Protein AF-0000000071370705 (afdb_homodimer)

Foldseek 3Di:
DVPPPDDFAAPQWDADPNDTDGHADEDDFDDDQDQDPDDSVQKDKDFADWAWEQELLAIDTHGWIKIAGPPPRDIDTDDCVRQVVRQWQALDNVSSYIYRNVLLVVVLVVCLVQVQDALVNSQVVRQVSCVRNPHHDGDDSVSSLVSSLVVVLVVVVLCVLLVHQLQDDLLQPQPAAEKFKDKAQLLWAFPPFDADPDAASCACNAEDHQVVLVVQLCVLCVLQVDDQDQPLLFESPPLARNPQDQPPDRTQFRTKMFMAGLLLATHHMYTHRRGRHLSRVLVVLVVPLVGHYAAYEYQPLVVNVVVQVSSCVRVVVSVSSPNHAAEHFAVSLLLADPLSCCVHHLLQDALSFPRRSCSVLVVSVSVSSNSNHLNNHHPSSNVSSSVSSSSVVSVVSLLCVLVVLLVLLVVLVVVLVVLVVVLVVLCVVVVDDPVRLVVLLVVSNVLSVDDQAPPDPVLSVLVSLLSNLLSNLSNLQVCLVVRDVDPVSSVVSVVSSVVSLVVSQVSLVVSCVVCVPFPRDDSVQSNPSQDDDRSSWDPPDPDGNSSSVVSNSSVSNNSSSVSSSVSSLSSLLSSLVSLVVSLVVLVVVLVVLVPDPDCVVVPDDPVVSVVSSVVSVVSSVVSVVSSVVSVVSVCVSCVPPPNCNDDPPPPPPPPPPPPDD/DVPPPDAFAAPQWDADPNDTDGHADEDDFDDDQDQDPDDSVQKDKDFADWAWEQELLAIDTHGWIKIAGPPPRDIDTDDCVRCVVRQWQALDNVSSYIYRNVLLVVVLVVCLVQVQDALVNSQVVRQVSCVRNPHHDGDDSVSVLVSSLVVVLVVVVLCVLLVDQLQDDLLQPQPAAEKFKDKAQLLWAFPPFDADPDAASCAPNAEDHQVVLVVQLCVLCVLQVDDQDQPLPFESPQLARNPQDQPPDRTQFRTKMFMAGLLLATHHMYTHRRHRHLSRVLVVLVVPLVGHYAAYEYQPLVVNVVVQVSSCVRVVVSVSSPNHAAEHFAVSLLLADPLSCCVHHLLQDPLSFPRRSCSVLVVSVSVSSNSNHLNNHHPSSNVSSSVSSSSVVSVVSLLCVLVVLLVLLVVLVVVLVVLVVVLVVLCVVVVDDPVVLVVLLVVSNVLSVDDQAPPDPVLSVLVSLLSNLLSNLSNLQVCLVRNDVDPVSNVVSVVSSVVSLVVSQVSLVVSCVVCVPFPRDDSVQSNPSQDDDRSSWDPPDPDGNSSSVVSNSSVSNNSSSVSSSVSSLSSLLSSLVSLVVSLVVLVVVLVVLVPDPDCVVVPDDPVVSVVSSVVSVVSSVVSVVSSVVSVVSCCVRCVVPPDCPPDPPPPPDPDDPDDDD

Radius of gyration: 36.76 Å; Cα contacts (8 Å, |Δi|>4): 2016; chains: 2; bounding box: 110×101×74 Å

Organism: Carassius auratus (NCBI:txid7957)

InterPro domains:
  IPR040521 Kyakuja-Dileera-Zisupton transposase [PF18758] (177-394)
  IPR040564 CxC3 like cysteine cluster [PF18804] (27-127)

Solvent-accessible surface area (backbone atoms only — not comparable to full-atom values): 70020 Å² total; per-residue (Å²): 105,74,63,35,75,58,70,55,65,26,87,40,49,40,76,55,94,89,35,86,36,86,37,92,43,63,59,89,61,91,70,76,89,66,93,62,94,66,63,67,84,43,46,46,80,43,80,47,58,73,28,36,40,35,43,82,68,11,56,40,82,32,18,36,53,24,40,39,26,74,81,80,64,48,74,48,65,78,49,70,67,52,37,44,73,58,45,28,43,60,61,44,95,79,40,50,34,29,33,31,47,67,38,52,51,43,50,53,42,29,32,71,55,35,40,51,59,45,68,58,27,58,46,49,26,25,37,50,38,13,45,64,46,40,32,76,75,79,78,59,56,66,55,48,52,53,38,44,53,51,54,49,50,53,51,50,51,53,36,49,76,69,66,58,66,67,50,61,55,48,49,35,52,75,64,28,60,41,38,13,43,51,76,38,60,66,42,31,24,39,57,81,21,53,84,54,87,57,77,36,89,48,67,51,68,38,41,46,48,65,66,61,52,51,53,49,43,49,50,54,48,69,62,34,83,71,68,72,55,82,64,67,78,42,30,86,55,71,65,50,40,73,62,47,58,61,62,88,56,70,47,53,35,43,13,35,34,40,34,17,32,82,83,53,34,58,48,40,32,34,76,22,55,31,62,45,31,60,55,56,59,49,50,50,49,58,65,51,59,80,39,57,48,47,30,44,19,21,78,55,27,84,60,46,50,61,48,49,54,56,46,25,70,69,36,61,92,50,45,71,63,66,69,32,38,75,15,17,13,41,76,52,25,61,34,42,53,65,46,56,25,65,73,32,18,24,56,66,40,88,87,43,18,76,52,42,51,55,36,41,56,56,50,44,56,53,50,47,37,32,21,72,49,38,23,61,33,26,65,22,56,30,50,33,51,52,38,54,52,47,39,51,52,24,49,53,46,61,74,42,42,45,63,50,55,38,50,50,45,52,50,37,54,53,49,35,54,52,39,51,50,50,49,51,51,48,31,61,73,66,69,54,53,72,65,54,50,53,50,39,45,51,50,51,54,50,53,45,69,49,86,72,66,51,89,48,66,68,57,28,51,48,49,52,49,46,50,28,37,47,21,32,33,37,38,36,60,62,37,27,67,72,72,11,87,8,68,25,6,30,48,20,36,48,48,50,31,51,52,41,45,50,51,40,44,53,51,37,52,50,44,39,65,72,42,67,89,50,84,77,69,45,67,69,56,63,69,37,84,81,58,77,56,74,74,67,54,72,86,80,60,97,64,57,67,64,60,40,46,55,52,40,52,47,53,35,49,37,54,20,30,56,41,28,52,55,51,46,52,53,26,53,48,30,31,45,49,43,29,50,51,48,27,51,51,28,50,53,48,35,54,50,52,70,67,50,87,59,40,69,85,75,74,32,52,67,69,48,46,53,28,48,34,32,32,29,50,40,48,24,51,49,28,50,51,49,34,53,50,32,49,55,43,46,51,69,70,38,71,90,52,91,68,86,59,88,81,83,80,64,81,79,61,88,63,82,69,80,70,83,131,107,72,65,35,74,56,72,56,63,26,87,40,49,40,76,55,94,87,34,85,34,85,39,93,42,63,58,88,62,89,70,77,89,66,93,61,94,66,63,68,84,44,48,47,81,43,81,47,56,72,28,35,41,36,43,81,69,12,54,40,84,30,18,36,53,24,39,39,27,73,81,81,65,49,73,46,65,79,52,71,68,53,36,44,73,58,44,29,42,61,60,46,95,80,41,51,35,29,34,31,47,64,38,53,51,44,50,53,43,30,32,70,53,35,38,50,59,44,70,58,27,57,46,48,27,26,39,50,38,12,46,63,46,39,32,75,76,81,79,60,56,67,56,49,52,52,39,43,52,50,54,50,50,51,51,49,52,52,35,49,75,69,66,57,65,66,51,60,54,49,51,34,52,73,64,27,59,41,37,13,44,52,76,38,60,66,42,31,24,40,56,80,21,52,86,54,88,57,75,37,89,47,69,52,68,39,42,46,48,65,66,62,51,51,53,48,43,49,50,53,48,70,61,36,80,70,68,70,53,85,66,67,76,46,31,86,55,69,58,57,38,73,62,46,59,60,62,88,56,70,46,53,35,42,13,35,35,39,34,16,31,80,82,51,34,57,48,39,32,34,76,24,53,31,61,45,31,62,55,56,59,49,50,51,50,57,65,51,59,81,39,57,46,47,30,44,20,20,77,54,27,84,59,46,49,61,48,49,53,56,46,25,71,68,37,62,90,50,46,70,64,66,69,34,38,74,16,16,14,40,77,54,24,64,31,43,53,64,48,56,26,65,73,32,17,24,55,67,38,88,86,43,16,74,51,42,50,54,37,42,56,58,50,45,56,52,51,47,36,32,23,73,48,38,22,62,33,26,66,23,56,31,50,33,52,52,39,52,51,48,38,50,52,25,50,54,46,61,75,42,40,45,62,50,54,38,50,50,44,52,51,38,51,54,47,33,54,51,40,51,50,50,48,52,50,47,31,62,72,67,70,52,53,73,66,56,50,54,49,40,44,49,50,52,54,50,52,45,67,48,84,71,65,51,89,47,67,69,57,28,51,48,48,52,49,46,50,24,36,45,23,32,32,38,36,35,60,61,37,25,66,70,71,10,84,9,68,27,7,29,48,20,34,48,48,49,29,50,50,39,44,50,52,37,43,52,50,36,52,51,43,37,65,73,43,65,90,50,83,76,68,44,67,68,54,63,70,37,87,80,58,76,55,74,74,66,53,72,86,79,62,97,64,56,69,67,59,41,46,54,52,39,51,48,51,36,49,39,54,21,29,56,42,28,51,55,50,48,51,53,26,53,50,30,31,45,49,44,30,51,50,48,26,51,51,29,49,53,48,34,54,51,52,69,66,50,85,60,38,69,86,75,74,34,52,67,68,46,46,54,28,49,35,33,33,29,53,40,50,24,52,51,27,49,51,49,34,52,50,32,47,55,44,45,52,70,69,37,70,90,52,91,71,81,83,57,79,83,64,74,78,81,78,81,76,85,84,78,75,91,133

pLDDT: mean 83.86, std 17.31, range [18.73, 98.44]

Structure (mmCIF, N/CA/C/O backbone):
data_AF-0000000071370705-model_v1
#
loop_
_entity.id
_entity.type
_entity.pdbx_description
1 polymer 'Uncharacterized protein LOC113057430'
#
loop_
_atom_site.group_PDB
_atom_site.id
_atom_site.type_symbol
_atom_site.label_atom_id
_atom_site.label_alt_id
_atom_site.label_comp_id
_atom_site.label_asym_id
_atom_site.label_entity_id
_atom_site.label_seq_id
_atom_site.pdbx_PDB_ins_code
_atom_site.Cartn_x
_atom_site.Cartn_y
_atom_site.Cartn_z
_atom_site.occupancy
_atom_site.B_iso_or_equiv
_atom_site.auth_seq_id
_atom_site.auth_comp_id
_atom_site.auth_asym_id
_atom_site.auth_atom_id
_atom_site.pdbx_PDB_model_num
ATOM 1 N N . MET A 1 1 ? 23.703 14.445 17.625 1 33.88 1 MET A N 1
ATOM 2 C CA . MET A 1 1 ? 23.469 15.766 18.203 1 33.88 1 MET A CA 1
ATOM 3 C C . MET A 1 1 ? 24.094 16.859 17.359 1 33.88 1 MET A C 1
ATOM 5 O O . MET A 1 1 ? 23.938 18.047 17.656 1 33.88 1 MET A O 1
ATOM 9 N N . THR A 1 2 ? 25.219 16.359 16.672 1 40.03 2 THR A N 1
ATOM 10 C CA . THR A 1 2 ? 25.922 17.391 15.906 1 40.03 2 THR A CA 1
ATOM 11 C C . THR A 1 2 ? 25.078 17.875 14.734 1 40.03 2 THR A C 1
ATOM 13 O O . THR A 1 2 ? 25.578 18.531 13.828 1 40.03 2 THR A O 1
ATOM 16 N N . HIS A 1 3 ? 23.922 17.406 14.68 1 46.47 3 HIS A N 1
ATOM 17 C CA . HIS A 1 3 ? 23.172 17.672 13.461 1 46.47 3 HIS A CA 1
ATOM 18 C C . HIS A 1 3 ? 22.953 19.172 13.258 1 46.47 3 HIS A C 1
ATOM 20 O O . HIS A 1 3 ? 22.531 19.594 12.18 1 46.47 3 HIS A O 1
ATOM 26 N N . ALA A 1 4 ? 23.062 19.938 14.344 1 46.5 4 ALA A N 1
ATOM 27 C CA . ALA A 1 4 ? 22.375 21.219 14.312 1 46.5 4 ALA A CA 1
ATOM 28 C C . ALA A 1 4 ? 23.016 22.172 13.305 1 46.5 4 ALA A C 1
ATOM 30 O O . ALA A 1 4 ? 22.312 22.797 12.508 1 46.5 4 ALA A O 1
ATOM 31 N N . PHE A 1 5 ? 24.453 22.453 13.508 1 54 5 PHE A N 1
ATOM 32 C CA . PHE A 1 5 ? 24.891 23.609 12.742 1 54 5 PHE A CA 1
ATOM 33 C C . PHE A 1 5 ? 25.438 23.188 11.375 1 54 5 PHE A C 1
ATOM 35 O O . PHE A 1 5 ? 25.75 24.031 10.539 1 54 5 PHE A O 1
ATOM 42 N N . PHE A 1 6 ? 25.406 21.844 11.227 1 63.66 6 PHE A N 1
ATOM 43 C CA . PHE A 1 6 ? 26.078 21.406 10.008 1 63.66 6 PHE A CA 1
ATOM 44 C C . PHE A 1 6 ? 25.062 21.109 8.906 1 63.66 6 PHE A C 1
ATOM 46 O O . PHE A 1 6 ? 23.969 20.609 9.188 1 63.66 6 PHE A O 1
ATOM 53 N N . ASN A 1 7 ? 25.219 21.875 7.848 1 69.5 7 ASN A N 1
ATOM 54 C CA . ASN A 1 7 ? 24.453 21.578 6.645 1 69.5 7 ASN A CA 1
ATOM 55 C C . ASN A 1 7 ? 25.234 20.703 5.672 1 69.5 7 ASN A C 1
ATOM 57 O O . ASN A 1 7 ? 26.422 20.922 5.457 1 69.5 7 ASN A O 1
ATOM 61 N N . PRO A 1 8 ? 24.594 19.641 5.258 1 77.81 8 PRO A N 1
ATOM 62 C CA . PRO A 1 8 ? 25.297 18.844 4.246 1 77.81 8 PRO A CA 1
ATOM 63 C C . PRO A 1 8 ? 25.594 19.625 2.977 1 77.81 8 PRO A C 1
ATOM 65 O O . PRO A 1 8 ? 24.781 20.453 2.555 1 77.81 8 PRO A O 1
ATOM 68 N N . LEU A 1 9 ? 26.797 19.516 2.549 1 78.38 9 LEU A N 1
ATOM 69 C CA . LEU A 1 9 ? 27.203 20.156 1.297 1 78.38 9 LEU A CA 1
ATOM 70 C C . LEU A 1 9 ? 27.109 19.172 0.136 1 78.38 9 LEU A C 1
ATOM 72 O O . LEU A 1 9 ? 27.531 18.016 0.257 1 78.38 9 LEU A O 1
ATOM 76 N N . PRO A 1 10 ? 26.438 19.641 -0.891 1 81.25 10 PRO A N 1
ATOM 77 C CA . PRO A 1 10 ? 26.453 18.781 -2.07 1 81.25 10 PRO A CA 1
ATOM 78 C C . PRO A 1 10 ? 27.859 18.531 -2.607 1 81.25 10 PRO A C 1
ATOM 80 O O . PRO A 1 10 ? 28.766 19.344 -2.361 1 81.25 10 PRO A O 1
ATOM 83 N N . PRO A 1 11 ? 28.016 17.469 -3.277 1 80.88 11 PRO A N 1
ATOM 84 C CA . PRO A 1 11 ? 29.344 17.156 -3.795 1 80.88 11 PRO A CA 1
ATOM 85 C C . PRO A 1 11 ? 29.875 18.234 -4.738 1 80.88 11 PRO A C 1
ATOM 87 O O . PRO A 1 11 ? 31.078 18.328 -4.961 1 80.88 11 PRO A O 1
ATOM 90 N N . THR A 1 12 ? 29.016 19.109 -5.223 1 85.19 12 THR A N 1
ATOM 91 C CA . THR A 1 12 ? 29.406 20.125 -6.195 1 85.19 12 THR A CA 1
ATOM 92 C C . THR A 1 12 ? 29.781 21.422 -5.492 1 85.19 12 THR A C 1
ATOM 94 O O . THR A 1 12 ? 29.922 22.469 -6.141 1 85.19 12 THR A O 1
ATOM 97 N N . THR A 1 13 ? 29.828 21.375 -4.227 1 83.56 13 THR A N 1
ATOM 98 C CA . THR A 1 13 ? 30.25 22.547 -3.451 1 83.56 13 THR A CA 1
ATOM 99 C C . THR A 1 13 ? 31.531 22.25 -2.674 1 83.56 13 THR A C 1
ATOM 101 O O . THR A 1 13 ? 31.625 21.203 -2.008 1 83.56 13 THR A O 1
ATOM 104 N N . CYS A 1 14 ? 32.594 22.984 -2.867 1 83 14 CYS A N 1
ATOM 105 C CA . CYS A 1 14 ? 33.844 22.812 -2.15 1 83 14 CYS A CA 1
ATOM 106 C C . CYS A 1 14 ? 34.25 24.109 -1.457 1 83 14 CYS A C 1
ATOM 108 O O . CYS A 1 14 ? 33.688 25.172 -1.737 1 83 14 CYS A O 1
ATOM 110 N N . VAL A 1 15 ? 35.031 23.984 -0.442 1 82.69 15 VAL A N 1
ATOM 111 C CA . VAL A 1 15 ? 35.531 25.156 0.279 1 82.69 15 VAL A CA 1
ATOM 112 C C . VAL A 1 15 ? 36.906 25.547 -0.242 1 82.69 15 VAL A C 1
ATOM 114 O O . VAL A 1 15 ? 37.844 24.766 -0.161 1 82.69 15 VAL A O 1
ATOM 117 N N . VAL A 1 16 ? 36.938 26.656 -0.913 1 82.38 16 VAL A N 1
ATOM 118 C CA . VAL A 1 16 ? 38.188 27.234 -1.36 1 82.38 16 VAL A CA 1
ATOM 119 C C . VAL A 1 16 ? 38.438 28.547 -0.606 1 82.38 16 VAL A C 1
ATOM 121 O O . VAL A 1 16 ? 37.656 29.484 -0.707 1 82.38 16 VAL A O 1
ATOM 124 N N . GLU A 1 17 ? 39.469 28.672 0.092 1 82.44 17 GLU A N 1
ATOM 125 C CA . GLU A 1 17 ? 39.844 29.859 0.865 1 82.44 17 GLU A CA 1
ATOM 126 C C . GLU A 1 17 ? 38.688 30.312 1.758 1 82.44 17 GLU A C 1
ATOM 128 O O . GLU A 1 17 ? 38.281 31.469 1.729 1 82.44 17 GLU A O 1
ATOM 133 N N . ARG A 1 18 ? 37.906 29.375 2.344 1 83.25 18 ARG A N 1
ATOM 134 C CA . ARG A 1 18 ? 36.875 29.547 3.352 1 83.25 18 ARG A CA 1
ATOM 135 C C . ARG A 1 18 ? 35.594 30.078 2.727 1 83.25 18 ARG A C 1
ATOM 137 O O . ARG A 1 18 ? 34.719 30.609 3.426 1 83.25 18 ARG A O 1
ATOM 144 N N . VAL A 1 19 ? 35.594 29.984 1.434 1 84.75 19 VAL A N 1
ATOM 145 C CA . VAL A 1 19 ? 34.375 30.391 0.72 1 84.75 19 VAL A CA 1
ATOM 146 C C . VAL A 1 19 ? 33.781 29.172 -0.004 1 84.75 19 VAL A C 1
ATOM 148 O O . VAL A 1 19 ? 34.531 28.359 -0.56 1 84.75 19 VAL A O 1
ATOM 151 N N . LEU A 1 20 ? 32.562 29 0.15 1 86.38 20 LEU A N 1
ATOM 152 C CA . LEU A 1 20 ? 31.875 27.938 -0.589 1 86.38 20 LEU A CA 1
ATOM 153 C C . LEU A 1 20 ? 31.875 28.234 -2.084 1 86.38 20 LEU A C 1
ATOM 155 O O . LEU A 1 20 ? 31.438 29.312 -2.506 1 86.38 20 LEU A O 1
ATOM 159 N N . THR A 1 21 ? 32.531 27.391 -2.775 1 85.56 21 THR A N 1
ATOM 160 C CA . THR A 1 21 ? 32.656 27.562 -4.219 1 85.56 21 THR A CA 1
ATOM 161 C C . THR A 1 21 ? 32.125 26.344 -4.953 1 85.56 21 THR A C 1
ATOM 163 O O . THR A 1 21 ? 32.188 25.219 -4.445 1 85.56 21 THR A O 1
ATOM 166 N N . GLN A 1 22 ? 31.516 26.656 -6.121 1 85.69 22 GLN A N 1
ATOM 167 C CA . GLN A 1 22 ? 31.016 25.547 -6.945 1 85.69 22 GLN A CA 1
ATOM 168 C C . GLN A 1 22 ? 32.156 24.781 -7.582 1 85.69 22 GLN A C 1
ATOM 170 O O . GLN A 1 22 ? 33.125 25.375 -8.086 1 85.69 22 GLN A O 1
ATOM 175 N N . CYS A 1 23 ? 32.156 23.453 -7.32 1 86.75 23 CYS A N 1
ATOM 176 C CA . CYS A 1 23 ? 33.156 22.594 -7.918 1 86.75 23 CYS A CA 1
ATOM 177 C C . CYS A 1 23 ? 32.5 21.562 -8.836 1 86.75 23 CYS A C 1
ATOM 179 O O . CYS A 1 23 ? 31.422 21.078 -8.555 1 86.75 23 CYS A O 1
ATOM 181 N N . GLU A 1 24 ? 33.188 21.391 -9.961 1 86.75 24 GLU A N 1
ATOM 182 C CA . GLU A 1 24 ? 32.688 20.422 -10.914 1 86.75 24 GLU A CA 1
ATOM 183 C C . GLU A 1 24 ? 33.062 19 -10.508 1 86.75 24 GLU A C 1
ATOM 185 O O . GLU A 1 24 ? 34.156 18.766 -10.008 1 86.75 24 GLU A O 1
ATOM 190 N N . ARG A 1 25 ? 32.062 18.172 -10.578 1 92.75 25 ARG A N 1
ATOM 191 C CA . ARG A 1 25 ? 32.281 16.75 -10.312 1 92.75 25 ARG A CA 1
ATOM 192 C C . ARG A 1 25 ? 31.906 15.906 -11.523 1 92.75 25 ARG A C 1
ATOM 194 O O . ARG A 1 25 ? 30.922 16.188 -12.195 1 92.75 25 ARG A O 1
ATOM 201 N N . LEU A 1 26 ? 32.688 14.914 -11.766 1 95.06 26 LEU A N 1
ATOM 202 C CA . LEU A 1 26 ? 32.5 14.086 -12.953 1 95.06 26 LEU A CA 1
ATOM 203 C C . LEU A 1 26 ? 31.734 12.82 -12.609 1 95.06 26 LEU A C 1
ATOM 205 O O . LEU A 1 26 ? 31.844 12.305 -11.492 1 95.06 26 LEU A O 1
ATOM 209 N N . VAL A 1 27 ? 30.984 12.375 -13.586 1 95.25 27 VAL A N 1
ATOM 210 C CA . VAL A 1 27 ? 30.328 11.078 -13.438 1 95.25 27 VAL A CA 1
ATOM 211 C C . VAL A 1 27 ? 31.375 9.977 -13.344 1 95.25 27 VAL A C 1
ATOM 213 O O . VAL A 1 27 ? 32.312 9.914 -14.164 1 95.25 27 VAL A O 1
ATOM 216 N N . PRO A 1 28 ? 31.234 9.125 -12.281 1 93.38 28 PRO A N 1
ATOM 217 C CA . PRO A 1 28 ? 32.188 8 -12.203 1 93.38 28 PRO A CA 1
ATOM 218 C C . PRO A 1 28 ? 31.969 6.984 -13.328 1 93.38 28 PRO A C 1
ATOM 220 O O . PRO A 1 28 ? 30.906 6.375 -13.43 1 93.38 28 PRO A O 1
ATOM 223 N N . LEU A 1 29 ? 32.906 6.887 -14.156 1 93.38 29 LEU A N 1
ATOM 224 C CA . LEU A 1 29 ? 32.875 5.867 -15.195 1 93.38 29 LEU A CA 1
ATOM 225 C C . LEU A 1 29 ? 34.281 5.5 -15.641 1 93.38 29 LEU A C 1
ATOM 227 O O . LEU A 1 29 ? 35.25 6.227 -15.359 1 93.38 29 LEU A O 1
ATOM 231 N N . GLU A 1 30 ? 34.438 4.391 -16.188 1 91.12 30 GLU A N 1
ATOM 232 C CA . GLU A 1 30 ? 35.719 3.949 -16.719 1 91.12 30 GLU A CA 1
ATOM 233 C C . GLU A 1 30 ? 36.062 4.715 -17.984 1 91.12 30 GLU A C 1
ATOM 235 O O . GLU A 1 30 ? 35.281 4.766 -18.938 1 91.12 30 GLU A O 1
ATOM 240 N N . MET A 1 31 ? 37.25 5.309 -17.922 1 92 31 MET A N 1
ATOM 241 C CA . MET A 1 31 ? 37.719 6.07 -19.078 1 92 31 MET A CA 1
ATOM 242 C C . MET A 1 31 ? 38.812 5.309 -19.812 1 92 31 MET A C 1
ATOM 244 O O . MET A 1 31 ? 39.562 4.535 -19.219 1 92 31 MET A O 1
ATOM 248 N N . PRO A 1 32 ? 38.781 5.539 -21.078 1 90.5 32 PRO A N 1
ATOM 249 C CA . PRO A 1 32 ? 39.875 4.875 -21.828 1 90.5 32 PRO A CA 1
ATOM 250 C C . PRO A 1 32 ? 41.25 5.383 -21.438 1 90.5 32 PRO A C 1
ATOM 252 O O . PRO A 1 32 ? 41.438 6.57 -21.156 1 90.5 32 PRO A O 1
ATOM 255 N N . GLU A 1 33 ? 42.188 4.457 -21.516 1 86.75 33 GLU A N 1
ATOM 256 C CA . GLU A 1 33 ? 43.562 4.809 -21.156 1 86.75 33 GLU A CA 1
ATOM 257 C C . GLU A 1 33 ? 44.188 5.707 -22.203 1 86.75 33 GLU A C 1
ATOM 259 O O . GLU A 1 33 ? 44.938 6.617 -21.875 1 86.75 33 GLU A O 1
ATOM 264 N N . THR A 1 34 ? 43.844 5.359 -23.453 1 88.5 34 THR A N 1
ATOM 265 C CA . THR A 1 34 ? 44.375 6.125 -24.562 1 88.5 34 THR A CA 1
ATOM 266 C C . THR A 1 34 ? 43.281 6.477 -25.578 1 88.5 34 THR A C 1
ATOM 268 O O . THR A 1 34 ? 42.406 5.664 -25.844 1 88.5 34 THR A O 1
ATOM 271 N N . ILE A 1 35 ? 43.375 7.75 -26.031 1 91.88 35 ILE A N 1
ATOM 272 C CA . ILE A 1 35 ? 42.344 8.164 -27 1 91.88 35 ILE A CA 1
ATOM 273 C C . ILE A 1 35 ? 43.031 8.414 -28.359 1 91.88 35 ILE A C 1
ATOM 275 O O . ILE A 1 35 ? 42.344 8.523 -29.375 1 91.88 35 ILE A O 1
ATOM 279 N N . CYS A 1 36 ? 44.344 8.578 -28.297 1 91.38 36 CYS A N 1
ATOM 280 C CA . CYS A 1 36 ? 45.125 8.805 -29.516 1 91.38 36 CYS A CA 1
ATOM 281 C C . CYS A 1 36 ? 46.531 8.195 -29.375 1 91.38 36 CYS A C 1
ATOM 283 O O . CYS A 1 36 ? 46.812 7.535 -28.375 1 91.38 36 CYS A O 1
ATOM 285 N N . GLY A 1 37 ? 47.344 8.266 -30.391 1 90 37 GLY A N 1
ATOM 286 C CA . GLY A 1 37 ? 48.688 7.691 -30.406 1 90 37 GLY A CA 1
ATOM 287 C C . GLY A 1 37 ? 49.688 8.547 -29.672 1 90 37 GLY A C 1
ATOM 288 O O . GLY A 1 37 ? 50.875 8.164 -29.578 1 90 37 GLY A O 1
ATOM 289 N N . CYS A 1 38 ? 49.25 9.664 -29.094 1 92.56 38 CYS A N 1
ATOM 290 C CA . CYS A 1 38 ? 50.156 10.578 -28.406 1 92.56 38 CYS A CA 1
ATOM 291 C C . CYS A 1 38 ? 50.5 10.07 -27.016 1 92.56 38 CYS A C 1
ATOM 293 O O . CYS A 1 38 ? 49.906 9.102 -26.531 1 92.56 38 CYS A O 1
ATOM 295 N N . GLN A 1 39 ? 51.562 10.648 -26.281 1 89.81 39 GLN A N 1
ATOM 296 C CA . GLN A 1 39 ? 51.938 10.281 -24.906 1 89.81 39 GLN A CA 1
ATOM 297 C C . GLN A 1 39 ? 50.812 10.594 -23.938 1 89.81 39 GLN A C 1
ATOM 299 O O . GLN A 1 39 ? 50.125 11.594 -24.094 1 89.81 39 GLN A O 1
ATOM 304 N N . ARG A 1 40 ? 50.625 9.75 -23 1 86.62 40 ARG A N 1
ATOM 305 C CA . ARG A 1 40 ? 49.562 9.867 -22.016 1 86.62 40 ARG A CA 1
ATOM 306 C C . ARG A 1 40 ? 49.594 11.219 -21.328 1 86.62 40 ARG A C 1
ATOM 308 O O . ARG A 1 40 ? 48.531 11.758 -20.953 1 86.62 40 ARG A O 1
ATOM 315 N N . VAL A 1 41 ? 50.75 11.719 -21.188 1 86.94 41 VAL A N 1
ATOM 316 C CA . VAL A 1 41 ? 50.938 12.961 -20.438 1 86.94 41 VAL A CA 1
ATOM 317 C C . VAL A 1 41 ? 50.281 14.109 -21.188 1 86.94 41 VAL A C 1
ATOM 319 O O . VAL A 1 41 ? 49.906 15.117 -20.578 1 86.94 41 VAL A O 1
ATOM 322 N N . SER A 1 42 ? 50.031 13.883 -22.531 1 90.44 42 SER A N 1
ATOM 323 C CA . SER A 1 42 ? 49.438 14.945 -23.328 1 90.44 42 SER A CA 1
ATOM 324 C C . SER A 1 42 ? 47.906 14.984 -23.156 1 90.44 42 SER A C 1
ATOM 326 O O . SER A 1 42 ? 47.25 15.945 -23.578 1 90.44 42 SER A O 1
ATOM 328 N N . SER A 1 43 ? 47.406 14.008 -22.516 1 91 43 SER A N 1
ATOM 329 C CA . SER A 1 43 ? 45.938 13.938 -22.359 1 91 43 SER A CA 1
ATOM 330 C C . SER A 1 43 ? 45.5 14.469 -21 1 91 43 SER A C 1
ATOM 332 O O . SER A 1 43 ? 46.156 14.25 -20 1 91 43 SER A O 1
ATOM 334 N N . SER A 1 44 ? 44.469 15.281 -21.047 1 92.75 44 SER A N 1
ATOM 335 C CA . SER A 1 44 ? 43.906 15.797 -19.797 1 92.75 44 SER A CA 1
ATOM 336 C C . SER A 1 44 ? 42.375 15.562 -19.75 1 92.75 44 SER A C 1
ATOM 338 O O . SER A 1 44 ? 41.719 15.547 -20.797 1 92.75 44 SER A O 1
ATOM 340 N N . VAL A 1 45 ? 41.875 15.352 -18.562 1 93.69 45 VAL A N 1
ATOM 341 C CA . VAL A 1 45 ? 40.438 15.156 -18.359 1 93.69 45 VAL A CA 1
ATOM 342 C C . VAL A 1 45 ? 39.781 16.484 -17.984 1 93.69 45 VAL A C 1
ATOM 344 O O . VAL A 1 45 ? 40.25 17.172 -17.062 1 93.69 45 VAL A O 1
ATOM 347 N N . ILE A 1 46 ? 38.781 16.875 -18.75 1 92.75 46 ILE A N 1
ATOM 348 C CA . ILE A 1 46 ? 38.062 18.125 -18.484 1 92.75 46 ILE A CA 1
ATOM 349 C C . ILE A 1 46 ? 36.562 17.828 -18.312 1 92.75 46 ILE A C 1
ATOM 351 O O . ILE A 1 46 ? 36.094 16.734 -18.625 1 92.75 46 ILE A O 1
ATOM 355 N N . ALA A 1 47 ? 35.844 18.828 -17.781 1 93.75 47 ALA A N 1
ATOM 356 C CA . ALA A 1 47 ? 34.406 18.688 -17.594 1 93.75 47 ALA A CA 1
ATOM 357 C C . ALA A 1 47 ? 33.656 18.953 -18.906 1 93.75 47 ALA A C 1
ATOM 359 O O . ALA A 1 47 ? 33.844 19.984 -19.547 1 93.75 47 ALA A O 1
ATOM 360 N N . GLY A 1 48 ? 32.906 17.938 -19.281 1 93.31 48 GLY A N 1
ATOM 361 C CA . GLY A 1 48 ? 32.125 18.062 -20.5 1 93.31 48 GLY A CA 1
ATOM 362 C C . GLY A 1 48 ? 30.688 18.5 -20.234 1 93.31 48 GLY A C 1
ATOM 363 O O . GLY A 1 48 ? 30.453 19.453 -19.484 1 93.31 48 GLY A O 1
ATOM 364 N N . GLN A 1 49 ? 29.797 17.875 -20.875 1 92.19 49 GLN A N 1
ATOM 365 C CA . GLN A 1 49 ? 28.391 18.234 -20.828 1 92.19 49 GLN A CA 1
ATOM 366 C C . GLN A 1 49 ? 27.797 17.953 -19.453 1 92.19 49 GLN A C 1
ATOM 368 O O . GLN A 1 49 ? 28.219 17.016 -18.766 1 92.19 49 GLN A O 1
ATOM 373 N N . SER A 1 50 ? 26.75 18.812 -19.094 1 93.06 50 SER A N 1
ATOM 374 C CA . SER A 1 50 ? 26.016 18.609 -17.844 1 93.06 50 SER A CA 1
ATOM 375 C C . SER A 1 50 ? 25.109 17.391 -17.938 1 93.06 50 SER A C 1
ATOM 377 O O . SER A 1 50 ? 24.5 17.125 -18.984 1 93.06 50 SER A O 1
ATOM 379 N N . ILE A 1 51 ? 25.094 16.625 -16.812 1 94.56 51 ILE A N 1
ATOM 380 C CA . ILE A 1 51 ? 24.281 15.406 -16.812 1 94.56 51 ILE A CA 1
ATOM 381 C C . ILE A 1 51 ? 23.688 15.195 -15.422 1 94.56 51 ILE A C 1
ATOM 383 O O . ILE A 1 51 ? 24.344 15.461 -14.406 1 94.56 51 ILE A O 1
ATOM 387 N N . VAL A 1 52 ? 22.406 14.773 -15.375 1 95.31 52 VAL A N 1
ATOM 388 C CA . VAL A 1 52 ? 21.75 14.398 -14.125 1 95.31 52 VAL A CA 1
ATOM 389 C C . VAL A 1 52 ? 21.875 12.898 -13.906 1 95.31 52 VAL A C 1
ATOM 391 O O . VAL A 1 52 ? 21.516 12.102 -14.773 1 95.31 52 VAL A O 1
ATOM 394 N N . VAL A 1 53 ? 22.438 12.508 -12.797 1 96.44 53 VAL A N 1
ATOM 395 C CA . VAL A 1 53 ? 22.562 11.102 -12.438 1 96.44 53 VAL A CA 1
ATOM 396 C C . VAL A 1 53 ? 21.672 10.773 -11.25 1 96.44 53 VAL A C 1
ATOM 398 O O . VAL A 1 53 ? 21.781 11.414 -10.195 1 96.44 53 VAL A O 1
ATOM 401 N N . VAL A 1 54 ? 20.781 9.859 -11.438 1 97.25 54 VAL A N 1
ATOM 402 C CA . VAL A 1 54 ? 19.891 9.453 -10.344 1 97.25 54 VAL A CA 1
ATOM 403 C C . VAL A 1 54 ? 20.359 8.109 -9.781 1 97.25 54 VAL A C 1
ATOM 405 O O . VAL A 1 54 ? 20.453 7.125 -10.516 1 97.25 54 VAL A O 1
ATOM 408 N N . THR A 1 55 ? 20.719 8.07 -8.547 1 96.56 55 THR A N 1
ATOM 409 C CA . THR A 1 55 ? 21.125 6.867 -7.828 1 96.56 55 THR A CA 1
ATOM 410 C C . THR A 1 55 ? 20.188 6.605 -6.652 1 96.56 55 THR A C 1
ATOM 412 O O . THR A 1 55 ? 19.203 7.324 -6.465 1 96.56 55 THR A O 1
ATOM 415 N N . MET A 1 56 ? 20.516 5.59 -5.883 1 96.19 56 MET A N 1
ATOM 416 C CA . MET A 1 56 ? 19.719 5.297 -4.695 1 96.19 56 MET A CA 1
ATOM 417 C C . MET A 1 56 ? 19.875 6.398 -3.65 1 96.19 56 MET A C 1
ATOM 419 O O . MET A 1 56 ? 19.078 6.48 -2.709 1 96.19 56 MET A O 1
ATOM 423 N N . ASN A 1 57 ? 20.859 7.215 -3.822 1 94.5 57 ASN A N 1
ATOM 424 C CA . ASN A 1 57 ? 21.062 8.328 -2.904 1 94.5 57 ASN A CA 1
ATOM 425 C C . ASN A 1 57 ? 20.406 9.609 -3.426 1 94.5 57 ASN A C 1
ATOM 427 O O . ASN A 1 57 ? 20.625 10.688 -2.871 1 94.5 57 ASN A O 1
ATOM 431 N N . GLY A 1 58 ? 19.672 9.484 -4.5 1 95.62 58 GLY A N 1
ATOM 432 C CA . GLY A 1 58 ? 18.969 10.625 -5.035 1 95.62 58 GLY A CA 1
ATOM 433 C C . GLY A 1 58 ? 19.594 11.195 -6.289 1 95.62 58 GLY A C 1
ATOM 434 O O . GLY A 1 58 ? 20.281 10.477 -7.023 1 95.62 58 GLY A O 1
ATOM 435 N N . ARG A 1 59 ? 19.312 12.414 -6.559 1 96.06 59 ARG A N 1
ATOM 436 C CA . ARG A 1 59 ? 19.719 13.109 -7.777 1 96.06 59 ARG A CA 1
ATOM 437 C C . ARG A 1 59 ? 21.062 13.812 -7.594 1 96.06 59 ARG A C 1
ATOM 439 O O . ARG A 1 59 ? 21.312 14.414 -6.547 1 96.06 59 ARG A O 1
ATOM 446 N N . TYR A 1 60 ? 21.922 13.656 -8.562 1 95.5 60 TYR A N 1
ATOM 447 C CA . TYR A 1 60 ? 23.188 14.375 -8.656 1 95.5 60 TYR A CA 1
ATOM 448 C C . TYR A 1 60 ? 23.266 15.203 -9.93 1 95.5 60 TYR A C 1
ATOM 450 O O . TYR A 1 60 ? 22.844 14.742 -11 1 95.5 60 TYR A O 1
ATOM 458 N N . ASP A 1 61 ? 23.688 16.422 -9.797 1 93.56 61 ASP A N 1
ATOM 459 C CA . ASP A 1 61 ? 24.062 17.219 -10.961 1 93.56 61 ASP A CA 1
ATOM 460 C C . ASP A 1 61 ? 25.562 17.172 -11.211 1 93.56 61 ASP A C 1
ATOM 462 O O . ASP A 1 61 ? 26.344 17.781 -10.469 1 93.56 61 ASP A O 1
ATOM 466 N N . LEU A 1 62 ? 25.922 16.422 -12.289 1 95.25 62 LEU A N 1
ATOM 467 C CA . LEU A 1 62 ? 27.328 16.188 -12.555 1 95.25 62 LEU A CA 1
ATOM 468 C C . LEU A 1 62 ? 27.688 16.578 -13.984 1 95.25 62 LEU A C 1
ATOM 470 O O . LEU A 1 62 ? 26.891 17.203 -14.68 1 95.25 62 LEU A O 1
ATOM 474 N N . ARG A 1 63 ? 28.969 16.344 -14.336 1 95.25 63 ARG A N 1
ATOM 475 C CA . ARG A 1 63 ? 29.469 16.578 -15.688 1 95.25 63 ARG A CA 1
ATOM 476 C C . ARG A 1 63 ? 30.047 15.297 -16.281 1 95.25 63 ARG A C 1
ATOM 478 O O . ARG A 1 63 ? 30.641 14.492 -15.57 1 95.25 63 ARG A O 1
ATOM 485 N N . LEU A 1 64 ? 29.828 15.117 -17.547 1 95.5 64 LEU A N 1
ATOM 486 C CA . LEU A 1 64 ? 30.516 14.023 -18.234 1 95.5 64 LEU A CA 1
ATOM 487 C C . LEU A 1 64 ? 31.984 14.336 -18.438 1 95.5 64 LEU A C 1
ATOM 489 O O . LEU A 1 64 ? 32.344 15.477 -18.734 1 95.5 64 LEU A O 1
ATOM 493 N N . PRO A 1 65 ? 32.781 13.289 -18.203 1 95.5 65 PRO A N 1
ATOM 494 C CA . PRO A 1 65 ? 34.188 13.547 -18.469 1 95.5 65 PRO A CA 1
ATOM 495 C C . PRO A 1 65 ? 34.5 13.656 -19.953 1 95.5 65 PRO A C 1
ATOM 497 O O . PRO A 1 65 ? 33.906 12.969 -20.766 1 95.5 65 PRO A O 1
ATOM 500 N N . GLN A 1 66 ? 35.344 14.555 -20.281 1 95.12 66 GLN A N 1
ATOM 501 C CA . GLN A 1 66 ? 35.875 14.703 -21.625 1 95.12 66 GLN A CA 1
ATOM 502 C C . GLN A 1 66 ? 37.406 14.656 -21.625 1 95.12 66 GLN A C 1
ATOM 504 O O . GLN A 1 66 ? 38.031 15.297 -20.781 1 95.12 66 GLN A O 1
ATOM 509 N N . ILE A 1 67 ? 37.969 13.773 -22.422 1 95.31 67 ILE A N 1
ATOM 510 C CA . ILE A 1 67 ? 39.406 13.695 -22.547 1 95.31 67 ILE A CA 1
ATOM 511 C C . ILE A 1 67 ? 39.875 14.453 -23.781 1 95.31 67 ILE A C 1
ATOM 513 O O . ILE A 1 67 ? 39.312 14.258 -24.875 1 95.31 67 ILE A O 1
ATOM 517 N N . ARG A 1 68 ? 40.812 15.344 -23.594 1 94.44 68 ARG A N 1
ATOM 518 C CA . ARG A 1 68 ? 41.344 16.109 -24.703 1 94.44 68 ARG A CA 1
ATOM 519 C C . ARG A 1 68 ? 42.875 16 -24.75 1 94.44 68 ARG A C 1
ATOM 521 O O . ARG A 1 68 ? 43.531 16.109 -23.719 1 94.44 68 ARG A O 1
ATOM 528 N N . CYS A 1 69 ? 43.344 15.672 -25.938 1 94.38 69 CYS A N 1
ATOM 529 C CA . CYS A 1 69 ? 44.781 15.656 -26.141 1 94.38 69 CYS A CA 1
ATOM 530 C C . CYS A 1 69 ? 45.281 17.016 -26.609 1 94.38 69 CYS A C 1
ATOM 532 O O . CYS A 1 69 ? 44.812 17.547 -27.609 1 94.38 69 CYS A O 1
ATOM 534 N N . LYS A 1 70 ? 46.188 17.5 -25.969 1 91.94 70 LYS A N 1
ATOM 535 C CA . LYS A 1 70 ? 46.75 18.812 -26.312 1 91.94 70 LYS A CA 1
ATOM 536 C C . LYS A 1 70 ? 47.656 18.734 -27.547 1 91.94 70 LYS A C 1
ATOM 538 O O . LYS A 1 70 ? 47.812 19.719 -28.266 1 91.94 70 LYS A O 1
ATOM 543 N N . ALA A 1 71 ? 48.219 17.594 -27.719 1 93.69 71 ALA A N 1
ATOM 544 C CA . ALA A 1 71 ? 49.188 17.406 -28.812 1 93.69 71 ALA A CA 1
ATOM 545 C C . ALA A 1 71 ? 48.469 17.312 -30.156 1 93.69 71 ALA A C 1
ATOM 547 O O . ALA A 1 71 ? 48.844 17.969 -31.125 1 93.69 71 ALA A O 1
ATOM 548 N N . CYS A 1 72 ? 47.469 16.469 -30.328 1 94.31 72 CYS A N 1
ATOM 549 C CA . CYS A 1 72 ? 46.844 16.234 -31.609 1 94.31 72 CYS A CA 1
ATOM 550 C C . CYS A 1 72 ? 45.406 16.75 -31.609 1 94.31 72 CYS A C 1
ATOM 552 O O . CYS A 1 72 ? 44.688 16.609 -32.594 1 94.31 72 CYS A O 1
ATOM 554 N N . GLU A 1 73 ? 44.812 17.25 -30.609 1 91.62 73 GLU A N 1
ATOM 555 C CA . GLU A 1 73 ? 43.5 17.844 -30.438 1 91.62 73 GLU A CA 1
ATOM 556 C C . GLU A 1 73 ? 42.406 16.781 -30.5 1 91.62 73 GLU A C 1
ATOM 558 O O . GLU A 1 73 ? 41.219 17.109 -30.703 1 91.62 73 GLU A O 1
ATOM 563 N N . ALA A 1 74 ? 42.844 15.562 -30.359 1 94.31 74 ALA A N 1
ATOM 564 C CA . ALA A 1 74 ? 41.844 14.492 -30.297 1 94.31 74 ALA A CA 1
ATOM 565 C C . ALA A 1 74 ? 41 14.609 -29.031 1 94.31 74 ALA A C 1
ATOM 567 O O . ALA A 1 74 ? 41.5 15.008 -27.969 1 94.31 74 ALA A O 1
ATOM 568 N N . THR A 1 75 ? 39.625 14.328 -29.203 1 94.5 75 THR A N 1
ATOM 569 C CA . THR A 1 75 ? 38.75 14.398 -28.062 1 94.5 75 THR A CA 1
ATOM 570 C C . THR A 1 75 ? 37.938 13.102 -27.906 1 94.5 75 THR A C 1
ATOM 572 O O . THR A 1 75 ? 37.688 12.414 -28.891 1 94.5 75 THR A O 1
ATOM 575 N N . TRP A 1 76 ? 37.625 12.719 -26.641 1 94.88 76 TRP A N 1
ATOM 576 C CA . TRP A 1 76 ? 36.75 11.594 -26.328 1 94.88 76 TRP A CA 1
ATOM 577 C C . TRP A 1 76 ? 35.688 11.992 -25.297 1 94.88 76 TRP A C 1
ATOM 579 O O . TRP A 1 76 ? 36 12.695 -24.328 1 94.88 76 TRP A O 1
ATOM 589 N N . SER A 1 77 ? 34.469 11.672 -25.578 1 94.19 77 SER A N 1
ATOM 590 C CA . SER A 1 77 ? 33.375 11.766 -24.641 1 94.19 77 SER A CA 1
ATOM 591 C C . SER A 1 77 ? 32.562 10.477 -24.594 1 94.19 77 SER A C 1
ATOM 593 O O . SER A 1 77 ? 32.438 9.781 -25.594 1 94.19 77 SER A O 1
ATOM 595 N N . PRO A 1 78 ? 32.125 10.109 -23.391 1 94 78 PRO A N 1
ATOM 596 C CA . PRO A 1 78 ? 31.375 8.852 -23.297 1 94 78 PRO A CA 1
ATOM 597 C C . PRO A 1 78 ? 30.109 8.836 -24.156 1 94 78 PRO A C 1
ATOM 599 O O . PRO A 1 78 ? 29.391 9.828 -24.203 1 94 78 PRO A O 1
ATOM 602 N N . GLY A 1 79 ? 29.875 7.75 -24.844 1 90.88 79 GLY A N 1
ATOM 603 C CA . GLY A 1 79 ? 28.641 7.508 -25.562 1 90.88 79 GLY A CA 1
ATOM 604 C C . GLY A 1 79 ? 27.656 6.664 -24.766 1 90.88 79 GLY A C 1
ATOM 605 O O . GLY A 1 79 ? 27.891 6.375 -23.594 1 90.88 79 GLY A O 1
ATOM 606 N N . VAL A 1 80 ? 26.609 6.301 -25.391 1 90.44 80 VAL A N 1
ATOM 607 C CA . VAL A 1 80 ? 25.547 5.527 -24.75 1 90.44 80 VAL A CA 1
ATOM 608 C C . VAL A 1 80 ? 26.094 4.168 -24.312 1 90.44 80 VAL A C 1
ATOM 610 O O . VAL A 1 80 ? 25.781 3.689 -23.219 1 90.44 80 VAL A O 1
ATOM 613 N N . ASP A 1 81 ? 26.891 3.652 -25.094 1 88.25 81 ASP A N 1
ATOM 614 C CA . ASP A 1 81 ? 27.453 2.338 -24.781 1 88.25 81 ASP A CA 1
ATOM 615 C C . ASP A 1 81 ? 28.328 2.389 -23.531 1 88.25 81 ASP A C 1
ATOM 617 O O . ASP A 1 81 ? 28.344 1.455 -22.734 1 88.25 81 ASP A O 1
ATOM 621 N N . ASP A 1 82 ? 29.078 3.486 -23.422 1 91.12 82 ASP A N 1
ATOM 622 C CA . ASP A 1 82 ? 29.938 3.654 -22.266 1 91.12 82 ASP A CA 1
ATOM 623 C C . ASP A 1 82 ? 29.109 3.762 -20.984 1 91.12 82 ASP A C 1
ATOM 625 O O . ASP A 1 82 ? 29.469 3.193 -19.953 1 91.12 82 ASP A O 1
ATOM 629 N N . LEU A 1 83 ? 28.062 4.48 -21.156 1 93.12 83 LEU A N 1
ATOM 630 C CA . LEU A 1 83 ? 27.188 4.672 -20 1 93.12 83 LEU A CA 1
ATOM 631 C C . LEU A 1 83 ? 26.578 3.348 -19.562 1 93.12 83 LEU A C 1
ATOM 633 O O . LEU A 1 83 ? 26.594 3.004 -18.375 1 93.12 83 LEU A O 1
ATOM 637 N N . ILE A 1 84 ? 26.047 2.596 -20.484 1 91.06 84 ILE A N 1
ATOM 638 C CA . ILE A 1 84 ? 25.391 1.328 -20.203 1 91.06 84 ILE A CA 1
ATOM 639 C C . ILE A 1 84 ? 26.391 0.354 -19.578 1 91.06 84 ILE A C 1
ATOM 641 O O . ILE A 1 84 ? 26.078 -0.354 -18.625 1 91.06 84 ILE A O 1
ATOM 645 N N . ARG A 1 85 ? 27.625 0.39 -20.031 1 87.5 85 ARG A N 1
ATOM 646 C CA . ARG A 1 85 ? 28.672 -0.492 -19.516 1 87.5 85 ARG A CA 1
ATOM 647 C C . ARG A 1 85 ? 28.984 -0.175 -18.062 1 87.5 85 ARG A C 1
ATOM 649 O O . ARG A 1 85 ? 29.422 -1.053 -17.312 1 87.5 85 ARG A O 1
ATOM 656 N N . ASN A 1 86 ? 28.766 1.058 -17.812 1 92.12 86 ASN A N 1
ATOM 657 C CA . ASN A 1 86 ? 29.047 1.479 -16.438 1 92.12 86 ASN A CA 1
ATOM 658 C C . ASN A 1 86 ? 27.797 1.491 -15.586 1 92.12 86 ASN A C 1
ATOM 660 O O . ASN A 1 86 ? 27.734 2.188 -14.57 1 92.12 86 ASN A O 1
ATOM 664 N N . ASP A 1 87 ? 26.719 0.825 -16.016 1 92.19 87 ASP A N 1
ATOM 665 C CA . ASP A 1 87 ? 25.516 0.544 -15.266 1 92.19 87 ASP A CA 1
ATOM 666 C C . ASP A 1 87 ? 24.641 1.796 -15.125 1 92.19 87 ASP A C 1
ATOM 668 O O . ASP A 1 87 ? 24.016 2.014 -14.086 1 92.19 87 ASP A O 1
ATOM 672 N N . TYR A 1 88 ? 24.781 2.658 -16.172 1 95.5 88 TYR A N 1
ATOM 673 C CA . TYR A 1 88 ? 23.875 3.793 -16.281 1 95.5 88 TYR A CA 1
ATOM 674 C C . TYR A 1 88 ? 22.891 3.596 -17.422 1 95.5 88 TYR A C 1
ATOM 676 O O . TYR A 1 88 ? 23.281 3.188 -18.516 1 95.5 88 TYR A O 1
ATOM 684 N N . TRP A 1 89 ? 21.609 3.828 -17.141 1 96.25 89 TRP A N 1
ATOM 685 C CA . TRP A 1 89 ? 20.562 3.738 -18.172 1 96.25 89 TRP A CA 1
ATOM 686 C C . TRP A 1 89 ? 20.125 5.129 -18.609 1 96.25 89 TRP A C 1
ATOM 688 O O . TRP A 1 89 ? 19.578 5.898 -17.812 1 96.25 89 TRP A O 1
ATOM 698 N N . PRO A 1 90 ? 20.359 5.441 -19.859 1 94.75 90 PRO A N 1
ATOM 699 C CA . PRO A 1 90 ? 19.969 6.77 -20.328 1 94.75 90 PRO A CA 1
ATOM 700 C C . PRO A 1 90 ? 18.469 6.941 -20.469 1 94.75 90 PRO A C 1
ATOM 702 O O . PRO A 1 90 ? 17.781 6.07 -21.031 1 94.75 90 PRO A O 1
ATOM 705 N N . ALA A 1 91 ? 17.891 8.039 -19.984 1 92.06 91 ALA A N 1
ATOM 706 C CA . ALA A 1 91 ? 16.453 8.312 -20.047 1 92.06 91 ALA A CA 1
ATOM 707 C C . ALA A 1 91 ? 16.047 8.844 -21.422 1 92.06 91 ALA A C 1
ATOM 709 O O . ALA A 1 91 ? 14.898 8.719 -21.828 1 92.06 91 ALA A O 1
ATOM 710 N N . THR A 1 92 ? 16.984 9.594 -22 1 82.88 92 THR A N 1
ATOM 711 C CA . THR A 1 92 ? 16.719 10.203 -23.297 1 82.88 92 THR A CA 1
ATOM 712 C C . THR A 1 92 ? 17.828 9.898 -24.281 1 82.88 92 THR A C 1
ATOM 714 O O . THR A 1 92 ? 18.891 9.383 -23.891 1 82.88 92 THR A O 1
ATOM 717 N N . SER A 1 93 ? 17.547 10.281 -25.453 1 78.69 93 SER A N 1
ATOM 718 C CA . SER A 1 93 ? 18.516 10.039 -26.516 1 78.69 93 SER A CA 1
ATOM 719 C C . SER A 1 93 ? 19.766 10.898 -26.328 1 78.69 93 SER A C 1
ATOM 721 O O . SER A 1 93 ? 20.875 10.492 -26.688 1 78.69 93 SER A O 1
ATOM 723 N N . HIS A 1 94 ? 19.531 12 -25.719 1 81.44 94 HIS A N 1
ATOM 724 C CA . HIS A 1 94 ? 20.688 12.867 -25.484 1 81.44 94 HIS A CA 1
ATOM 725 C C . HIS A 1 94 ? 21.25 12.664 -24.078 1 81.44 94 HIS A C 1
ATOM 727 O O . HIS A 1 94 ? 22.172 13.367 -23.672 1 81.44 94 HIS A O 1
ATOM 733 N N . TYR A 1 95 ? 20.781 11.703 -23.422 1 81.25 95 TYR A N 1
ATOM 734 C CA . TYR A 1 95 ? 21.172 11.211 -22.109 1 81.25 95 TYR A CA 1
ATOM 735 C C . TYR A 1 95 ? 21.484 12.367 -21.156 1 81.25 95 TYR A C 1
ATOM 737 O O . TYR A 1 95 ? 22.516 12.359 -20.484 1 81.25 95 TYR A O 1
ATOM 745 N N . SER A 1 96 ? 20.641 13.414 -21.156 1 89.94 96 SER A N 1
ATOM 746 C CA . SER A 1 96 ? 20.75 14.492 -20.188 1 89.94 96 SER A CA 1
ATOM 747 C C . SER A 1 96 ? 20.453 13.992 -18.766 1 89.94 96 SER A C 1
ATOM 749 O O . SER A 1 96 ? 20.844 14.633 -17.797 1 89.94 96 SER A O 1
ATOM 751 N N . THR A 1 97 ? 19.797 12.914 -18.719 1 94.69 97 THR A N 1
ATOM 752 C CA . THR A 1 97 ? 19.516 12.227 -17.469 1 94.69 97 THR A CA 1
ATOM 753 C C . THR A 1 97 ? 19.812 10.734 -17.594 1 94.69 97 THR A C 1
ATOM 755 O O . THR A 1 97 ? 19.438 10.109 -18.578 1 94.69 97 THR A O 1
ATOM 758 N N . VAL A 1 98 ? 20.531 10.234 -16.609 1 96.44 98 VAL A N 1
ATOM 759 C CA . VAL A 1 98 ? 20.781 8.797 -16.594 1 96.44 98 VAL A CA 1
ATOM 760 C C . VAL A 1 98 ? 20.375 8.219 -15.227 1 96.44 98 VAL A C 1
ATOM 762 O O . VAL A 1 98 ? 20.453 8.906 -14.211 1 96.44 98 VAL A O 1
ATOM 765 N N . TYR A 1 99 ? 19.891 7.016 -15.242 1 97.31 99 TYR A N 1
ATOM 766 C CA . TYR A 1 99 ? 19.562 6.277 -14.031 1 97.31 99 TYR A CA 1
ATOM 767 C C . TYR A 1 99 ? 20.578 5.168 -13.781 1 97.31 99 TYR A C 1
ATOM 769 O O . TYR A 1 99 ? 20.891 4.391 -14.688 1 97.31 99 TYR A O 1
ATOM 777 N N . ALA A 1 100 ? 21.156 5.184 -12.57 1 96.69 100 ALA A N 1
ATOM 778 C CA . ALA A 1 100 ? 21.891 3.98 -12.211 1 96.69 100 ALA A CA 1
ATOM 779 C C . ALA A 1 100 ? 21 2.748 -12.242 1 96.69 100 ALA A C 1
ATOM 781 O O . ALA A 1 100 ? 19.859 2.787 -11.758 1 96.69 100 ALA A O 1
ATOM 782 N N . THR A 1 101 ? 21.422 1.649 -12.758 1 95.19 101 THR A N 1
ATOM 783 C CA . THR A 1 101 ? 20.578 0.478 -12.953 1 95.19 101 THR A CA 1
ATOM 784 C C . THR A 1 101 ? 20.125 -0.09 -11.609 1 95.19 101 THR A C 1
ATOM 786 O O . THR A 1 101 ? 19.062 -0.705 -11.523 1 95.19 101 THR A O 1
ATOM 789 N N . ASP A 1 102 ? 20.938 0.123 -10.609 1 94.56 102 ASP A N 1
ATOM 790 C CA . ASP A 1 102 ? 20.562 -0.406 -9.305 1 94.56 102 ASP A CA 1
ATOM 791 C C . ASP A 1 102 ? 19.312 0.283 -8.758 1 94.56 102 ASP A C 1
ATOM 793 O O . ASP A 1 102 ? 18.578 -0.295 -7.957 1 94.56 102 ASP A O 1
ATOM 797 N N . VAL A 1 103 ? 19.078 1.524 -9.156 1 97.12 103 VAL A N 1
ATOM 798 C CA . VAL A 1 103 ? 17.859 2.211 -8.734 1 97.12 103 VAL A CA 1
ATOM 799 C C . VAL A 1 103 ? 16.641 1.536 -9.367 1 97.12 103 VAL A C 1
ATOM 801 O O . VAL A 1 103 ? 15.625 1.339 -8.703 1 97.12 103 VAL A O 1
ATOM 804 N N . LEU A 1 104 ? 16.734 1.184 -10.625 1 97.31 104 LEU A N 1
ATOM 805 C CA . LEU A 1 104 ? 15.664 0.498 -11.328 1 97.31 104 LEU A CA 1
ATOM 806 C C . LEU A 1 104 ? 15.406 -0.876 -10.719 1 97.31 104 LEU A C 1
ATOM 808 O O . LEU A 1 104 ? 14.25 -1.253 -10.5 1 97.31 104 LEU A O 1
ATOM 812 N N . PHE A 1 105 ? 16.469 -1.503 -10.406 1 96.31 105 PHE A N 1
ATOM 813 C CA . PHE A 1 105 ? 16.391 -2.807 -9.758 1 96.31 105 PHE A CA 1
ATOM 814 C C . PHE A 1 105 ? 15.711 -2.691 -8.391 1 96.31 105 PHE A C 1
ATOM 816 O O . PHE A 1 105 ? 14.867 -3.516 -8.047 1 96.31 105 PHE A O 1
ATOM 823 N N . SER A 1 106 ? 16.094 -1.723 -7.656 1 97.12 106 SER A N 1
ATOM 824 C CA . SER A 1 106 ? 15.555 -1.529 -6.316 1 97.12 106 SER A CA 1
ATOM 825 C C . SER A 1 106 ? 14.062 -1.238 -6.363 1 97.12 106 SER A C 1
ATOM 827 O O . SER A 1 106 ? 13.305 -1.702 -5.508 1 97.12 106 SER A O 1
ATOM 829 N N . PHE A 1 107 ? 13.672 -0.484 -7.324 1 97.38 107 PHE A N 1
ATOM 830 C CA . PHE A 1 107 ? 12.25 -0.21 -7.488 1 97.38 107 PHE A CA 1
ATOM 831 C C . PHE A 1 107 ? 11.477 -1.494 -7.777 1 97.38 107 PHE A C 1
ATOM 833 O O . PHE A 1 107 ? 10.414 -1.727 -7.203 1 97.38 107 PHE A O 1
ATOM 840 N N . GLU A 1 108 ? 11.984 -2.256 -8.641 1 97 108 GLU A N 1
ATOM 841 C CA . GLU A 1 108 ? 11.352 -3.529 -8.969 1 97 108 GLU A CA 1
ATOM 842 C C . GLU A 1 108 ? 11.203 -4.41 -7.73 1 97 108 GLU A C 1
ATOM 844 O O . GLU A 1 108 ? 10.133 -4.984 -7.5 1 97 108 GLU A O 1
ATOM 849 N N . GLU A 1 109 ? 12.266 -4.492 -6.984 1 96.44 109 GLU A N 1
ATOM 850 C CA . GLU A 1 109 ? 12.242 -5.328 -5.789 1 96.44 109 GLU A CA 1
ATOM 851 C C . GLU A 1 109 ? 11.273 -4.785 -4.75 1 96.44 109 GLU A C 1
ATOM 853 O O . GLU A 1 109 ? 10.602 -5.555 -4.059 1 96.44 109 GLU A O 1
ATOM 858 N N . LEU A 1 110 ? 11.32 -3.518 -4.664 1 96.31 110 LEU A N 1
ATOM 859 C CA . LEU A 1 110 ? 10.375 -2.914 -3.73 1 96.31 110 LEU A CA 1
ATOM 860 C C . LEU A 1 110 ? 8.938 -3.166 -4.168 1 96.31 110 LEU A C 1
ATOM 862 O O . LEU A 1 110 ? 8.062 -3.428 -3.334 1 96.31 110 LEU A O 1
ATOM 866 N N . LYS A 1 111 ? 8.672 -3.053 -5.41 1 95.62 111 LYS A N 1
ATOM 867 C CA . LYS A 1 111 ? 7.336 -3.305 -5.938 1 95.62 111 LYS A CA 1
ATOM 868 C C . LYS A 1 111 ? 6.91 -4.75 -5.695 1 95.62 111 LYS A C 1
ATOM 870 O O . LYS A 1 111 ? 5.73 -5.027 -5.473 1 95.62 111 LYS A O 1
ATOM 875 N N . MET A 1 112 ? 7.797 -5.668 -5.723 1 95.44 112 MET A N 1
ATOM 876 C CA . MET A 1 112 ? 7.512 -7.07 -5.434 1 95.44 112 MET A CA 1
ATOM 877 C C . MET A 1 112 ? 7.164 -7.258 -3.961 1 95.44 112 MET A C 1
ATOM 879 O O . MET A 1 112 ? 6.27 -8.039 -3.625 1 95.44 112 MET A O 1
ATOM 883 N N . ALA A 1 113 ? 7.879 -6.543 -3.174 1 93.44 113 ALA A N 1
ATOM 884 C CA . ALA A 1 113 ? 7.668 -6.676 -1.735 1 93.44 113 ALA A CA 1
ATOM 885 C C . ALA A 1 113 ? 6.422 -5.914 -1.293 1 93.44 113 ALA A C 1
ATOM 887 O O . ALA A 1 113 ? 5.75 -6.309 -0.338 1 93.44 113 ALA A O 1
ATOM 888 N N . ALA A 1 114 ? 6.168 -4.801 -1.94 1 93.94 114 ALA A N 1
ATOM 889 C CA . ALA A 1 114 ? 4.992 -3.963 -1.721 1 93.94 114 ALA A CA 1
ATOM 890 C C . ALA A 1 114 ? 4.34 -3.574 -3.045 1 93.94 114 ALA A C 1
ATOM 892 O O . ALA A 1 114 ? 4.484 -2.438 -3.504 1 93.94 114 ALA A O 1
ATOM 893 N N . PRO A 1 115 ? 3.527 -4.422 -3.52 1 91.81 115 PRO A N 1
ATOM 894 C CA . PRO A 1 115 ? 3.006 -4.258 -4.879 1 91.81 115 PRO A CA 1
ATOM 895 C C . PRO A 1 115 ? 2.188 -2.98 -5.047 1 91.81 115 PRO A C 1
ATOM 897 O O . PRO A 1 115 ? 2.074 -2.457 -6.156 1 91.81 115 PRO A O 1
ATOM 900 N N . GLY A 1 116 ? 1.719 -2.416 -4.066 1 90.5 116 GLY A N 1
ATOM 901 C CA . GLY A 1 116 ? 0.886 -1.227 -4.145 1 90.5 116 GLY A CA 1
ATOM 902 C C . GLY A 1 116 ? 1.688 0.059 -4.219 1 90.5 116 GLY A C 1
ATOM 903 O O . GLY A 1 116 ? 1.122 1.141 -4.391 1 90.5 116 GLY A O 1
ATOM 904 N N . ILE A 1 117 ? 2.99 -0.034 -4.203 1 93.25 117 ILE A N 1
ATOM 905 C CA . ILE A 1 117 ? 3.809 1.175 -4.184 1 93.25 117 ILE A CA 1
ATOM 906 C C . ILE A 1 117 ? 3.879 1.771 -5.586 1 93.25 117 ILE A C 1
ATOM 908 O O . ILE A 1 117 ? 3.965 1.04 -6.574 1 93.25 117 ILE A O 1
ATOM 912 N N . SER A 1 118 ? 3.736 3.098 -5.66 1 91.94 118 SER A N 1
ATOM 913 C CA . SER A 1 118 ? 3.84 3.797 -6.938 1 91.94 118 SER A CA 1
ATOM 914 C C . SER A 1 118 ? 5.27 4.266 -7.195 1 91.94 118 SER A C 1
ATOM 916 O O . SER A 1 118 ? 6.078 4.348 -6.27 1 91.94 118 SER A O 1
ATOM 918 N N . SER A 1 119 ? 5.531 4.539 -8.477 1 93.62 119 SER A N 1
ATOM 919 C CA . SER A 1 119 ? 6.824 5.129 -8.828 1 93.62 119 SER A CA 1
ATOM 920 C C . SER A 1 119 ? 6.996 6.5 -8.18 1 93.62 119 SER A C 1
ATOM 922 O O . SER A 1 119 ? 8.102 6.863 -7.77 1 93.62 119 SER A O 1
ATOM 924 N N . GLN A 1 120 ? 5.949 7.184 -8.047 1 93.12 120 GLN A N 1
ATOM 925 C CA . GLN A 1 120 ? 5.996 8.516 -7.445 1 93.12 120 GLN A CA 1
ATOM 926 C C . GLN A 1 120 ? 6.43 8.438 -5.98 1 93.12 120 GLN A C 1
ATOM 928 O O . GLN A 1 120 ? 7.227 9.258 -5.523 1 93.12 120 GLN A O 1
ATOM 933 N N . ALA A 1 121 ? 5.867 7.484 -5.305 1 94.12 121 ALA A N 1
ATOM 934 C CA . ALA A 1 121 ? 6.227 7.32 -3.896 1 94.12 121 ALA A CA 1
ATOM 935 C C . ALA A 1 121 ? 7.707 6.98 -3.746 1 94.12 121 ALA A C 1
ATOM 937 O O . ALA A 1 121 ? 8.383 7.508 -2.863 1 94.12 121 ALA A O 1
ATOM 938 N N . PHE A 1 122 ? 8.148 6.086 -4.594 1 96.56 122 PHE A N 1
ATOM 939 C CA . PHE A 1 122 ? 9.562 5.707 -4.59 1 96.56 122 PHE A CA 1
ATOM 940 C C . PHE A 1 122 ? 10.445 6.914 -4.859 1 96.56 122 PHE A C 1
ATOM 942 O O . PHE A 1 122 ? 11.445 7.121 -4.168 1 96.56 122 PHE A O 1
ATOM 949 N N . LEU A 1 123 ? 10.062 7.762 -5.797 1 97.06 123 LEU A N 1
ATOM 950 C CA . LEU A 1 123 ? 10.859 8.922 -6.191 1 97.06 123 LEU A CA 1
ATOM 951 C C . LEU A 1 123 ? 10.812 10.008 -5.121 1 97.06 123 LEU A C 1
ATOM 953 O O . LEU A 1 123 ? 11.781 10.742 -4.934 1 97.06 123 LEU A O 1
ATOM 957 N N . ARG A 1 124 ? 9.734 10.07 -4.453 1 95.56 124 ARG A N 1
ATOM 958 C CA . ARG A 1 124 ? 9.664 11.031 -3.357 1 95.56 124 ARG A CA 1
ATOM 959 C C . ARG A 1 124 ? 10.703 10.719 -2.285 1 95.56 124 ARG A C 1
ATOM 961 O O . ARG A 1 124 ? 11.289 11.633 -1.697 1 95.56 124 ARG A O 1
ATOM 968 N N . MET A 1 125 ? 10.828 9.43 -2 1 96.25 125 MET A N 1
ATOM 969 C CA . MET A 1 125 ? 11.883 9.039 -1.072 1 96.25 125 MET A CA 1
ATOM 970 C C . MET A 1 125 ? 13.25 9.492 -1.578 1 96.25 125 MET A C 1
ATOM 972 O O . MET A 1 125 ? 14.047 10.047 -0.816 1 96.25 125 MET A O 1
ATOM 976 N N . LEU A 1 126 ? 13.445 9.367 -2.877 1 97.19 126 LEU A N 1
ATOM 977 C CA . LEU A 1 126 ? 14.727 9.766 -3.457 1 97.19 126 LEU A CA 1
ATOM 978 C C . LEU A 1 126 ? 14.891 11.281 -3.432 1 97.19 126 LEU A C 1
ATOM 980 O O . LEU A 1 126 ? 15.992 11.781 -3.217 1 97.19 126 LEU A O 1
ATOM 984 N N . ASP A 1 127 ? 13.797 11.984 -3.672 1 96.44 127 ASP A N 1
ATOM 985 C CA . ASP A 1 127 ? 13.828 13.445 -3.598 1 96.44 127 ASP A CA 1
ATOM 986 C C . ASP A 1 127 ? 14.211 13.914 -2.195 1 96.44 127 ASP A C 1
ATOM 988 O O . ASP A 1 127 ? 15 14.844 -2.043 1 96.44 127 ASP A O 1
ATOM 992 N N . GLN A 1 128 ? 13.695 13.227 -1.246 1 94.38 128 GLN A N 1
ATOM 993 C CA . GLN A 1 128 ? 14.008 13.602 0.13 1 94.38 128 GLN A CA 1
ATOM 994 C C . GLN A 1 128 ? 15.461 13.281 0.468 1 94.38 128 GLN A C 1
ATOM 996 O O . GLN A 1 128 ? 16.109 14.016 1.226 1 94.38 128 GLN A O 1
ATOM 1001 N N . ARG A 1 129 ? 15.953 12.219 -0.077 1 94.44 129 ARG A N 1
ATOM 1002 C CA . ARG A 1 129 ? 17.359 11.906 0.112 1 94.44 129 ARG A CA 1
ATOM 1003 C C . ARG A 1 129 ? 18.25 12.938 -0.578 1 94.44 129 ARG A C 1
ATOM 1005 O O . ARG A 1 129 ? 19.312 13.297 -0.065 1 94.44 129 ARG A O 1
ATOM 1012 N N . THR A 1 130 ? 17.766 13.398 -1.759 1 94.31 130 THR A N 1
ATOM 1013 C CA . THR A 1 130 ? 18.469 14.461 -2.465 1 94.31 130 THR A CA 1
ATOM 1014 C C . THR A 1 130 ? 18.625 15.695 -1.574 1 94.31 130 THR A C 1
ATOM 1016 O O . THR A 1 130 ? 19.734 16.219 -1.42 1 94.31 130 THR A O 1
ATOM 1019 N N . VAL A 1 131 ? 17.594 16.031 -0.893 1 90.38 131 VAL A N 1
ATOM 1020 C CA . VAL A 1 131 ? 17.578 17.219 -0.035 1 90.38 131 VAL A CA 1
ATOM 1021 C C . VAL A 1 131 ? 18.406 16.953 1.223 1 90.38 131 VAL A C 1
ATOM 1023 O O . VAL A 1 131 ? 19.156 17.812 1.68 1 90.38 131 VAL A O 1
ATOM 1026 N N . ARG A 1 132 ? 18.312 15.789 1.727 1 88.88 132 ARG A N 1
ATOM 1027 C CA . ARG A 1 132 ? 19.016 15.43 2.951 1 88.88 132 ARG A CA 1
ATOM 1028 C C . ARG A 1 132 ? 20.531 15.562 2.771 1 88.88 132 ARG A C 1
ATOM 1030 O O . ARG A 1 132 ? 21.234 15.945 3.705 1 88.88 132 ARG A O 1
ATOM 1037 N N . PHE A 1 133 ? 20.984 15.25 1.616 1 90.62 133 PHE A N 1
ATOM 1038 C CA . PHE A 1 133 ? 22.422 15.281 1.382 1 90.62 133 PHE A CA 1
ATOM 1039 C C . PHE A 1 133 ? 22.844 16.609 0.762 1 90.62 133 PHE A C 1
ATOM 1041 O O . PHE A 1 133 ? 23.922 16.703 0.169 1 90.62 133 PHE A O 1
ATOM 1048 N N . GLY A 1 134 ? 22 17.641 0.857 1 87.94 134 GLY A N 1
ATOM 1049 C CA . GLY A 1 134 ? 22.359 19.016 0.529 1 87.94 134 GLY A CA 1
ATOM 1050 C C . GLY A 1 134 ? 22.188 19.328 -0.944 1 87.94 134 GLY A C 1
ATOM 1051 O O . GLY A 1 134 ? 22.656 20.375 -1.411 1 87.94 134 GLY A O 1
ATOM 1052 N N . ARG A 1 135 ? 21.578 18.391 -1.641 1 91.75 135 ARG A N 1
ATOM 1053 C CA . ARG A 1 135 ? 21.375 18.609 -3.07 1 91.75 135 ARG A CA 1
ATOM 1054 C C . ARG A 1 135 ? 19.953 19.062 -3.367 1 91.75 135 ARG A C 1
ATOM 1056 O O . ARG A 1 135 ? 19.125 19.141 -2.463 1 91.75 135 ARG A O 1
ATOM 1063 N N . ASN A 1 136 ? 19.766 19.531 -4.609 1 88.62 136 ASN A N 1
ATOM 1064 C CA . ASN A 1 136 ? 18.453 20.031 -5 1 88.62 136 ASN A CA 1
ATOM 1065 C C . ASN A 1 136 ? 18.016 19.453 -6.344 1 88.62 136 ASN A C 1
ATOM 1067 O O . ASN A 1 136 ? 18.812 18.828 -7.047 1 88.62 136 ASN A O 1
ATOM 1071 N N . GLY A 1 137 ? 16.75 19.656 -6.605 1 89.44 137 GLY A N 1
ATOM 1072 C CA . GLY A 1 137 ? 16.188 19.203 -7.867 1 89.44 137 GLY A CA 1
ATOM 1073 C C . GLY A 1 137 ? 15.242 18.031 -7.711 1 89.44 137 GLY A C 1
ATOM 1074 O O . GLY A 1 137 ? 15.375 17.234 -6.777 1 89.44 137 GLY A O 1
ATOM 1075 N N . ASN A 1 138 ? 14.328 17.953 -8.625 1 89.94 138 ASN A N 1
ATOM 1076 C CA . ASN A 1 138 ? 13.336 16.875 -8.586 1 89.94 138 ASN A CA 1
ATOM 1077 C C . ASN A 1 138 ? 13.57 15.852 -9.688 1 89.94 138 ASN A C 1
ATOM 1079 O O . ASN A 1 138 ? 14.195 16.156 -10.711 1 89.94 138 ASN A O 1
ATOM 1083 N N . ILE A 1 139 ? 13.188 14.664 -9.422 1 93.06 139 ILE A N 1
ATOM 1084 C CA . ILE A 1 139 ? 13.227 13.594 -10.406 1 93.06 139 ILE A CA 1
ATOM 1085 C C . ILE A 1 139 ? 11.859 13.461 -11.078 1 93.06 139 ILE A C 1
ATOM 1087 O O . ILE A 1 139 ? 10.836 13.35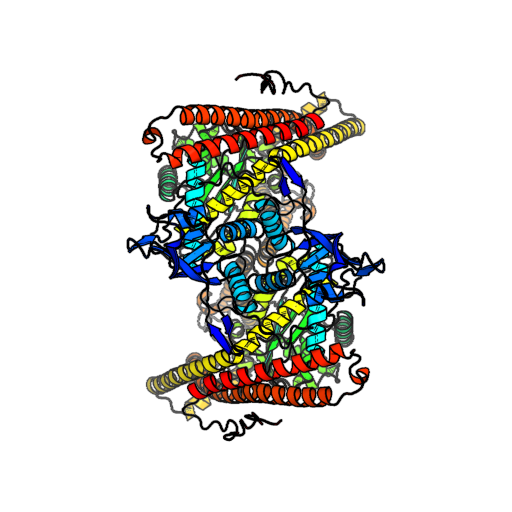9 -10.398 1 93.06 139 ILE A O 1
ATOM 1091 N N . THR A 1 140 ? 11.836 13.438 -12.328 1 89.81 140 THR A N 1
ATOM 1092 C CA . THR A 1 140 ? 10.57 13.352 -13.055 1 89.81 140 THR A CA 1
ATOM 1093 C C . THR A 1 140 ? 10.039 11.93 -13.047 1 89.81 140 THR A C 1
ATOM 1095 O O . THR A 1 140 ? 10.695 11.008 -13.539 1 89.81 140 THR A O 1
ATOM 1098 N N . ALA A 1 141 ? 8.844 11.828 -12.656 1 89.31 141 ALA A N 1
ATOM 1099 C CA . ALA A 1 141 ? 8.234 10.508 -12.508 1 89.31 141 ALA A CA 1
ATOM 1100 C C . ALA A 1 141 ? 7.984 9.859 -13.867 1 89.31 141 ALA A C 1
ATOM 1102 O O . ALA A 1 141 ? 8.164 8.648 -14.031 1 89.31 141 ALA A O 1
ATOM 1103 N N . ASP A 1 142 ? 7.602 10.586 -14.812 1 87.31 142 ASP A N 1
ATOM 1104 C CA . ASP A 1 142 ? 7.309 10.062 -16.141 1 87.31 142 ASP A CA 1
ATOM 1105 C C . ASP A 1 142 ? 8.57 9.508 -16.797 1 87.31 142 ASP A C 1
ATOM 1107 O O . ASP A 1 142 ? 8.547 8.422 -17.391 1 87.31 142 ASP A O 1
ATOM 1111 N N . SER A 1 143 ? 9.609 10.258 -16.688 1 91.44 143 SER A N 1
ATOM 1112 C CA . SER A 1 143 ? 10.875 9.812 -17.266 1 91.44 143 SER A CA 1
ATOM 1113 C C . SER A 1 143 ? 11.367 8.539 -16.594 1 91.44 143 SER A C 1
ATOM 1115 O O . SER A 1 143 ? 11.906 7.648 -17.25 1 91.44 143 SER A O 1
ATOM 1117 N N . PHE A 1 144 ? 11.172 8.492 -15.352 1 95.94 144 PHE A N 1
ATOM 1118 C CA . PHE A 1 144 ? 11.602 7.32 -14.602 1 95.94 144 PHE A CA 1
ATOM 1119 C C . PHE A 1 144 ? 10.805 6.09 -15.023 1 95.94 144 PHE A C 1
ATOM 1121 O O . PHE A 1 144 ? 11.383 5.031 -15.281 1 95.94 144 PHE A O 1
ATOM 1128 N N . ARG A 1 145 ? 9.562 6.203 -15.102 1 92.94 145 ARG A N 1
ATOM 1129 C CA . ARG A 1 145 ? 8.695 5.082 -15.453 1 92.94 145 ARG A CA 1
ATOM 1130 C C . ARG A 1 145 ? 9.016 4.555 -16.844 1 92.94 145 ARG A C 1
ATOM 1132 O O . ARG A 1 145 ? 9.109 3.344 -17.047 1 92.94 145 ARG A O 1
ATOM 1139 N N . LYS A 1 146 ? 9.141 5.441 -17.734 1 91.75 146 LYS A N 1
ATOM 1140 C CA . LYS A 1 146 ? 9.469 5.047 -19.109 1 91.75 146 LYS A CA 1
ATOM 1141 C C . LYS A 1 146 ? 10.812 4.324 -19.156 1 91.75 146 LYS A C 1
ATOM 1143 O O . LYS A 1 146 ? 10.945 3.299 -19.828 1 91.75 146 LYS A O 1
ATOM 1148 N N . SER A 1 147 ? 11.773 4.914 -18.453 1 95.5 147 SER A N 1
ATOM 1149 C CA . SER A 1 147 ? 13.094 4.301 -18.422 1 95.5 147 SER A CA 1
ATOM 1150 C C . SER A 1 147 ? 13.039 2.912 -17.797 1 95.5 147 SER A C 1
ATOM 1152 O O . SER A 1 147 ? 13.695 1.981 -18.266 1 95.5 147 SER A O 1
ATOM 1154 N N . PHE A 1 148 ? 12.25 2.793 -16.766 1 96.94 148 PHE A N 1
ATOM 1155 C CA . PHE A 1 148 ? 12.102 1.513 -16.078 1 96.94 148 PHE A CA 1
ATOM 1156 C C . PHE A 1 148 ? 11.523 0.463 -17.016 1 96.94 148 PHE A C 1
ATOM 1158 O O . PHE A 1 148 ? 12.031 -0.656 -17.094 1 96.94 148 PHE A O 1
ATOM 1165 N N . LEU A 1 149 ? 10.477 0.808 -17.734 1 96.12 149 LEU A N 1
ATOM 1166 C CA . LEU A 1 149 ? 9.812 -0.127 -18.641 1 96.12 149 LEU A CA 1
ATOM 1167 C C . LEU A 1 149 ? 10.734 -0.511 -19.797 1 96.12 149 LEU A C 1
ATOM 1169 O O . LEU A 1 149 ? 10.766 -1.673 -20.203 1 96.12 149 LEU A O 1
ATOM 1173 N N . GLU A 1 150 ? 11.461 0.442 -20.25 1 94.75 150 GLU A N 1
ATOM 1174 C CA . GLU A 1 150 ? 12.398 0.159 -21.328 1 94.75 150 GLU A CA 1
ATOM 1175 C C . GLU A 1 150 ? 13.531 -0.744 -20.844 1 94.75 150 GLU A C 1
ATOM 1177 O O . GLU A 1 150 ? 13.953 -1.652 -21.562 1 94.75 150 GLU A O 1
ATOM 1182 N N . TRP A 1 151 ? 13.992 -0.406 -19.703 1 96.25 151 TRP A N 1
ATOM 1183 C CA . TRP A 1 151 ? 15.039 -1.234 -19.109 1 96.25 151 TRP A CA 1
ATOM 1184 C C . TRP A 1 151 ? 14.562 -2.676 -18.953 1 96.25 151 TRP A C 1
ATOM 1186 O O . TRP A 1 151 ? 15.297 -3.615 -19.281 1 96.25 151 TRP A O 1
ATOM 1196 N N . GLU A 1 152 ? 13.359 -2.881 -18.562 1 97.06 152 GLU A N 1
ATOM 1197 C CA . GLU A 1 152 ? 12.773 -4.211 -18.422 1 97.06 152 GLU A CA 1
ATOM 1198 C C . GLU A 1 152 ? 12.555 -4.871 -19.781 1 97.06 152 GLU A C 1
ATOM 1200 O O . GLU A 1 152 ? 12.672 -6.09 -19.906 1 97.06 152 GLU A O 1
ATOM 1205 N N . ALA A 1 153 ? 12.18 -4.059 -20.75 1 96.12 153 ALA A N 1
ATOM 1206 C CA . ALA A 1 153 ? 11.992 -4.578 -22.094 1 96.12 153 ALA A CA 1
ATOM 1207 C C . ALA A 1 153 ? 13.281 -5.195 -22.625 1 96.12 153 ALA A C 1
ATOM 1209 O O . ALA A 1 153 ? 13.258 -6.262 -23.25 1 96.12 153 ALA A O 1
ATOM 1210 N N . VAL A 1 154 ? 14.344 -4.496 -22.391 1 94.12 154 VAL A N 1
ATOM 1211 C CA . VAL A 1 154 ? 15.633 -4.988 -22.859 1 94.12 154 VAL A CA 1
ATOM 1212 C C . VAL A 1 154 ? 16 -6.273 -22.125 1 94.12 154 VAL A C 1
ATOM 1214 O O . VAL A 1 154 ? 16.484 -7.23 -22.719 1 94.12 154 VAL A O 1
ATOM 1217 N N . ARG A 1 155 ? 15.75 -6.297 -20.891 1 93.5 155 ARG A N 1
ATOM 1218 C CA . ARG A 1 155 ? 16.016 -7.504 -20.109 1 93.5 155 ARG A CA 1
ATOM 1219 C C . ARG A 1 155 ? 15.172 -8.672 -20.625 1 93.5 155 ARG A C 1
ATOM 1221 O O . ARG A 1 155 ? 15.648 -9.805 -20.688 1 93.5 155 ARG A O 1
ATOM 1228 N N . PHE A 1 156 ? 13.953 -8.406 -20.969 1 96.19 156 PHE A N 1
ATOM 1229 C CA . PHE A 1 156 ? 13.062 -9.422 -21.531 1 96.19 156 PHE A CA 1
ATOM 1230 C C . PHE A 1 156 ? 13.609 -9.961 -22.844 1 96.19 156 PHE A C 1
ATOM 1232 O O . PHE A 1 156 ? 13.562 -11.164 -23.094 1 96.19 156 PHE A O 1
ATOM 1239 N N . GLU A 1 157 ? 14.125 -9.062 -23.641 1 93.56 157 GLU A N 1
ATOM 1240 C CA . GLU A 1 157 ? 14.695 -9.469 -24.906 1 93.56 157 GLU A CA 1
ATOM 1241 C C . GLU A 1 157 ? 15.938 -10.336 -24.703 1 93.56 157 GLU A C 1
ATOM 1243 O O . GLU A 1 157 ? 16.172 -11.289 -25.453 1 93.56 157 GLU A O 1
ATOM 1248 N N . VAL A 1 158 ? 16.688 -9.961 -23.75 1 91.56 158 VAL A N 1
ATOM 1249 C CA . VAL A 1 158 ? 17.859 -10.766 -23.422 1 91.56 158 VAL A CA 1
ATOM 1250 C C . VAL A 1 158 ? 17.422 -12.156 -22.969 1 91.56 158 VAL A C 1
ATOM 1252 O O . VAL A 1 158 ? 18.016 -13.156 -23.375 1 91.56 158 VAL A O 1
ATOM 1255 N N . ASP A 1 159 ? 16.422 -12.227 -22.141 1 93 159 ASP A N 1
ATOM 1256 C CA . ASP A 1 159 ? 15.883 -13.5 -21.688 1 93 159 ASP A CA 1
ATOM 1257 C C . ASP A 1 159 ? 15.383 -14.344 -22.859 1 93 159 ASP A C 1
ATOM 1259 O O . ASP A 1 159 ? 15.555 -15.562 -22.859 1 93 159 ASP A O 1
ATOM 1263 N N . LYS A 1 160 ? 14.781 -13.672 -23.75 1 91.81 160 LYS A N 1
ATOM 1264 C CA . LYS A 1 160 ? 14.281 -14.359 -24.938 1 91.81 160 LYS A CA 1
ATOM 1265 C C . LYS A 1 160 ? 15.422 -14.984 -25.734 1 91.81 160 LYS A C 1
ATOM 1267 O O . LYS A 1 160 ? 15.297 -16.109 -26.234 1 91.81 160 LYS A O 1
ATOM 1272 N N . LEU A 1 161 ? 16.484 -14.242 -25.812 1 90.31 161 LEU A N 1
ATOM 1273 C CA . LEU A 1 161 ? 17.656 -14.758 -26.516 1 90.31 161 LEU A CA 1
ATOM 1274 C C . LEU A 1 161 ? 18.219 -15.992 -25.812 1 90.31 161 LEU A C 1
ATOM 1276 O O . LEU A 1 161 ? 18.75 -16.891 -26.453 1 90.31 161 LEU A O 1
ATOM 1280 N N . CYS A 1 162 ? 18 -15.961 -24.547 1 90.69 162 CYS A N 1
ATOM 1281 C CA . CYS A 1 162 ? 18.469 -17.094 -23.75 1 90.69 162 CYS A CA 1
ATOM 1282 C C . CYS A 1 162 ? 17.391 -18.172 -23.672 1 90.69 162 CYS A C 1
ATOM 1284 O O . CYS A 1 162 ? 17.531 -19.125 -22.906 1 90.69 162 CYS A O 1
ATOM 1286 N N . GLN A 1 163 ? 16.297 -17.969 -24.312 1 91.12 163 GLN A N 1
ATOM 1287 C CA . GLN A 1 163 ? 15.195 -18.922 -24.406 1 91.12 163 GLN A CA 1
ATOM 1288 C C . GLN A 1 163 ? 14.539 -19.141 -23.047 1 91.12 163 GLN A C 1
ATOM 1290 O O . GLN A 1 163 ? 14.234 -20.281 -22.672 1 91.12 163 GLN A O 1
ATOM 1295 N N . GLU A 1 164 ? 14.484 -18.078 -22.328 1 92.31 164 GLU A N 1
ATOM 1296 C CA . GLU A 1 164 ? 13.766 -18.125 -21.062 1 92.31 164 GLU A CA 1
ATOM 1297 C C . GLU A 1 164 ? 12.25 -18.094 -21.281 1 92.31 164 GLU A C 1
ATOM 1299 O O . GLU A 1 164 ? 11.758 -17.297 -22.094 1 92.31 164 GLU A O 1
ATOM 1304 N N . ASP A 1 165 ? 11.531 -19 -20.625 1 91.94 165 ASP A N 1
ATOM 1305 C CA . ASP A 1 165 ? 10.07 -18.984 -20.656 1 91.94 165 ASP A CA 1
ATOM 1306 C C . ASP A 1 165 ? 9.5 -18.578 -19.297 1 91.94 165 ASP A C 1
ATOM 1308 O O . ASP A 1 165 ? 9.469 -19.375 -18.359 1 91.94 165 ASP A O 1
ATOM 1312 N N . HIS A 1 166 ? 8.945 -17.484 -19.297 1 96.5 166 HIS A N 1
ATOM 1313 C CA . HIS A 1 166 ? 8.516 -16.906 -18.031 1 96.5 166 HIS A CA 1
ATOM 1314 C C . HIS A 1 166 ? 7.16 -17.453 -17.609 1 96.5 166 HIS A C 1
ATOM 1316 O O . HIS A 1 166 ? 6.77 -17.312 -16.438 1 96.5 166 HIS A O 1
ATOM 1322 N N . PHE A 1 167 ? 6.395 -18.062 -18.453 1 97.19 167 PHE A N 1
ATOM 1323 C CA . PHE A 1 167 ? 5.012 -18.406 -18.141 1 97.19 167 PHE A CA 1
ATOM 1324 C C . PHE A 1 167 ? 4.75 -19.891 -18.375 1 97.19 167 PHE A C 1
ATOM 1326 O O . PHE A 1 167 ? 3.643 -20.266 -18.766 1 97.19 167 PHE A O 1
ATOM 1333 N N . ASN A 1 168 ? 5.773 -20.672 -18.203 1 94.75 168 ASN A N 1
ATOM 1334 C CA . ASN A 1 168 ? 5.699 -22.125 -18.266 1 94.75 168 ASN A CA 1
ATOM 1335 C C . ASN A 1 168 ? 6.203 -22.766 -16.969 1 94.75 168 ASN A C 1
ATOM 1337 O O . ASN A 1 168 ? 7.379 -22.625 -16.625 1 94.75 168 ASN A O 1
ATOM 1341 N N . CYS A 1 169 ? 5.383 -23.406 -16.297 1 96.56 169 CYS A N 1
ATOM 1342 C CA . CYS A 1 169 ? 5.738 -24 -15.016 1 96.56 169 CYS A CA 1
ATOM 1343 C C . CYS A 1 169 ? 6.57 -25.266 -15.211 1 96.56 169 CYS A C 1
ATOM 1345 O O . CYS A 1 169 ? 6.113 -26.234 -15.836 1 96.56 169 CYS A O 1
ATOM 1347 N N . PRO A 1 170 ? 7.723 -25.375 -14.648 1 95.81 170 PRO A N 1
ATOM 1348 C CA . PRO A 1 170 ? 8.609 -26.516 -14.828 1 95.81 170 PRO A CA 1
ATOM 1349 C C . PRO A 1 170 ? 8.047 -27.797 -14.211 1 95.81 170 PRO A C 1
ATOM 1351 O O . PRO A 1 170 ? 8.375 -28.906 -14.648 1 95.81 170 PRO A O 1
ATOM 1354 N N . ALA A 1 171 ? 7.215 -27.656 -13.258 1 96.81 171 ALA A N 1
ATOM 1355 C CA . ALA A 1 171 ? 6.656 -28.812 -12.578 1 96.81 171 ALA A CA 1
ATOM 1356 C C . ALA A 1 171 ? 5.402 -29.328 -13.289 1 96.81 171 ALA A C 1
ATOM 1358 O O . ALA A 1 171 ? 5 -30.469 -13.109 1 96.81 171 ALA A O 1
ATOM 1359 N N . CYS A 1 172 ? 4.785 -28.516 -14.055 1 95.56 172 CYS A N 1
ATOM 1360 C CA . CYS A 1 172 ? 3.543 -28.875 -14.727 1 95.56 172 CYS A CA 1
ATOM 1361 C C . CYS A 1 172 ? 3.814 -29.375 -16.141 1 95.56 172 CYS A C 1
ATOM 1363 O O . CYS A 1 172 ? 3.023 -30.125 -16.703 1 95.56 172 CYS A O 1
ATOM 1365 N N . SER A 1 173 ? 4.828 -28.906 -16.797 1 90.94 173 SER A N 1
ATOM 1366 C CA . SER A 1 173 ? 5.082 -29.203 -18.203 1 90.94 173 SER A CA 1
ATOM 1367 C C . SER A 1 173 ? 5.781 -30.547 -18.375 1 90.94 173 SER A C 1
ATOM 1369 O O . SER A 1 173 ? 6.688 -30.875 -17.609 1 90.94 173 SER A O 1
ATOM 1371 N N . PRO A 1 174 ? 5.367 -31.234 -19.281 1 89.69 174 PRO A N 1
ATOM 1372 C CA . PRO A 1 174 ? 4.461 -30.938 -20.391 1 89.69 174 PRO A CA 1
ATOM 1373 C C . PRO A 1 174 ? 3.002 -31.25 -20.062 1 89.69 174 PRO A C 1
ATOM 1375 O O . PRO A 1 174 ? 2.096 -30.797 -20.766 1 89.69 174 PRO A O 1
ATOM 1378 N N . ASP A 1 175 ? 2.766 -32.125 -19.078 1 91.81 175 ASP A N 1
ATOM 1379 C CA . ASP A 1 175 ? 1.405 -32.5 -18.719 1 91.81 175 ASP A CA 1
ATOM 1380 C C . ASP A 1 175 ? 0.955 -31.766 -17.453 1 91.81 175 ASP A C 1
ATOM 1382 O O . ASP A 1 175 ? 1.374 -32.125 -16.344 1 91.81 175 ASP A O 1
ATOM 1386 N N . MET A 1 176 ? 0.054 -30.953 -17.656 1 95.38 176 MET A N 1
ATOM 1387 C CA . MET A 1 176 ? -0.431 -30.141 -16.531 1 95.38 176 MET A CA 1
ATOM 1388 C C . MET A 1 176 ? -1.666 -30.781 -15.906 1 95.38 176 MET A C 1
ATOM 1390 O O . MET A 1 176 ? -2.602 -31.156 -16.609 1 95.38 176 MET A O 1
ATOM 1394 N N . LEU A 1 177 ? -1.567 -30.828 -14.656 1 97.12 177 LEU A N 1
ATOM 1395 C CA . LEU A 1 177 ? -2.662 -31.5 -13.953 1 97.12 177 LEU A CA 1
ATOM 1396 C C . LEU A 1 177 ? -3.898 -30.609 -13.906 1 97.12 177 LEU A C 1
ATOM 1398 O O . LEU A 1 177 ? -5.008 -31.062 -14.203 1 97.12 177 LEU A O 1
ATOM 1402 N N . ALA A 1 178 ? -3.666 -29.359 -13.484 1 97.31 178 ALA A N 1
ATOM 1403 C CA . ALA A 1 178 ? -4.844 -28.516 -13.297 1 97.31 178 ALA A CA 1
ATOM 1404 C C . ALA A 1 178 ? -4.523 -27.062 -13.609 1 97.31 178 ALA A C 1
ATOM 1406 O O . ALA A 1 178 ? -3.414 -26.594 -13.352 1 97.31 178 ALA A O 1
ATOM 1407 N N . VAL A 1 179 ? -5.492 -26.375 -14.164 1 97.38 179 VAL A N 1
ATOM 1408 C CA . VAL A 1 179 ? -5.469 -24.922 -14.375 1 97.38 179 VAL A CA 1
ATOM 1409 C C . VAL A 1 179 ? -6.684 -24.281 -13.711 1 97.38 179 VAL A C 1
ATOM 1411 O O . VAL A 1 179 ? -7.809 -24.766 -13.859 1 97.38 179 VAL A O 1
ATOM 1414 N N . SER A 1 180 ? -6.418 -23.297 -12.93 1 96.94 180 SER A N 1
ATOM 1415 C CA . SER A 1 180 ? -7.488 -22.547 -12.273 1 96.94 180 SER A CA 1
ATOM 1416 C C . SER A 1 180 ? -7.688 -21.188 -12.914 1 96.94 180 SER A C 1
ATOM 1418 O O . SER A 1 180 ? -6.719 -20.5 -13.234 1 96.94 180 SER A O 1
ATOM 1420 N N . VAL A 1 181 ? -8.961 -20.844 -13.102 1 96.5 181 VAL A N 1
ATOM 1421 C CA . VAL A 1 181 ? -9.266 -19.562 -13.711 1 96.5 181 VAL A CA 1
ATOM 1422 C C . VAL A 1 181 ? -10.219 -18.766 -12.805 1 96.5 181 VAL A C 1
ATOM 1424 O O . VAL A 1 181 ? -11.07 -19.359 -12.141 1 96.5 181 VAL A O 1
ATOM 1427 N N . ASP A 1 182 ? -10.016 -17.531 -12.727 1 93.94 182 ASP A N 1
ATOM 1428 C CA . ASP A 1 182 ? -10.859 -16.641 -11.93 1 93.94 182 ASP A CA 1
ATOM 1429 C C . ASP A 1 182 ? -10.727 -15.195 -12.391 1 93.94 182 ASP A C 1
ATOM 1431 O O . ASP A 1 182 ? -9.656 -14.773 -12.844 1 93.94 182 ASP A O 1
ATOM 1435 N N . GLY A 1 183 ? -11.875 -14.523 -12.328 1 91.62 183 GLY A N 1
ATOM 1436 C CA . GLY A 1 183 ? -11.867 -13.109 -12.641 1 91.62 183 GLY A CA 1
ATOM 1437 C C . GLY A 1 183 ? -11.672 -12.227 -11.422 1 91.62 183 GLY A C 1
ATOM 1438 O O . GLY A 1 183 ? -12.188 -12.523 -10.344 1 91.62 183 GLY A O 1
ATOM 1439 N N . ASN A 1 184 ? -10.852 -11.219 -11.594 1 90.38 184 ASN A N 1
ATOM 1440 C CA . ASN A 1 184 ? -10.586 -10.25 -10.539 1 90.38 184 ASN A CA 1
ATOM 1441 C C . ASN A 1 184 ? -11.055 -8.852 -10.945 1 90.38 184 ASN A C 1
ATOM 1443 O O . ASN A 1 184 ? -10.359 -8.148 -11.68 1 90.38 184 ASN A O 1
ATOM 1447 N N . ARG A 1 185 ? -12.062 -8.383 -10.406 1 87.12 185 ARG A N 1
ATOM 1448 C CA . ARG A 1 185 ? -12.688 -7.121 -10.805 1 87.12 185 ARG A CA 1
ATOM 1449 C C . ARG A 1 185 ? -11.977 -5.934 -10.164 1 87.12 185 ARG A C 1
ATOM 1451 O O . ARG A 1 185 ? -12.289 -4.781 -10.469 1 87.12 185 ARG A O 1
ATOM 1458 N N . LYS A 1 186 ? -11.047 -6.219 -9.312 1 84.38 186 LYS A N 1
ATOM 1459 C CA . LYS A 1 186 ? -10.273 -5.129 -8.711 1 84.38 186 LYS A CA 1
ATOM 1460 C C . LYS A 1 186 ? -9.328 -4.504 -9.734 1 84.38 186 LYS A C 1
ATOM 1462 O O . LYS A 1 186 ? -8.828 -3.398 -9.523 1 84.38 186 LYS A O 1
ATOM 1467 N N . HIS A 1 187 ? -9.172 -5.195 -10.766 1 91 187 HIS A N 1
ATOM 1468 C CA . HIS A 1 187 ? -8.273 -4.719 -11.812 1 91 187 HIS A CA 1
ATOM 1469 C C . HIS A 1 187 ? -9.016 -3.861 -12.828 1 91 187 HIS A C 1
ATOM 1471 O O . HIS A 1 187 ? -8.891 -4.07 -14.039 1 91 187 HIS A O 1
ATOM 1477 N N . TYR A 1 188 ? -9.805 -2.916 -12.305 1 88.19 188 TYR A N 1
ATOM 1478 C CA . TYR A 1 188 ? -10.445 -1.984 -13.219 1 88.19 188 TYR A CA 1
ATOM 1479 C C . TYR A 1 188 ? -9.523 -0.82 -13.555 1 88.19 188 TYR A C 1
ATOM 1481 O O . TYR A 1 188 ? -8.578 -0.539 -12.812 1 88.19 188 TYR A O 1
ATOM 1489 N N . ARG A 1 189 ? -9.695 -0.236 -14.703 1 89.56 189 ARG A N 1
ATOM 1490 C CA . ARG A 1 189 ? -8.969 0.949 -15.148 1 89.56 189 ARG A CA 1
ATOM 1491 C C . ARG A 1 189 ? -9.93 2.061 -15.555 1 89.56 189 ARG A C 1
ATOM 1493 O O . ARG A 1 189 ? -10.93 1.807 -16.234 1 89.56 189 ARG A O 1
ATOM 1500 N N . PHE A 1 190 ? -9.594 3.285 -15.164 1 86.19 190 PHE A N 1
ATOM 1501 C CA . PHE A 1 190 ? -10.461 4.414 -15.461 1 86.19 190 PHE A CA 1
ATOM 1502 C C . PHE A 1 190 ? -10.305 4.859 -16.906 1 86.19 190 PHE A C 1
ATOM 1504 O O . PHE A 1 190 ? -9.188 4.855 -17.438 1 86.19 190 PHE A O 1
ATOM 1511 N N . LYS A 1 191 ? -11.438 5.359 -17.438 1 81.31 191 LYS A N 1
ATOM 1512 C CA . LYS A 1 191 ? -11.43 5.883 -18.812 1 81.31 191 LYS A CA 1
ATOM 1513 C C . LYS A 1 191 ? -10.578 7.145 -18.906 1 81.31 191 LYS A C 1
ATOM 1515 O O . LYS A 1 191 ? -9.984 7.418 -19.953 1 81.31 191 LYS A O 1
ATOM 1520 N N . SER A 1 192 ? -10.602 7.855 -17.812 1 72.69 192 SER A N 1
ATOM 1521 C CA . SER A 1 192 ? -9.922 9.141 -17.781 1 72.69 192 SER A CA 1
ATOM 1522 C C . SER A 1 192 ? -8.406 8.969 -17.75 1 72.69 192 SER A C 1
ATOM 1524 O O . SER A 1 192 ? -7.656 9.914 -18 1 72.69 192 SER A O 1
ATOM 1526 N N . ALA A 1 193 ? -8.062 7.812 -17.438 1 68.38 193 ALA A N 1
ATOM 1527 C CA . ALA A 1 193 ? -6.617 7.586 -17.375 1 68.38 193 ALA A CA 1
ATOM 1528 C C . ALA A 1 193 ? -5.977 7.82 -18.75 1 68.38 193 ALA A C 1
ATOM 1530 O O . ALA A 1 193 ? -6.609 7.594 -19.781 1 68.38 193 ALA A O 1
ATOM 1531 N N . ALA A 1 194 ? -4.875 8.477 -18.703 1 64.06 194 ALA A N 1
ATOM 1532 C CA . ALA A 1 194 ? -4.133 8.992 -19.859 1 64.06 194 ALA A CA 1
ATOM 1533 C C . ALA A 1 194 ? -4.324 8.094 -21.078 1 64.06 194 ALA A C 1
ATOM 1535 O O . ALA A 1 194 ? -4.094 6.883 -21.016 1 64.06 194 ALA A O 1
ATOM 1536 N N . ARG A 1 195 ? -5.023 8.625 -22 1 62.19 195 ARG A N 1
ATOM 1537 C CA . ARG A 1 195 ? -5.293 7.984 -23.281 1 62.19 195 ARG A CA 1
ATOM 1538 C C . ARG A 1 195 ? -4.059 8.023 -24.188 1 62.19 195 ARG A C 1
ATOM 1540 O O . ARG A 1 195 ? -3.645 9.094 -24.641 1 62.19 195 ARG A O 1
ATOM 1547 N N . SER A 1 196 ? -3.025 7.262 -23.781 1 65.62 196 SER A N 1
ATOM 1548 C CA . SER A 1 196 ? -1.936 7.168 -24.75 1 65.62 196 SER A CA 1
ATOM 1549 C C . SER A 1 196 ? -2.191 6.059 -25.766 1 65.62 196 SER A C 1
ATOM 1551 O O . SER A 1 196 ? -2.74 5.008 -25.422 1 65.62 196 SER A O 1
ATOM 1553 N N . GLU A 1 197 ? -2.09 6.402 -26.891 1 67.88 197 GLU A N 1
ATOM 1554 C CA . GLU A 1 197 ? -2.219 5.457 -28 1 67.88 197 GLU A CA 1
ATOM 1555 C C . GLU A 1 197 ? -0.972 4.586 -28.125 1 67.88 197 GLU A C 1
ATOM 1557 O O . GLU A 1 197 ? -0.875 3.766 -29.047 1 67.88 197 GLU A O 1
ATOM 1562 N N . GLU A 1 198 ? -0.121 4.668 -27.188 1 80.94 198 GLU A N 1
ATOM 1563 C CA . GLU A 1 198 ? 1.113 3.891 -27.266 1 80.94 198 GLU A CA 1
ATOM 1564 C C . GLU A 1 198 ? 0.849 2.408 -27.031 1 80.94 198 GLU A C 1
ATOM 1566 O O . GLU A 1 198 ? -0.008 2.049 -26.219 1 80.94 198 GLU A O 1
ATOM 1571 N N . LYS A 1 199 ? 1.499 1.641 -27.859 1 88.06 199 LYS A N 1
ATOM 1572 C CA . LYS A 1 199 ? 1.392 0.192 -27.719 1 88.06 199 LYS A CA 1
ATOM 1573 C C . LYS A 1 199 ? 2.227 -0.302 -26.531 1 88.06 199 LYS A C 1
ATOM 1575 O O . LYS A 1 199 ? 3.324 0.204 -26.297 1 88.06 199 LYS A O 1
ATOM 1580 N N . ALA A 1 200 ? 1.652 -1.294 -25.875 1 93.88 200 ALA A N 1
ATOM 1581 C CA . ALA A 1 200 ? 2.373 -1.888 -24.75 1 93.88 200 ALA A CA 1
ATOM 1582 C C . ALA A 1 200 ? 3.584 -2.682 -25.234 1 93.88 200 ALA A C 1
ATOM 1584 O O . ALA A 1 200 ? 3.52 -3.357 -26.266 1 93.88 200 ALA A O 1
ATOM 1585 N N . ILE A 1 201 ? 4.652 -2.625 -24.562 1 93.75 201 ILE A N 1
ATOM 1586 C CA . ILE A 1 201 ? 5.895 -3.32 -24.891 1 93.75 201 ILE A CA 1
ATOM 1587 C C . ILE A 1 201 ? 5.68 -4.828 -24.797 1 93.75 201 ILE A C 1
ATOM 1589 O O . ILE A 1 201 ? 6.223 -5.594 -25.594 1 93.75 201 ILE A O 1
ATOM 1593 N N . PHE A 1 202 ? 4.836 -5.25 -23.859 1 96.31 202 PHE A N 1
ATOM 1594 C CA . PHE A 1 202 ? 4.68 -6.672 -23.594 1 96.31 202 PHE A CA 1
ATOM 1595 C C . PHE A 1 202 ? 3.309 -7.164 -24.031 1 96.31 202 PHE A C 1
ATOM 1597 O O . PHE A 1 202 ? 2.75 -8.086 -23.438 1 96.31 202 PHE A O 1
ATOM 1604 N N . ASP A 1 203 ? 2.816 -6.543 -25.016 1 93.75 203 ASP A N 1
ATOM 1605 C CA . ASP A 1 203 ? 1.498 -6.922 -25.516 1 93.75 203 ASP A CA 1
ATOM 1606 C C . ASP A 1 203 ? 1.477 -8.383 -25.953 1 93.75 203 ASP A C 1
ATOM 1608 O O . ASP A 1 203 ? 2.33 -8.82 -26.719 1 93.75 203 ASP A O 1
ATOM 1612 N N . GLY A 1 204 ? 0.552 -9.141 -25.375 1 94.88 204 GLY A N 1
ATOM 1613 C CA . GLY A 1 204 ? 0.356 -10.523 -25.797 1 94.88 204 GLY A CA 1
ATOM 1614 C C . GLY A 1 204 ? 1.239 -11.508 -25.047 1 94.88 204 GLY A C 1
ATOM 1615 O O . GLY A 1 204 ? 1.107 -12.719 -25.219 1 94.88 204 GLY A O 1
ATOM 1616 N N . VAL A 1 205 ? 2.098 -10.992 -24.234 1 96.12 205 VAL A N 1
ATOM 1617 C CA . VAL A 1 205 ? 3.033 -11.875 -23.547 1 96.12 205 VAL A CA 1
ATOM 1618 C C . VAL A 1 205 ? 2.322 -12.594 -22.391 1 96.12 205 VAL A C 1
ATOM 1620 O O . VAL A 1 205 ? 2.301 -13.82 -22.344 1 96.12 205 VAL A O 1
ATOM 1623 N N . PHE A 1 206 ? 1.753 -11.883 -21.562 1 97.88 206 PHE A N 1
ATOM 1624 C CA . PHE A 1 206 ? 1.009 -12.414 -20.422 1 97.88 206 PHE A CA 1
ATOM 1625 C C . PHE A 1 206 ? -0.486 -12.164 -20.594 1 97.88 206 PHE A C 1
ATOM 1627 O O . PHE A 1 206 ? -1.292 -13.086 -20.453 1 97.88 206 PHE A O 1
ATOM 1634 N N . ILE A 1 207 ? -0.788 -10.945 -20.891 1 98.06 207 ILE A N 1
ATOM 1635 C CA . ILE A 1 207 ? -2.174 -10.555 -21.109 1 98.06 207 ILE A CA 1
ATOM 1636 C C . ILE A 1 207 ? -2.51 -10.688 -22.594 1 98.06 207 ILE A C 1
ATOM 1638 O O . ILE A 1 207 ? -1.836 -10.102 -23.453 1 98.06 207 ILE A O 1
ATOM 1642 N N . ALA A 1 208 ? -3.525 -11.406 -22.828 1 97.88 208 ALA A N 1
ATOM 1643 C CA . ALA A 1 208 ? -3.938 -11.633 -24.203 1 97.88 208 ALA A CA 1
ATOM 1644 C C . ALA A 1 208 ? -4.312 -10.328 -24.891 1 97.88 208 ALA A C 1
ATOM 1646 O O . ALA A 1 208 ? -4.762 -9.383 -24.234 1 97.88 208 ALA A O 1
ATOM 1647 N N . ASN A 1 209 ? -4.098 -10.312 -26.234 1 96 209 ASN A N 1
ATOM 1648 C CA . ASN A 1 209 ? -4.484 -9.141 -27.016 1 96 209 ASN A CA 1
ATOM 1649 C C . ASN A 1 209 ? -5.984 -8.875 -26.922 1 96 209 ASN A C 1
ATOM 1651 O O . ASN A 1 209 ? -6.793 -9.773 -27.156 1 96 209 ASN A O 1
ATOM 1655 N N . ASP A 1 210 ? -6.332 -7.648 -26.672 1 93.44 210 ASP A N 1
ATOM 1656 C CA . ASP A 1 210 ? -7.727 -7.277 -26.453 1 93.44 210 ASP A CA 1
ATOM 1657 C C . ASP A 1 210 ? -8.578 -7.578 -27.688 1 93.44 210 ASP A C 1
ATOM 1659 O O . ASP A 1 210 ? -9.711 -8.039 -27.562 1 93.44 210 ASP A O 1
ATOM 1663 N N . ASP A 1 211 ? -7.992 -7.301 -28.797 1 93 211 ASP A N 1
ATOM 1664 C CA . ASP A 1 211 ? -8.742 -7.492 -30.031 1 93 211 ASP A CA 1
ATOM 1665 C C . ASP A 1 211 ? -9.031 -8.969 -30.281 1 93 211 ASP A C 1
ATOM 1667 O O . ASP A 1 211 ? -10.117 -9.32 -30.734 1 93 211 ASP A O 1
ATOM 1671 N N . ASP A 1 212 ? -8.086 -9.781 -30 1 95.81 212 ASP A N 1
ATOM 1672 C CA . ASP A 1 212 ? -8.289 -11.219 -30.156 1 95.81 212 ASP A CA 1
ATOM 1673 C C . ASP A 1 212 ? -9.383 -11.727 -29.234 1 95.81 212 ASP A C 1
ATOM 1675 O O . ASP A 1 212 ? -10.234 -12.523 -29.625 1 95.81 212 ASP A O 1
ATOM 1679 N N . VAL A 1 213 ? -9.391 -11.266 -28.047 1 96.44 213 VAL A N 1
ATOM 1680 C CA . VAL A 1 213 ? -10.383 -11.664 -27.047 1 96.44 213 VAL A CA 1
ATOM 1681 C C . VAL A 1 213 ? -11.766 -11.18 -27.469 1 96.44 213 VAL A C 1
ATOM 1683 O O . VAL A 1 213 ? -12.75 -11.922 -27.391 1 96.44 213 VAL A O 1
ATOM 1686 N N . ALA A 1 214 ? -11.805 -9.938 -27.891 1 94.31 214 ALA A N 1
ATOM 1687 C CA . ALA A 1 214 ? -13.07 -9.359 -28.328 1 94.31 214 ALA A CA 1
ATOM 1688 C C . ALA A 1 214 ? -13.664 -10.141 -29.5 1 94.31 214 ALA A C 1
ATOM 1690 O O . ALA A 1 214 ? -14.867 -10.406 -29.516 1 94.31 214 ALA A O 1
ATOM 1691 N N . ARG A 1 215 ? -12.867 -10.477 -30.453 1 95.19 215 ARG A N 1
ATOM 1692 C CA . ARG A 1 215 ? -13.32 -11.258 -31.594 1 95.19 215 ARG A CA 1
ATOM 1693 C C . ARG A 1 215 ? -13.852 -12.617 -31.156 1 95.19 215 ARG A C 1
ATOM 1695 O O . ARG A 1 215 ? -14.875 -13.086 -31.672 1 95.19 215 ARG A O 1
ATOM 1702 N N . PHE A 1 216 ? -13.195 -13.195 -30.281 1 95.88 216 PHE A N 1
ATOM 1703 C CA . PHE A 1 216 ? -13.609 -14.5 -29.781 1 95.88 216 PHE A CA 1
ATOM 1704 C C . PHE A 1 216 ? -14.945 -14.398 -29.047 1 95.88 216 PHE A C 1
ATOM 1706 O O . PHE A 1 216 ? -15.836 -15.219 -29.266 1 95.88 216 PHE A O 1
ATOM 1713 N N . VAL A 1 217 ? -15.039 -13.445 -28.172 1 93.44 217 VAL A N 1
ATOM 1714 C CA . VAL A 1 217 ? -16.266 -13.242 -27.391 1 93.44 217 VAL A CA 1
ATOM 1715 C C . VAL A 1 217 ? -17.438 -12.992 -28.328 1 93.44 217 VAL A C 1
ATOM 1717 O O . VAL A 1 217 ? -18.516 -13.57 -28.156 1 93.44 217 VAL A O 1
ATOM 1720 N N . ASP A 1 218 ? -17.203 -12.172 -29.344 1 90.75 218 ASP A N 1
ATOM 1721 C CA . ASP A 1 218 ? -18.25 -11.883 -30.312 1 90.75 218 ASP A CA 1
ATOM 1722 C C . ASP A 1 218 ? -18.641 -13.141 -31.094 1 90.75 218 ASP A C 1
ATOM 1724 O O . ASP A 1 218 ? -19.828 -13.367 -31.344 1 90.75 218 ASP A O 1
ATOM 1728 N N . TYR A 1 219 ? -17.719 -13.867 -31.438 1 92.94 219 TYR A N 1
ATOM 1729 C CA . TYR A 1 219 ? -17.969 -15.109 -32.156 1 92.94 219 TYR A CA 1
ATOM 1730 C C . TYR A 1 219 ? -18.859 -16.047 -31.328 1 92.94 219 TYR A C 1
ATOM 1732 O O . TYR A 1 219 ? -19.859 -16.578 -31.828 1 92.94 219 TYR A O 1
ATOM 1740 N N . VAL A 1 220 ? -18.469 -16.234 -30.078 1 92.94 220 VAL A N 1
ATOM 1741 C CA . VAL A 1 220 ? -19.203 -17.141 -29.203 1 92.94 220 VAL A CA 1
ATOM 1742 C C . VAL A 1 220 ? -20.625 -16.609 -28.984 1 92.94 220 VAL A C 1
ATOM 1744 O O . VAL A 1 220 ? -21.594 -17.375 -29.031 1 92.94 220 VAL A O 1
ATOM 1747 N N . HIS A 1 221 ? -20.734 -15.398 -28.797 1 88.12 221 HIS A N 1
ATOM 1748 C CA . HIS A 1 221 ? -22.031 -14.805 -28.5 1 88.12 221 HIS A CA 1
ATOM 1749 C C . HIS A 1 221 ? -22.938 -14.805 -29.734 1 88.12 221 HIS A C 1
ATOM 1751 O O . HIS A 1 221 ? -24.156 -14.961 -29.609 1 88.12 221 HIS A O 1
ATOM 1757 N N . THR A 1 222 ? -22.391 -14.484 -30.844 1 87.56 222 THR A N 1
ATOM 1758 C CA . THR A 1 222 ? -23.188 -14.484 -32.094 1 87.56 222 THR A CA 1
ATOM 1759 C C . THR A 1 222 ? -23.641 -15.891 -32.438 1 87.56 222 THR A C 1
ATOM 1761 O O . THR A 1 222 ? -24.734 -16.078 -32.938 1 87.56 222 THR A O 1
ATOM 1764 N N . SER A 1 223 ? -22.812 -16.812 -32.125 1 88.88 223 SER A N 1
ATOM 1765 C CA . SER A 1 223 ? -23.109 -18.188 -32.469 1 88.88 223 SER A CA 1
ATOM 1766 C C . SER A 1 223 ? -24.109 -18.797 -31.5 1 88.88 223 SER A C 1
ATOM 1768 O O . SER A 1 223 ? -24.766 -19.797 -31.812 1 88.88 223 SER A O 1
ATOM 1770 N N . THR A 1 224 ? -23.969 -18.359 -30.25 1 82.81 224 THR A N 1
ATOM 1771 C CA . THR A 1 224 ? -24.797 -18.953 -29.219 1 82.81 224 THR A CA 1
ATOM 1772 C C . THR A 1 224 ? -25.953 -18.031 -28.859 1 82.81 224 THR A C 1
ATOM 1774 O O . THR A 1 224 ? -25.828 -16.797 -28.938 1 82.81 224 THR A O 1
ATOM 1777 N N . SER A 1 225 ? -27.172 -18.109 -29.422 1 63.47 225 SER A N 1
ATOM 1778 C CA . SER A 1 225 ? -28.297 -17.25 -29.078 1 63.47 225 SER A CA 1
ATOM 1779 C C . SER A 1 225 ? -28.375 -17.031 -27.578 1 63.47 225 SER A C 1
ATOM 1781 O O . SER A 1 225 ? -28.609 -17.984 -26.812 1 63.47 225 SER A O 1
ATOM 1783 N N . HIS A 1 226 ? -27.547 -16.234 -27.156 1 54.47 226 HIS A N 1
ATOM 1784 C CA . HIS A 1 226 ? -27.375 -16.141 -25.703 1 54.47 226 HIS A CA 1
ATOM 1785 C C . HIS A 1 226 ? -28.641 -15.641 -25.031 1 54.47 226 HIS A C 1
ATOM 1787 O O . HIS A 1 226 ? -29.188 -14.602 -25.422 1 54.47 226 HIS A O 1
ATOM 1793 N N . VAL A 1 227 ? -29.453 -16.531 -24.625 1 45.19 227 VAL A N 1
ATOM 1794 C CA . VAL A 1 227 ? -30.578 -16.234 -23.75 1 45.19 227 VAL A CA 1
ATOM 1795 C C . VAL A 1 227 ? -30.047 -15.688 -22.422 1 45.19 227 VAL A C 1
ATOM 1797 O O . VAL A 1 227 ? -29.062 -16.188 -21.891 1 45.19 227 VAL A O 1
ATOM 1800 N N . SER A 1 228 ? -30.328 -14.516 -22.141 1 42.25 228 SER A N 1
ATOM 1801 C CA . SER A 1 228 ? -30 -13.898 -20.859 1 42.25 228 SER A CA 1
ATOM 1802 C C . SER A 1 228 ? -30.422 -14.781 -19.688 1 42.25 228 SER A C 1
ATOM 1804 O O . SER A 1 228 ? -31.594 -14.844 -19.344 1 42.25 228 SER A O 1
ATOM 1806 N N . GLY A 1 229 ? -30.422 -15.984 -19.781 1 36.88 229 GLY A N 1
ATOM 1807 C CA . GLY A 1 229 ? -31.047 -16.688 -18.672 1 36.88 229 GLY A CA 1
ATOM 1808 C C . GLY A 1 229 ? -30.266 -16.578 -17.375 1 36.88 229 GLY A C 1
ATOM 1809 O O . GLY A 1 229 ? -29.031 -16.547 -17.391 1 36.88 229 GLY A O 1
ATOM 1810 N N . ARG A 1 230 ? -30.891 -16.016 -16.281 1 39.12 230 ARG A N 1
ATOM 1811 C CA . ARG A 1 230 ? -30.453 -16.109 -14.898 1 39.12 230 ARG A CA 1
ATOM 1812 C C . ARG A 1 230 ? -30.312 -17.562 -14.453 1 39.12 230 ARG A C 1
ATOM 1814 O O . ARG A 1 230 ? -31.312 -18.297 -14.422 1 39.12 230 ARG A O 1
ATOM 1821 N N . GLY A 1 231 ? -29.5 -18.344 -15.031 1 34.28 231 GLY A N 1
ATOM 1822 C CA . GLY A 1 231 ? -29.484 -19.734 -14.594 1 34.28 231 GLY A CA 1
ATOM 1823 C C . GLY A 1 231 ? -29.312 -19.875 -13.094 1 34.28 231 GLY A C 1
ATOM 1824 O O . GLY A 1 231 ? -28.484 -19.188 -12.484 1 34.28 231 GLY A O 1
ATOM 1825 N N . VAL A 1 232 ? -30.328 -20.281 -12.5 1 32.69 232 VAL A N 1
ATOM 1826 C CA . VAL A 1 232 ? -30.484 -20.484 -11.062 1 32.69 232 VAL A CA 1
ATOM 1827 C C . VAL A 1 232 ? -29.594 -21.625 -10.594 1 32.69 232 VAL A C 1
ATOM 1829 O O . VAL A 1 232 ? -30.047 -22.766 -10.469 1 32.69 232 VAL A O 1
ATOM 1832 N N . CYS A 1 233 ? -28.656 -22.047 -11.344 1 29.47 233 CYS A N 1
ATOM 1833 C CA . CYS A 1 233 ? -28.016 -23.141 -10.633 1 29.47 233 CYS A CA 1
ATOM 1834 C C . CYS A 1 233 ? -27.328 -22.656 -9.367 1 29.47 233 CYS A C 1
ATOM 1836 O O . CYS A 1 233 ? -26.234 -22.078 -9.43 1 29.47 233 CYS A O 1
ATOM 1838 N N . GLY A 1 234 ? -27.969 -22.625 -8.242 1 33.81 234 GLY A N 1
ATOM 1839 C CA . GLY A 1 234 ? -27.797 -22.109 -6.898 1 33.81 234 GLY A CA 1
ATOM 1840 C C . GLY A 1 234 ? -27.844 -20.594 -6.84 1 33.81 234 GLY A C 1
ATOM 1841 O O . GLY A 1 234 ? -28.406 -19.938 -7.723 1 33.81 234 GLY A O 1
ATOM 1842 N N . GLY A 1 235 ? -26.766 -19.859 -6.266 1 32.22 235 GLY A N 1
ATOM 1843 C CA . GLY A 1 235 ? -26.75 -18.422 -5.992 1 32.22 235 GLY A CA 1
ATOM 1844 C C . GLY A 1 235 ? -26.578 -17.578 -7.242 1 32.22 235 GLY A C 1
ATOM 1845 O O . GLY A 1 235 ? -26.219 -18.094 -8.305 1 32.22 235 GLY A O 1
ATOM 1846 N N . GLN A 1 236 ? -27.406 -16.578 -7.383 1 35.09 236 GLN A N 1
ATOM 1847 C CA . GLN A 1 236 ? -27.281 -15.523 -8.391 1 35.09 236 GLN A CA 1
ATOM 1848 C C . GLN A 1 236 ? -25.828 -15.109 -8.562 1 35.09 236 GLN A C 1
ATOM 1850 O O . GLN A 1 236 ? -25.266 -14.406 -7.719 1 35.09 236 GLN A O 1
ATOM 1855 N N . TRP A 1 237 ? -25.016 -16 -9.07 1 39.66 237 TRP A N 1
ATOM 1856 C CA . TRP A 1 237 ? -23.625 -15.625 -9.297 1 39.66 237 TRP A CA 1
ATOM 1857 C C . TRP A 1 237 ? -23.516 -14.562 -10.383 1 39.66 237 TRP A C 1
ATOM 1859 O O . TRP A 1 237 ? -24.109 -14.703 -11.461 1 39.66 237 TRP A O 1
ATOM 1869 N N . SER A 1 238 ? -23.188 -13.406 -9.961 1 42.47 238 SER A N 1
ATOM 1870 C CA . SER A 1 238 ? -22.938 -12.336 -10.93 1 42.47 238 SER A CA 1
ATOM 1871 C C . SER A 1 238 ? -21.953 -12.781 -12 1 42.47 238 SER A C 1
ATOM 1873 O O . SER A 1 238 ? -21.922 -12.219 -13.102 1 42.47 238 SER A O 1
ATOM 1875 N N . ALA A 1 239 ? -21.109 -13.797 -11.719 1 45.06 239 ALA A N 1
ATOM 1876 C CA . ALA A 1 239 ? -20.094 -14.328 -12.625 1 45.06 239 ALA A CA 1
ATOM 1877 C C . ALA A 1 239 ? -20.734 -15.234 -13.688 1 45.06 239 ALA A C 1
ATOM 1879 O O . ALA A 1 239 ? -20.047 -15.719 -14.586 1 45.06 239 ALA A O 1
ATOM 1880 N N . ALA A 1 240 ? -21.953 -14.844 -14.242 1 43.25 240 ALA A N 1
ATOM 1881 C CA . ALA A 1 240 ? -22.531 -15.703 -15.266 1 43.25 240 ALA A CA 1
ATOM 1882 C C . ALA A 1 240 ? -23.578 -14.953 -16.078 1 43.25 240 ALA A C 1
ATOM 1884 O O . ALA A 1 240 ? -24.391 -15.562 -16.781 1 43.25 240 ALA A O 1
ATOM 1885 N N . ARG A 1 241 ? -23.547 -13.57 -15.82 1 42.97 241 ARG A N 1
ATOM 1886 C CA . ARG A 1 241 ? -24.547 -12.922 -16.656 1 42.97 241 ARG A CA 1
ATOM 1887 C C . ARG A 1 241 ? -23.969 -12.57 -18.031 1 42.97 241 ARG A C 1
ATOM 1889 O O . ARG A 1 241 ? -23.266 -11.57 -18.188 1 42.97 241 ARG A O 1
ATOM 1896 N N . GLU A 1 242 ? -24.047 -13.492 -18.938 1 45.88 242 GLU A N 1
ATOM 1897 C CA . GLU A 1 242 ? -23.594 -13.32 -20.312 1 45.88 242 GLU A CA 1
ATOM 1898 C C . GLU A 1 242 ? -24.188 -12.062 -20.938 1 45.88 242 GLU A C 1
ATOM 1900 O O . GLU A 1 242 ? -23.719 -11.602 -21.984 1 45.88 242 GLU A O 1
ATOM 1905 N N . THR A 1 243 ? -25.109 -11.43 -20.188 1 41.78 243 THR A N 1
ATOM 1906 C CA . THR A 1 243 ? -25.766 -10.258 -20.766 1 41.78 243 THR A CA 1
ATOM 1907 C C . THR A 1 243 ? -25.125 -8.977 -20.25 1 41.78 243 THR A C 1
ATOM 1909 O O . THR A 1 243 ? -25.594 -7.875 -20.547 1 41.78 243 THR A O 1
ATOM 1912 N N . SER A 1 244 ? -24.141 -9.133 -19.547 1 48.44 244 SER A N 1
ATOM 1913 C CA . SER A 1 244 ? -23.562 -7.906 -19 1 48.44 244 SER A CA 1
ATOM 1914 C C . SER A 1 244 ? -22.969 -7.035 -20.109 1 48.44 244 SER A C 1
ATOM 1916 O O . SER A 1 244 ? -22.266 -7.531 -20.984 1 48.44 244 SER A O 1
ATOM 1918 N N . GLN A 1 245 ? -23.562 -5.887 -20.375 1 51.97 245 GLN A N 1
ATOM 1919 C CA . GLN A 1 245 ? -23.047 -4.887 -21.312 1 51.97 245 GLN A CA 1
ATOM 1920 C C . GLN A 1 245 ? -21.938 -4.062 -20.688 1 51.97 245 GLN A C 1
ATOM 1922 O O . GLN A 1 245 ? -21.75 -4.074 -19.469 1 51.97 245 GLN A O 1
ATOM 1927 N N . LYS A 1 246 ? -21.234 -3.574 -21.594 1 53.09 246 LYS A N 1
ATOM 1928 C CA . LYS A 1 246 ? -20.172 -2.666 -21.156 1 53.09 246 LYS A CA 1
ATOM 1929 C C . LYS A 1 246 ? -20.734 -1.559 -20.266 1 53.09 246 LYS A C 1
ATOM 1931 O O . LYS A 1 246 ? -21.766 -0.958 -20.594 1 53.09 246 LYS A O 1
ATOM 1936 N N . SER A 1 247 ? -20.234 -1.59 -19.062 1 54.47 247 SER A N 1
ATOM 1937 C CA . SER A 1 247 ? -20.719 -0.568 -18.141 1 54.47 247 SER A CA 1
ATOM 1938 C C . SER A 1 247 ? -20.531 0.831 -18.719 1 54.47 247 SER A C 1
ATOM 1940 O O . SER A 1 247 ? -19.5 1.118 -19.344 1 54.47 247 SER A O 1
ATOM 1942 N N . SER A 1 248 ? -21.469 1.594 -19.047 1 54.91 248 SER A N 1
ATOM 1943 C CA . SER A 1 248 ? -21.375 3 -19.422 1 54.91 248 SER A CA 1
ATOM 1944 C C . SER A 1 248 ? -20.656 3.812 -18.359 1 54.91 248 SER A C 1
ATOM 1946 O O . SER A 1 248 ? -20.5 5.027 -18.484 1 54.91 248 SER A O 1
ATOM 1948 N N . GLY A 1 249 ? -20.094 3.062 -17.469 1 62.41 249 GLY A N 1
ATOM 1949 C CA . GLY A 1 249 ? -19.578 3.789 -16.328 1 62.41 249 GLY A CA 1
ATOM 1950 C C . GLY A 1 249 ? -18.188 4.371 -16.562 1 62.41 249 GLY A C 1
ATOM 1951 O O . GLY A 1 249 ? -17.766 4.508 -17.719 1 62.41 249 GLY A O 1
ATOM 1952 N N . LYS A 1 250 ? -17.5 4.852 -15.648 1 78.06 250 LYS A N 1
ATOM 1953 C CA . LYS A 1 250 ? -16.25 5.582 -15.625 1 78.06 250 LYS A CA 1
ATOM 1954 C C . LYS A 1 250 ? -15.062 4.648 -15.859 1 78.06 250 LYS A C 1
ATOM 1956 O O . LYS A 1 250 ? -13.938 5.102 -16.062 1 78.06 250 LYS A O 1
ATOM 1961 N N . THR A 1 251 ? -15.383 3.264 -16.141 1 84.25 251 THR A N 1
ATOM 1962 C CA . THR A 1 251 ? -14.273 2.324 -16.25 1 84.25 251 THR A CA 1
ATOM 1963 C C . THR A 1 251 ? -14.109 1.856 -17.703 1 84.25 251 THR A C 1
ATOM 1965 O O . THR A 1 251 ? -15.094 1.699 -18.422 1 84.25 251 THR A O 1
ATOM 1968 N N . ASP A 1 252 ? -12.898 1.757 -18.188 1 86.19 252 ASP A N 1
ATOM 1969 C CA . ASP A 1 252 ? -12.562 1.163 -19.484 1 86.19 252 ASP A CA 1
ATOM 1970 C C . ASP A 1 252 ? -12.43 -0.354 -19.375 1 86.19 252 ASP A C 1
ATOM 1972 O O . ASP A 1 252 ? -13.273 -1.098 -19.875 1 86.19 252 ASP A O 1
ATOM 1976 N N . GLU A 1 253 ? -11.461 -0.822 -18.734 1 90.12 253 GLU A N 1
ATOM 1977 C CA . GLU A 1 253 ? -11.375 -2.225 -18.344 1 90.12 253 GLU A CA 1
ATOM 1978 C C . GLU A 1 253 ? -12.055 -2.465 -16.984 1 90.12 253 GLU A C 1
ATOM 1980 O O . GLU A 1 253 ? -11.922 -1.653 -16.078 1 90.12 253 GLU A O 1
ATOM 1985 N N . GLU A 1 254 ? -12.695 -3.557 -16.859 1 90.75 254 GLU A N 1
ATOM 1986 C CA . GLU A 1 254 ? -13.484 -3.803 -15.664 1 90.75 254 GLU A CA 1
ATOM 1987 C C . GLU A 1 254 ? -12.82 -4.852 -14.773 1 90.75 254 GLU A C 1
ATOM 1989 O O . GLU A 1 254 ? -13.242 -5.059 -13.633 1 90.75 254 GLU A O 1
ATOM 1994 N N . GLY A 1 255 ? -11.836 -5.52 -15.336 1 93.56 255 GLY A N 1
ATOM 1995 C CA . GLY A 1 255 ? -11.148 -6.512 -14.531 1 93.56 255 GLY A CA 1
ATOM 1996 C C . GLY A 1 255 ? -10.117 -7.305 -15.312 1 93.56 255 GLY A C 1
ATOM 1997 O O . GLY A 1 255 ? -9.734 -6.914 -16.422 1 93.56 255 GLY A O 1
ATOM 1998 N N . LEU A 1 256 ? -9.609 -8.328 -14.641 1 95.38 256 LEU A N 1
ATOM 1999 C CA . LEU A 1 256 ? -8.594 -9.219 -15.195 1 95.38 256 LEU A CA 1
ATOM 2000 C C . LEU A 1 256 ? -8.93 -10.68 -14.898 1 95.38 256 LEU A C 1
ATOM 2002 O O . LEU A 1 256 ? -9.234 -11.031 -13.758 1 95.38 256 LEU A O 1
ATOM 2006 N N . GLU A 1 257 ? -9.008 -11.477 -15.945 1 96.81 257 GLU A N 1
ATOM 2007 C CA . GLU A 1 257 ? -9.172 -12.922 -15.805 1 96.81 257 GLU A CA 1
ATOM 2008 C C . GLU A 1 257 ? -7.828 -13.633 -15.875 1 96.81 257 GLU A C 1
ATOM 2010 O O . GLU A 1 257 ? -7.008 -13.344 -16.75 1 96.81 257 GLU A O 1
ATOM 2015 N N . LEU A 1 258 ? -7.609 -14.57 -14.945 1 97.38 258 LEU A N 1
ATOM 2016 C CA . LEU A 1 258 ? -6.301 -15.203 -14.828 1 97.38 258 LEU A CA 1
ATOM 2017 C C . LEU A 1 258 ? -6.418 -16.719 -14.984 1 97.38 258 LEU A C 1
ATOM 2019 O O . LEU A 1 258 ? -7.406 -17.312 -14.547 1 97.38 258 LEU A O 1
ATOM 2023 N N . ALA A 1 259 ? -5.457 -17.281 -15.57 1 98.06 259 ALA A N 1
ATOM 2024 C CA . ALA A 1 259 ? -5.211 -18.734 -15.555 1 98.06 259 ALA A CA 1
ATOM 2025 C C . ALA A 1 259 ? -3.934 -19.062 -14.781 1 98.06 259 ALA A C 1
ATOM 2027 O O . ALA A 1 259 ? -2.881 -18.469 -15.031 1 98.06 259 ALA A O 1
ATOM 2028 N N . VAL A 1 260 ? -4.031 -19.922 -13.82 1 97.94 260 VAL A N 1
ATOM 2029 C CA . VAL A 1 260 ? -2.93 -20.25 -12.922 1 97.94 260 VAL A CA 1
ATOM 2030 C C . VAL A 1 260 ? -2.838 -21.766 -12.742 1 97.94 260 VAL A C 1
ATOM 2032 O O . VAL A 1 260 ? -3.859 -22.453 -12.664 1 97.94 260 VAL A O 1
ATOM 2035 N N . CYS A 1 261 ? -1.643 -22.312 -12.781 1 97.38 261 CYS A N 1
ATOM 2036 C CA . CYS A 1 261 ? -1.509 -23.75 -12.531 1 97.38 261 CYS A CA 1
ATOM 2037 C C . CYS A 1 261 ? -1.59 -24.047 -11.039 1 97.38 261 CYS A C 1
ATOM 2039 O O . CYS A 1 261 ? -1.693 -23.141 -10.219 1 97.38 261 CYS A O 1
ATOM 2041 N N . ARG A 1 262 ? -1.497 -25.266 -10.625 1 96.56 262 ARG A N 1
ATOM 2042 C CA . ARG A 1 262 ? -1.722 -25.656 -9.242 1 96.56 262 ARG A CA 1
ATOM 2043 C C . ARG A 1 262 ? -0.53 -25.281 -8.367 1 96.56 262 ARG A C 1
ATOM 2045 O O . ARG A 1 262 ? -0.606 -25.359 -7.137 1 96.56 262 ARG A O 1
ATOM 2052 N N . HIS A 1 263 ? 0.598 -24.859 -9.031 1 97 263 HIS A N 1
ATOM 2053 C CA . HIS A 1 263 ? 1.776 -24.422 -8.281 1 97 263 HIS A CA 1
ATOM 2054 C C . HIS A 1 263 ? 1.783 -22.922 -8.078 1 97 263 HIS A C 1
ATOM 2056 O O . HIS A 1 263 ? 2.746 -22.359 -7.539 1 97 263 HIS A O 1
ATOM 2062 N N . GLY A 1 264 ? 0.758 -22.234 -8.516 1 96.75 264 GLY A N 1
ATOM 2063 C CA . GLY A 1 264 ? 0.65 -20.797 -8.344 1 96.75 264 GLY A CA 1
ATOM 2064 C C . GLY A 1 264 ? 1.413 -20 -9.398 1 96.75 264 GLY A C 1
ATOM 2065 O O . GLY A 1 264 ? 1.772 -18.844 -9.18 1 96.75 264 GLY A O 1
ATOM 2066 N N . VAL A 1 265 ? 1.716 -20.656 -10.492 1 98.06 265 VAL A N 1
ATOM 2067 C CA . VAL A 1 265 ? 2.402 -19.984 -11.594 1 98.06 265 VAL A CA 1
ATOM 2068 C C . VAL A 1 265 ? 1.379 -19.328 -12.516 1 98.06 265 VAL A C 1
ATOM 2070 O O . VAL A 1 265 ? 0.418 -19.969 -12.945 1 98.06 265 VAL A O 1
ATOM 2073 N N . LEU A 1 266 ? 1.553 -18.062 -12.727 1 98.38 266 LEU A N 1
ATOM 2074 C CA . LEU A 1 266 ? 0.711 -17.344 -13.68 1 98.38 266 LEU A CA 1
ATOM 2075 C C . LEU A 1 266 ? 0.987 -17.812 -15.102 1 98.38 266 LEU A C 1
ATOM 2077 O O . LEU A 1 266 ? 2.137 -17.812 -15.547 1 98.38 266 LEU A O 1
ATOM 2081 N N . LEU A 1 267 ? -0.08 -18.156 -15.812 1 98.06 267 LEU A N 1
ATOM 2082 C CA . LEU A 1 267 ? 0.088 -18.719 -17.156 1 98.06 267 LEU A CA 1
ATOM 2083 C C . LEU A 1 267 ? -0.356 -17.719 -18.219 1 98.06 267 LEU A C 1
ATOM 2085 O O . LEU A 1 267 ? 0.359 -17.484 -19.188 1 98.06 267 LEU A O 1
ATOM 2089 N N . ARG A 1 268 ? -1.52 -17.219 -18.047 1 97.88 268 ARG A N 1
ATOM 2090 C CA . ARG A 1 268 ? -2.117 -16.297 -19 1 97.88 268 ARG A CA 1
ATOM 2091 C C . ARG A 1 268 ? -3.203 -15.453 -18.359 1 97.88 268 ARG A C 1
ATOM 2093 O O . ARG A 1 268 ? -3.742 -15.82 -17.312 1 97.88 268 ARG A O 1
ATOM 2100 N N . ALA A 1 269 ? -3.42 -14.289 -18.938 1 98.44 269 ALA A N 1
ATOM 2101 C CA . ALA A 1 269 ? -4.473 -13.406 -18.438 1 98.44 269 ALA A CA 1
ATOM 2102 C C . ALA A 1 269 ? -5.16 -12.68 -19.594 1 98.44 269 ALA A C 1
ATOM 2104 O O . ALA A 1 269 ? -4.684 -12.711 -20.719 1 98.44 269 ALA A O 1
ATOM 2105 N N . LEU A 1 270 ? -6.305 -12.133 -19.328 1 98.25 270 LEU A N 1
ATOM 2106 C CA . LEU A 1 270 ? -6.988 -11.258 -20.281 1 98.25 270 LEU A CA 1
ATOM 2107 C C . LEU A 1 270 ? -7.754 -10.156 -19.547 1 98.25 270 LEU A C 1
ATOM 2109 O O . LEU A 1 270 ? -8.102 -10.305 -18.375 1 98.25 270 LEU A O 1
ATOM 2113 N N . ASN A 1 271 ? -7.945 -9.047 -20.266 1 95.88 271 ASN A N 1
ATOM 2114 C CA . ASN A 1 271 ? -8.742 -7.949 -19.719 1 95.88 271 ASN A CA 1
ATOM 2115 C C . ASN A 1 271 ? -10.234 -8.203 -19.906 1 95.88 271 ASN A C 1
ATOM 2117 O O . ASN A 1 271 ? -10.664 -8.695 -20.953 1 95.88 271 ASN A O 1
ATOM 2121 N N . MET A 1 272 ? -10.984 -7.895 -18.891 1 93.88 272 MET A N 1
ATOM 2122 C CA . MET A 1 272 ? -12.438 -7.996 -18.969 1 93.88 272 MET A CA 1
ATOM 2123 C C . MET A 1 272 ? -13.07 -6.641 -19.266 1 93.88 272 MET A C 1
ATOM 2125 O O . MET A 1 272 ? -12.711 -5.637 -18.656 1 93.88 272 MET A O 1
ATOM 2129 N N . PHE A 1 273 ? -14.023 -6.602 -20.172 1 90.56 273 PHE A N 1
ATOM 2130 C CA . PHE A 1 273 ? -14.648 -5.344 -20.547 1 90.56 273 PHE A CA 1
ATOM 2131 C C . PHE A 1 273 ? -16.141 -5.379 -20.266 1 90.56 273 PHE A C 1
ATOM 2133 O O . PHE A 1 273 ? -16.812 -4.348 -20.328 1 90.56 273 PHE A O 1
ATOM 2140 N N . ARG A 1 274 ? -16.703 -6.555 -20.016 1 83.19 274 ARG A N 1
ATOM 2141 C CA . ARG A 1 274 ? -18.141 -6.73 -19.844 1 83.19 274 ARG A CA 1
ATOM 2142 C C . ARG A 1 274 ? -18.453 -7.5 -18.562 1 83.19 274 ARG A C 1
ATOM 2144 O O . ARG A 1 274 ? -19.234 -8.445 -18.578 1 83.19 274 ARG A O 1
ATOM 2151 N N . GLY A 1 275 ? -17.75 -7.145 -17.547 1 79.69 275 GLY A N 1
ATOM 2152 C CA . GLY A 1 275 ? -17.953 -7.914 -16.328 1 79.69 275 GLY A CA 1
ATOM 2153 C C . GLY A 1 275 ? -17.438 -9.336 -16.422 1 79.69 275 GLY A C 1
ATOM 2154 O O . GLY A 1 275 ? -16.594 -9.641 -17.266 1 79.69 275 GLY A O 1
ATOM 2155 N N . GLU A 1 276 ? -18 -10.211 -15.609 1 82.75 276 GLU A N 1
ATOM 2156 C CA . GLU A 1 276 ? -17.547 -11.594 -15.594 1 82.75 276 GLU A CA 1
ATOM 2157 C C . GLU A 1 276 ? -18.453 -12.477 -16.453 1 82.75 276 GLU A C 1
ATOM 2159 O O . GLU A 1 276 ? -19.516 -12.914 -16 1 82.75 276 GLU A O 1
ATOM 2164 N N . ILE A 1 277 ? -18.062 -12.672 -17.656 1 88.81 277 ILE A N 1
ATOM 2165 C CA . ILE A 1 277 ? -18.812 -13.531 -18.562 1 88.81 277 ILE A CA 1
ATOM 2166 C C . ILE A 1 277 ? -18.062 -14.836 -18.781 1 88.81 277 ILE A C 1
ATOM 2168 O O . ILE A 1 277 ? -16.844 -14.883 -18.672 1 88.81 277 ILE A O 1
ATOM 2172 N N . PHE A 1 278 ? -18.703 -15.891 -19.219 1 92.88 278 PHE A N 1
ATOM 2173 C CA . PHE A 1 278 ? -18.109 -17.219 -19.375 1 92.88 278 PHE A CA 1
ATOM 2174 C C . PHE A 1 278 ? -17.203 -17.266 -20.609 1 92.88 278 PHE A C 1
ATOM 2176 O O . PHE A 1 278 ? -16.359 -18.141 -20.719 1 92.88 278 PHE A O 1
ATOM 2183 N N . ALA A 1 279 ? -17.375 -16.328 -21.469 1 93.94 279 ALA A N 1
ATOM 2184 C CA . ALA A 1 279 ? -16.547 -16.328 -22.672 1 93.94 279 ALA A CA 1
ATOM 2185 C C . ALA A 1 279 ? -15.086 -16.078 -22.328 1 93.94 279 ALA A C 1
ATOM 2187 O O . ALA A 1 279 ? -14.188 -16.5 -23.062 1 93.94 279 ALA A O 1
ATOM 2188 N N . TYR A 1 280 ? -14.836 -15.414 -21.25 1 95.81 280 TYR A N 1
ATOM 2189 C CA . TYR A 1 280 ? -13.461 -15.109 -20.859 1 95.81 280 TYR A CA 1
ATOM 2190 C C . TYR A 1 280 ? -12.734 -16.359 -20.406 1 95.81 280 TYR A C 1
ATOM 2192 O O . TYR A 1 280 ? -11.68 -16.703 -20.938 1 95.81 280 TYR A O 1
ATOM 2200 N N . PRO A 1 281 ? -13.297 -17.062 -19.406 1 96.69 281 PRO A N 1
ATOM 2201 C CA . PRO A 1 281 ? -12.648 -18.328 -19.078 1 96.69 281 PRO A CA 1
ATOM 2202 C C . PRO A 1 281 ? -12.594 -19.297 -20.25 1 96.69 281 PRO A C 1
ATOM 2204 O O . PRO A 1 281 ? -11.648 -20.078 -20.375 1 96.69 281 PRO A O 1
ATOM 2207 N N . LEU A 1 282 ? -13.578 -19.25 -21.094 1 96.94 282 LEU A N 1
ATOM 2208 C CA . LEU A 1 282 ? -13.578 -20.078 -22.281 1 96.94 282 LEU A CA 1
ATOM 2209 C C . LEU A 1 282 ? -12.375 -19.766 -23.172 1 96.94 282 LEU A C 1
ATOM 2211 O O . LEU A 1 282 ? -11.734 -20.672 -23.703 1 96.94 282 LEU A O 1
ATOM 2215 N N . TYR A 1 283 ? -12.117 -18.547 -23.328 1 97.5 283 TYR A N 1
ATOM 2216 C CA . TYR A 1 283 ? -10.961 -18.125 -24.109 1 97.5 283 TYR A CA 1
ATOM 2217 C C . TYR A 1 283 ? -9.672 -18.656 -23.5 1 97.5 283 TYR A C 1
ATOM 2219 O O . TYR A 1 283 ? -8.789 -19.156 -24.219 1 97.5 283 TYR A O 1
ATOM 2227 N N . LEU A 1 284 ? -9.547 -18.531 -22.219 1 97.88 284 LEU A N 1
ATOM 2228 C CA . LEU A 1 284 ? -8.344 -18.984 -21.547 1 97.88 284 LEU A CA 1
ATOM 2229 C C . LEU A 1 284 ? -8.219 -20.5 -21.641 1 97.88 284 LEU A C 1
ATOM 2231 O O . LEU A 1 284 ? -7.113 -21.031 -21.812 1 97.88 284 LEU A O 1
ATOM 2235 N N . GLN A 1 285 ? -9.336 -21.188 -21.484 1 97.94 285 GLN A N 1
ATOM 2236 C CA . GLN A 1 285 ? -9.312 -22.625 -21.656 1 97.94 285 GLN A CA 1
ATOM 2237 C C . GLN A 1 285 ? -8.797 -23 -23.031 1 97.94 285 GLN A C 1
ATOM 2239 O O . GLN A 1 285 ? -8.008 -23.938 -23.188 1 97.94 285 GLN A O 1
ATOM 2244 N N . LYS A 1 286 ? -9.258 -22.312 -24 1 97 286 LYS A N 1
ATOM 2245 C CA . LYS A 1 286 ? -8.812 -22.531 -25.359 1 97 286 LYS A CA 1
ATOM 2246 C C . LYS A 1 286 ? -7.309 -22.328 -25.5 1 97 286 LYS A C 1
ATOM 2248 O O . LYS A 1 286 ? -6.617 -23.109 -26.141 1 97 286 LYS A O 1
ATOM 2253 N N . GLN A 1 287 ? -6.84 -21.281 -24.875 1 95.5 287 GLN A N 1
ATOM 2254 C CA . GLN A 1 287 ? -5.414 -20.984 -24.922 1 95.5 287 GLN A CA 1
ATOM 2255 C C . GLN A 1 287 ? -4.598 -22.062 -24.234 1 95.5 287 GLN A C 1
ATOM 2257 O O . GLN A 1 287 ? -3.475 -22.375 -24.641 1 95.5 287 GLN A O 1
ATOM 2262 N N . MET A 1 288 ? -5.133 -22.656 -23.203 1 94.25 288 MET A N 1
ATOM 2263 C CA . MET A 1 288 ? -4.418 -23.672 -22.422 1 94.25 288 MET A CA 1
ATOM 2264 C C . MET A 1 288 ? -4.508 -25.031 -23.094 1 94.25 288 MET A C 1
ATOM 2266 O O . MET A 1 288 ? -3.689 -25.906 -22.828 1 94.25 288 MET A O 1
ATOM 2270 N N . ALA A 1 289 ? -5.457 -25.203 -23.938 1 92 289 ALA A N 1
ATOM 2271 C CA . ALA A 1 289 ? -5.75 -26.5 -24.531 1 92 289 ALA A CA 1
ATOM 2272 C C . ALA A 1 289 ? -4.645 -26.906 -25.5 1 92 289 ALA A C 1
ATOM 2274 O O . ALA A 1 289 ? -4.59 -28.062 -25.938 1 92 289 ALA A O 1
ATOM 2275 N N . CYS A 1 290 ? -3.764 -26.016 -25.75 1 85.5 290 CYS A N 1
ATOM 2276 C CA . CYS A 1 290 ? -2.635 -26.359 -26.609 1 85.5 290 CYS A CA 1
ATOM 2277 C C . CYS A 1 290 ? -1.69 -27.328 -25.906 1 85.5 290 CYS A C 1
ATOM 2279 O O . CYS A 1 290 ? -0.875 -27.984 -26.547 1 85.5 290 CYS A O 1
ATOM 2281 N N . LYS A 1 291 ? -1.86 -27.469 -24.625 1 87 291 LYS A N 1
ATOM 2282 C CA . LYS A 1 291 ? -1.125 -28.422 -23.781 1 87 291 LYS A CA 1
ATOM 2283 C C . LYS A 1 291 ? -2.074 -29.391 -23.094 1 87 291 LYS A C 1
ATOM 2285 O O . LYS A 1 291 ? -3.264 -29.109 -22.938 1 87 291 LYS A O 1
ATOM 2290 N N . PRO A 1 292 ? -1.533 -30.516 -22.875 1 92.31 292 PRO A N 1
ATOM 2291 C CA . PRO A 1 292 ? -2.396 -31.453 -22.141 1 92.31 292 PRO A CA 1
ATOM 2292 C C . PRO A 1 292 ? -2.693 -30.984 -20.719 1 92.31 292 PRO A C 1
ATOM 2294 O O . PRO A 1 292 ? -1.772 -30.797 -19.922 1 92.31 292 PRO A O 1
ATOM 2297 N N . VAL A 1 293 ? -3.959 -30.719 -20.453 1 96.25 293 VAL A N 1
ATOM 2298 C CA . VAL A 1 293 ? -4.445 -30.328 -19.125 1 96.25 293 VAL A CA 1
ATOM 2299 C C . VAL A 1 293 ? -5.57 -31.266 -18.703 1 96.25 293 VAL A C 1
ATOM 2301 O O . VAL A 1 293 ? -6.477 -31.562 -19.484 1 96.25 293 VAL A O 1
ATOM 2304 N N . THR A 1 294 ? -5.449 -31.75 -17.516 1 96.88 294 THR A N 1
ATOM 2305 C CA . THR A 1 294 ? -6.426 -32.719 -17.062 1 96.88 294 THR A CA 1
ATOM 2306 C C . THR A 1 294 ? -7.668 -32.062 -16.5 1 96.88 294 THR A C 1
ATOM 2308 O O . THR A 1 294 ? -8.789 -32.375 -16.859 1 96.88 294 THR A O 1
ATOM 2311 N N . PHE A 1 295 ? -7.414 -31.094 -15.602 1 97.56 295 PHE A N 1
ATOM 2312 C CA . PHE A 1 295 ? -8.547 -30.484 -14.906 1 97.56 295 PHE A CA 1
ATOM 2313 C C . PHE A 1 295 ? -8.625 -28.984 -15.18 1 97.56 295 PHE A C 1
ATOM 2315 O O . PHE A 1 295 ? -7.594 -28.312 -15.258 1 97.56 295 PHE A O 1
ATOM 2322 N N . PHE A 1 296 ? -9.797 -28.484 -15.352 1 97.56 296 PHE A N 1
ATOM 2323 C CA . PHE A 1 296 ? -10.078 -27.047 -15.453 1 97.56 296 PHE A CA 1
ATOM 2324 C C . PHE A 1 296 ? -10.906 -26.578 -14.258 1 97.56 296 PHE A C 1
ATOM 2326 O O . PHE A 1 296 ? -12.086 -26.891 -14.148 1 97.56 296 PHE A O 1
ATOM 2333 N N . ALA A 1 297 ? -10.258 -25.812 -13.43 1 96.62 297 ALA A N 1
ATOM 2334 C CA . ALA A 1 297 ? -10.836 -25.484 -12.125 1 96.62 297 ALA A CA 1
ATOM 2335 C C . ALA A 1 297 ? -11.445 -24.078 -12.133 1 96.62 297 ALA A C 1
ATOM 2337 O O . ALA A 1 297 ? -10.859 -23.156 -12.688 1 96.62 297 ALA A O 1
ATOM 2338 N N . MET A 1 298 ? -12.625 -24 -11.57 1 93.44 298 MET A N 1
ATOM 2339 C CA . MET A 1 298 ? -13.328 -22.734 -11.383 1 93.44 298 MET A CA 1
ATOM 2340 C C . MET A 1 298 ? -14.211 -22.781 -10.141 1 93.44 298 MET A C 1
ATOM 2342 O O . MET A 1 298 ? -14.539 -23.859 -9.641 1 93.44 298 MET A O 1
ATOM 2346 N N . ASP A 1 299 ? -14.617 -21.594 -9.742 1 87.38 299 ASP A N 1
ATOM 2347 C CA . ASP A 1 299 ? -15.477 -21.516 -8.57 1 87.38 299 ASP A CA 1
ATOM 2348 C C . ASP A 1 299 ? -16.922 -21.859 -8.922 1 87.38 299 ASP A C 1
ATOM 2350 O O . ASP A 1 299 ? -17.734 -22.172 -8.039 1 87.38 299 ASP A O 1
ATOM 2354 N N . VAL A 1 300 ? -17.25 -21.844 -10.234 1 88.19 300 VAL A N 1
ATOM 2355 C CA . VAL A 1 300 ? -18.609 -22.141 -10.688 1 88.19 300 VAL A CA 1
ATOM 2356 C C . VAL A 1 300 ? -18.578 -23.141 -11.836 1 88.19 300 VAL A C 1
ATOM 2358 O O . VAL A 1 300 ? -19.25 -22.969 -12.852 1 88.19 300 VAL A O 1
ATOM 2361 N N . ALA A 1 301 ? -17.766 -24.125 -11.656 1 91.75 301 ALA A N 1
ATOM 2362 C CA . ALA A 1 301 ? -17.609 -25.156 -12.688 1 91.75 301 ALA A CA 1
ATOM 2363 C C . ALA A 1 301 ? -18.953 -25.797 -13.023 1 91.75 301 ALA A C 1
ATOM 2365 O O . ALA A 1 301 ? -19.188 -26.172 -14.172 1 91.75 301 ALA A O 1
ATOM 2366 N N . CYS A 1 302 ? -19.875 -25.875 -12.07 1 88.31 302 CYS A N 1
ATOM 2367 C CA . CYS A 1 302 ? -21.172 -26.516 -12.234 1 88.31 302 CYS A CA 1
ATOM 2368 C C . CYS A 1 302 ? -22.047 -25.734 -13.219 1 88.31 302 CYS A C 1
ATOM 2370 O O . CYS A 1 302 ? -22.938 -26.312 -13.852 1 88.31 302 CYS A O 1
ATOM 2372 N N . LYS A 1 303 ? -21.812 -24.5 -13.406 1 87.62 303 LYS A N 1
ATOM 2373 C CA . LYS A 1 303 ? -22.562 -23.672 -14.352 1 87.62 303 LYS A CA 1
ATOM 2374 C C . LYS A 1 303 ? -21.797 -23.516 -15.664 1 87.62 303 LYS A C 1
ATOM 2376 O O . LYS A 1 303 ? -22.406 -23.438 -16.734 1 87.62 303 LYS A O 1
ATOM 2381 N N . TYR A 1 304 ? -20.594 -23.531 -15.555 1 93.31 304 TYR A N 1
ATOM 2382 C CA . TYR A 1 304 ? -19.734 -23.297 -16.719 1 93.31 304 TYR A CA 1
ATOM 2383 C C . TYR A 1 304 ? -19.75 -24.5 -17.656 1 93.31 304 TYR A C 1
ATOM 2385 O O . TYR A 1 304 ? -19.766 -24.344 -18.875 1 93.31 304 TYR A O 1
ATOM 2393 N N . TRP A 1 305 ? -19.75 -25.609 -17.094 1 94.19 305 TRP A N 1
ATOM 2394 C CA . TRP A 1 305 ? -19.578 -26.797 -17.938 1 94.19 305 TRP A CA 1
ATOM 2395 C C . TRP A 1 305 ? -20.797 -27.016 -18.828 1 94.19 305 TRP A C 1
ATOM 2397 O O . TRP A 1 305 ? -20.656 -27.297 -20.016 1 94.19 305 TRP A O 1
ATOM 2407 N N . PRO A 1 306 ? -22.047 -26.906 -18.188 1 91 306 PRO A N 1
ATOM 2408 C CA . PRO A 1 306 ? -23.203 -26.969 -19.094 1 91 306 PRO A CA 1
ATOM 2409 C C . PRO A 1 306 ? -23.156 -25.891 -20.172 1 91 306 PRO A C 1
ATOM 2411 O O . PRO A 1 306 ? -23.562 -26.125 -21.312 1 91 306 PRO A O 1
ATOM 2414 N N . TYR A 1 307 ? -22.688 -24.781 -19.828 1 90.69 307 TYR A N 1
ATOM 2415 C CA . TYR A 1 307 ? -22.516 -23.719 -20.797 1 90.69 307 TYR A CA 1
ATOM 2416 C C . TYR A 1 307 ? -21.547 -24.125 -21.891 1 90.69 307 TYR A C 1
ATOM 2418 O O . TYR A 1 307 ? -21.828 -23.938 -23.078 1 90.69 307 TYR A O 1
ATOM 2426 N N . LEU A 1 308 ? -20.453 -24.656 -21.562 1 95.5 308 LEU A N 1
ATOM 2427 C CA . LEU A 1 308 ? -19.438 -25.109 -22.5 1 95.5 308 LEU A CA 1
ATOM 2428 C C . LEU A 1 308 ? -20.016 -26.156 -23.453 1 95.5 308 LEU A C 1
ATOM 2430 O O . LEU A 1 308 ? -19.734 -26.125 -24.656 1 95.5 308 LEU A O 1
ATOM 2434 N N . GLN A 1 309 ? -20.797 -27.031 -22.891 1 93.94 309 GLN A N 1
ATOM 2435 C CA . GLN A 1 309 ? -21.406 -28.078 -23.703 1 93.94 309 GLN A CA 1
ATOM 2436 C C . GLN A 1 309 ? -22.328 -27.469 -24.766 1 93.94 309 GLN A C 1
ATOM 2438 O O . GLN A 1 309 ? -22.297 -27.891 -25.922 1 93.94 309 GLN A O 1
ATOM 2443 N N . ARG A 1 310 ? -23.047 -26.516 -24.359 1 91.88 310 ARG A N 1
ATOM 2444 C CA . ARG A 1 310 ? -23.938 -25.859 -25.297 1 91.88 310 ARG A CA 1
ATOM 2445 C C . ARG A 1 310 ? -23.141 -25.109 -26.375 1 91.88 310 ARG A C 1
ATOM 2447 O O . ARG A 1 310 ? -23.5 -25.156 -27.547 1 91.88 310 ARG A O 1
ATOM 2454 N N . VAL A 1 311 ? -22.156 -24.453 -25.984 1 94.06 311 VAL A N 1
ATOM 2455 C CA . VAL A 1 311 ? -21.328 -23.688 -26.906 1 94.06 311 VAL A CA 1
ATOM 2456 C C . VAL A 1 311 ? -20.688 -24.625 -27.922 1 94.06 311 VAL A C 1
ATOM 2458 O O . VAL A 1 311 ? -20.609 -24.297 -29.109 1 94.06 311 VAL A O 1
ATOM 2461 N N . THR A 1 312 ? -20.188 -25.766 -27.453 1 94.56 312 THR A N 1
ATOM 2462 C CA . THR A 1 312 ? -19.469 -26.688 -28.328 1 94.56 312 THR A CA 1
ATOM 2463 C C . THR A 1 312 ? -20.422 -27.312 -29.359 1 94.56 312 THR A C 1
ATOM 2465 O O . THR A 1 312 ? -19.984 -27.766 -30.406 1 94.56 312 THR A O 1
ATOM 2468 N N . GLU A 1 313 ? -21.688 -27.344 -29.016 1 93.5 313 GLU A N 1
ATOM 2469 C CA . GLU A 1 313 ? -22.672 -27.812 -29.984 1 93.5 313 GLU A CA 1
ATOM 2470 C C . GLU A 1 313 ? -22.797 -26.875 -31.172 1 93.5 313 GLU A C 1
ATOM 2472 O O . GLU A 1 313 ? -22.953 -27.312 -32.312 1 93.5 313 GLU A O 1
ATOM 2477 N N . LYS A 1 314 ? -22.672 -25.672 -30.891 1 92.5 314 LYS A N 1
ATOM 2478 C CA . LYS A 1 314 ? -22.828 -24.641 -31.922 1 92.5 314 LYS A CA 1
ATOM 2479 C C . LYS A 1 314 ? -21.469 -24.297 -32.531 1 92.5 314 LYS A C 1
ATOM 2481 O O . LYS A 1 314 ? -21.406 -23.828 -33.688 1 92.5 314 LYS A O 1
ATOM 2486 N N . CYS A 1 315 ? -20.453 -24.469 -31.766 1 94.5 315 CYS A N 1
ATOM 2487 C CA . CYS A 1 315 ? -19.094 -24.234 -32.219 1 94.5 315 CYS A CA 1
ATOM 2488 C C . CYS A 1 315 ? -18.266 -25.516 -32.156 1 94.5 315 CYS A C 1
ATOM 2490 O O . CYS A 1 315 ? -17.422 -25.656 -31.266 1 94.5 315 CYS A O 1
ATOM 2492 N N . PRO A 1 316 ? -18.297 -26.312 -33.125 1 93.25 316 PRO A N 1
ATOM 2493 C CA . PRO A 1 316 ? -17.672 -27.641 -33.094 1 93.25 316 PRO A CA 1
ATOM 2494 C C . PRO A 1 316 ? -16.156 -27.562 -32.969 1 93.25 316 PRO A C 1
ATOM 2496 O O . PRO A 1 316 ? -15.516 -28.484 -32.469 1 93.25 316 PRO A O 1
ATOM 2499 N N . GLU A 1 317 ? -15.578 -26.484 -33.406 1 93.5 317 GLU A N 1
ATOM 2500 C CA . GLU A 1 317 ? -14.133 -26.328 -33.344 1 93.5 317 GLU A CA 1
ATOM 2501 C C . GLU A 1 317 ? -13.656 -26.266 -31.891 1 93.5 317 GLU A C 1
ATOM 2503 O O . GLU A 1 317 ? -12.469 -26.469 -31.609 1 93.5 317 GLU A O 1
ATOM 2508 N N . LEU A 1 318 ? -14.578 -26.094 -30.938 1 95.44 318 LEU A N 1
ATOM 2509 C CA . LEU A 1 318 ? -14.227 -25.969 -29.531 1 95.44 318 LEU A CA 1
ATOM 2510 C C . LEU A 1 318 ? -14.531 -27.25 -28.781 1 95.44 318 LEU A C 1
ATOM 2512 O O . LEU A 1 318 ? -14.445 -27.297 -27.547 1 95.44 318 LEU A O 1
ATOM 2516 N N . GLN A 1 319 ? -14.781 -28.297 -29.391 1 94.25 319 GLN A N 1
ATOM 2517 C CA . GLN A 1 319 ? -15.203 -29.547 -28.797 1 94.25 319 GLN A CA 1
ATOM 2518 C C . GLN A 1 319 ? -14.078 -30.156 -27.953 1 94.25 319 GLN A C 1
ATOM 2520 O O . GLN A 1 319 ? -14.336 -30.812 -26.953 1 94.25 319 GLN A O 1
ATOM 2525 N N . ASP A 1 320 ? -12.898 -29.922 -28.359 1 94.25 320 ASP A N 1
ATOM 2526 C CA . ASP A 1 320 ? -11.742 -30.5 -27.672 1 94.25 320 ASP A CA 1
ATOM 2527 C C . ASP A 1 320 ? -11.617 -29.953 -26.25 1 94.25 320 ASP A C 1
ATOM 2529 O O . ASP A 1 320 ? -10.914 -30.531 -25.422 1 94.25 320 ASP A O 1
ATOM 2533 N N . LEU A 1 321 ? -12.25 -28.875 -25.969 1 96.19 321 LEU A N 1
ATOM 2534 C CA . LEU A 1 321 ? -12.188 -28.281 -24.641 1 96.19 321 LEU A CA 1
ATOM 2535 C C . LEU A 1 321 ? -12.867 -29.172 -23.609 1 96.19 321 LEU A C 1
ATOM 2537 O O . LEU A 1 321 ? -12.578 -29.078 -22.422 1 96.19 321 LEU A O 1
ATOM 2541 N N . LEU A 1 322 ? -13.656 -30.078 -24.078 1 95.56 322 LEU A N 1
ATOM 2542 C CA . LEU A 1 322 ? -14.375 -31 -23.203 1 95.56 322 LEU A CA 1
ATOM 2543 C C . LEU A 1 322 ? -13.469 -32.156 -22.766 1 95.56 322 LEU A C 1
ATOM 2545 O O . LEU A 1 322 ? -13.82 -32.906 -21.859 1 95.56 322 LEU A O 1
ATOM 2549 N N . ASN A 1 323 ? -12.312 -32.125 -23.328 1 94.38 323 ASN A N 1
ATOM 2550 C CA . ASN A 1 323 ? -11.352 -33.156 -22.906 1 94.38 323 ASN A CA 1
ATOM 2551 C C . ASN A 1 323 ? -10.859 -32.906 -21.484 1 94.38 323 ASN A C 1
ATOM 2553 O O . ASN A 1 323 ? -10.43 -33.812 -20.797 1 94.38 323 ASN A O 1
ATOM 2557 N N . MET A 1 324 ? -10.898 -31.656 -21.078 1 96.56 324 MET A N 1
ATOM 2558 C CA . MET A 1 324 ? -10.602 -31.344 -19.688 1 96.56 324 MET A CA 1
ATOM 2559 C C . MET A 1 324 ? -11.781 -31.703 -18.781 1 96.56 324 MET A C 1
ATOM 2561 O O . MET A 1 324 ? -12.93 -31.641 -19.219 1 96.56 324 MET A O 1
ATOM 2565 N N . ARG A 1 325 ? -11.484 -32.062 -17.609 1 96.69 325 ARG A N 1
ATOM 2566 C CA . ARG A 1 325 ? -12.547 -32.406 -16.672 1 96.69 325 ARG A CA 1
ATOM 2567 C C . ARG A 1 325 ? -12.891 -31.203 -15.797 1 96.69 325 ARG A C 1
ATOM 2569 O O . ARG A 1 325 ? -12.008 -30.438 -15.398 1 96.69 325 ARG A O 1
ATOM 2576 N N . PRO A 1 326 ? -14.195 -31.031 -15.547 1 95.88 326 PRO A N 1
ATOM 2577 C CA . PRO A 1 326 ? -14.602 -29.922 -14.664 1 95.88 326 PRO A CA 1
ATOM 2578 C C . PRO A 1 326 ? -14.117 -30.125 -13.227 1 95.88 326 PRO A C 1
ATOM 2580 O O . PRO A 1 326 ? -14.094 -31.25 -12.727 1 95.88 326 PRO A O 1
ATOM 2583 N N . PHE A 1 327 ? -13.695 -29.047 -12.617 1 96.5 327 PHE A N 1
ATOM 2584 C CA . PHE A 1 327 ? -13.141 -29.047 -11.266 1 96.5 327 PHE A CA 1
ATOM 2585 C C . PHE A 1 327 ? -13.672 -27.859 -10.469 1 96.5 327 PHE A C 1
ATOM 2587 O O . PHE A 1 327 ? -13.289 -26.719 -10.711 1 96.5 327 PHE A O 1
ATOM 2594 N N . LEU A 1 328 ? -14.555 -28.172 -9.594 1 94.5 328 LEU A N 1
ATOM 2595 C CA . LEU A 1 328 ? -15.008 -27.141 -8.664 1 94.5 328 LEU A CA 1
ATOM 2596 C C . LEU A 1 328 ? -14.023 -26.984 -7.512 1 94.5 328 LEU A C 1
ATOM 2598 O O . LEU A 1 328 ? -13.703 -27.938 -6.812 1 94.5 328 LEU A O 1
ATOM 2602 N N . SER A 1 329 ? -13.539 -25.797 -7.355 1 91.81 329 SER A N 1
ATOM 2603 C CA . SER A 1 329 ? -12.539 -25.516 -6.328 1 91.81 329 SER A CA 1
ATOM 2604 C C . SER A 1 329 ? -13.016 -26 -4.961 1 91.81 329 SER A C 1
ATOM 2606 O O . SER A 1 329 ? -14.172 -25.797 -4.594 1 91.81 329 SER A O 1
ATOM 2608 N N . VAL A 1 330 ? -12.141 -26.547 -4.191 1 89.12 330 VAL A N 1
ATOM 2609 C CA . VAL A 1 330 ? -12.477 -27.328 -3.014 1 89.12 330 VAL A CA 1
ATOM 2610 C C . VAL A 1 330 ? -13.086 -26.438 -1.94 1 89.12 330 VAL A C 1
ATOM 2612 O O . VAL A 1 330 ? -14.086 -26.797 -1.311 1 89.12 330 VAL A O 1
ATOM 2615 N N . PHE A 1 331 ? -12.531 -25.344 -1.7 1 81.12 331 PHE A N 1
ATOM 2616 C CA . PHE A 1 331 ? -13.039 -24.453 -0.653 1 81.12 331 PHE A CA 1
ATOM 2617 C C . PHE A 1 331 ? -14.375 -23.844 -1.061 1 81.12 331 PHE A C 1
ATOM 2619 O O . PHE A 1 331 ? -15.281 -23.719 -0.237 1 81.12 331 PHE A O 1
ATOM 2626 N N . HIS A 1 332 ? -14.484 -23.5 -2.328 1 81.25 332 HIS A N 1
ATOM 2627 C CA . HIS A 1 332 ? -15.719 -22.906 -2.826 1 81.25 332 HIS A CA 1
ATOM 2628 C C . HIS A 1 332 ? -16.844 -23.938 -2.885 1 81.25 332 HIS A C 1
ATOM 2630 O O . HIS A 1 332 ? -18.016 -23.594 -2.738 1 81.25 332 HIS A O 1
ATOM 2636 N N . ALA A 1 333 ? -16.453 -25.109 -3.059 1 82.75 333 ALA A N 1
ATOM 2637 C CA . ALA A 1 333 ? -17.422 -26.188 -3.146 1 82.75 333 ALA A CA 1
ATOM 2638 C C . ALA A 1 333 ? -18.234 -26.312 -1.855 1 82.75 333 ALA A C 1
ATOM 2640 O O . ALA A 1 333 ? -19.406 -26.719 -1.878 1 82.75 333 ALA A O 1
ATOM 2641 N N . LYS A 1 334 ? -17.609 -25.984 -0.803 1 73.81 334 LYS A N 1
ATOM 2642 C CA . LYS A 1 334 ? -18.266 -26.078 0.496 1 73.81 334 LYS A CA 1
ATOM 2643 C C . LYS A 1 334 ? -19.438 -25.109 0.593 1 73.81 334 LYS A C 1
ATOM 2645 O O . LYS A 1 334 ? -20.328 -25.297 1.415 1 73.81 334 LYS A O 1
ATOM 2650 N N . ALA A 1 335 ? -19.422 -24.125 -0.251 1 70.56 335 ALA A N 1
ATOM 2651 C CA . ALA A 1 335 ? -20.516 -23.156 -0.274 1 70.56 335 ALA A CA 1
ATOM 2652 C C . ALA A 1 335 ? -21.641 -23.609 -1.193 1 70.56 335 ALA A C 1
ATOM 2654 O O . ALA A 1 335 ? -22.719 -23.016 -1.215 1 70.56 335 ALA A O 1
ATOM 2655 N N . HIS A 1 336 ? -21.406 -24.703 -1.938 1 75.12 336 HIS A N 1
ATOM 2656 C CA . HIS A 1 336 ? -22.406 -25.297 -2.818 1 75.12 336 HIS A CA 1
ATOM 2657 C C . HIS A 1 336 ? -23.234 -26.344 -2.09 1 75.12 336 HIS A C 1
ATOM 2659 O O . HIS A 1 336 ? -22.891 -26.75 -0.979 1 75.12 336 HIS A O 1
ATOM 2665 N N . ASP A 1 337 ? -24.375 -26.656 -2.691 1 73.31 337 ASP A N 1
ATOM 2666 C CA . ASP A 1 337 ? -25.141 -27.766 -2.121 1 73.31 337 ASP A CA 1
ATOM 2667 C C . ASP A 1 337 ? -24.344 -29.062 -2.189 1 73.31 337 ASP A C 1
ATOM 2669 O O . ASP A 1 337 ? -23.469 -29.219 -3.035 1 73.31 337 ASP A O 1
ATOM 2673 N N . PHE A 1 338 ? -24.703 -29.906 -1.356 1 77.44 338 PHE A N 1
ATOM 2674 C CA . PHE A 1 338 ? -23.922 -31.141 -1.221 1 77.44 338 PHE A CA 1
ATOM 2675 C C . PHE A 1 338 ? -23.953 -31.938 -2.512 1 77.44 338 PHE A C 1
ATOM 2677 O O . PHE A 1 338 ? -22.969 -32.594 -2.873 1 77.44 338 PHE A O 1
ATOM 2684 N N . LYS A 1 339 ? -25.031 -32.031 -3.156 1 80.19 339 LYS A N 1
ATOM 2685 C CA . LYS A 1 339 ? -25.125 -32.75 -4.422 1 80.19 339 LYS A CA 1
ATOM 2686 C C . LYS A 1 339 ? -24.141 -32.188 -5.441 1 80.19 339 LYS A C 1
ATOM 2688 O O . LYS A 1 339 ? -23.422 -32.938 -6.109 1 80.19 339 LYS A O 1
ATOM 2693 N N . CYS A 1 340 ? -24.094 -30.891 -5.52 1 84.94 340 CYS A N 1
ATOM 2694 C CA . CYS A 1 340 ? -23.172 -30.203 -6.422 1 84.94 340 CYS A CA 1
ATOM 2695 C C . CYS A 1 340 ? -21.734 -30.469 -6.016 1 84.94 340 CYS A C 1
ATOM 2697 O O . CYS A 1 340 ? -20.875 -30.672 -6.871 1 84.94 340 CYS A O 1
ATOM 2699 N N . GLU A 1 341 ? -21.516 -30.438 -4.75 1 88.25 341 GLU A N 1
ATOM 2700 C CA . GLU A 1 341 ? -20.172 -30.688 -4.238 1 88.25 341 GLU A CA 1
ATOM 2701 C C . GLU A 1 341 ? -19.672 -32.094 -4.621 1 88.25 341 GLU A C 1
ATOM 2703 O O . GLU A 1 341 ? -18.562 -32.25 -5.109 1 88.25 341 GLU A O 1
ATOM 2708 N N . VAL A 1 342 ? -20.484 -33.031 -4.414 1 88.31 342 VAL A N 1
ATOM 2709 C CA . VAL A 1 342 ? -20.109 -34.406 -4.684 1 88.31 342 VAL A CA 1
ATOM 2710 C C . VAL A 1 342 ? -19.844 -34.594 -6.176 1 88.31 342 VAL A C 1
ATOM 2712 O O . VAL A 1 342 ? -18.891 -35.281 -6.559 1 88.31 342 VAL A O 1
ATOM 2715 N N . LYS A 1 343 ? -20.547 -33.938 -6.957 1 88.25 343 LYS A N 1
ATOM 2716 C CA . LYS A 1 343 ? -20.484 -34.125 -8.398 1 88.25 343 LYS A CA 1
ATOM 2717 C C . LYS A 1 343 ? -19.266 -33.406 -8.992 1 88.25 343 LYS A C 1
ATOM 2719 O O . LYS A 1 343 ? -18.625 -33.906 -9.906 1 88.25 343 LYS A O 1
ATOM 2724 N N . TRP A 1 344 ? -18.969 -32.25 -8.383 1 92.31 344 TRP A N 1
ATOM 2725 C CA . TRP A 1 344 ? -18.094 -31.375 -9.148 1 92.31 344 TRP A CA 1
ATOM 2726 C C . TRP A 1 344 ? -16.828 -31.062 -8.375 1 92.31 344 TRP A C 1
ATOM 2728 O O . TRP A 1 344 ? -15.844 -30.562 -8.945 1 92.31 344 TRP A O 1
ATOM 2738 N N . SER A 1 345 ? -16.797 -31.328 -7.09 1 93.06 345 SER A N 1
ATOM 2739 C CA . SER A 1 345 ? -15.648 -30.906 -6.281 1 93.06 345 SER A CA 1
ATOM 2740 C C . SER A 1 345 ? -14.383 -31.656 -6.672 1 93.06 345 SER A C 1
ATOM 2742 O O . SER A 1 345 ? -14.422 -32.875 -6.879 1 93.06 345 SER A O 1
ATOM 2744 N N . GLY A 1 346 ? -13.344 -30.922 -6.75 1 93.25 346 GLY A N 1
ATOM 2745 C CA . GLY A 1 346 ? -12.062 -31.547 -7.0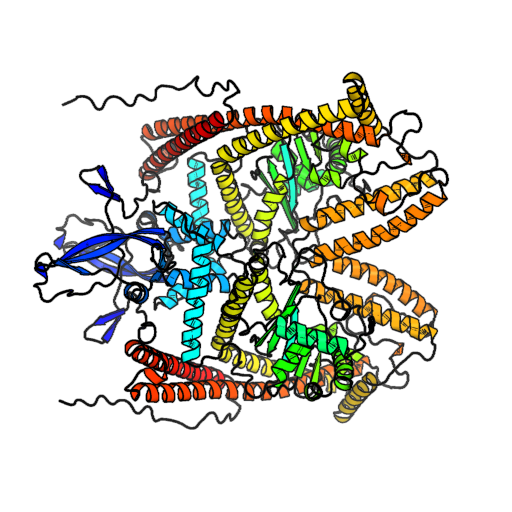47 1 93.25 346 GLY A CA 1
ATOM 2746 C C . GLY A 1 346 ? -11.617 -32.531 -5.977 1 93.25 346 GLY A C 1
ATOM 2747 O O . GLY A 1 346 ? -10.844 -33.438 -6.258 1 93.25 346 GLY A O 1
ATOM 2748 N N . ALA A 1 347 ? -12.164 -32.344 -4.812 1 93.19 347 ALA A N 1
ATOM 2749 C CA . ALA A 1 347 ? -11.773 -33.219 -3.689 1 93.19 347 ALA A CA 1
ATOM 2750 C C . ALA A 1 347 ? -12.242 -34.656 -3.898 1 93.19 347 ALA A C 1
ATOM 2752 O O . ALA A 1 347 ? -11.727 -35.562 -3.262 1 93.19 347 ALA A O 1
ATOM 2753 N N . TYR A 1 348 ? -13.18 -34.844 -4.816 1 93.88 348 TYR A N 1
ATOM 2754 C CA . TYR A 1 348 ? -13.781 -36.156 -4.945 1 93.88 348 TYR A CA 1
ATOM 2755 C C . TYR A 1 348 ? -13.5 -36.75 -6.324 1 93.88 348 TYR A C 1
ATOM 2757 O O . TYR A 1 348 ? -14.008 -37.844 -6.656 1 93.88 348 TYR A O 1
ATOM 2765 N N . GLN A 1 349 ? -12.641 -36.062 -7.07 1 94.25 349 GLN A N 1
ATOM 2766 C CA . GLN A 1 349 ? -12.375 -36.531 -8.43 1 94.25 349 GLN A CA 1
ATOM 2767 C C . GLN A 1 349 ? -11.078 -37.344 -8.484 1 94.25 349 GLN A C 1
ATOM 2769 O O . GLN A 1 349 ? -10.039 -36.906 -7.992 1 94.25 349 GLN A O 1
ATOM 2774 N N . GLU A 1 350 ? -11.234 -38.406 -9.148 1 94.81 350 GLU A N 1
ATOM 2775 C CA . GLU A 1 350 ? -10.07 -39.281 -9.281 1 94.81 350 GLU A CA 1
ATOM 2776 C C . GLU A 1 350 ? -8.961 -38.594 -10.078 1 94.81 350 GLU A C 1
ATOM 2778 O O . GLU A 1 350 ? -9.219 -38 -11.125 1 94.81 350 GLU A O 1
ATOM 2783 N N . GLY A 1 351 ? -7.809 -38.594 -9.562 1 95.88 351 GLY A N 1
ATOM 2784 C CA . GLY A 1 351 ? -6.652 -38.031 -10.25 1 95.88 351 GLY A CA 1
ATOM 2785 C C . GLY A 1 351 ? -6.32 -36.625 -9.812 1 95.88 351 GLY A C 1
ATOM 2786 O O . GLY A 1 351 ? -5.266 -36.094 -10.164 1 95.88 351 GLY A O 1
ATOM 2787 N N . ALA A 1 352 ? -7.125 -36.062 -9.016 1 96.56 352 ALA A N 1
ATOM 2788 C CA . ALA A 1 352 ? -6.961 -34.656 -8.656 1 96.56 352 ALA A CA 1
ATOM 2789 C C . ALA A 1 352 ? -5.969 -34.5 -7.504 1 96.56 352 ALA A C 1
ATOM 2791 O O . ALA A 1 352 ? -5.414 -33.406 -7.301 1 96.56 352 ALA A O 1
ATOM 2792 N N . GLY A 1 353 ? -5.715 -35.562 -6.758 1 96.56 353 GLY A N 1
ATOM 2793 C CA . GLY A 1 353 ? -4.902 -35.438 -5.559 1 96.56 353 GLY A CA 1
ATOM 2794 C C . GLY A 1 353 ? -5.438 -34.406 -4.59 1 96.56 353 GLY A C 1
ATOM 2795 O O . GLY A 1 353 ? -6.652 -34.281 -4.402 1 96.56 353 GLY A O 1
ATOM 2796 N N . SER A 1 354 ? -4.523 -33.688 -3.969 1 94.38 354 SER A N 1
ATOM 2797 C CA . SER A 1 354 ? -4.93 -32.656 -3.018 1 94.38 354 SER A CA 1
ATOM 2798 C C . SER A 1 354 ? -4.992 -31.266 -3.68 1 94.38 354 SER A C 1
ATOM 2800 O O . SER A 1 354 ? -4.797 -30.25 -3.02 1 94.38 354 SER A O 1
ATOM 2802 N N . THR A 1 355 ? -5.207 -31.312 -5.004 1 95.12 355 THR A N 1
ATOM 2803 C CA . THR A 1 355 ? -5.355 -30.031 -5.711 1 95.12 355 THR A CA 1
ATOM 2804 C C . THR A 1 355 ? -6.539 -29.25 -5.16 1 95.12 355 THR A C 1
ATOM 2806 O O . THR A 1 355 ? -7.625 -29.797 -4.973 1 95.12 355 THR A O 1
ATOM 2809 N N . LEU A 1 356 ? -6.395 -28 -4.91 1 92.19 356 LEU A N 1
ATOM 2810 C CA . LEU A 1 356 ? -7.445 -27.203 -4.281 1 92.19 356 LEU A CA 1
ATOM 2811 C C . LEU A 1 356 ? -8.164 -26.344 -5.316 1 92.19 356 LEU A C 1
ATOM 2813 O O . LEU A 1 356 ? -9.344 -26.031 -5.152 1 92.19 356 LEU A O 1
ATOM 2817 N N . GLY A 1 357 ? -7.449 -25.906 -6.348 1 91.31 357 GLY A N 1
ATOM 2818 C CA . GLY A 1 357 ? -8.016 -25 -7.328 1 91.31 357 GLY A CA 1
ATOM 2819 C C . GLY A 1 357 ? -8.117 -23.562 -6.824 1 91.31 357 GLY A C 1
ATOM 2820 O O . GLY A 1 357 ? -8.867 -22.766 -7.371 1 91.31 357 GLY A O 1
ATOM 2821 N N . GLU A 1 358 ? -7.398 -23.281 -5.695 1 87.75 358 GLU A N 1
ATOM 2822 C CA . GLU A 1 358 ? -7.488 -21.969 -5.055 1 87.75 358 GLU A CA 1
ATOM 2823 C C . GLU A 1 358 ? -6.223 -21.156 -5.297 1 87.75 358 GLU A C 1
ATOM 2825 O O . GLU A 1 358 ? -6.086 -20.047 -4.77 1 87.75 358 GLU A O 1
ATOM 2830 N N . GLU A 1 359 ? -5.344 -21.656 -6.082 1 89.88 359 GLU A N 1
ATOM 2831 C CA . GLU A 1 359 ? -4.066 -20.984 -6.301 1 89.88 359 GLU A CA 1
ATOM 2832 C C . GLU A 1 359 ? -4.266 -19.625 -6.957 1 89.88 359 GLU A C 1
ATOM 2834 O O . GLU A 1 359 ? -3.494 -18.688 -6.719 1 89.88 359 GLU A O 1
ATOM 2839 N N . VAL A 1 360 ? -5.34 -19.516 -7.656 1 92.5 360 VAL A N 1
ATOM 2840 C CA . VAL A 1 360 ? -5.633 -18.266 -8.359 1 92.5 360 VAL A CA 1
ATOM 2841 C C . VAL A 1 360 ? -5.898 -17.156 -7.344 1 92.5 360 VAL A C 1
ATOM 2843 O O . VAL A 1 360 ? -5.59 -15.992 -7.598 1 92.5 360 VAL A O 1
ATOM 2846 N N . GLU A 1 361 ? -6.383 -17.531 -6.164 1 87.56 361 GLU A N 1
ATOM 2847 C CA . GLU A 1 361 ? -6.656 -16.547 -5.121 1 87.56 361 GLU A CA 1
ATOM 2848 C C . GLU A 1 361 ? -5.363 -15.93 -4.598 1 87.56 361 GLU A C 1
ATOM 2850 O O . GLU A 1 361 ? -5.332 -14.75 -4.254 1 87.56 361 GLU A O 1
ATOM 2855 N N . GLN A 1 362 ? -4.359 -16.703 -4.504 1 87.5 362 GLN A N 1
ATOM 2856 C CA . GLN A 1 362 ? -3.064 -16.172 -4.078 1 87.5 362 GLN A CA 1
ATOM 2857 C C . GLN A 1 362 ? -2.508 -15.188 -5.098 1 87.5 362 GLN A C 1
ATOM 2859 O O . GLN A 1 362 ? -2 -14.125 -4.73 1 87.5 362 GLN A O 1
ATOM 2864 N N . CYS A 1 363 ? -2.631 -15.617 -6.328 1 94.12 363 CYS A N 1
ATOM 2865 C CA . CYS A 1 363 ? -2.16 -14.734 -7.395 1 94.12 363 CYS A CA 1
ATOM 2866 C C . CYS A 1 363 ? -2.967 -13.445 -7.43 1 94.12 363 CYS A C 1
ATOM 2868 O O . CYS A 1 363 ? -2.402 -12.359 -7.562 1 94.12 363 CYS A O 1
ATOM 2870 N N . ASN A 1 364 ? -4.242 -13.602 -7.281 1 92.5 364 ASN A N 1
ATOM 2871 C CA . ASN A 1 364 ? -5.117 -12.438 -7.285 1 92.5 364 ASN A CA 1
ATOM 2872 C C . ASN A 1 364 ? -4.824 -11.508 -6.113 1 92.5 364 ASN A C 1
ATOM 2874 O O . ASN A 1 364 ? -4.906 -10.289 -6.246 1 92.5 364 ASN A O 1
ATOM 2878 N N . ALA A 1 365 ? -4.516 -12.125 -4.996 1 87.25 365 ALA A N 1
ATOM 2879 C CA . ALA A 1 365 ? -4.168 -11.305 -3.84 1 87.25 365 ALA A CA 1
ATOM 2880 C C . ALA A 1 365 ? -2.949 -10.43 -4.133 1 87.25 365 ALA A C 1
ATOM 2882 O O . ALA A 1 365 ? -2.928 -9.25 -3.789 1 87.25 365 ALA A O 1
ATOM 2883 N N . PHE A 1 366 ? -2.016 -10.992 -4.734 1 92.25 366 PHE A N 1
ATOM 2884 C CA . PHE A 1 366 ? -0.802 -10.281 -5.109 1 92.25 366 PHE A CA 1
ATOM 2885 C C . PHE A 1 366 ? -1.102 -9.219 -6.16 1 92.25 366 PHE A C 1
ATOM 2887 O O . PHE A 1 366 ? -0.751 -8.047 -5.988 1 92.25 366 PHE A O 1
ATOM 2894 N N . LEU A 1 367 ? -1.817 -9.586 -7.18 1 94.06 367 LEU A N 1
ATOM 2895 C CA . LEU A 1 367 ? -2.072 -8.688 -8.305 1 94.06 367 LEU A CA 1
ATOM 2896 C C . LEU A 1 367 ? -3.043 -7.582 -7.902 1 94.06 367 LEU A C 1
ATOM 2898 O O . LEU A 1 367 ? -2.969 -6.465 -8.422 1 94.06 367 LEU A O 1
ATOM 2902 N N . SER A 1 368 ? -3.961 -7.895 -7.035 1 90.31 368 SER A N 1
ATOM 2903 C CA . SER A 1 368 ? -4.926 -6.895 -6.586 1 90.31 368 SER A CA 1
ATOM 2904 C C . SER A 1 368 ? -4.227 -5.711 -5.926 1 90.31 368 SER A C 1
ATOM 2906 O O . SER A 1 368 ? -4.688 -4.574 -6.027 1 90.31 368 SER A O 1
ATOM 2908 N N . ARG A 1 369 ? -3.17 -5.973 -5.281 1 88.19 369 ARG A N 1
ATOM 2909 C CA . ARG A 1 369 ? -2.42 -4.898 -4.637 1 88.19 369 ARG A CA 1
ATOM 2910 C C . ARG A 1 369 ? -1.76 -3.994 -5.672 1 88.19 369 ARG A C 1
ATOM 2912 O O . ARG A 1 369 ? -1.585 -2.797 -5.438 1 88.19 369 ARG A O 1
ATOM 2919 N N . ILE A 1 370 ? -1.454 -4.559 -6.734 1 92.88 370 ILE A N 1
ATOM 2920 C CA . ILE A 1 370 ? -0.849 -3.793 -7.816 1 92.88 370 ILE A CA 1
ATOM 2921 C C . ILE A 1 370 ? -1.899 -2.889 -8.461 1 92.88 370 ILE A C 1
ATOM 2923 O O . ILE A 1 370 ? -1.575 -1.814 -8.969 1 92.88 370 ILE A O 1
ATOM 2927 N N . ALA A 1 371 ? -3.135 -3.318 -8.406 1 90.69 371 ALA A N 1
ATOM 2928 C CA . ALA A 1 371 ? -4.238 -2.621 -9.062 1 90.69 371 ALA A CA 1
ATOM 2929 C C . ALA A 1 371 ? -4.406 -1.212 -8.5 1 90.69 371 ALA A C 1
ATOM 2931 O O . ALA A 1 371 ? -4.895 -0.316 -9.195 1 90.69 371 ALA A O 1
ATOM 2932 N N . VAL A 1 372 ? -3.912 -0.964 -7.336 1 84.56 372 VAL A N 1
ATOM 2933 C CA . VAL A 1 372 ? -4.027 0.343 -6.695 1 84.56 372 VAL A CA 1
ATOM 2934 C C . VAL A 1 372 ? -3.324 1.398 -7.547 1 84.56 372 VAL A C 1
ATOM 2936 O O . VAL A 1 372 ? -3.781 2.541 -7.633 1 84.56 372 VAL A O 1
ATOM 2939 N N . THR A 1 373 ? -2.32 0.996 -8.188 1 87.75 373 THR A N 1
ATOM 2940 C CA . THR A 1 373 ? -1.551 1.957 -8.969 1 87.75 373 THR A CA 1
ATOM 2941 C C . THR A 1 373 ? -1.887 1.837 -10.453 1 87.75 373 THR A C 1
ATOM 2943 O O . THR A 1 373 ? -1.837 2.824 -11.188 1 87.75 373 THR A O 1
ATOM 2946 N N . THR A 1 374 ? -2.322 0.725 -10.898 1 91.12 374 THR A N 1
ATOM 2947 C CA . THR A 1 374 ? -2.49 0.503 -12.328 1 91.12 374 THR A CA 1
ATOM 2948 C C . THR A 1 374 ? -3.838 1.041 -12.805 1 91.12 374 THR A C 1
ATOM 2950 O O . THR A 1 374 ? -4.039 1.247 -14 1 91.12 374 THR A O 1
ATOM 2953 N N . LYS A 1 375 ? -4.727 1.291 -11.922 1 88.44 375 LYS A N 1
ATOM 2954 C CA . LYS A 1 375 ? -6.051 1.784 -12.297 1 88.44 375 LYS A CA 1
ATOM 2955 C C . LYS A 1 375 ? -5.961 3.17 -12.93 1 88.44 375 LYS A C 1
ATOM 2957 O O . LYS A 1 375 ? -6.852 3.576 -13.68 1 88.44 375 LYS A O 1
ATOM 2962 N N . HIS A 1 376 ? -4.836 3.898 -12.641 1 85.19 376 HIS A N 1
ATOM 2963 C CA . HIS A 1 376 ? -4.66 5.262 -13.133 1 85.19 376 HIS A CA 1
ATOM 2964 C C . HIS A 1 376 ? -3.645 5.316 -14.266 1 85.19 376 HIS A C 1
ATOM 2966 O O . HIS A 1 376 ? -3.328 6.395 -14.773 1 85.19 376 HIS A O 1
ATOM 2972 N N . MET A 1 377 ? -3.215 4.195 -14.688 1 88.38 377 MET A N 1
ATOM 2973 C CA . MET A 1 377 ? -2.195 4.141 -15.734 1 88.38 377 MET A CA 1
ATOM 2974 C C . MET A 1 377 ? -2.838 4.082 -17.109 1 88.38 377 MET A C 1
ATOM 2976 O O . MET A 1 377 ? -4.02 3.754 -17.234 1 88.38 377 MET A O 1
ATOM 2980 N N . SER A 1 378 ? -2.008 4.465 -18.094 1 90.19 378 SER A N 1
ATOM 2981 C CA . SER A 1 378 ? -2.416 4.199 -19.469 1 90.19 378 SER A CA 1
ATOM 2982 C C . SER A 1 378 ? -2.574 2.705 -19.719 1 90.19 378 SER A C 1
ATOM 2984 O O . SER A 1 378 ? -2.078 1.883 -18.953 1 90.19 378 SER A O 1
ATOM 2986 N N . LYS A 1 379 ? -3.26 2.395 -20.781 1 90.88 379 LYS A N 1
ATOM 2987 C CA . LYS A 1 379 ? -3.467 0.991 -21.125 1 90.88 379 LYS A CA 1
ATOM 2988 C C . LYS A 1 379 ? -2.135 0.273 -21.328 1 90.88 379 LYS A C 1
ATOM 2990 O O . LYS A 1 379 ? -1.937 -0.833 -20.828 1 90.88 379 LYS A O 1
ATOM 2995 N N . ALA A 1 380 ? -1.324 0.93 -22.094 1 92.69 380 ALA A N 1
ATOM 2996 C CA . ALA A 1 380 ? -0.019 0.341 -22.391 1 92.69 380 ALA A CA 1
ATOM 2997 C C . ALA A 1 380 ? 0.802 0.175 -21.109 1 92.69 380 ALA A C 1
ATOM 2999 O O . ALA A 1 380 ? 1.403 -0.878 -20.875 1 92.69 380 ALA A O 1
ATOM 3000 N N . GLY A 1 381 ? 0.813 1.213 -20.297 1 92.38 381 GLY A N 1
ATOM 3001 C CA . GLY A 1 381 ? 1.556 1.159 -19.062 1 92.38 381 GLY A CA 1
ATOM 3002 C C . GLY A 1 381 ? 1.062 0.078 -18.109 1 92.38 381 GLY A C 1
ATOM 3003 O O . GLY A 1 381 ? 1.86 -0.589 -17.453 1 92.38 381 GLY A O 1
ATOM 3004 N N . ARG A 1 382 ? -0.211 -0.069 -18.047 1 94.25 382 ARG A N 1
ATOM 3005 C CA . ARG A 1 382 ? -0.828 -1.071 -17.188 1 94.25 382 ARG A CA 1
ATOM 3006 C C . ARG A 1 382 ? -0.449 -2.482 -17.625 1 94.25 382 ARG A C 1
ATOM 3008 O O . ARG A 1 382 ? -0.063 -3.312 -16.812 1 94.25 382 ARG A O 1
ATOM 3015 N N . ILE A 1 383 ? -0.505 -2.752 -18.906 1 95.94 383 ILE A N 1
ATOM 3016 C CA . ILE A 1 383 ? -0.177 -4.062 -19.453 1 95.94 383 ILE A CA 1
ATOM 3017 C C . ILE A 1 383 ? 1.284 -4.395 -19.156 1 95.94 383 ILE A C 1
ATOM 3019 O O . ILE A 1 383 ? 1.599 -5.496 -18.703 1 95.94 383 ILE A O 1
ATOM 3023 N N . ASP A 1 384 ? 2.072 -3.441 -19.406 1 96.88 384 ASP A N 1
ATOM 3024 C CA . ASP A 1 384 ? 3.504 -3.65 -19.203 1 96.88 384 ASP A CA 1
ATOM 3025 C C . ASP A 1 384 ? 3.812 -3.932 -17.734 1 96.88 384 ASP A C 1
ATOM 3027 O O . ASP A 1 384 ? 4.516 -4.891 -17.406 1 96.88 384 ASP A O 1
ATOM 3031 N N . MET A 1 385 ? 3.275 -3.131 -16.891 1 96.44 385 MET A N 1
ATOM 3032 C CA . MET A 1 385 ? 3.553 -3.275 -15.461 1 96.44 385 MET A CA 1
ATOM 3033 C C . MET A 1 385 ? 3.049 -4.617 -14.945 1 96.44 385 MET A C 1
ATOM 3035 O O . MET A 1 385 ? 3.756 -5.312 -14.211 1 96.44 385 MET A O 1
ATOM 3039 N N . LEU A 1 386 ? 1.893 -5.008 -15.32 1 97.44 386 LEU A N 1
ATOM 3040 C CA . LEU A 1 386 ? 1.321 -6.277 -14.875 1 97.44 386 LEU A CA 1
ATOM 3041 C C . LEU A 1 386 ? 2.146 -7.453 -15.383 1 97.44 386 LEU A C 1
ATOM 3043 O O . LEU A 1 386 ? 2.377 -8.414 -14.648 1 97.44 386 LEU A O 1
ATOM 3047 N N . THR A 1 387 ? 2.564 -7.316 -16.562 1 98.25 387 THR A N 1
ATOM 3048 C CA . THR A 1 387 ? 3.357 -8.391 -17.141 1 98.25 387 THR A CA 1
ATOM 3049 C C . THR A 1 387 ? 4.695 -8.531 -16.422 1 98.25 387 THR A C 1
ATOM 3051 O O . THR A 1 387 ? 5.121 -9.641 -16.109 1 98.25 387 THR A O 1
ATOM 3054 N N . ILE A 1 388 ? 5.324 -7.43 -16.172 1 97.81 388 ILE A N 1
ATOM 3055 C CA . ILE A 1 388 ? 6.605 -7.445 -15.477 1 97.81 388 ILE A CA 1
ATOM 3056 C C . ILE A 1 388 ? 6.434 -8.078 -14.094 1 97.81 388 ILE A C 1
ATOM 3058 O O . ILE A 1 388 ? 7.223 -8.945 -13.703 1 97.81 388 ILE A O 1
ATOM 3062 N N . MET A 1 389 ? 5.438 -7.703 -13.422 1 97.81 389 MET A N 1
ATOM 3063 C CA . MET A 1 389 ? 5.199 -8.219 -12.07 1 97.81 389 MET A CA 1
ATOM 3064 C C . MET A 1 389 ? 4.832 -9.695 -12.117 1 97.81 389 MET A C 1
ATOM 3066 O O . MET A 1 389 ? 5.211 -10.461 -11.227 1 97.81 389 MET A O 1
ATOM 3070 N N . ALA A 1 390 ? 4.102 -10.07 -13.125 1 98.38 390 ALA A N 1
ATOM 3071 C CA . ALA A 1 390 ? 3.76 -11.477 -13.289 1 98.38 390 ALA A CA 1
ATOM 3072 C C . ALA A 1 390 ? 5.008 -12.32 -13.531 1 98.38 390 ALA A C 1
ATOM 3074 O O . ALA A 1 390 ? 5.152 -13.406 -12.969 1 98.38 390 ALA A O 1
ATOM 3075 N N . MET A 1 391 ? 5.863 -11.805 -14.367 1 98.12 391 MET A N 1
ATOM 3076 C CA . MET A 1 391 ? 7.113 -12.508 -14.625 1 98.12 391 MET A CA 1
ATOM 3077 C C . MET A 1 391 ? 7.93 -12.664 -13.344 1 98.12 391 MET A C 1
ATOM 3079 O O . MET A 1 391 ? 8.469 -13.734 -13.07 1 98.12 391 MET A O 1
ATOM 3083 N N . ARG A 1 392 ? 7.984 -11.648 -12.609 1 96.94 392 ARG A N 1
ATOM 3084 C CA . ARG A 1 392 ? 8.75 -11.68 -11.367 1 96.94 392 ARG A CA 1
ATOM 3085 C C . ARG A 1 392 ? 8.109 -12.625 -10.352 1 96.94 392 ARG A C 1
ATOM 3087 O O . ARG A 1 392 ? 8.812 -13.312 -9.609 1 96.94 392 ARG A O 1
ATOM 3094 N N . TRP A 1 393 ? 6.824 -12.57 -10.281 1 97.56 393 TRP A N 1
ATOM 3095 C CA . TRP A 1 393 ? 6.098 -13.516 -9.438 1 97.56 393 TRP A CA 1
ATOM 3096 C C . TRP A 1 393 ? 6.465 -14.953 -9.797 1 97.56 393 TRP A C 1
ATOM 3098 O O . TRP A 1 393 ? 6.797 -15.758 -8.922 1 97.56 393 TRP A O 1
ATOM 3108 N N . ASN A 1 394 ? 6.406 -15.227 -11.07 1 98.19 394 ASN A N 1
ATOM 3109 C CA . ASN A 1 394 ? 6.723 -16.578 -11.531 1 98.19 394 ASN A CA 1
ATOM 3110 C C . ASN A 1 394 ? 8.172 -16.953 -11.227 1 98.19 394 ASN A C 1
ATOM 3112 O O . ASN A 1 394 ? 8.461 -18.094 -10.867 1 98.19 394 ASN A O 1
ATOM 3116 N N . GLN A 1 395 ? 9.023 -15.977 -11.398 1 96.12 395 GLN A N 1
ATOM 3117 C CA . GLN A 1 3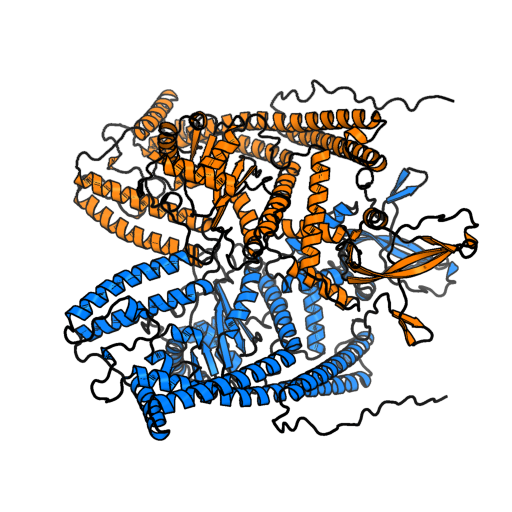95 ? 10.422 -16.234 -11.094 1 96.12 395 GLN A CA 1
ATOM 3118 C C . GLN A 1 395 ? 10.609 -16.656 -9.641 1 96.12 395 GLN A C 1
ATOM 3120 O O . GLN A 1 395 ? 11.367 -17.578 -9.352 1 96.12 395 GLN A O 1
ATOM 3125 N N . GLN A 1 396 ? 9.938 -16 -8.797 1 94.31 396 GLN A N 1
ATOM 3126 C CA . GLN A 1 396 ? 10.016 -16.359 -7.387 1 94.31 396 GLN A CA 1
ATOM 3127 C C . GLN A 1 396 ? 9.461 -17.75 -7.145 1 94.31 396 GLN A C 1
ATOM 3129 O O . GLN A 1 396 ? 10.008 -18.516 -6.336 1 94.31 396 GLN A O 1
ATOM 3134 N N . LYS A 1 397 ? 8.43 -18.047 -7.797 1 96.12 397 LYS A N 1
ATOM 3135 C CA . LYS A 1 397 ? 7.863 -19.391 -7.68 1 96.12 397 LYS A CA 1
ATOM 3136 C C . LYS A 1 397 ? 8.844 -20.453 -8.172 1 96.12 397 LYS A C 1
ATOM 3138 O O . LYS A 1 397 ? 9.016 -21.5 -7.539 1 96.12 397 LYS A O 1
ATOM 3143 N N . PHE A 1 398 ? 9.484 -20.172 -9.25 1 96.25 398 PHE A N 1
ATOM 3144 C CA . PHE A 1 398 ? 10.453 -21.094 -9.82 1 96.25 398 PHE A CA 1
ATOM 3145 C C . PHE A 1 398 ? 11.617 -21.328 -8.867 1 96.25 398 PHE A C 1
ATOM 3147 O O . PHE A 1 398 ? 12.047 -22.453 -8.656 1 96.25 398 PHE A O 1
ATOM 3154 N N . ASP A 1 399 ? 12.047 -20.266 -8.289 1 91.81 399 ASP A N 1
ATOM 3155 C CA . ASP A 1 399 ? 13.203 -20.328 -7.402 1 91.81 399 ASP A CA 1
ATOM 3156 C C . ASP A 1 399 ? 12.914 -21.172 -6.16 1 91.81 399 ASP A C 1
ATOM 3158 O O . ASP A 1 399 ? 13.82 -21.781 -5.594 1 91.81 399 ASP A O 1
ATOM 3162 N N . ASN A 1 400 ? 11.672 -21.234 -5.812 1 93.25 400 ASN A N 1
ATOM 3163 C CA . ASN A 1 400 ? 11.312 -21.906 -4.57 1 93.25 400 ASN A CA 1
ATOM 3164 C C . ASN A 1 400 ? 10.578 -23.219 -4.832 1 93.25 400 ASN A C 1
ATOM 3166 O O . ASN A 1 400 ? 10.031 -23.812 -3.908 1 93.25 400 ASN A O 1
ATOM 3170 N N . LEU A 1 401 ? 10.531 -23.641 -6.027 1 96.31 401 LEU A N 1
ATOM 3171 C CA . LEU A 1 401 ? 9.711 -24.781 -6.414 1 96.31 401 LEU A CA 1
ATOM 3172 C C . LEU A 1 401 ? 10.172 -26.062 -5.715 1 96.31 401 LEU A C 1
ATOM 3174 O O . LEU A 1 401 ? 9.352 -26.859 -5.27 1 96.31 401 LEU A O 1
ATOM 3178 N N . ALA A 1 402 ? 11.516 -26.219 -5.559 1 95.75 402 ALA A N 1
ATOM 3179 C CA . ALA A 1 402 ? 12.062 -27.422 -4.922 1 95.75 402 ALA A CA 1
ATOM 3180 C C . ALA A 1 402 ? 11.602 -27.531 -3.471 1 95.75 402 ALA A C 1
ATOM 3182 O O . ALA A 1 402 ? 11.109 -28.578 -3.047 1 95.75 402 ALA A O 1
ATOM 3183 N N . SER A 1 403 ? 11.742 -26.516 -2.771 1 93.62 403 SER A N 1
ATOM 3184 C CA . SER A 1 403 ? 11.344 -26.5 -1.369 1 93.62 403 SER A CA 1
ATOM 3185 C C . SER A 1 403 ? 9.836 -26.656 -1.226 1 93.62 403 SER A C 1
ATOM 3187 O O . SER A 1 403 ? 9.359 -27.344 -0.316 1 93.62 403 SER A O 1
ATOM 3189 N N . THR A 1 404 ? 9.07 -26.078 -2.111 1 94.44 404 THR A N 1
ATOM 3190 C CA . THR A 1 404 ? 7.613 -26.125 -2.049 1 94.44 404 THR A CA 1
ATOM 3191 C C . THR A 1 404 ? 7.113 -27.547 -2.305 1 94.44 404 THR A C 1
ATOM 3193 O O . THR A 1 404 ? 6.25 -28.047 -1.581 1 94.44 404 THR A O 1
ATOM 3196 N N . LEU A 1 405 ? 7.656 -28.188 -3.318 1 96.69 405 LEU A N 1
ATOM 3197 C CA . LEU A 1 405 ? 7.238 -29.547 -3.648 1 96.69 405 LEU A CA 1
ATOM 3198 C C . LEU A 1 405 ? 7.602 -30.516 -2.529 1 96.69 405 LEU A C 1
ATOM 3200 O O . LEU A 1 405 ? 6.809 -31.375 -2.174 1 96.69 405 LEU A O 1
ATOM 3204 N N . ALA A 1 406 ? 8.781 -30.297 -1.957 1 94.62 406 ALA A N 1
ATOM 3205 C CA . ALA A 1 406 ? 9.211 -31.141 -0.846 1 94.62 406 ALA A CA 1
ATOM 3206 C C . ALA A 1 406 ? 8.305 -30.969 0.367 1 94.62 406 ALA A C 1
ATOM 3208 O O . ALA A 1 406 ? 7.914 -31.938 1.014 1 94.62 406 ALA A O 1
ATOM 3209 N N . ARG A 1 407 ? 7.992 -29.812 0.656 1 93 407 ARG A N 1
ATOM 3210 C CA . ARG A 1 407 ? 7.121 -29.516 1.786 1 93 407 ARG A CA 1
ATOM 3211 C C . ARG A 1 407 ? 5.727 -30.094 1.57 1 93 407 ARG A C 1
ATOM 3213 O O . ARG A 1 407 ? 5.125 -30.641 2.498 1 93 407 ARG A O 1
ATOM 3220 N N . ARG A 1 408 ? 5.199 -29.969 0.408 1 94.38 408 ARG A N 1
ATOM 3221 C CA . ARG A 1 408 ? 3.885 -30.516 0.087 1 94.38 408 ARG A CA 1
ATOM 3222 C C . ARG A 1 408 ? 3.871 -32.031 0.251 1 94.38 408 ARG A C 1
ATOM 3224 O O . ARG A 1 408 ? 2.885 -32.594 0.727 1 94.38 408 ARG A O 1
ATOM 3231 N N . TYR A 1 409 ? 4.965 -32.656 -0.197 1 95.69 409 TYR A N 1
ATOM 3232 C CA . TYR A 1 409 ? 5.059 -34.094 -0.066 1 95.69 409 TYR A CA 1
ATOM 3233 C C . TYR A 1 409 ? 5.039 -34.531 1.399 1 95.69 409 TYR A C 1
ATOM 3235 O O . TYR A 1 409 ? 4.34 -35.469 1.775 1 95.69 409 TYR A O 1
ATOM 3243 N N . ARG A 1 410 ? 5.773 -33.844 2.203 1 91.94 410 ARG A N 1
ATOM 3244 C CA . ARG A 1 410 ? 5.809 -34.125 3.633 1 91.94 410 ARG A CA 1
ATOM 3245 C C . ARG A 1 410 ? 4.438 -33.938 4.266 1 91.94 410 ARG A C 1
ATOM 3247 O O . ARG A 1 410 ? 3.986 -34.781 5.051 1 91.94 410 ARG A O 1
ATOM 3254 N N . LYS A 1 411 ? 3.842 -32.906 3.922 1 92.06 411 LYS A N 1
ATOM 3255 C CA . LYS A 1 411 ? 2.516 -32.625 4.461 1 92.06 411 LYS A CA 1
ATOM 3256 C C . LYS A 1 411 ? 1.51 -33.688 4.039 1 92.06 411 LYS A C 1
ATOM 3258 O O . LYS A 1 411 ? 0.671 -34.094 4.836 1 92.06 411 LYS A O 1
ATOM 3263 N N . ALA A 1 412 ? 1.582 -34.031 2.748 1 94.81 412 ALA A N 1
ATOM 3264 C CA . ALA A 1 412 ? 0.676 -35.062 2.234 1 94.81 412 ALA A CA 1
ATOM 3265 C C . ALA A 1 412 ? 0.904 -36.406 2.936 1 94.81 412 ALA A C 1
ATOM 3267 O O . ALA A 1 412 ? -0.048 -37.125 3.219 1 94.81 412 ALA A O 1
ATOM 3268 N N . THR A 1 413 ? 2.133 -36.719 3.234 1 93.88 413 THR A N 1
ATOM 3269 C CA . THR A 1 413 ? 2.473 -37.969 3.904 1 93.88 413 THR A CA 1
ATOM 3270 C C . THR A 1 413 ? 1.927 -37.969 5.328 1 93.88 413 THR A C 1
ATOM 3272 O O . THR A 1 413 ? 1.332 -38.969 5.758 1 93.88 413 THR A O 1
ATOM 3275 N N . ILE A 1 414 ? 2.094 -36.906 5.969 1 92.88 414 ILE A N 1
ATOM 3276 C CA . ILE A 1 414 ? 1.61 -36.781 7.344 1 92.88 414 ILE A CA 1
ATOM 3277 C C . ILE A 1 414 ? 0.083 -36.812 7.355 1 92.88 414 ILE A C 1
ATOM 3279 O O . ILE A 1 414 ? -0.522 -37.5 8.18 1 92.88 414 ILE A O 1
ATOM 3283 N N . ALA A 1 415 ? -0.477 -36.156 6.461 1 94.5 415 ALA A N 1
ATOM 3284 C CA . ALA A 1 415 ? -1.935 -36.094 6.379 1 94.5 415 ALA A CA 1
ATOM 3285 C C . ALA A 1 415 ? -2.51 -37.469 6.059 1 94.5 415 ALA A C 1
ATOM 3287 O O . ALA A 1 415 ? -3.568 -37.844 6.57 1 94.5 415 ALA A O 1
ATOM 3288 N N . LEU A 1 416 ? -1.844 -38.219 5.129 1 95.56 416 LEU A N 1
ATOM 3289 C CA . LEU A 1 416 ? -2.293 -39.562 4.762 1 95.56 416 LEU A CA 1
ATOM 3290 C C . LEU A 1 416 ? -2.283 -40.469 5.969 1 95.56 416 LEU A C 1
ATOM 3292 O O . LEU A 1 416 ? -3.236 -41.219 6.188 1 95.56 416 LEU A O 1
ATOM 3296 N N . GLN A 1 417 ? -1.269 -40.375 6.746 1 93.69 417 GLN A N 1
ATOM 3297 C CA . GLN A 1 417 ? -1.187 -41.188 7.945 1 93.69 417 GLN A CA 1
ATOM 3298 C C . GLN A 1 417 ? -2.312 -40.875 8.922 1 93.69 417 GLN A C 1
ATOM 3300 O O . GLN A 1 417 ? -2.936 -41.75 9.492 1 93.69 417 GLN A O 1
ATOM 3305 N N . CYS A 1 418 ? -2.549 -39.656 9.016 1 93.56 418 CYS A N 1
ATOM 3306 C CA . CYS A 1 418 ? -3.615 -39.219 9.906 1 93.56 418 CYS A CA 1
ATOM 3307 C C . CYS A 1 418 ? -4.973 -39.719 9.414 1 93.56 418 CYS A C 1
ATOM 3309 O O . CYS A 1 418 ? -5.781 -40.219 10.203 1 93.56 418 CYS A O 1
ATOM 3311 N N . GLN A 1 419 ? -5.203 -39.625 8.164 1 94.12 419 GLN A N 1
ATOM 3312 C CA . GLN A 1 419 ? -6.5 -40 7.609 1 94.12 419 GLN A CA 1
ATOM 3313 C C . GLN A 1 419 ? -6.68 -41.531 7.617 1 94.12 419 GLN A C 1
ATOM 3315 O O . GLN A 1 419 ? -7.797 -42.031 7.785 1 94.12 419 GLN A O 1
ATOM 3320 N N . LEU A 1 420 ? -5.609 -42.25 7.402 1 95.56 420 LEU A N 1
ATOM 3321 C CA . LEU A 1 420 ? -5.672 -43.688 7.496 1 95.56 420 LEU A CA 1
ATOM 3322 C C . LEU A 1 420 ? -6.062 -44.125 8.898 1 95.56 420 LEU A C 1
ATOM 3324 O O . LEU A 1 420 ? -6.863 -45.062 9.07 1 95.56 420 LEU A O 1
ATOM 3328 N N . HIS A 1 421 ? -5.547 -43.406 9.859 1 94.12 421 HIS A N 1
ATOM 3329 C CA . HIS A 1 421 ? -5.918 -43.688 11.242 1 94.12 421 HIS A CA 1
ATOM 3330 C C . HIS A 1 421 ? -7.387 -43.375 11.492 1 94.12 421 HIS A C 1
ATOM 3332 O O . HIS A 1 421 ? -8.078 -44.125 12.18 1 94.12 421 HIS A O 1
ATOM 3338 N N . ASN A 1 422 ? -7.805 -42.312 10.938 1 93.19 422 ASN A N 1
ATOM 3339 C CA . ASN A 1 422 ? -9.203 -41.938 11.086 1 93.19 422 ASN A CA 1
ATOM 3340 C C . ASN A 1 422 ? -10.133 -42.969 10.43 1 93.19 422 ASN A C 1
ATOM 3342 O O . ASN A 1 422 ? -11.211 -43.25 10.953 1 93.19 422 ASN A O 1
ATOM 3346 N N . LEU A 1 423 ? -9.734 -43.438 9.266 1 94.5 423 LEU A N 1
ATOM 3347 C CA . LEU A 1 423 ? -10.523 -44.438 8.539 1 94.5 423 LEU A CA 1
ATOM 3348 C C . LEU A 1 423 ? -10.641 -45.719 9.336 1 94.5 423 LEU A C 1
ATOM 3350 O O . LEU A 1 423 ? -11.734 -46.281 9.445 1 94.5 423 LEU A O 1
ATOM 3354 N N . GLU A 1 424 ? -9.578 -46.094 9.938 1 94.44 424 GLU A N 1
ATOM 3355 C CA . GLU A 1 424 ? -9.586 -47.312 10.75 1 94.44 424 GLU A CA 1
ATOM 3356 C C . GLU A 1 424 ? -10.43 -47.125 12.008 1 94.44 424 GLU A C 1
ATOM 3358 O O . GLU A 1 424 ? -11.172 -48.031 12.398 1 94.44 424 GLU A O 1
ATOM 3363 N N . ALA A 1 425 ? -10.266 -46.031 12.57 1 93.31 425 ALA A N 1
ATOM 3364 C CA . ALA A 1 425 ? -11.055 -45.719 13.766 1 93.31 425 ALA A CA 1
ATOM 3365 C C . ALA A 1 425 ? -12.547 -45.688 13.445 1 93.31 425 ALA A C 1
ATOM 3367 O O . ALA A 1 425 ? -13.367 -46.188 14.227 1 93.31 425 ALA A O 1
ATOM 3368 N N . MET A 1 426 ? -12.836 -45.156 12.305 1 92.69 426 MET A N 1
ATOM 3369 C CA . MET A 1 426 ? -14.234 -45.062 11.891 1 92.69 426 MET A CA 1
ATOM 3370 C C . MET A 1 426 ? -14.797 -46.469 11.602 1 92.69 426 MET A C 1
ATOM 3372 O O . MET A 1 426 ? -15.922 -46.781 11.977 1 92.69 426 MET A O 1
ATOM 3376 N N . LYS A 1 427 ? -14.055 -47.312 10.961 1 92.75 427 LYS A N 1
ATOM 3377 C CA . LYS A 1 427 ? -14.469 -48.656 10.648 1 92.75 427 LYS A CA 1
ATOM 3378 C C . LYS A 1 427 ? -14.758 -49.469 11.93 1 92.75 427 LYS A C 1
ATOM 3380 O O . LYS A 1 427 ? -15.734 -50.188 11.992 1 92.75 427 LYS A O 1
ATOM 3385 N N . THR A 1 428 ? -13.961 -49.188 12.898 1 92.56 428 THR A N 1
ATOM 3386 C CA . THR A 1 428 ? -14.117 -49.875 14.172 1 92.56 428 THR A CA 1
ATOM 3387 C C . THR A 1 428 ? -15.336 -49.375 14.922 1 92.56 428 THR A C 1
ATOM 3389 O O . THR A 1 428 ? -16.125 -50.156 15.453 1 92.56 428 THR A O 1
ATOM 3392 N N . GLU A 1 429 ? -15.43 -48.125 14.883 1 89.19 429 GLU A N 1
ATOM 3393 C CA . GLU A 1 429 ? -16.531 -47.5 15.609 1 89.19 429 GLU A CA 1
ATOM 3394 C C . GLU A 1 429 ? -17.875 -47.875 15.008 1 89.19 429 GLU A C 1
ATOM 3396 O O . GLU A 1 429 ? -18.859 -48.094 15.734 1 89.19 429 GLU A O 1
ATOM 3401 N N . MET A 1 430 ? -17.922 -47.938 13.711 1 88.44 430 MET A N 1
ATOM 3402 C CA . MET A 1 430 ? -19.188 -48.188 13.031 1 88.44 430 MET A CA 1
ATOM 3403 C C . MET A 1 430 ? -19.344 -49.656 12.703 1 88.44 430 MET A C 1
ATOM 3405 O O . MET A 1 430 ? -20.391 -50.094 12.211 1 88.44 430 MET A O 1
ATOM 3409 N N . ASP A 1 431 ? -18.359 -50.438 12.977 1 88.56 431 ASP A N 1
ATOM 3410 C CA . ASP A 1 431 ? -18.344 -51.875 12.68 1 88.56 431 ASP A CA 1
ATOM 3411 C C . ASP A 1 431 ? -18.734 -52.125 11.227 1 88.56 431 ASP A C 1
ATOM 3413 O O . ASP A 1 431 ? -19.672 -52.875 10.953 1 88.56 431 ASP A O 1
ATOM 3417 N N . ILE A 1 432 ? -18 -51.531 10.344 1 90 432 ILE A N 1
ATOM 3418 C CA . ILE A 1 432 ? -18.297 -51.625 8.914 1 90 432 ILE A CA 1
ATOM 3419 C C . ILE A 1 432 ? -17.125 -52.281 8.18 1 90 432 ILE A C 1
ATOM 3421 O O . ILE A 1 432 ? -15.969 -52.031 8.508 1 90 432 ILE A O 1
ATOM 3425 N N . SER A 1 433 ? -17.531 -53.125 7.195 1 90.44 433 SER A N 1
ATOM 3426 C CA . SER A 1 433 ? -16.531 -53.75 6.348 1 90.44 433 SER A CA 1
ATOM 3427 C C . SER A 1 433 ? -16.172 -52.875 5.156 1 90.44 433 SER A C 1
ATOM 3429 O O . SER A 1 433 ? -16.859 -51.906 4.859 1 90.44 433 SER A O 1
ATOM 3431 N N . ASP A 1 434 ? -15.102 -53.281 4.504 1 90.94 434 ASP A N 1
ATOM 3432 C CA . ASP A 1 434 ? -14.641 -52.531 3.332 1 90.94 434 ASP A CA 1
ATOM 3433 C C . ASP A 1 434 ? -15.68 -52.594 2.213 1 90.94 434 ASP A C 1
ATOM 3435 O O . ASP A 1 434 ? -15.859 -51.594 1.477 1 90.94 434 ASP A O 1
ATOM 3439 N N . ASN A 1 435 ? -16.344 -53.625 2.143 1 91.38 435 ASN A N 1
ATOM 3440 C CA . ASN A 1 435 ? -17.359 -53.781 1.111 1 91.38 435 ASN A CA 1
ATOM 3441 C C . ASN A 1 435 ? -18.562 -52.875 1.365 1 91.38 435 ASN A C 1
ATOM 3443 O O . ASN A 1 435 ? -19.125 -52.312 0.427 1 91.38 435 ASN A O 1
ATOM 3447 N N . GLN A 1 436 ? -18.859 -52.812 2.562 1 90.69 436 GLN A N 1
ATOM 3448 C CA . GLN A 1 436 ? -19.953 -51.938 2.916 1 90.69 436 GLN A CA 1
ATOM 3449 C C . GLN A 1 436 ? -19.594 -50.469 2.646 1 90.69 436 GLN A C 1
ATOM 3451 O O . GLN A 1 436 ? -20.438 -49.688 2.217 1 90.69 436 GLN A O 1
ATOM 3456 N N . LEU A 1 437 ? -18.406 -50.219 2.932 1 92.25 437 LEU A N 1
ATOM 3457 C CA . LEU A 1 437 ? -17.922 -48.875 2.689 1 92.25 437 LEU A CA 1
ATOM 3458 C C . LEU A 1 437 ? -18 -48.531 1.205 1 92.25 437 LEU A C 1
ATOM 3460 O O . LEU A 1 437 ? -18.391 -47.406 0.841 1 92.25 437 LEU A O 1
ATOM 3464 N N . GLU A 1 438 ? -17.594 -49.344 0.407 1 93.12 438 GLU A N 1
ATOM 3465 C CA . GLU A 1 438 ? -17.641 -49.125 -1.035 1 93.12 438 GLU A CA 1
ATOM 3466 C C . GLU A 1 438 ? -19.078 -48.969 -1.521 1 93.12 438 GLU A C 1
ATOM 3468 O O . GLU A 1 438 ? -19.344 -48.188 -2.449 1 93.12 438 GLU A O 1
ATOM 3473 N N . ARG A 1 439 ? -19.984 -49.688 -0.917 1 91.19 439 ARG A N 1
ATOM 3474 C CA . ARG A 1 439 ? -21.406 -49.531 -1.262 1 91.19 439 ARG A CA 1
ATOM 3475 C C . ARG A 1 439 ? -21.906 -48.156 -0.884 1 91.19 439 ARG A C 1
ATOM 3477 O O . ARG A 1 439 ? -22.734 -47.562 -1.6 1 91.19 439 ARG A O 1
ATOM 3484 N N . TRP A 1 440 ? -21.422 -47.75 0.224 1 91.25 440 TRP A N 1
ATOM 3485 C CA . TRP A 1 440 ? -21.812 -46.406 0.656 1 91.25 440 TRP A CA 1
ATOM 3486 C C . TRP A 1 440 ? -21.328 -45.344 -0.327 1 91.25 440 TRP A C 1
ATOM 3488 O O . TRP A 1 440 ? -22.031 -44.375 -0.589 1 91.25 440 TRP A O 1
ATOM 3498 N N . ILE A 1 441 ? -20.172 -45.531 -0.817 1 91.75 441 ILE A N 1
ATOM 3499 C CA . ILE A 1 441 ? -19.609 -44.594 -1.777 1 91.75 441 ILE A CA 1
ATOM 3500 C C . ILE A 1 441 ? -20.453 -44.562 -3.047 1 91.75 441 ILE A C 1
ATOM 3502 O O . ILE A 1 441 ? -20.766 -43.5 -3.58 1 91.75 441 ILE A O 1
ATOM 3506 N N . ILE A 1 442 ? -20.859 -45.688 -3.477 1 90.81 442 ILE A N 1
ATOM 3507 C CA . ILE A 1 442 ? -21.688 -45.812 -4.672 1 90.81 442 ILE A CA 1
ATOM 3508 C C . ILE A 1 442 ? -23.047 -45.156 -4.43 1 90.81 442 ILE A C 1
ATOM 3510 O O . ILE A 1 442 ? -23.578 -44.469 -5.301 1 90.81 442 ILE A O 1
ATOM 3514 N N . ASP A 1 443 ? -23.578 -45.375 -3.287 1 88.25 443 ASP A N 1
ATOM 3515 C CA . ASP A 1 443 ? -24.859 -44.812 -2.926 1 88.25 443 ASP A CA 1
ATOM 3516 C C . ASP A 1 443 ? -24.828 -43.281 -3.018 1 88.25 443 ASP A C 1
ATOM 3518 O O . ASP A 1 443 ? -25.766 -42.656 -3.537 1 88.25 443 ASP A O 1
ATOM 3522 N N . ILE A 1 444 ? -23.75 -42.781 -2.512 1 88.69 444 ILE A N 1
ATOM 3523 C CA . ILE A 1 444 ? -23.625 -41.344 -2.482 1 88.69 444 ILE A CA 1
ATOM 3524 C C . ILE A 1 444 ? -23.484 -40.812 -3.906 1 88.69 444 ILE A C 1
ATOM 3526 O O . ILE A 1 444 ? -24.094 -39.781 -4.258 1 88.69 444 ILE A O 1
ATOM 3530 N N . ASN A 1 445 ? -22.734 -41.438 -4.66 1 88.81 445 ASN A N 1
ATOM 3531 C CA . ASN A 1 445 ? -22.547 -41 -6.043 1 88.81 445 ASN A CA 1
ATOM 3532 C C . ASN A 1 445 ? -23.844 -41.094 -6.836 1 88.81 445 ASN A C 1
ATOM 3534 O O . ASN A 1 445 ? -24.156 -40.188 -7.621 1 88.81 445 ASN A O 1
ATOM 3538 N N . GLU A 1 446 ? -24.578 -42.125 -6.641 1 86.38 446 GLU A N 1
ATOM 3539 C CA . GLU A 1 446 ? -25.859 -42.281 -7.324 1 86.38 446 GLU A CA 1
ATOM 3540 C C . GLU A 1 446 ? -26.875 -41.25 -6.859 1 86.38 446 GLU A C 1
ATOM 3542 O O . GLU A 1 446 ? -27.641 -40.719 -7.664 1 86.38 446 GLU A O 1
ATOM 3547 N N . TRP A 1 447 ? -26.828 -41.125 -5.637 1 83.94 447 TRP A N 1
ATOM 3548 C CA . TRP A 1 447 ? -27.703 -40.094 -5.07 1 83.94 447 TRP A CA 1
ATOM 3549 C C . TRP A 1 447 ? -27.422 -38.719 -5.676 1 83.94 447 TRP A C 1
ATOM 3551 O O . TRP A 1 447 ? -28.344 -37.969 -5.984 1 83.94 447 TRP A O 1
ATOM 3561 N N . ALA A 1 448 ? -26.234 -38.406 -5.781 1 85.12 448 ALA A N 1
ATOM 3562 C CA . ALA A 1 448 ? -25.828 -37.125 -6.297 1 85.12 448 ALA A CA 1
ATOM 3563 C C . ALA A 1 448 ? -26.234 -36.969 -7.758 1 85.12 448 ALA A C 1
ATOM 3565 O O . ALA A 1 448 ? -26.516 -35.844 -8.211 1 85.12 448 ALA A O 1
ATOM 3566 N N . GLU A 1 449 ? -26.312 -38 -8.445 1 82.5 449 GLU A N 1
ATOM 3567 C CA . GLU A 1 449 ? -26.672 -37.969 -9.859 1 82.5 449 GLU A CA 1
ATOM 3568 C C . GLU A 1 449 ? -28.188 -38 -10.047 1 82.5 449 GLU A C 1
ATOM 3570 O O . GLU A 1 449 ? -28.703 -37.531 -11.078 1 82.5 449 GLU A O 1
ATOM 3575 N N . ALA A 1 450 ? -28.859 -38.469 -9.031 1 75.38 450 ALA A N 1
ATOM 3576 C CA . ALA A 1 450 ? -30.297 -38.656 -9.164 1 75.38 450 ALA A CA 1
ATOM 3577 C C . ALA A 1 450 ? -31.031 -37.312 -9.07 1 75.38 450 ALA A C 1
ATOM 3579 O O . ALA A 1 450 ? -30.609 -36.406 -8.336 1 75.38 450 ALA A O 1
ATOM 3580 N N . THR A 1 451 ? -31.859 -37 -10.031 1 62.59 451 THR A N 1
ATOM 3581 C CA . THR A 1 451 ? -32.719 -35.812 -9.992 1 62.59 451 THR A CA 1
ATOM 3582 C C . THR A 1 451 ? -33.844 -36 -8.992 1 62.59 451 THR A C 1
ATOM 3584 O O . THR A 1 451 ? -34.625 -36.938 -9.117 1 62.59 451 THR A O 1
ATOM 3587 N N . THR A 1 452 ? -33.656 -35.531 -7.707 1 58 452 THR A N 1
ATOM 3588 C CA . THR A 1 452 ? -34.719 -35.719 -6.723 1 58 452 THR A CA 1
ATOM 3589 C C . THR A 1 452 ? -35.594 -34.5 -6.637 1 58 452 THR A C 1
ATOM 3591 O O . THR A 1 452 ? -35.125 -33.375 -6.402 1 58 452 THR A O 1
ATOM 3594 N N . SER A 1 453 ? -36.594 -34.344 -7.359 1 57.44 453 SER A N 1
ATOM 3595 C CA . SER A 1 453 ? -37.594 -33.281 -7.18 1 57.44 453 SER A CA 1
ATOM 3596 C C . SER A 1 453 ? -38.781 -33.781 -6.371 1 57.44 453 SER A C 1
ATOM 3598 O O . SER A 1 453 ? -39.188 -34.938 -6.504 1 57.44 453 SER A O 1
ATOM 3600 N N . PRO A 1 454 ? -39.094 -32.969 -5.215 1 60.22 454 PRO A N 1
ATOM 3601 C CA . PRO A 1 454 ? -40.312 -33.406 -4.516 1 60.22 454 PRO A CA 1
ATOM 3602 C C . PRO A 1 454 ? -41.469 -33.719 -5.469 1 60.22 454 PRO A C 1
ATOM 3604 O O . PRO A 1 454 ? -41.562 -33.094 -6.535 1 60.22 454 PRO A O 1
ATOM 3607 N N . ASN A 1 455 ? -42.188 -34.812 -5.258 1 60.88 455 ASN A N 1
ATOM 3608 C CA . ASN A 1 455 ? -43.344 -35.219 -6.062 1 60.88 455 ASN A CA 1
ATOM 3609 C C . ASN A 1 455 ? -44.375 -34.094 -6.141 1 60.88 455 ASN A C 1
ATOM 3611 O O . ASN A 1 455 ? -45.031 -33.938 -7.168 1 60.88 455 ASN A O 1
ATOM 3615 N N . ASP A 1 456 ? -44.438 -33.312 -4.988 1 68.88 456 ASP A N 1
ATOM 3616 C CA . ASP A 1 456 ? -45.406 -32.188 -4.945 1 68.88 456 ASP A CA 1
ATOM 3617 C C . ASP A 1 456 ? -44.781 -30.922 -5.52 1 68.88 456 ASP A C 1
ATOM 3619 O O . ASP A 1 456 ? -43.75 -30.453 -5.031 1 68.88 456 ASP A O 1
ATOM 3623 N N . ALA A 1 457 ? -45.438 -30.484 -6.535 1 73.69 457 ALA A N 1
ATOM 3624 C CA . ALA A 1 457 ? -44.938 -29.344 -7.293 1 73.69 457 ALA A CA 1
ATOM 3625 C C . ALA A 1 457 ? -44.75 -28.141 -6.391 1 73.69 457 ALA A C 1
ATOM 3627 O O . ALA A 1 457 ? -43.75 -27.391 -6.543 1 73.69 457 ALA A O 1
ATOM 3628 N N . ASP A 1 458 ? -45.656 -28 -5.426 1 75.62 458 ASP A N 1
ATOM 3629 C CA . ASP A 1 458 ? -45.562 -26.844 -4.543 1 75.62 458 ASP A CA 1
ATOM 3630 C C . ASP A 1 458 ? -44.375 -26.969 -3.58 1 75.62 458 ASP A C 1
ATOM 3632 O O . ASP A 1 458 ? -43.656 -26.016 -3.342 1 75.62 458 ASP A O 1
ATOM 3636 N N . VAL A 1 459 ? -44.219 -28.078 -3.104 1 79.06 459 VAL A N 1
ATOM 3637 C CA . VAL A 1 459 ? -43.125 -28.344 -2.186 1 79.06 459 VAL A CA 1
ATOM 3638 C C . VAL A 1 459 ? -41.781 -28.25 -2.934 1 79.06 459 VAL A C 1
ATOM 3640 O O . VAL A 1 459 ? -40.812 -27.734 -2.404 1 79.06 459 VAL A O 1
ATOM 3643 N N . ALA A 1 460 ? -41.906 -28.703 -4.117 1 78.94 460 ALA A N 1
ATOM 3644 C CA . ALA A 1 460 ? -40.688 -28.672 -4.938 1 78.94 460 ALA A CA 1
ATOM 3645 C C . ALA A 1 460 ? -40.25 -27.234 -5.203 1 78.94 460 ALA A C 1
ATOM 3647 O O . ALA A 1 460 ? -39.062 -26.922 -5.184 1 78.94 460 ALA A O 1
ATOM 3648 N N . ALA A 1 461 ? -41.219 -26.453 -5.418 1 78.44 461 ALA A N 1
ATOM 3649 C CA . ALA A 1 461 ? -40.938 -25.047 -5.684 1 78.44 461 ALA A CA 1
ATOM 3650 C C . ALA A 1 461 ? -40.344 -24.359 -4.461 1 78.44 461 ALA A C 1
ATOM 3652 O O . ALA A 1 461 ? -39.375 -23.609 -4.574 1 78.44 461 ALA A O 1
ATOM 3653 N N . VAL A 1 462 ? -40.906 -24.641 -3.352 1 81.62 462 VAL A N 1
ATOM 3654 C CA . VAL A 1 462 ? -40.438 -24.047 -2.107 1 81.62 462 VAL A CA 1
ATOM 3655 C C . VAL A 1 462 ? -39.031 -24.609 -1.771 1 81.62 462 VAL A C 1
ATOM 3657 O O . VAL A 1 462 ? -38.156 -23.859 -1.331 1 81.62 462 VAL A O 1
ATOM 3660 N N . ALA A 1 463 ? -38.875 -25.859 -1.99 1 80 463 ALA A N 1
ATOM 3661 C CA . ALA A 1 463 ? -37.594 -26.5 -1.729 1 80 463 ALA A CA 1
ATOM 3662 C C . ALA A 1 463 ? -36.5 -25.906 -2.611 1 80 463 ALA A C 1
ATOM 3664 O O . ALA A 1 463 ? -35.406 -25.625 -2.135 1 80 463 ALA A O 1
ATOM 3665 N N . SER A 1 464 ? -36.875 -25.75 -3.791 1 78.12 464 SER A N 1
ATOM 3666 C CA . SER A 1 464 ? -35.906 -25.156 -4.73 1 78.12 464 SER A CA 1
ATOM 3667 C C . SER A 1 464 ? -35.531 -23.734 -4.316 1 78.12 464 SER A C 1
ATOM 3669 O O . SER A 1 464 ? -34.375 -23.328 -4.418 1 78.12 464 SER A O 1
ATOM 3671 N N . ARG A 1 465 ? -36.469 -23.094 -3.836 1 80 465 ARG A N 1
ATOM 3672 C CA . ARG A 1 465 ? -36.25 -21.719 -3.391 1 80 465 ARG A CA 1
ATOM 3673 C C . ARG A 1 465 ? -35.344 -21.688 -2.16 1 80 465 ARG A C 1
ATOM 3675 O O . ARG A 1 465 ? -34.5 -20.797 -2.031 1 80 465 ARG A O 1
ATOM 3682 N N . ILE A 1 466 ? -35.562 -22.578 -1.316 1 80.88 466 ILE A N 1
ATOM 3683 C CA . ILE A 1 466 ? -34.719 -22.672 -0.127 1 80.88 466 ILE A CA 1
ATOM 3684 C C . ILE A 1 466 ? -33.281 -22.938 -0.535 1 80.88 466 ILE A C 1
ATOM 3686 O O . ILE A 1 466 ? -32.344 -22.281 -0.048 1 80.88 466 ILE A O 1
ATOM 3690 N N . GLU A 1 467 ? -33.156 -23.891 -1.405 1 75.88 467 GLU A N 1
ATOM 3691 C CA . GLU A 1 467 ? -31.828 -24.234 -1.875 1 75.88 467 GLU A CA 1
ATOM 3692 C C . GLU A 1 467 ? -31.141 -23.047 -2.523 1 75.88 467 GLU A C 1
ATOM 3694 O O . GLU A 1 467 ? -29.953 -22.812 -2.283 1 75.88 467 GLU A O 1
ATOM 3699 N N . GLU A 1 468 ? -31.828 -22.391 -3.135 1 74.94 468 GLU A N 1
ATOM 3700 C CA . GLU A 1 468 ? -31.312 -21.219 -3.822 1 74.94 468 GLU A CA 1
ATOM 3701 C C . GLU A 1 468 ? -30.859 -20.141 -2.828 1 74.94 468 GLU A C 1
ATOM 3703 O O . GLU A 1 468 ? -29.781 -19.562 -2.973 1 74.94 468 GLU A O 1
ATOM 3708 N N . LEU A 1 469 ? -31.656 -19.938 -1.919 1 79.44 469 LEU A N 1
ATOM 3709 C CA . LEU A 1 469 ? -31.375 -18.891 -0.942 1 79.44 469 LEU A CA 1
ATOM 3710 C C . LEU A 1 469 ? -30.188 -19.281 -0.061 1 79.44 469 LEU A C 1
ATOM 3712 O O . LEU A 1 469 ? -29.359 -18.438 0.258 1 79.44 469 LEU A O 1
ATOM 3716 N N . VAL A 1 470 ? -30.125 -20.516 0.308 1 78 470 VAL A N 1
ATOM 3717 C CA . VAL A 1 470 ? -29.031 -20.969 1.149 1 78 470 VAL A CA 1
ATOM 3718 C C . VAL A 1 470 ? -27.703 -20.859 0.389 1 78 470 VAL A C 1
ATOM 3720 O O . VAL A 1 470 ? -26.719 -20.375 0.938 1 78 470 VAL A O 1
ATOM 3723 N N . ALA A 1 471 ? -27.781 -21.297 -0.778 1 71.62 471 ALA A N 1
ATOM 3724 C CA . ALA A 1 471 ? -26.578 -21.203 -1.617 1 71.62 471 ALA A CA 1
ATOM 3725 C C . ALA A 1 471 ? -26.141 -19.766 -1.774 1 71.62 471 ALA A C 1
ATOM 3727 O O . ALA A 1 471 ? -24.938 -19.453 -1.719 1 71.62 471 ALA A O 1
ATOM 3728 N N . SER A 1 472 ? -27.047 -18.984 -1.886 1 74.12 472 SER A N 1
ATOM 3729 C CA . SER A 1 472 ? -26.75 -17.562 -2.037 1 74.12 472 SER A CA 1
ATOM 3730 C C . SER A 1 472 ? -26.109 -16.984 -0.779 1 74.12 472 SER A C 1
ATOM 3732 O O . SER A 1 472 ? -25.109 -16.266 -0.859 1 74.12 472 SER A O 1
ATOM 3734 N N . VAL A 1 473 ? -26.656 -17.344 0.298 1 75.19 473 VAL A N 1
ATOM 3735 C CA . VAL A 1 473 ? -26.156 -16.859 1.579 1 75.19 473 VAL A CA 1
ATOM 3736 C C . VAL A 1 473 ? -24.734 -17.375 1.812 1 75.19 473 VAL A C 1
ATOM 3738 O O . VAL A 1 473 ? -23.859 -16.609 2.227 1 75.19 473 VAL A O 1
ATOM 3741 N N . LYS A 1 474 ? -24.516 -18.609 1.548 1 70.19 474 LYS A N 1
ATOM 3742 C CA . LYS A 1 474 ? -23.203 -19.219 1.764 1 70.19 474 LYS A CA 1
ATOM 3743 C C . LYS A 1 474 ? -22.156 -18.594 0.838 1 70.19 474 LYS A C 1
ATOM 3745 O O . LYS A 1 474 ? -21.047 -18.281 1.27 1 70.19 474 LYS A O 1
ATOM 3750 N N . ARG A 1 475 ? -22.5 -18.469 -0.233 1 66.81 475 ARG A N 1
ATOM 3751 C CA . ARG A 1 475 ? -21.594 -17.906 -1.227 1 66.81 475 ARG A CA 1
ATOM 3752 C C . ARG A 1 475 ? -21.219 -16.469 -0.86 1 66.81 475 ARG A C 1
ATOM 3754 O O . ARG A 1 475 ? -20.047 -16.094 -0.927 1 66.81 475 ARG A O 1
ATOM 3761 N N . LYS A 1 476 ? -22.203 -15.875 -0.562 1 68.62 476 LYS A N 1
ATOM 3762 C CA . LYS A 1 476 ? -21.953 -14.492 -0.175 1 68.62 476 LYS A CA 1
ATOM 3763 C C . LYS A 1 476 ? -21.062 -14.414 1.058 1 68.62 476 LYS A C 1
ATOM 3765 O O . LYS A 1 476 ? -20.188 -13.547 1.146 1 68.62 476 LYS A O 1
ATOM 3770 N N . SER A 1 477 ? -21.266 -15.305 1.799 1 64.81 477 SER A N 1
ATOM 3771 C CA . SER A 1 477 ? -20.453 -15.367 3.006 1 64.81 477 SER A CA 1
ATOM 3772 C C . SER A 1 477 ? -19 -15.688 2.676 1 64.81 477 SER A C 1
ATOM 3774 O O . SER A 1 477 ? -18.078 -15.109 3.264 1 64.81 477 SER A O 1
ATOM 3776 N N . GLN A 1 478 ? -18.859 -16.469 1.716 1 61.72 478 GLN A N 1
ATOM 3777 C CA . GLN A 1 478 ? -17.531 -16.891 1.33 1 61.72 478 GLN A CA 1
ATOM 3778 C C . GLN A 1 478 ? -16.797 -15.797 0.563 1 61.72 478 GLN A C 1
ATOM 3780 O O . GLN A 1 478 ? -15.578 -15.633 0.708 1 61.72 478 GLN A O 1
ATOM 3785 N N . ARG A 1 479 ? -17.531 -15.227 -0.191 1 58.62 479 ARG A N 1
ATOM 3786 C CA . ARG A 1 479 ? -16.922 -14.242 -1.081 1 58.62 479 ARG A CA 1
ATOM 3787 C C . ARG A 1 479 ? -16.766 -12.898 -0.379 1 58.62 479 ARG A C 1
ATOM 3789 O O . ARG A 1 479 ? -16.188 -11.961 -0.942 1 58.62 479 ARG A O 1
ATOM 3796 N N . LEU A 1 480 ? -17.25 -12.969 0.7 1 57.31 480 LEU A N 1
ATOM 3797 C CA . LEU A 1 480 ? -17.297 -11.727 1.464 1 57.31 480 LEU A CA 1
ATOM 3798 C C . LEU A 1 480 ? -15.938 -11.047 1.471 1 57.31 480 LEU A C 1
ATOM 3800 O O . LEU A 1 480 ? -15.844 -9.836 1.254 1 57.31 480 LEU A O 1
ATOM 3804 N N . TYR A 1 481 ? -14.898 -11.828 1.555 1 48.69 481 TYR A N 1
ATOM 3805 C CA . TYR A 1 481 ? -13.586 -11.219 1.7 1 48.69 481 TYR A CA 1
ATOM 3806 C C . TYR A 1 481 ? -12.828 -11.227 0.377 1 48.69 481 TYR A C 1
ATOM 3808 O O . TYR A 1 481 ? -11.82 -10.539 0.227 1 48.69 481 TYR A O 1
ATOM 3816 N N . LYS A 1 482 ? -13.359 -12.055 -0.541 1 52 482 LYS A N 1
ATOM 3817 C CA . LYS A 1 482 ? -12.672 -12.195 -1.817 1 52 482 LYS A CA 1
ATOM 3818 C C . LYS A 1 482 ? -13.008 -11.047 -2.758 1 52 482 LYS A C 1
ATOM 3820 O O . LYS A 1 482 ? -12.172 -10.609 -3.545 1 52 482 LYS A O 1
ATOM 3825 N N . ASP A 1 483 ? -14.188 -10.836 -2.77 1 46.47 483 ASP A N 1
ATOM 3826 C CA . ASP A 1 483 ? -14.703 -9.922 -3.777 1 46.47 483 ASP A CA 1
ATOM 3827 C C . ASP A 1 483 ? -14.492 -8.469 -3.357 1 46.47 483 ASP A C 1
ATOM 3829 O O . ASP A 1 483 ? -14.648 -7.551 -4.172 1 46.47 483 ASP A O 1
ATOM 3833 N N . SER A 1 484 ? -14.312 -8.352 -1.929 1 44.62 484 SER A N 1
ATOM 3834 C CA . SER A 1 484 ? -14.344 -6.949 -1.519 1 44.62 484 SER A CA 1
ATOM 3835 C C . SER A 1 484 ? -13.148 -6.609 -0.636 1 44.62 484 SER A C 1
ATOM 3837 O O . SER A 1 484 ? -12.82 -7.352 0.294 1 44.62 484 SER A O 1
ATOM 3839 N N . ASP A 1 485 ? -12.227 -5.938 -1.091 1 45.22 485 ASP A N 1
ATOM 3840 C CA . ASP A 1 485 ? -11.117 -5.508 -0.251 1 45.22 485 ASP A CA 1
ATOM 3841 C C . ASP A 1 485 ? -11.57 -4.488 0.787 1 45.22 485 ASP A C 1
ATOM 3843 O O . ASP A 1 485 ? -10.828 -4.168 1.719 1 45.22 485 ASP A O 1
ATOM 3847 N N . GLY A 1 486 ? -12.734 -3.865 0.672 1 45.06 486 GLY A N 1
ATOM 3848 C CA . GLY A 1 486 ? -13.109 -2.77 1.551 1 45.06 486 GLY A CA 1
ATOM 3849 C C . GLY A 1 486 ? -14.148 -3.164 2.582 1 45.06 486 GLY A C 1
ATOM 3850 O O . GLY A 1 486 ? -14.969 -4.055 2.34 1 45.06 486 GLY A O 1
ATOM 3851 N N . CYS A 1 487 ? -14.047 -2.875 3.77 1 43.66 487 CYS A N 1
ATOM 3852 C CA . CYS A 1 487 ? -14.93 -3.166 4.895 1 43.66 487 CYS A CA 1
ATOM 3853 C C . CYS A 1 487 ? -16.375 -2.842 4.551 1 43.66 487 CYS A C 1
ATOM 3855 O O . CYS A 1 487 ? -17.281 -3.576 4.934 1 43.66 487 CYS A O 1
ATOM 3857 N N . LYS A 1 488 ? -16.656 -1.887 3.883 1 43.75 488 LYS A N 1
ATOM 3858 C CA . LYS A 1 488 ? -18 -1.505 3.482 1 43.75 488 LYS A CA 1
ATOM 3859 C C . LYS A 1 488 ? -18.609 -2.537 2.533 1 43.75 488 LYS A C 1
ATOM 3861 O O . LYS A 1 488 ? -19.797 -2.879 2.648 1 43.75 488 LYS A O 1
ATOM 3866 N N . GLY A 1 489 ? -17.734 -3.105 1.62 1 50.44 489 GLY A N 1
ATOM 3867 C CA . GLY A 1 489 ? -18.156 -4.184 0.738 1 50.44 489 GLY A CA 1
ATOM 3868 C C . GLY A 1 489 ? -18.578 -5.434 1.484 1 50.44 489 GLY A C 1
ATOM 3869 O O . GLY A 1 489 ? -19.609 -6.023 1.173 1 50.44 489 GLY A O 1
ATOM 3870 N N . ARG A 1 490 ? -17.891 -5.676 2.412 1 58.25 490 ARG A N 1
ATOM 3871 C CA . ARG A 1 490 ? -18.203 -6.863 3.203 1 58.25 490 ARG A CA 1
ATOM 3872 C C . ARG A 1 490 ? -19.484 -6.668 4.016 1 58.25 490 ARG A C 1
ATOM 3874 O O . ARG A 1 490 ? -20.266 -7.602 4.184 1 58.25 490 ARG A O 1
ATOM 3881 N N . ALA A 1 491 ? -19.688 -5.477 4.398 1 55.56 491 ALA A N 1
ATOM 3882 C CA . ALA A 1 491 ? -20.891 -5.18 5.168 1 55.56 491 ALA A CA 1
ATOM 3883 C C . ALA A 1 491 ? -22.141 -5.336 4.305 1 55.56 491 ALA A C 1
ATOM 3885 O O . ALA A 1 491 ? -23.172 -5.855 4.77 1 55.56 491 ALA A O 1
ATOM 3886 N N . ARG A 1 492 ? -22.094 -4.965 3.102 1 58.28 492 ARG A N 1
ATOM 3887 C CA . ARG A 1 492 ? -23.188 -5.141 2.152 1 58.28 492 ARG A CA 1
ATOM 3888 C C . ARG A 1 492 ? -23.5 -6.617 1.945 1 58.28 492 ARG A C 1
ATOM 3890 O O . ARG A 1 492 ? -24.672 -7.012 1.929 1 58.28 492 ARG A O 1
ATOM 3897 N N . ILE A 1 493 ? -22.469 -7.383 1.769 1 63.78 493 ILE A N 1
ATOM 3898 C CA . ILE A 1 493 ? -22.625 -8.82 1.599 1 63.78 493 ILE A CA 1
ATOM 3899 C C . ILE A 1 493 ? -23.234 -9.422 2.863 1 63.78 493 ILE A C 1
ATOM 3901 O O . ILE A 1 493 ? -24.125 -10.273 2.785 1 63.78 493 ILE A O 1
ATOM 3905 N N . ARG A 1 494 ? -22.844 -8.812 3.891 1 65.12 494 ARG A N 1
ATOM 3906 C CA . ARG A 1 494 ? -23.375 -9.328 5.148 1 65.12 494 ARG A CA 1
ATOM 3907 C C . ARG A 1 494 ? -24.859 -8.992 5.297 1 65.12 494 ARG A C 1
ATOM 3909 O O . ARG A 1 494 ? -25.625 -9.82 5.777 1 65.12 494 ARG A O 1
ATOM 3916 N N . ARG A 1 495 ? -25.234 -7.789 4.891 1 66.31 495 ARG A N 1
ATOM 3917 C CA . ARG A 1 495 ? -26.656 -7.406 4.922 1 66.31 495 ARG A CA 1
ATOM 3918 C C . ARG A 1 495 ? -27.484 -8.297 4.008 1 66.31 495 ARG A C 1
ATOM 3920 O O . ARG A 1 495 ? -28.562 -8.758 4.387 1 66.31 495 ARG A O 1
ATOM 3927 N N . LYS A 1 496 ? -27 -8.484 2.799 1 68.56 496 LYS A N 1
ATOM 3928 C CA . LYS A 1 496 ? -27.672 -9.398 1.878 1 68.56 496 LYS A CA 1
ATOM 3929 C C . LYS A 1 496 ? -27.828 -10.789 2.49 1 68.56 496 LYS A C 1
ATOM 3931 O O . LYS A 1 496 ? -28.859 -11.43 2.336 1 68.56 496 LYS A O 1
ATOM 3936 N N . ILE A 1 497 ? -26.812 -11.086 3.086 1 74.25 497 ILE A N 1
ATOM 3937 C CA . ILE A 1 497 ? -26.859 -12.375 3.768 1 74.25 497 ILE A CA 1
ATOM 3938 C C . ILE A 1 497 ? -27.984 -12.359 4.809 1 74.25 497 ILE A C 1
ATOM 3940 O O . ILE A 1 497 ? -28.766 -13.305 4.898 1 74.25 497 ILE A O 1
ATOM 3944 N N . ARG A 1 498 ? -28.109 -11.242 5.488 1 72.19 498 ARG A N 1
ATOM 3945 C CA . ARG A 1 498 ? -29.125 -11.148 6.527 1 72.19 498 ARG A CA 1
ATOM 3946 C C . ARG A 1 498 ? -30.531 -11.125 5.918 1 72.19 498 ARG A C 1
ATOM 3948 O O . ARG A 1 498 ? -31.438 -11.773 6.43 1 72.19 498 ARG A O 1
ATOM 3955 N N . GLU A 1 499 ? -30.656 -10.328 4.891 1 75.44 499 GLU A N 1
ATOM 3956 C CA . GLU A 1 499 ? -31.938 -10.281 4.195 1 75.44 499 GLU A CA 1
ATOM 3957 C C . GLU A 1 499 ? -32.312 -11.648 3.643 1 75.44 499 GLU A C 1
ATOM 3959 O O . GLU A 1 499 ? -33.469 -12.094 3.805 1 75.44 499 GLU A O 1
ATOM 3964 N N . GLU A 1 500 ? -31.391 -12.219 2.99 1 79.31 500 GLU A N 1
ATOM 3965 C CA . GLU A 1 500 ? -31.641 -13.547 2.438 1 79.31 500 GLU A CA 1
ATOM 3966 C C . GLU A 1 500 ? -31.906 -14.57 3.541 1 79.31 500 GLU A C 1
ATOM 3968 O O . GLU A 1 500 ? -32.719 -15.477 3.369 1 79.31 500 GLU A O 1
ATOM 3973 N N . LYS A 1 501 ? -31.297 -14.242 4.535 1 79.75 501 LYS A N 1
ATOM 3974 C CA . LYS A 1 501 ? -31.578 -15.125 5.672 1 79.75 501 LYS A CA 1
ATOM 3975 C C . LYS A 1 501 ? -33 -14.945 6.172 1 79.75 501 LYS A C 1
ATOM 3977 O O . LYS A 1 501 ? -33.656 -15.922 6.559 1 79.75 501 LYS A O 1
ATOM 3982 N N . LYS A 1 502 ? -33.5 -13.68 6.164 1 79.62 502 LYS A N 1
ATOM 3983 C CA . LYS A 1 502 ? -34.875 -13.43 6.566 1 79.62 502 LYS A CA 1
ATOM 3984 C C . LYS A 1 502 ? -35.844 -14.086 5.602 1 79.62 502 LYS A C 1
ATOM 3986 O O . LYS A 1 502 ? -36.812 -14.711 6.031 1 79.62 502 LYS A O 1
ATOM 3991 N N . ILE A 1 503 ? -35.625 -13.844 4.355 1 81.19 503 ILE A N 1
ATOM 3992 C CA . ILE A 1 503 ? -36.438 -14.492 3.348 1 81.19 503 ILE A CA 1
ATOM 3993 C C . ILE A 1 503 ? -36.375 -16.016 3.51 1 81.19 503 ILE A C 1
ATOM 3995 O O . ILE A 1 503 ? -37.375 -16.703 3.438 1 81.19 503 ILE A O 1
ATOM 3999 N N . LEU A 1 504 ? -35.188 -16.391 3.66 1 86.69 504 LEU A N 1
ATOM 4000 C CA . LEU A 1 504 ? -34.969 -17.828 3.859 1 86.69 504 LEU A CA 1
ATOM 4001 C C . LEU A 1 504 ? -35.781 -18.344 5.047 1 86.69 504 LEU A C 1
ATOM 4003 O O . LEU A 1 504 ? -36.406 -19.406 4.973 1 86.69 504 LEU A O 1
ATOM 4007 N N . ASN A 1 505 ? -35.812 -17.531 6.043 1 84.31 505 ASN A N 1
ATOM 4008 C CA . ASN A 1 505 ? -36.562 -17.922 7.215 1 84.31 505 ASN A CA 1
ATOM 4009 C C . ASN A 1 505 ? -38.062 -18.031 6.891 1 84.31 505 ASN A C 1
ATOM 4011 O O . ASN A 1 505 ? -38.719 -18.969 7.332 1 84.31 505 ASN A O 1
ATOM 4015 N N . SER A 1 506 ? -38.531 -17.109 6.152 1 85.38 506 SER A N 1
ATOM 4016 C CA . SER A 1 506 ? -39.938 -17.141 5.758 1 85.38 506 SER A CA 1
ATOM 4017 C C . SER A 1 506 ? -40.25 -18.344 4.875 1 85.38 506 SER A C 1
ATOM 4019 O O . SER A 1 506 ? -41.312 -18.984 5.035 1 85.38 506 SER A O 1
ATOM 4021 N N . VAL A 1 507 ? -39.406 -18.609 3.996 1 87 507 VAL A N 1
ATOM 4022 C CA . VAL A 1 507 ? -39.625 -19.719 3.076 1 87 507 VAL A CA 1
ATOM 4023 C C . VAL A 1 507 ? -39.5 -21.047 3.832 1 87 507 VAL A C 1
ATOM 4025 O O . VAL A 1 507 ? -40.219 -22 3.543 1 87 507 VAL A O 1
ATOM 4028 N N . VAL A 1 508 ? -38.656 -21.031 4.691 1 86.88 508 VAL A N 1
ATOM 4029 C CA . VAL A 1 508 ? -38.469 -22.219 5.516 1 86.88 508 VAL A CA 1
ATOM 4030 C C . VAL A 1 508 ? -39.75 -22.469 6.332 1 86.88 508 VAL A C 1
ATOM 4032 O O . VAL A 1 508 ? -40.188 -23.609 6.469 1 86.88 508 VAL A O 1
ATOM 4035 N N . GLU A 1 509 ? -40.281 -21.406 6.844 1 84.19 509 GLU A N 1
ATOM 4036 C CA . GLU A 1 509 ? -41.562 -21.531 7.582 1 84.19 509 GLU A CA 1
ATOM 4037 C C . GLU A 1 509 ? -42.656 -22.047 6.684 1 84.19 509 GLU A C 1
ATOM 4039 O O . GLU A 1 509 ? -43.469 -22.875 7.105 1 84.19 509 GLU A O 1
ATOM 4044 N N . LYS A 1 510 ? -42.719 -21.625 5.566 1 86.88 510 LYS A N 1
ATOM 4045 C CA . LYS A 1 510 ? -43.688 -22.109 4.598 1 86.88 510 LYS A CA 1
ATOM 4046 C C . LYS A 1 510 ? -43.5 -23.594 4.312 1 86.88 510 LYS A C 1
ATOM 4048 O O . LYS A 1 510 ? -44.469 -24.344 4.238 1 86.88 510 LYS A O 1
ATOM 4053 N N . TYR A 1 511 ? -42.344 -23.953 4.07 1 87.75 511 TYR A N 1
ATOM 4054 C CA . TYR A 1 511 ? -42.031 -25.359 3.844 1 87.75 511 TYR A CA 1
ATOM 4055 C C . TYR A 1 511 ? -42.469 -26.219 5.023 1 87.75 511 TYR A C 1
ATOM 4057 O O . TYR A 1 511 ? -43.094 -27.266 4.836 1 87.75 511 TYR A O 1
ATOM 4065 N N . ASN A 1 512 ? -42.156 -25.75 6.156 1 86.56 512 ASN A N 1
ATOM 4066 C CA . ASN A 1 512 ? -42.5 -26.5 7.352 1 86.56 512 ASN A CA 1
ATOM 4067 C C . ASN A 1 512 ? -44 -26.672 7.488 1 86.56 512 ASN A C 1
ATOM 4069 O O . ASN A 1 512 ? -44.469 -27.656 8.047 1 86.56 512 ASN A O 1
ATOM 4073 N N . THR A 1 513 ? -44.688 -25.75 6.961 1 84.44 513 THR A N 1
ATOM 4074 C CA . THR A 1 513 ? -46.156 -25.828 6.977 1 84.44 513 THR A CA 1
ATOM 4075 C C . THR A 1 513 ? -46.656 -26.812 5.922 1 84.44 513 THR A C 1
ATOM 4077 O O . THR A 1 513 ? -47.656 -27.516 6.145 1 84.44 513 THR A O 1
ATOM 4080 N N . LEU A 1 514 ? -45.969 -26.859 4.871 1 84 514 LEU A N 1
ATOM 4081 C CA . LEU A 1 514 ? -46.406 -27.703 3.754 1 84 514 LEU A CA 1
ATOM 4082 C C . LEU A 1 514 ? -46.031 -29.156 3.998 1 84 514 LEU A C 1
ATOM 4084 O O . LEU A 1 514 ? -46.688 -30.062 3.486 1 84 514 LEU A O 1
ATOM 4088 N N . VAL A 1 515 ? -45 -29.297 4.582 1 81.38 515 VAL A N 1
ATOM 4089 C CA . VAL A 1 515 ? -44.531 -30.672 4.863 1 81.38 515 VAL A CA 1
ATOM 4090 C C . VAL A 1 515 ? -44.469 -30.875 6.375 1 81.38 515 VAL A C 1
ATOM 4092 O O . VAL A 1 515 ? -43.375 -31 6.93 1 81.38 515 VAL A O 1
ATOM 4095 N N . PRO A 1 516 ? -45.562 -31.031 7 1 74.88 516 PRO A N 1
ATOM 4096 C CA . PRO A 1 516 ? -45.594 -31.094 8.461 1 74.88 516 PRO A CA 1
ATOM 4097 C C . PRO A 1 516 ? -44.938 -32.344 9.008 1 74.88 516 PRO A C 1
ATOM 4099 O O . PRO A 1 516 ? -44.469 -32.375 10.156 1 74.88 516 PRO A O 1
ATOM 4102 N N . ASN A 1 517 ? -44.875 -33.438 8.242 1 66.44 517 ASN A N 1
ATOM 4103 C CA . ASN A 1 517 ? -44.375 -34.719 8.742 1 66.44 517 ASN A CA 1
ATOM 4104 C C . ASN A 1 517 ? -42.875 -34.844 8.594 1 66.44 517 ASN A C 1
ATOM 4106 O O . ASN A 1 517 ? -42.281 -35.844 9 1 66.44 517 ASN A O 1
ATOM 4110 N N . ALA A 1 518 ? -42.219 -33.844 8.062 1 66.88 518 ALA A N 1
ATOM 4111 C CA . ALA A 1 518 ? -40.781 -33.906 7.891 1 66.88 518 ALA A CA 1
ATOM 4112 C C . ALA A 1 518 ? -40.062 -33.125 9 1 66.88 518 ALA A C 1
ATOM 4114 O O . ALA A 1 518 ? -40.719 -32.375 9.742 1 66.88 518 ALA A O 1
ATOM 4115 N N . GLU A 1 519 ? -38.844 -33.375 9.305 1 69 519 GLU A N 1
ATOM 4116 C CA . GLU A 1 519 ? -38.031 -32.656 10.273 1 69 519 GLU A CA 1
ATOM 4117 C C . GLU A 1 519 ? -38.062 -31.141 9.992 1 69 519 GLU A C 1
ATOM 4119 O O . GLU A 1 519 ? -37.875 -30.719 8.859 1 69 519 GLU A O 1
ATOM 4124 N N . LYS A 1 520 ? -38.406 -30.406 11.039 1 74.44 520 LYS A N 1
ATOM 4125 C CA . LYS A 1 520 ? -38.531 -28.953 10.922 1 74.44 520 LYS A CA 1
ATOM 4126 C C . LYS A 1 520 ? -37.188 -28.312 10.57 1 74.44 520 LYS A C 1
ATOM 4128 O O . LYS A 1 520 ? -36.188 -28.594 11.211 1 74.44 520 LYS A O 1
ATOM 4133 N N . LEU A 1 521 ? -37.25 -27.594 9.445 1 79.25 521 LEU A N 1
ATOM 4134 C CA . LEU A 1 521 ? -36.031 -26.891 8.992 1 79.25 521 LEU A CA 1
ATOM 4135 C C . LEU A 1 521 ? -35.875 -25.578 9.742 1 79.25 521 LEU A C 1
ATOM 4137 O O . LEU A 1 521 ? -36.844 -24.844 9.945 1 79.25 521 LEU A O 1
ATOM 4141 N N . THR A 1 522 ? -34.781 -25.438 10.492 1 78.31 522 THR A N 1
ATOM 4142 C CA . THR A 1 522 ? -34.438 -24.172 11.125 1 78.31 522 THR A CA 1
ATOM 4143 C C . THR A 1 522 ? -33.281 -23.484 10.367 1 78.31 522 THR A C 1
ATOM 4145 O O . THR A 1 522 ? -32.531 -24.141 9.664 1 78.31 522 THR A O 1
ATOM 4148 N N . LEU A 1 523 ? -33.281 -22.219 10.438 1 76.38 523 LEU A N 1
ATOM 4149 C CA . LEU A 1 523 ? -32.281 -21.438 9.75 1 76.38 523 LEU A CA 1
ATOM 4150 C C . LEU A 1 523 ? -30.875 -21.891 10.148 1 76.38 523 LEU A C 1
ATOM 4152 O O . LEU A 1 523 ? -29.969 -21.969 9.312 1 76.38 523 LEU A O 1
ATOM 4156 N N . ASP A 1 524 ? -30.75 -22.203 11.352 1 65.5 524 ASP A N 1
ATOM 4157 C CA . ASP A 1 524 ? -29.438 -22.594 11.852 1 65.5 524 ASP A CA 1
ATOM 4158 C C . ASP A 1 524 ? -29 -23.938 11.25 1 65.5 524 ASP A C 1
ATOM 4160 O O . ASP A 1 524 ? -27.828 -24.109 10.898 1 65.5 524 ASP A O 1
ATOM 4164 N N . THR A 1 525 ? -29.922 -24.75 11.094 1 67.31 525 THR A N 1
ATOM 4165 C CA . THR A 1 525 ? -29.594 -26.062 10.555 1 67.31 525 THR A CA 1
ATOM 4166 C C . THR A 1 525 ? -29.281 -25.969 9.062 1 67.31 525 THR A C 1
ATOM 4168 O O . THR A 1 525 ? -28.438 -26.719 8.555 1 67.31 525 THR A O 1
ATOM 4171 N N . ILE A 1 526 ? -29.984 -25.031 8.461 1 72.25 526 ILE A N 1
ATOM 4172 C CA . ILE A 1 526 ? -29.859 -24.938 7.012 1 72.25 526 ILE A CA 1
ATOM 4173 C C . ILE A 1 526 ? -28.547 -24.234 6.648 1 72.25 526 ILE A C 1
ATOM 4175 O O . ILE A 1 526 ? -27.953 -24.531 5.613 1 72.25 526 ILE A O 1
ATOM 4179 N N . LEU A 1 527 ? -28.203 -23.359 7.473 1 69.19 527 LEU A N 1
ATOM 4180 C CA . LEU A 1 527 ? -27.016 -22.594 7.148 1 69.19 527 LEU A CA 1
ATOM 4181 C C . LEU A 1 527 ? -25.766 -23.281 7.668 1 69.19 527 LEU A C 1
ATOM 4183 O O . LEU A 1 527 ? -24.641 -22.875 7.352 1 69.19 527 LEU A O 1
ATOM 4187 N N . CYS A 1 528 ? -26.016 -24.312 8.414 1 57.06 528 CYS A N 1
ATOM 4188 C CA . CYS A 1 528 ? -24.859 -25.094 8.859 1 57.06 528 CYS A CA 1
ATOM 4189 C C . CYS A 1 528 ? -24.328 -25.969 7.734 1 57.06 528 CYS A C 1
ATOM 4191 O O . CYS A 1 528 ? -25.094 -26.438 6.887 1 57.06 528 CYS A O 1
ATOM 4193 N N . ASP A 1 529 ? -23.109 -25.969 7.348 1 54.5 529 ASP A N 1
ATOM 4194 C CA . ASP A 1 529 ? -22.344 -26.531 6.238 1 54.5 529 ASP A CA 1
ATOM 4195 C C . ASP A 1 529 ? -22.766 -27.984 5.961 1 54.5 529 ASP A C 1
ATOM 4197 O O . ASP A 1 529 ? -22.656 -28.453 4.832 1 54.5 529 ASP A O 1
ATOM 4201 N N . GLU A 1 530 ? -23.422 -28.734 6.914 1 55.44 530 GLU A N 1
ATOM 4202 C CA . GLU A 1 530 ? -23.453 -30.188 6.773 1 55.44 530 GLU A CA 1
ATOM 4203 C C . GLU A 1 530 ? -24.875 -30.672 6.488 1 55.44 530 GLU A C 1
ATOM 4205 O O . GLU A 1 530 ? -25.156 -31.875 6.578 1 55.44 530 GLU A O 1
ATOM 4210 N N . ASN A 1 531 ? -25.781 -29.859 5.855 1 57.53 531 ASN A N 1
ATOM 4211 C CA . ASN A 1 531 ? -27.125 -30.422 5.977 1 57.53 531 ASN A CA 1
ATOM 4212 C C . ASN A 1 531 ? -27.641 -30.953 4.641 1 57.53 531 ASN A C 1
ATOM 4214 O O . ASN A 1 531 ? -27.453 -30.312 3.604 1 57.53 531 ASN A O 1
ATOM 4218 N N . VAL A 1 532 ? -28.016 -32.219 4.566 1 64.5 532 VAL A N 1
ATOM 4219 C CA . VAL A 1 532 ? -28.812 -32.844 3.508 1 64.5 532 VAL A CA 1
ATOM 4220 C C . VAL A 1 532 ? -30.266 -32.406 3.635 1 64.5 532 VAL A C 1
ATOM 4222 O O . VAL A 1 532 ? -30.844 -32.438 4.73 1 64.5 532 VAL A O 1
ATOM 4225 N N . TRP A 1 533 ? -30.688 -31.938 2.488 1 72.5 533 TRP A N 1
ATOM 4226 C CA . TRP A 1 533 ? -32.094 -31.484 2.508 1 72.5 533 TRP A CA 1
ATOM 4227 C C . TRP A 1 533 ? -33.031 -32.656 2.768 1 72.5 533 TRP A C 1
ATOM 4229 O O . TRP A 1 533 ? -32.812 -33.75 2.246 1 72.5 533 TRP A O 1
ATOM 4239 N N . PRO A 1 534 ? -34 -32.469 3.605 1 71 534 PRO A N 1
ATOM 4240 C CA . PRO A 1 534 ? -34.969 -33.562 3.902 1 71 534 PRO A CA 1
ATOM 4241 C C . PRO A 1 534 ? -35.562 -34.156 2.645 1 71 534 PRO A C 1
ATOM 4243 O O . PRO A 1 534 ? -35.844 -35.375 2.607 1 71 534 PRO A O 1
ATOM 4246 N N . TRP A 1 535 ? -35.781 -33.375 1.637 1 72 535 TRP A N 1
ATOM 4247 C CA . TRP A 1 535 ? -36.438 -33.906 0.438 1 72 535 TRP A CA 1
ATOM 4248 C C . TRP A 1 535 ? -35.438 -34.656 -0.441 1 72 535 TRP A C 1
ATOM 4250 O O . TRP A 1 535 ? -35.844 -35.25 -1.462 1 72 535 TRP A O 1
ATOM 4260 N N . GLN A 1 536 ? -34.312 -34.656 -0.069 1 70 536 GLN A N 1
ATOM 4261 C CA . GLN A 1 536 ? -33.281 -35.406 -0.803 1 70 536 GLN A CA 1
ATOM 4262 C C . GLN A 1 536 ? -33 -36.75 -0.123 1 70 536 GLN A C 1
ATOM 4264 O O . GLN A 1 536 ? -32.25 -37.562 -0.647 1 70 536 GLN A O 1
ATOM 4269 N N . LEU A 1 537 ? -33.5 -36.781 1.061 1 67 537 LEU A N 1
ATOM 4270 C CA . LEU A 1 537 ? -33.281 -38.031 1.822 1 67 537 LEU A CA 1
ATOM 4271 C C . LEU A 1 537 ? -34.188 -39.156 1.337 1 67 537 LEU A C 1
ATOM 4273 O O . LEU A 1 537 ? -35.375 -38.938 1.11 1 67 537 LEU A O 1
ATOM 4277 N N . THR A 1 538 ? -33.625 -40.125 0.722 1 58.56 538 THR A N 1
ATOM 4278 C CA . THR A 1 538 ? -34.375 -41.312 0.336 1 58.56 538 THR A CA 1
ATOM 4279 C C . THR A 1 538 ? -34.781 -42.125 1.563 1 58.56 538 THR A C 1
ATOM 4281 O O . THR A 1 538 ? -33.969 -42.312 2.473 1 58.56 538 THR A O 1
ATOM 4284 N N . HIS A 1 539 ? -36.031 -42.281 1.987 1 55.06 539 HIS A N 1
ATOM 4285 C CA . HIS A 1 539 ? -36.625 -42.906 3.17 1 55.06 539 HIS A CA 1
ATOM 4286 C C . HIS A 1 539 ? -36.156 -44.344 3.316 1 55.06 539 HIS A C 1
ATOM 4288 O O . HIS A 1 539 ? -36.375 -44.969 4.363 1 55.06 539 HIS A O 1
ATOM 4294 N N . GLY A 1 540 ? -35.594 -44.969 2.355 1 53.44 540 GLY A N 1
ATOM 4295 C CA . GLY A 1 540 ? -35.594 -46.406 2.475 1 53.44 540 GLY A CA 1
ATOM 4296 C C . GLY A 1 540 ? -34.312 -46.938 3.094 1 53.44 540 GLY A C 1
ATOM 4297 O O . GLY A 1 540 ? -34.188 -48.156 3.289 1 53.44 540 GLY A O 1
ATOM 4298 N N . ASP A 1 541 ? -33.281 -46.219 3.236 1 58.53 541 ASP A N 1
ATOM 4299 C CA . ASP A 1 541 ? -32.031 -46.906 3.564 1 58.53 541 ASP A CA 1
ATOM 4300 C C . ASP A 1 541 ? -31.781 -46.906 5.07 1 58.53 541 ASP A C 1
ATOM 4302 O O . ASP A 1 541 ? -32.219 -46 5.777 1 58.53 541 ASP A O 1
ATOM 4306 N N . SER A 1 542 ? -31.328 -48.094 5.703 1 60.97 542 SER A N 1
ATOM 4307 C CA . SER A 1 542 ? -31.016 -48.406 7.094 1 60.97 542 SER A CA 1
ATOM 4308 C C . SER A 1 542 ? -30 -47.406 7.652 1 60.97 542 SER A C 1
ATOM 4310 O O . SER A 1 542 ? -30.016 -47.094 8.852 1 60.97 542 SER A O 1
ATOM 4312 N N . VAL A 1 543 ? -29.109 -46.875 6.852 1 74.88 543 VAL A N 1
ATOM 4313 C CA . VAL A 1 543 ? -28.078 -45.938 7.34 1 74.88 543 VAL A CA 1
ATOM 4314 C C . VAL A 1 543 ? -28.344 -44.531 6.77 1 74.88 543 VAL A C 1
ATOM 4316 O O . VAL A 1 543 ? -28.609 -44.406 5.574 1 74.88 543 VAL A O 1
ATOM 4319 N N . ASP A 1 544 ? -28.266 -43.625 7.668 1 78.38 544 ASP A N 1
ATOM 4320 C CA . ASP A 1 544 ? -28.562 -42.219 7.336 1 78.38 544 ASP A CA 1
ATOM 4321 C C . ASP A 1 544 ? -27.531 -41.656 6.383 1 78.38 544 ASP A C 1
ATOM 4323 O O . ASP A 1 544 ? -26.375 -42.062 6.375 1 78.38 544 ASP A O 1
ATOM 4327 N N . LEU A 1 545 ? -27.922 -40.844 5.527 1 79.81 545 LEU A N 1
ATOM 4328 C CA . LEU A 1 545 ? -27.094 -40.219 4.504 1 79.81 545 LEU A CA 1
ATOM 4329 C C . LEU A 1 545 ? -25.953 -39.438 5.137 1 79.81 545 LEU A C 1
ATOM 4331 O O . LEU A 1 545 ? -24.875 -39.312 4.547 1 79.81 545 LEU A O 1
ATOM 4335 N N . ARG A 1 546 ? -26.078 -38.969 6.312 1 76.69 546 ARG A N 1
ATOM 4336 C CA . ARG A 1 546 ? -25.062 -38.219 7.012 1 76.69 546 ARG A CA 1
ATOM 4337 C C . ARG A 1 546 ? -23.875 -39.094 7.375 1 76.69 546 ARG A C 1
ATOM 4339 O O . ARG A 1 546 ? -22.719 -38.688 7.281 1 76.69 546 ARG A O 1
ATOM 4346 N N . THR A 1 547 ? -24.266 -40.156 7.809 1 82.38 547 THR A N 1
ATOM 4347 C CA . THR A 1 547 ? -23.219 -41.125 8.172 1 82.38 547 THR A CA 1
ATOM 4348 C C . THR A 1 547 ? -22.469 -41.594 6.941 1 82.38 547 THR A C 1
ATOM 4350 O O . THR A 1 547 ? -21.234 -41.719 6.969 1 82.38 547 THR A O 1
ATOM 4353 N N . LYS A 1 548 ? -23.203 -41.812 5.926 1 86.94 548 LYS A N 1
ATOM 4354 C CA . LYS A 1 548 ? -22.562 -42.219 4.68 1 86.94 548 LYS A CA 1
ATOM 4355 C C . LYS A 1 548 ? -21.656 -41.125 4.133 1 86.94 548 LYS A C 1
ATOM 4357 O O . LYS A 1 548 ? -20.594 -41.406 3.566 1 86.94 548 LYS A O 1
ATOM 4362 N N . ARG A 1 549 ? -22.125 -39.938 4.324 1 86.94 549 ARG A N 1
ATOM 4363 C CA . ARG A 1 549 ? -21.344 -38.812 3.857 1 86.94 549 ARG A CA 1
ATOM 4364 C C . ARG A 1 549 ? -20.016 -38.719 4.594 1 86.94 549 ARG A C 1
ATOM 4366 O O . ARG A 1 549 ? -18.969 -38.469 3.982 1 86.94 549 ARG A O 1
ATOM 4373 N N . LYS A 1 550 ? -20.047 -38.844 5.898 1 85.88 550 LYS A N 1
ATOM 4374 C CA . LYS A 1 550 ? -18.828 -38.781 6.695 1 85.88 550 LYS A CA 1
ATOM 4375 C C . LYS A 1 550 ? -17.828 -39.844 6.227 1 85.88 550 LYS A C 1
ATOM 4377 O O . LYS A 1 550 ? -16.641 -39.562 6.117 1 85.88 550 LYS A O 1
ATOM 4382 N N . ALA A 1 551 ? -18.359 -41 6.039 1 90.31 551 ALA A N 1
ATOM 4383 C CA . ALA A 1 551 ? -17.516 -42.062 5.547 1 90.31 551 ALA A CA 1
ATOM 4384 C C . ALA A 1 551 ? -16.969 -41.75 4.156 1 90.31 551 ALA A C 1
ATOM 4386 O O . ALA A 1 551 ? -15.805 -42 3.867 1 90.31 551 ALA A O 1
ATOM 4387 N N . PHE A 1 552 ? -17.844 -41.25 3.375 1 92.88 552 PHE A N 1
ATOM 4388 C CA . PHE A 1 552 ? -17.453 -40.875 2.023 1 92.88 552 PHE A CA 1
ATOM 4389 C C . PHE A 1 552 ? -16.312 -39.875 2.049 1 92.88 552 PHE A C 1
ATOM 4391 O O . PHE A 1 552 ? -15.328 -40.031 1.32 1 92.88 552 PHE A O 1
ATOM 4398 N N . ASP A 1 553 ? -16.328 -38.906 2.857 1 92.25 553 ASP A N 1
ATOM 4399 C CA . ASP A 1 553 ? -15.328 -37.844 2.961 1 92.25 553 ASP A CA 1
ATOM 4400 C C . ASP A 1 553 ? -13.969 -38.438 3.367 1 92.25 553 ASP A C 1
ATOM 4402 O O . ASP A 1 553 ? -12.938 -38.062 2.816 1 92.25 553 ASP A O 1
ATOM 4406 N N . ILE A 1 554 ? -13.984 -39.281 4.305 1 92.75 554 ILE A N 1
ATOM 4407 C CA . ILE A 1 554 ? -12.742 -39.844 4.824 1 92.75 554 ILE A CA 1
ATOM 4408 C C . ILE A 1 554 ? -12.102 -40.719 3.764 1 92.75 554 ILE A C 1
ATOM 4410 O O . ILE A 1 554 ? -10.891 -40.688 3.553 1 92.75 554 ILE A O 1
ATOM 4414 N N . VAL A 1 555 ? -12.914 -41.531 3.119 1 94.75 555 VAL A N 1
ATOM 4415 C CA . VAL A 1 555 ? -12.391 -42.438 2.1 1 94.75 555 VAL A CA 1
ATOM 4416 C C . VAL A 1 555 ? -11.805 -41.625 0.944 1 94.75 555 VAL A C 1
ATOM 4418 O O . VAL A 1 555 ? -10.719 -41.938 0.453 1 94.75 555 VAL A O 1
ATOM 4421 N N . MET A 1 556 ? -12.57 -40.656 0.521 1 95 556 MET A N 1
ATOM 4422 C CA . MET A 1 556 ? -12.086 -39.812 -0.572 1 95 556 MET A CA 1
ATOM 4423 C C . MET A 1 556 ? -10.797 -39.125 -0.182 1 95 556 MET A C 1
ATOM 4425 O O . MET A 1 556 ? -9.898 -38.938 -1.009 1 95 556 MET A O 1
ATOM 4429 N N . ALA A 1 557 ? -10.703 -38.656 1.07 1 95.12 557 ALA A N 1
ATOM 4430 C CA . ALA A 1 557 ? -9.492 -37.969 1.551 1 95.12 557 ALA A CA 1
ATOM 4431 C C . ALA A 1 557 ? -8.281 -38.906 1.457 1 95.12 557 ALA A C 1
ATOM 4433 O O . ALA A 1 557 ? -7.203 -38.5 1.032 1 95.12 557 ALA A O 1
ATOM 4434 N N . VAL A 1 558 ? -8.469 -40.094 1.856 1 95.5 558 VAL A N 1
ATOM 4435 C CA . VAL A 1 558 ? -7.387 -41.094 1.812 1 95.5 558 VAL A CA 1
ATOM 4436 C C . VAL A 1 558 ? -6.973 -41.344 0.363 1 95.5 558 VAL A C 1
ATOM 4438 O O . VAL A 1 558 ? -5.785 -41.312 0.037 1 95.5 558 VAL A O 1
ATOM 4441 N N . ARG A 1 559 ? -7.938 -41.562 -0.524 1 96.5 559 ARG A N 1
ATOM 4442 C CA . ARG A 1 559 ? -7.648 -41.844 -1.931 1 96.5 559 ARG A CA 1
ATOM 4443 C C . ARG A 1 559 ? -6.918 -40.656 -2.572 1 96.5 559 ARG A C 1
ATOM 4445 O O . ARG A 1 559 ? -5.949 -40.844 -3.311 1 96.5 559 ARG A O 1
ATOM 4452 N N . ARG A 1 560 ? -7.387 -39.469 -2.297 1 96.88 560 ARG A N 1
ATOM 4453 C CA . ARG A 1 560 ? -6.793 -38.281 -2.883 1 96.88 560 ARG A CA 1
ATOM 4454 C C . ARG A 1 560 ? -5.371 -38.062 -2.367 1 96.88 560 ARG A C 1
ATOM 4456 O O . ARG A 1 560 ? -4.492 -37.625 -3.117 1 96.88 560 ARG A O 1
ATOM 4463 N N . LEU A 1 561 ? -5.152 -38.344 -1.098 1 96.75 561 LEU A N 1
ATOM 4464 C CA . LEU A 1 561 ? -3.828 -38.156 -0.517 1 96.75 561 LEU A CA 1
ATOM 4465 C C . LEU A 1 561 ? -2.846 -39.156 -1.091 1 96.75 561 LEU A C 1
ATOM 4467 O O . LEU A 1 561 ? -1.672 -38.844 -1.302 1 96.75 561 LEU A O 1
ATOM 4471 N N . GLU A 1 562 ? -3.316 -40.344 -1.339 1 97 562 GLU A N 1
ATOM 4472 C CA . GLU A 1 562 ? -2.482 -41.344 -2.01 1 97 562 GLU A CA 1
ATOM 4473 C C . GLU A 1 562 ? -2.111 -40.875 -3.42 1 97 562 GLU A C 1
ATOM 4475 O O . GLU A 1 562 ? -0.959 -41 -3.834 1 97 562 GLU A O 1
ATOM 4480 N N . GLU A 1 563 ? -3.074 -40.406 -4.07 1 97.56 563 GLU A N 1
ATOM 4481 C CA . GLU A 1 563 ? -2.832 -39.844 -5.402 1 97.56 563 GLU A CA 1
ATOM 4482 C C . GLU A 1 563 ? -1.834 -38.688 -5.352 1 97.56 563 GLU A C 1
ATOM 4484 O O . GLU A 1 563 ? -0.955 -38.594 -6.207 1 97.56 563 GLU A O 1
ATOM 4489 N N . GLU A 1 564 ? -2.006 -37.844 -4.344 1 97.5 564 GLU A N 1
ATOM 4490 C CA . GLU A 1 564 ? -1.165 -36.656 -4.211 1 97.5 564 GLU A CA 1
ATOM 4491 C C . GLU A 1 564 ? 0.308 -37.031 -4.086 1 97.5 564 GLU A C 1
ATOM 4493 O O . GLU A 1 564 ? 1.175 -36.375 -4.672 1 97.5 564 GLU A O 1
ATOM 4498 N N . LYS A 1 565 ? 0.601 -38 -3.355 1 96.06 565 LYS A N 1
ATOM 4499 C CA . LYS A 1 565 ? 1.983 -38.438 -3.215 1 96.06 565 LYS A CA 1
ATOM 4500 C C . LYS A 1 565 ? 2.574 -38.844 -4.566 1 96.06 565 LYS A C 1
ATOM 4502 O O . LYS A 1 565 ? 3.699 -38.469 -4.891 1 96.06 565 LYS A O 1
ATOM 4507 N N . ARG A 1 566 ? 1.755 -39.562 -5.352 1 96.44 566 ARG A N 1
ATOM 4508 C CA . ARG A 1 566 ? 2.211 -39.969 -6.672 1 96.44 566 ARG A CA 1
ATOM 4509 C C . ARG A 1 566 ? 2.381 -38.781 -7.602 1 96.44 566 ARG A C 1
ATOM 4511 O O . ARG A 1 566 ? 3.359 -38.688 -8.344 1 96.44 566 ARG A O 1
ATOM 4518 N N . ILE A 1 567 ? 1.463 -37.906 -7.504 1 97.25 567 ILE A N 1
ATOM 4519 C CA . ILE A 1 567 ? 1.497 -36.719 -8.336 1 97.25 567 ILE A CA 1
ATOM 4520 C C . ILE A 1 567 ? 2.742 -35.906 -8.008 1 97.25 567 ILE A C 1
ATOM 4522 O O . ILE A 1 567 ? 3.445 -35.438 -8.914 1 97.25 567 ILE A O 1
ATOM 4526 N N . LEU A 1 568 ? 3.021 -35.75 -6.742 1 96.94 568 LEU A N 1
ATOM 4527 C CA . LEU A 1 568 ? 4.145 -34.938 -6.305 1 96.94 568 LEU A CA 1
ATOM 4528 C C . LEU A 1 568 ? 5.469 -35.531 -6.73 1 96.94 568 LEU A C 1
ATOM 4530 O O . LEU A 1 568 ? 6.398 -34.844 -7.113 1 96.94 568 LEU A O 1
ATOM 4534 N N . ILE A 1 569 ? 5.539 -36.812 -6.684 1 96 569 ILE A N 1
ATOM 4535 C CA . ILE A 1 569 ? 6.75 -37.5 -7.137 1 96 569 ILE A CA 1
ATOM 4536 C C . ILE A 1 569 ? 6.961 -37.219 -8.625 1 96 569 ILE A C 1
ATOM 4538 O O . ILE A 1 569 ? 8.078 -36.906 -9.055 1 96 569 ILE A O 1
ATOM 4542 N N . ALA A 1 570 ? 5.91 -37.344 -9.359 1 96.25 570 ALA A N 1
ATOM 4543 C CA . ALA A 1 570 ? 5.992 -37.094 -10.797 1 96.25 570 ALA A CA 1
ATOM 4544 C C . ALA A 1 570 ? 6.383 -35.625 -11.062 1 96.25 570 ALA A C 1
ATOM 4546 O O . ALA A 1 570 ? 7.164 -35.344 -11.969 1 96.25 570 ALA A O 1
ATOM 4547 N N . GLU A 1 571 ? 5.844 -34.719 -10.32 1 97.12 571 GLU A N 1
ATOM 4548 C CA . GLU A 1 571 ? 6.141 -33.312 -10.477 1 97.12 571 GLU A CA 1
ATOM 4549 C C . GLU A 1 571 ? 7.59 -33 -10.117 1 97.12 571 GLU A C 1
ATOM 4551 O O . GLU A 1 571 ? 8.234 -32.188 -10.766 1 97.12 571 GLU A O 1
ATOM 4556 N N . MET A 1 572 ? 8.078 -33.594 -9.047 1 96.62 572 MET A N 1
ATOM 4557 C CA . MET A 1 572 ? 9.477 -33.406 -8.664 1 96.62 572 MET A CA 1
ATOM 4558 C C . MET A 1 572 ? 10.406 -33.906 -9.773 1 96.62 572 MET A C 1
ATOM 4560 O O . MET A 1 572 ? 11.398 -33.25 -10.086 1 96.62 572 MET A O 1
ATOM 4564 N N . ASN A 1 573 ? 9.992 -35 -10.336 1 95.06 573 ASN A N 1
ATOM 4565 C CA . ASN A 1 573 ? 10.773 -35.531 -11.445 1 95.06 573 ASN A CA 1
ATOM 4566 C C . ASN A 1 573 ? 10.758 -34.594 -12.648 1 95.06 573 ASN A C 1
ATOM 4568 O O . ASN A 1 573 ? 11.797 -34.344 -13.266 1 95.06 573 ASN A O 1
ATOM 4572 N N . LYS A 1 574 ? 9.641 -34.156 -12.977 1 95.94 574 LYS A N 1
ATOM 4573 C CA . LYS A 1 574 ? 9.516 -33.219 -14.094 1 95.94 574 LYS A CA 1
ATOM 4574 C C . LYS A 1 574 ? 10.336 -31.953 -13.852 1 95.94 574 LYS A C 1
ATOM 4576 O O . LYS A 1 574 ? 11.016 -31.469 -14.766 1 95.94 574 LYS A O 1
ATOM 4581 N N . HIS A 1 575 ? 10.227 -31.438 -12.664 1 96.88 575 HIS A N 1
ATOM 4582 C CA . HIS A 1 575 ? 10.969 -30.234 -12.305 1 96.88 575 HIS A CA 1
ATOM 4583 C C . HIS A 1 575 ? 12.477 -30.438 -12.461 1 96.88 575 HIS A C 1
ATOM 4585 O O . HIS A 1 575 ? 13.156 -29.641 -13.109 1 96.88 575 HIS A O 1
ATOM 4591 N N . TRP A 1 576 ? 12.922 -31.484 -11.891 1 95.81 576 TRP A N 1
ATOM 4592 C CA . TRP A 1 576 ? 14.344 -31.781 -11.953 1 95.81 576 TRP A CA 1
ATOM 4593 C C . TRP A 1 576 ? 14.797 -31.984 -13.391 1 95.81 576 TRP A C 1
ATOM 4595 O O . TRP A 1 576 ? 15.836 -31.453 -13.805 1 95.81 576 TRP A O 1
ATOM 4605 N N . LYS A 1 577 ? 14.039 -32.719 -14.195 1 94.94 577 LYS A N 1
ATOM 4606 C CA . LYS A 1 577 ? 14.359 -32.969 -15.602 1 94.94 577 LYS A CA 1
ATOM 4607 C C . LYS A 1 577 ? 14.359 -31.656 -16.391 1 94.94 577 LYS A C 1
ATOM 4609 O O . LYS A 1 577 ? 15.164 -31.469 -17.312 1 94.94 577 LYS A O 1
ATOM 4614 N N . SER A 1 578 ? 13.406 -30.844 -16.062 1 95.44 578 SER A N 1
ATOM 4615 C CA . SER A 1 578 ? 13.336 -29.562 -16.75 1 95.44 578 SER A CA 1
ATOM 4616 C C . SER A 1 578 ? 14.602 -28.734 -16.516 1 95.44 578 SER A C 1
ATOM 4618 O O . SER A 1 578 ? 15.094 -28.078 -17.422 1 95.44 578 SER A O 1
ATOM 4620 N N . LEU A 1 579 ? 15.141 -28.734 -15.32 1 95.5 579 LEU A N 1
ATOM 4621 C CA . LEU A 1 579 ? 16.359 -28 -15 1 95.5 579 LEU A CA 1
ATOM 4622 C C . LEU A 1 579 ? 17.547 -28.594 -15.75 1 95.5 579 LEU A C 1
ATOM 4624 O O . LEU A 1 579 ? 18.391 -27.844 -16.281 1 95.5 579 LEU A O 1
ATOM 4628 N N . CYS A 1 580 ? 17.547 -29.891 -15.867 1 94.81 580 CYS A N 1
ATOM 4629 C CA . CYS A 1 580 ? 18.625 -30.562 -16.594 1 94.81 580 CYS A CA 1
ATOM 4630 C C . CYS A 1 580 ? 18.531 -30.266 -18.078 1 94.81 580 CYS A C 1
ATOM 4632 O O . CYS A 1 580 ? 19.547 -29.984 -18.719 1 94.81 580 CYS A O 1
ATOM 4634 N N . SER A 1 581 ? 17.344 -30.406 -18.562 1 94.88 581 SER A N 1
ATOM 4635 C CA . SER A 1 581 ? 17.141 -30.125 -19.969 1 94.88 581 SER A CA 1
ATOM 4636 C C . SER A 1 581 ? 17.516 -28.688 -20.312 1 94.88 581 SER A C 1
ATOM 4638 O O . SER A 1 581 ? 18.047 -28.422 -21.391 1 94.88 581 SER A O 1
ATOM 4640 N N . ARG A 1 582 ? 17.234 -27.828 -19.453 1 94.94 582 ARG A N 1
ATOM 4641 C CA . ARG A 1 582 ? 17.594 -26.422 -19.656 1 94.94 582 ARG A CA 1
ATOM 4642 C C . ARG A 1 582 ? 19.109 -26.25 -19.688 1 94.94 582 ARG A C 1
ATOM 4644 O O . ARG A 1 582 ? 19.641 -25.531 -20.547 1 94.94 582 ARG A O 1
ATOM 4651 N N . ALA A 1 583 ? 19.766 -26.844 -18.797 1 94.94 583 ALA A N 1
ATOM 4652 C CA . ALA A 1 583 ? 21.219 -26.781 -18.766 1 94.94 583 ALA A CA 1
ATOM 4653 C C . ALA A 1 583 ? 21.812 -27.328 -20.078 1 94.94 583 ALA A C 1
ATOM 4655 O O . ALA A 1 583 ? 22.766 -26.75 -20.609 1 94.94 583 ALA A O 1
ATOM 4656 N N . ASP A 1 584 ? 21.188 -28.359 -20.609 1 94.75 584 ASP A N 1
ATOM 4657 C CA . ASP A 1 584 ? 21.641 -28.953 -21.859 1 94.75 584 ASP A CA 1
ATOM 4658 C C . ASP A 1 584 ? 21.406 -28.016 -23.031 1 94.75 584 ASP A C 1
ATOM 4660 O O . ASP A 1 584 ? 22.266 -27.891 -23.906 1 94.75 584 ASP A O 1
ATOM 4664 N N . THR A 1 585 ? 20.281 -27.484 -23 1 94.81 585 THR A N 1
ATOM 4665 C CA . THR A 1 585 ? 19.953 -26.531 -24.062 1 94.81 585 THR A CA 1
ATOM 4666 C C . THR A 1 585 ? 20.922 -25.359 -24.062 1 94.81 585 THR A C 1
ATOM 4668 O O . THR A 1 585 ? 21.375 -24.922 -25.125 1 94.81 585 THR A O 1
ATOM 4671 N N . LEU A 1 586 ? 21.219 -24.859 -22.938 1 94 586 LEU A N 1
ATOM 4672 C CA . LEU A 1 586 ? 22.141 -23.734 -22.812 1 94 586 LEU A CA 1
ATOM 4673 C C . LEU A 1 586 ? 23.562 -24.141 -23.203 1 94 586 LEU A C 1
ATOM 4675 O O . LEU A 1 586 ? 24.312 -23.344 -23.781 1 94 586 LEU A O 1
ATOM 4679 N N . LYS A 1 587 ? 23.906 -25.359 -22.906 1 93.06 587 LYS A N 1
ATOM 4680 C CA . LYS A 1 587 ? 25.203 -25.891 -23.312 1 93.06 587 LYS A CA 1
ATOM 4681 C C . LYS A 1 587 ? 25.297 -25.938 -24.844 1 93.06 587 LYS A C 1
ATOM 4683 O O . LYS A 1 587 ? 26.312 -25.547 -25.406 1 93.06 587 LYS A O 1
ATOM 4688 N N . GLN A 1 588 ? 24.312 -26.391 -25.438 1 93.38 588 GLN A N 1
ATOM 4689 C CA . GLN A 1 588 ? 24.281 -26.469 -26.906 1 93.38 588 GLN A CA 1
ATOM 4690 C C . GLN A 1 588 ? 24.359 -25.062 -27.516 1 93.38 588 GLN A C 1
ATOM 4692 O O . GLN A 1 588 ? 25.078 -24.859 -28.5 1 93.38 588 GLN A O 1
ATOM 4697 N N . MET A 1 589 ? 23.656 -24.203 -26.938 1 91.5 589 MET A N 1
ATOM 4698 C CA . MET A 1 589 ? 23.688 -22.828 -27.422 1 91.5 589 MET A CA 1
ATOM 4699 C C . MET A 1 589 ? 25.094 -22.234 -27.297 1 91.5 589 MET A C 1
ATOM 4701 O O . MET A 1 589 ? 25.562 -21.547 -28.203 1 91.5 589 MET A O 1
ATOM 4705 N N . SER A 1 590 ? 25.672 -22.453 -26.188 1 89.75 590 SER A N 1
ATOM 4706 C CA . SER A 1 590 ? 27.016 -21.953 -25.953 1 89.75 590 SER A CA 1
ATOM 4707 C C . SER A 1 590 ? 28 -22.5 -27 1 89.75 590 SER A C 1
ATOM 4709 O O . SER A 1 590 ? 28.875 -21.781 -27.469 1 89.75 590 SER A O 1
ATOM 4711 N N . SER A 1 591 ? 27.797 -23.719 -27.344 1 89.81 591 SER A N 1
ATOM 4712 C CA . SER A 1 591 ? 28.641 -24.344 -28.359 1 89.81 591 SER A CA 1
ATOM 4713 C C . SER A 1 591 ? 28.422 -23.734 -29.734 1 89.81 591 SER A C 1
ATOM 4715 O O . SER A 1 591 ? 29.359 -23.562 -30.5 1 89.81 591 SER A O 1
ATOM 4717 N N . GLN A 1 592 ? 27.219 -23.422 -29.969 1 89.12 592 GLN A N 1
ATOM 4718 C CA . GLN A 1 592 ? 26.891 -22.797 -31.25 1 89.12 592 GLN A CA 1
ATOM 4719 C C . GLN A 1 592 ? 27.453 -21.391 -31.344 1 89.12 592 GLN A C 1
ATOM 4721 O O . GLN A 1 592 ? 27.922 -20.969 -32.406 1 89.12 592 GLN A O 1
ATOM 4726 N N . LEU A 1 593 ? 27.375 -20.75 -30.266 1 88 593 LEU A N 1
ATOM 4727 C CA . LEU A 1 593 ? 27.859 -19.375 -30.219 1 88 593 LEU A CA 1
ATOM 4728 C C . LEU A 1 593 ? 29.375 -19.312 -30.328 1 88 593 LEU A C 1
ATOM 4730 O O . LEU A 1 593 ? 29.938 -18.328 -30.812 1 88 593 LEU A O 1
ATOM 4734 N N . ALA A 1 594 ? 30.016 -20.312 -29.844 1 83.81 594 ALA A N 1
ATOM 4735 C CA . ALA A 1 594 ? 31.469 -20.375 -29.922 1 83.81 594 ALA A CA 1
ATOM 4736 C C . ALA A 1 594 ? 31.938 -20.578 -31.359 1 83.81 594 ALA A C 1
ATOM 4738 O O . ALA A 1 594 ? 33.031 -20.141 -31.734 1 83.81 594 ALA A O 1
ATOM 4739 N N . ASN A 1 595 ? 31.094 -21.188 -32.125 1 78.31 595 ASN A N 1
ATOM 4740 C CA . ASN A 1 595 ? 31.484 -21.547 -33.5 1 78.31 595 ASN A CA 1
ATOM 4741 C C . ASN A 1 595 ? 31.047 -20.484 -34.5 1 78.31 595 ASN A C 1
ATOM 4743 O O . ASN A 1 595 ? 31.281 -20.609 -35.688 1 78.31 595 ASN A O 1
ATOM 4747 N N . VAL A 1 596 ? 30.297 -19.562 -33.938 1 71.19 596 VAL A N 1
ATOM 4748 C CA . VAL A 1 596 ? 29.781 -18.562 -34.875 1 71.19 596 VAL A CA 1
ATOM 4749 C C . VAL A 1 596 ? 30.859 -17.516 -35.156 1 71.19 596 VAL A C 1
ATOM 4751 O O . VAL A 1 596 ? 31.422 -16.922 -34.25 1 71.19 596 VAL A O 1
ATOM 4754 N N . THR A 1 597 ? 31.453 -17.594 -36.344 1 61.53 597 THR A N 1
ATOM 4755 C CA . THR A 1 597 ? 32.438 -16.625 -36.812 1 61.53 597 THR A CA 1
ATOM 4756 C C . THR A 1 597 ? 31.75 -15.312 -37.219 1 61.53 597 THR A C 1
ATOM 4758 O O . THR A 1 597 ? 32.406 -14.266 -37.281 1 61.53 597 THR A O 1
ATOM 4761 N N . SER A 1 598 ? 30.484 -15.43 -37.75 1 60.75 598 SER A N 1
ATOM 4762 C CA . SER A 1 598 ? 29.859 -14.188 -38.156 1 60.75 598 SER A CA 1
ATOM 4763 C C . SER A 1 598 ? 28.562 -13.945 -37.406 1 60.75 598 SER A C 1
ATOM 4765 O O . SER A 1 598 ? 27.828 -14.883 -37.094 1 60.75 598 SER A O 1
ATOM 4767 N N . GLY A 1 599 ? 28.406 -12.922 -36.625 1 57.84 599 GLY A N 1
ATOM 4768 C CA . GLY A 1 599 ? 27.312 -12.453 -35.781 1 57.84 599 GLY A CA 1
ATOM 4769 C C . GLY A 1 599 ? 25.984 -12.438 -36.469 1 57.84 599 GLY A C 1
ATOM 4770 O O . GLY A 1 599 ? 24.953 -12.102 -35.875 1 57.84 599 GLY A O 1
ATOM 4771 N N . GLU A 1 600 ? 25.891 -12.773 -37.812 1 64.31 600 GLU A N 1
ATOM 4772 C CA . GLU A 1 600 ? 24.703 -12.555 -38.625 1 64.31 600 GLU A CA 1
ATOM 4773 C C . GLU A 1 600 ? 23.562 -13.477 -38.188 1 64.31 600 GLU A C 1
ATOM 4775 O O . GLU A 1 600 ? 22.391 -13.086 -38.188 1 64.31 600 GLU A O 1
ATOM 4780 N N . THR A 1 601 ? 23.922 -14.562 -37.656 1 65.88 601 THR A N 1
ATOM 4781 C CA . THR A 1 601 ? 22.891 -15.547 -37.344 1 65.88 601 THR A CA 1
ATOM 4782 C C . THR A 1 601 ? 22.047 -15.07 -36.156 1 65.88 601 THR A C 1
ATOM 4784 O O . THR A 1 601 ? 20.844 -15.328 -36.094 1 65.88 601 THR A O 1
ATOM 4787 N N . TRP A 1 602 ? 22.703 -14.328 -35.375 1 73.62 602 TRP A N 1
ATOM 4788 C CA . TRP A 1 602 ? 22 -13.938 -34.156 1 73.62 602 TRP A CA 1
ATOM 4789 C C . TRP A 1 602 ? 21.578 -12.469 -34.219 1 73.62 602 TRP A C 1
ATOM 4791 O O . TRP A 1 602 ? 20.953 -11.953 -33.281 1 73.62 602 TRP A O 1
ATOM 4801 N N . GLY A 1 603 ? 21.938 -11.906 -35.344 1 78.06 603 GLY A N 1
ATOM 4802 C CA . GLY A 1 603 ? 21.656 -10.492 -35.469 1 78.06 603 GLY A CA 1
ATOM 4803 C C . GLY A 1 603 ? 22.406 -9.641 -34.438 1 78.06 603 GLY A C 1
ATOM 4804 O O . GLY A 1 603 ? 21.875 -8.633 -33.969 1 78.06 603 GLY A O 1
ATOM 4805 N N . LEU A 1 604 ? 23.547 -10.156 -33.938 1 84.44 604 LEU A N 1
ATOM 4806 C CA . LEU A 1 604 ? 24.312 -9.461 -32.906 1 84.44 604 LEU A CA 1
ATOM 4807 C C . LEU A 1 604 ? 25.719 -9.125 -33.406 1 84.44 604 LEU A C 1
ATOM 4809 O O . LEU A 1 604 ? 26.234 -9.805 -34.281 1 84.44 604 LEU A O 1
ATOM 4813 N N . LEU A 1 605 ? 26.219 -8.039 -32.875 1 83 605 LEU A N 1
ATOM 4814 C CA . LEU A 1 605 ? 27.609 -7.703 -33.125 1 83 605 LEU A CA 1
ATOM 4815 C C . LEU A 1 605 ? 28.531 -8.664 -32.375 1 83 605 LEU A C 1
ATOM 4817 O O . LEU A 1 605 ? 28.078 -9.43 -31.516 1 83 605 LEU A O 1
ATOM 4821 N N . GLN A 1 606 ? 29.781 -8.602 -32.656 1 81.88 606 GLN A N 1
ATOM 4822 C CA . GLN A 1 606 ? 30.75 -9.523 -32.062 1 81.88 606 GLN A CA 1
ATOM 4823 C C . GLN A 1 606 ? 30.719 -9.414 -30.547 1 81.88 606 GLN A C 1
ATOM 4825 O O . GLN A 1 606 ? 30.781 -10.43 -29.844 1 81.88 606 GLN A O 1
ATOM 4830 N N . ASP A 1 607 ? 30.641 -8.234 -30.125 1 80.94 607 ASP A N 1
ATOM 4831 C CA . ASP A 1 607 ? 30.578 -8.039 -28.672 1 80.94 607 ASP A CA 1
ATOM 4832 C C . ASP A 1 607 ? 29.281 -8.602 -28.109 1 80.94 607 ASP A C 1
ATOM 4834 O O . ASP A 1 607 ? 29.266 -9.102 -26.969 1 80.94 607 ASP A O 1
ATOM 4838 N N . GLY A 1 608 ? 28.312 -8.547 -28.906 1 83.69 608 GLY A N 1
ATOM 4839 C CA . GLY A 1 608 ? 27.047 -9.117 -28.5 1 83.69 608 GLY A CA 1
ATOM 4840 C C . GLY A 1 608 ? 27.062 -10.633 -28.422 1 83.69 608 GLY A C 1
ATOM 4841 O O . GLY A 1 608 ? 26.469 -11.211 -27.5 1 83.69 608 GLY A O 1
ATOM 4842 N N . ILE A 1 609 ? 27.766 -11.211 -29.25 1 86.25 609 ILE A N 1
ATOM 4843 C CA . ILE A 1 609 ? 27.875 -12.664 -29.281 1 86.25 609 ILE A CA 1
ATOM 4844 C C . ILE A 1 609 ? 28.672 -13.133 -28.062 1 86.25 609 ILE A C 1
ATOM 4846 O O . ILE A 1 609 ? 28.297 -14.117 -27.422 1 86.25 609 ILE A O 1
ATOM 4850 N N . ARG A 1 610 ? 29.703 -12.398 -27.797 1 84 610 ARG A N 1
ATOM 4851 C CA . ARG A 1 610 ? 30.5 -12.742 -26.625 1 84 610 ARG A CA 1
ATOM 4852 C C . ARG A 1 610 ? 29.672 -12.602 -25.344 1 84 610 ARG A C 1
ATOM 4854 O O . ARG A 1 610 ? 29.797 -13.414 -24.422 1 84 610 ARG A O 1
ATOM 4861 N N . GLY A 1 611 ? 28.922 -11.539 -25.406 1 85.38 611 GLY A N 1
ATOM 4862 C CA . GLY A 1 611 ? 28.062 -11.328 -24.25 1 85.38 611 GLY A CA 1
ATOM 4863 C C . GLY A 1 611 ? 27.016 -12.406 -24.078 1 85.38 611 GLY A C 1
ATOM 4864 O O . GLY A 1 611 ? 26.766 -12.875 -22.969 1 85.38 611 GLY A O 1
ATOM 4865 N N . LEU A 1 612 ? 26.453 -12.805 -25.141 1 88.19 612 LEU A N 1
ATOM 4866 C CA . LEU A 1 612 ? 25.422 -13.844 -25.109 1 88.19 612 LEU A CA 1
ATOM 4867 C C . LEU A 1 612 ? 26.016 -15.18 -24.672 1 88.19 612 LEU A C 1
ATOM 4869 O O . LEU A 1 612 ? 25.391 -15.93 -23.922 1 88.19 612 LEU A O 1
ATOM 4873 N N . LYS A 1 613 ? 27.172 -15.445 -25.172 1 88.44 613 LYS A N 1
ATOM 4874 C CA . LYS A 1 613 ? 27.859 -16.672 -24.766 1 88.44 613 LYS A CA 1
ATOM 4875 C C . LYS A 1 613 ? 28.109 -16.688 -23.25 1 88.44 613 LYS A C 1
ATOM 4877 O O . LYS A 1 613 ? 27.875 -17.703 -22.594 1 88.44 613 LYS A O 1
ATOM 4882 N N . SER A 1 614 ? 28.562 -15.555 -22.766 1 87.88 614 SER A N 1
ATOM 4883 C CA . SER A 1 614 ? 28.812 -15.438 -21.328 1 87.88 614 SER A CA 1
ATOM 4884 C C . SER A 1 614 ? 27.531 -15.641 -20.531 1 87.88 614 SER A C 1
ATOM 4886 O O . SER A 1 614 ? 27.547 -16.297 -19.484 1 87.88 614 SER A O 1
ATOM 4888 N N . LEU A 1 615 ? 26.516 -15.156 -21.047 1 89.38 615 LEU A N 1
ATOM 4889 C CA . LEU A 1 615 ? 25.234 -15.273 -20.359 1 89.38 615 LEU A CA 1
ATOM 4890 C C . LEU A 1 615 ? 24.734 -16.719 -20.359 1 89.38 615 LEU A C 1
ATOM 4892 O O . LEU A 1 615 ? 24.156 -17.188 -19.375 1 89.38 615 LEU A O 1
ATOM 4896 N N . THR A 1 616 ? 24.906 -17.344 -21.453 1 89.94 616 THR A N 1
ATOM 4897 C CA . THR A 1 616 ? 24.469 -18.734 -21.562 1 89.94 616 THR A CA 1
ATOM 4898 C C . THR A 1 616 ? 25.25 -19.609 -20.594 1 89.94 616 THR A C 1
ATOM 4900 O O . THR A 1 616 ? 24.688 -20.516 -19.984 1 89.94 616 THR A O 1
ATOM 4903 N N . LEU A 1 617 ? 26.5 -19.312 -20.406 1 89.25 617 LEU A N 1
ATOM 4904 C CA . LEU A 1 617 ? 27.312 -20.078 -19.469 1 89.25 617 LEU A CA 1
ATOM 4905 C C . LEU A 1 617 ? 26.875 -19.812 -18.031 1 89.25 617 LEU A C 1
ATOM 4907 O O . LEU A 1 617 ? 26.812 -20.75 -17.234 1 89.25 617 LEU A O 1
ATOM 4911 N N . LYS A 1 618 ? 26.625 -18.609 -17.781 1 88.81 618 LYS A N 1
ATOM 4912 C CA . LYS A 1 618 ? 26.156 -18.25 -16.438 1 88.81 618 LYS A CA 1
ATOM 4913 C C . LYS A 1 618 ? 24.828 -18.922 -16.125 1 88.81 618 LYS A C 1
ATOM 4915 O O . LYS A 1 618 ? 24.656 -19.484 -15.031 1 88.81 618 LYS A O 1
ATOM 4920 N N . ASN A 1 619 ? 23.953 -18.891 -17.047 1 91.38 619 ASN A N 1
ATOM 4921 C CA . ASN A 1 619 ? 22.641 -19.484 -16.844 1 91.38 619 ASN A CA 1
ATOM 4922 C C . ASN A 1 619 ? 22.719 -21 -16.734 1 91.38 619 ASN A C 1
ATOM 4924 O O . ASN A 1 619 ? 21.938 -21.609 -16 1 91.38 619 ASN A O 1
ATOM 4928 N N . LYS A 1 620 ? 23.578 -21.516 -17.531 1 92.69 620 LYS A N 1
ATOM 4929 C CA . LYS A 1 620 ? 23.797 -22.953 -17.422 1 92.69 620 LYS A CA 1
ATOM 4930 C C . LYS A 1 620 ? 24.25 -23.344 -16.016 1 92.69 620 LYS A C 1
ATOM 4932 O O . LYS A 1 620 ? 23.734 -24.281 -15.422 1 92.69 620 LYS A O 1
ATOM 4937 N N . GLN A 1 621 ? 25.188 -22.562 -15.492 1 90.19 621 GLN A N 1
ATOM 4938 C CA . GLN A 1 621 ? 25.688 -22.812 -14.141 1 90.19 621 GLN A CA 1
ATOM 4939 C C . GLN A 1 621 ? 24.578 -22.656 -13.109 1 90.19 621 GLN A C 1
ATOM 4941 O O . GLN A 1 621 ? 24.484 -23.438 -12.156 1 90.19 621 GLN A O 1
ATOM 4946 N N . ALA A 1 622 ? 23.828 -21.672 -13.297 1 89.81 622 ALA A N 1
ATOM 4947 C CA . ALA A 1 622 ? 22.703 -21.438 -12.383 1 89.81 622 ALA A CA 1
ATOM 4948 C C . ALA A 1 622 ? 21.719 -22.609 -12.422 1 89.81 622 ALA A C 1
ATOM 4950 O O . ALA A 1 622 ? 21.234 -23.047 -11.383 1 89.81 622 ALA A O 1
ATOM 4951 N N . SER A 1 623 ? 21.375 -23.078 -13.602 1 93.31 623 SER A N 1
ATOM 4952 C CA . SER A 1 623 ? 20.453 -24.203 -13.766 1 93.31 623 SER A CA 1
ATOM 4953 C C . SER A 1 623 ? 20.984 -25.469 -13.109 1 93.31 623 SER A C 1
ATOM 4955 O O . SER A 1 623 ? 20.234 -26.203 -12.477 1 93.31 623 SER A O 1
ATOM 4957 N N . ASN A 1 624 ? 22.25 -25.641 -13.25 1 93.31 624 ASN A N 1
ATOM 4958 C CA . ASN A 1 624 ? 22.891 -26.797 -12.617 1 93.31 624 ASN A CA 1
ATOM 4959 C C . ASN A 1 624 ? 22.828 -26.703 -11.094 1 93.31 624 ASN A C 1
ATOM 4961 O O . ASN A 1 624 ? 22.578 -27.688 -10.414 1 93.31 624 ASN A O 1
ATOM 4965 N N . SER A 1 625 ? 23.125 -25.547 -10.633 1 92.31 625 SER A N 1
ATOM 4966 C CA . SER A 1 625 ? 23.062 -25.328 -9.188 1 92.31 625 SER A CA 1
ATOM 4967 C C . SER A 1 625 ? 21.656 -25.578 -8.656 1 92.31 625 SER A C 1
ATOM 4969 O O . SER A 1 625 ? 21.5 -26.141 -7.574 1 92.31 625 SER A O 1
ATOM 4971 N N . LEU A 1 626 ? 20.734 -25.141 -9.391 1 93.69 626 LEU A N 1
ATOM 4972 C CA . LEU A 1 626 ? 19.344 -25.328 -8.984 1 93.69 626 LEU A CA 1
ATOM 4973 C C . LEU A 1 626 ? 18.969 -26.797 -9.023 1 93.69 626 LEU A C 1
ATOM 4975 O O . LEU A 1 626 ? 18.219 -27.281 -8.164 1 93.69 626 LEU A O 1
ATOM 4979 N N . ALA A 1 627 ? 19.438 -27.469 -10.008 1 95.44 627 ALA A N 1
ATOM 4980 C CA . ALA A 1 627 ? 19.156 -28.891 -10.125 1 95.44 627 ALA A CA 1
ATOM 4981 C C . ALA A 1 627 ? 19.75 -29.656 -8.945 1 95.44 627 ALA A C 1
ATOM 4983 O O . ALA A 1 627 ? 19.094 -30.562 -8.398 1 95.44 627 ALA A O 1
ATOM 4984 N N . LYS A 1 628 ? 20.938 -29.281 -8.57 1 93.81 628 LYS A N 1
ATOM 4985 C CA . LYS A 1 628 ? 21.578 -29.922 -7.418 1 93.81 628 LYS A CA 1
ATOM 4986 C C . LYS A 1 628 ? 20.812 -29.625 -6.133 1 93.81 628 LYS A C 1
ATOM 4988 O O . LYS A 1 628 ? 20.625 -30.516 -5.297 1 93.81 628 LYS A O 1
ATOM 4993 N N . HIS A 1 629 ? 20.484 -28.438 -6.039 1 93.25 629 HIS A N 1
ATOM 4994 C CA . HIS A 1 629 ? 19.688 -28.031 -4.883 1 93.25 629 HIS A CA 1
ATOM 4995 C C . HIS A 1 629 ? 18.375 -28.781 -4.816 1 93.25 629 HIS A C 1
ATOM 4997 O O . HIS A 1 629 ? 17.969 -29.25 -3.75 1 93.25 629 HIS A O 1
ATOM 5003 N N . ALA A 1 630 ? 17.688 -28.859 -5.945 1 95.62 630 ALA A N 1
ATOM 5004 C CA . ALA A 1 630 ? 16.422 -29.578 -6.02 1 95.62 630 ALA A CA 1
ATOM 5005 C C . ALA A 1 630 ? 16.594 -31.047 -5.645 1 95.62 630 ALA A C 1
ATOM 5007 O O . ALA A 1 630 ? 15.797 -31.609 -4.883 1 95.62 630 ALA A O 1
ATOM 5008 N N . LYS A 1 631 ? 17.625 -31.609 -6.129 1 93.56 631 LYS A N 1
ATOM 5009 C CA . LYS A 1 631 ? 17.906 -33 -5.824 1 93.56 631 LYS A CA 1
ATOM 5010 C C . LYS A 1 631 ? 18.094 -33.219 -4.328 1 93.56 631 LYS A C 1
ATOM 5012 O O . LYS A 1 631 ? 17.594 -34.188 -3.762 1 93.56 631 LYS A O 1
ATOM 5017 N N . THR A 1 632 ? 18.797 -32.344 -3.697 1 91.88 632 THR A N 1
ATOM 5018 C CA . THR A 1 632 ? 19.031 -32.438 -2.262 1 91.88 632 THR A CA 1
ATOM 5019 C C . THR A 1 632 ? 17.719 -32.406 -1.489 1 91.88 632 THR A C 1
ATOM 5021 O O . THR A 1 632 ? 17.516 -33.188 -0.568 1 91.88 632 THR A O 1
ATOM 5024 N N . PHE A 1 633 ? 16.844 -31.547 -1.866 1 91.94 633 PHE A N 1
ATOM 5025 C CA . PHE A 1 633 ? 15.539 -31.453 -1.21 1 91.94 633 PHE A CA 1
ATOM 5026 C C . PHE A 1 633 ? 14.734 -32.719 -1.425 1 91.94 633 PHE A C 1
ATOM 5028 O O . PHE A 1 633 ? 14.109 -33.25 -0.491 1 91.94 633 PHE A O 1
ATOM 5035 N N . TYR A 1 634 ? 14.711 -33.25 -2.625 1 94.62 634 TYR A N 1
ATOM 5036 C CA . TYR A 1 634 ? 13.844 -34.375 -3 1 94.62 634 TYR A CA 1
ATOM 5037 C C . TYR A 1 634 ? 14.336 -35.688 -2.393 1 94.62 634 TYR A C 1
ATOM 5039 O O . TYR A 1 634 ? 13.539 -36.5 -1.92 1 94.62 634 TYR A O 1
ATOM 5047 N N . VAL A 1 635 ? 15.609 -35.781 -2.332 1 91 635 VAL A N 1
ATOM 5048 C CA . VAL A 1 635 ? 16.172 -37 -1.752 1 91 635 VAL A CA 1
ATOM 5049 C C . VAL A 1 635 ? 15.883 -37.031 -0.253 1 91 635 VAL A C 1
ATOM 5051 O O . VAL A 1 635 ? 15.633 -38.125 0.307 1 91 635 VAL A O 1
ATOM 5054 N N . GLN A 1 636 ? 15.922 -35.938 0.353 1 89.06 636 GLN A N 1
ATOM 5055 C CA . GLN A 1 636 ? 15.68 -35.875 1.789 1 89.06 636 GLN A CA 1
ATOM 5056 C C . GLN A 1 636 ? 14.266 -36.312 2.133 1 89.06 636 GLN A C 1
ATOM 5058 O O . GLN A 1 636 ? 14.031 -36.906 3.184 1 89.06 636 GLN A O 1
ATOM 5063 N N . VAL A 1 637 ? 13.367 -36.062 1.252 1 90.31 637 VAL A N 1
ATOM 5064 C CA . VAL A 1 637 ? 11.977 -36.312 1.601 1 90.31 637 VAL A CA 1
ATOM 5065 C C . VAL A 1 637 ? 11.555 -37.688 1.046 1 90.31 637 VAL A C 1
ATOM 5067 O O . VAL A 1 637 ? 10.648 -38.312 1.574 1 90.31 637 VAL A O 1
ATOM 5070 N N . LEU A 1 638 ? 12.172 -38.156 -0.042 1 87.56 638 LEU A N 1
ATOM 5071 C CA . LEU A 1 638 ? 11.781 -39.406 -0.688 1 87.56 638 LEU A CA 1
ATOM 5072 C C . LEU A 1 638 ? 12.602 -40.594 -0.148 1 87.56 638 LEU A C 1
ATOM 5074 O O . LEU A 1 638 ? 12.703 -41.625 -0.796 1 87.56 638 LEU A O 1
ATOM 5078 N N . THR A 1 639 ? 13.297 -40.562 0.981 1 69.25 639 THR A N 1
ATOM 5079 C CA . THR A 1 639 ? 14.141 -41.625 1.491 1 69.25 639 THR A CA 1
ATOM 5080 C C . THR A 1 639 ? 13.461 -43 1.297 1 69.25 639 THR A C 1
ATOM 5082 O O . THR A 1 639 ? 14.125 -44 1.024 1 69.25 639 THR A O 1
ATOM 5085 N N . GLU A 1 640 ? 12.219 -43.188 1.485 1 56.12 640 GLU A N 1
ATOM 5086 C CA . GLU A 1 640 ? 11.602 -44.5 1.444 1 56.12 640 GLU A CA 1
ATOM 5087 C C . GLU A 1 640 ? 11.18 -44.875 0.026 1 56.12 640 GLU A C 1
ATOM 5089 O O . GLU A 1 640 ? 10.695 -45.969 -0.216 1 56.12 640 GLU A O 1
ATOM 5094 N N . THR A 1 641 ? 11.266 -44 -1.001 1 53.44 641 THR A N 1
ATOM 5095 C CA . THR A 1 641 ? 10.742 -44.312 -2.33 1 53.44 641 THR A CA 1
ATOM 5096 C C . THR A 1 641 ? 11.875 -44.344 -3.357 1 53.44 641 THR A C 1
ATOM 5098 O O . THR A 1 641 ? 12.828 -43.594 -3.279 1 53.44 641 THR A O 1
ATOM 5101 N N . GLU A 1 642 ? 12.148 -45.562 -4.008 1 44.69 642 GLU A N 1
ATOM 5102 C CA . GLU A 1 642 ? 13.125 -45.812 -5.062 1 44.69 642 GLU A CA 1
ATOM 5103 C C . GLU A 1 642 ? 13 -44.812 -6.191 1 44.69 642 GLU A C 1
ATOM 5105 O O . GLU A 1 642 ? 12.062 -44.875 -6.988 1 44.69 642 GLU A O 1
ATOM 5110 N N . ILE A 1 643 ? 13.062 -43.625 -6.086 1 49.81 643 ILE A N 1
ATOM 5111 C CA . ILE A 1 643 ? 12.945 -42.75 -7.25 1 49.81 643 ILE A CA 1
ATOM 5112 C C . ILE A 1 643 ? 14.25 -42.781 -8.047 1 49.81 643 ILE A C 1
ATOM 5114 O O . ILE A 1 643 ? 15.336 -42.656 -7.473 1 49.81 643 ILE A O 1
ATOM 5118 N N . ASN A 1 644 ? 14.367 -43.5 -9.25 1 41.25 644 ASN A N 1
ATOM 5119 C CA . ASN A 1 644 ? 15.453 -43.5 -10.227 1 41.25 644 ASN A CA 1
ATOM 5120 C C . ASN A 1 644 ? 15.812 -42.094 -10.68 1 41.25 644 ASN A C 1
ATOM 5122 O O . ASN A 1 644 ? 15.164 -41.531 -11.57 1 41.25 644 ASN A O 1
ATOM 5126 N N . PHE A 1 645 ? 16.172 -41.188 -9.891 1 43 645 PHE A N 1
ATOM 5127 C CA . PHE A 1 645 ? 16.641 -39.969 -10.531 1 43 645 PHE A CA 1
ATOM 5128 C C . PHE A 1 645 ? 17.828 -40.25 -11.445 1 43 645 PHE A C 1
ATOM 5130 O O . PHE A 1 645 ? 18.547 -41.25 -11.25 1 43 645 PHE A O 1
ATOM 5137 N N . ASP A 1 646 ? 18.375 -39.969 -12.547 1 36.06 646 ASP A N 1
ATOM 5138 C CA . ASP A 1 646 ? 19.578 -40.406 -13.25 1 36.06 646 ASP A CA 1
ATOM 5139 C C . ASP A 1 646 ? 20.578 -41.031 -12.289 1 36.06 646 ASP A C 1
ATOM 5141 O O . ASP A 1 646 ? 20.531 -40.781 -11.086 1 36.06 646 ASP A O 1
ATOM 5145 N N . SER A 1 647 ? 21.359 -42.188 -12.781 1 30.61 647 SER A N 1
ATOM 5146 C CA . SER A 1 647 ? 22.734 -42.688 -12.758 1 30.61 647 SER A CA 1
ATOM 5147 C C . SER A 1 647 ? 23.719 -41.562 -12.414 1 30.61 647 SER A C 1
ATOM 5149 O O . SER A 1 647 ? 23.438 -40.406 -12.625 1 30.61 647 SER A O 1
ATOM 5151 N N . HIS A 1 648 ? 24.953 -41.938 -11.672 1 27.81 648 HIS A N 1
ATOM 5152 C CA . HIS A 1 648 ? 26.203 -41.344 -11.227 1 27.81 648 HIS A CA 1
ATOM 5153 C C . HIS A 1 648 ? 26.812 -40.469 -12.32 1 27.81 648 HIS A C 1
ATOM 5155 O O . HIS A 1 648 ? 27.594 -40.938 -13.141 1 27.81 648 HIS A O 1
ATOM 5161 N N . SER A 1 649 ? 26.203 -39.75 -13.117 1 27.48 649 SER A N 1
ATOM 5162 C CA . SER A 1 649 ? 27.125 -39.031 -14.016 1 27.48 649 SER A CA 1
ATOM 5163 C C . SER A 1 649 ? 28.25 -38.375 -13.234 1 27.48 649 SER A C 1
ATOM 5165 O O . SER A 1 649 ? 28.016 -37.438 -12.484 1 27.48 649 SER A O 1
ATOM 5167 N N . GLU A 1 650 ? 29.266 -39.125 -12.781 1 26.92 650 GLU A N 1
ATOM 5168 C CA . GLU A 1 650 ? 30.641 -38.781 -12.43 1 26.92 650 GLU A CA 1
ATOM 5169 C C . GLU A 1 650 ? 31.219 -37.781 -13.414 1 26.92 650 GLU A C 1
ATOM 5171 O O . GLU A 1 650 ? 32.312 -37.219 -13.172 1 26.92 650 GLU A O 1
ATOM 5176 N N . GLU A 1 651 ? 30.953 -37.719 -14.766 1 26.08 651 GLU A N 1
ATOM 5177 C CA . GLU A 1 651 ? 32.031 -37.094 -15.492 1 26.08 651 GLU A CA 1
ATOM 5178 C C . GLU A 1 651 ? 32.188 -35.625 -15.094 1 26.08 651 GLU A C 1
ATOM 5180 O O . GLU A 1 651 ? 31.469 -34.75 -15.594 1 26.08 651 GLU A O 1
ATOM 5185 N N . TYR A 1 652 ? 32.188 -35.219 -13.898 1 26.27 652 TYR A N 1
ATOM 5186 C CA . TYR A 1 652 ? 32.938 -33.969 -13.664 1 26.27 652 TYR A CA 1
ATOM 5187 C C . TYR A 1 652 ? 34.344 -34.062 -14.219 1 26.27 652 TYR A C 1
ATOM 5189 O O . TYR A 1 652 ? 35.219 -34.656 -13.594 1 26.27 652 TYR A O 1
ATOM 5197 N N . ASP A 1 653 ? 34.625 -34.312 -15.641 1 24.53 653 ASP A N 1
ATOM 5198 C CA . ASP A 1 653 ? 35.969 -34.125 -16.172 1 24.53 653 ASP A CA 1
ATOM 5199 C C . ASP A 1 653 ? 36.562 -32.75 -15.773 1 24.53 653 ASP A C 1
ATOM 5201 O O . ASP A 1 653 ? 37.719 -32.656 -15.359 1 24.53 653 ASP A O 1
ATOM 5205 N N . THR A 1 654 ? 36.156 -31.594 -16.297 1 24.73 654 THR A N 1
ATOM 5206 C CA . THR A 1 654 ? 37.188 -30.688 -16.812 1 24.73 654 THR A CA 1
ATOM 5207 C C . THR A 1 654 ? 38.062 -30.172 -15.688 1 24.73 654 THR A C 1
ATOM 5209 O O . THR A 1 654 ? 37.656 -29.328 -14.906 1 24.73 654 THR A O 1
ATOM 5212 N N . SER A 1 655 ? 38.812 -30.969 -14.938 1 22.67 655 SER A N 1
ATOM 5213 C CA . SER A 1 655 ? 40.094 -30.406 -14.5 1 22.67 655 SER A CA 1
ATOM 5214 C C . SER A 1 655 ? 40.938 -29.969 -15.695 1 22.67 655 SER A C 1
ATOM 5216 O O . SER A 1 655 ? 42.125 -29.688 -15.539 1 22.67 655 SER A O 1
ATOM 5218 N N . SER A 1 656 ? 40.688 -29.766 -16.969 1 22.11 656 SER A N 1
ATOM 5219 C CA . SER A 1 656 ? 41.875 -29.531 -17.75 1 22.11 656 SER A CA 1
ATOM 5220 C C . SER A 1 656 ? 42.625 -28.281 -17.266 1 22.11 656 SER A C 1
ATOM 5222 O O . SER A 1 656 ? 42.156 -27.156 -17.5 1 22.11 656 SER A O 1
ATOM 5224 N N . ASP A 1 657 ? 43.312 -28.266 -16.078 1 20.14 657 ASP A N 1
ATOM 5225 C CA . ASP A 1 657 ? 44.625 -27.641 -15.891 1 20.14 657 ASP A CA 1
ATOM 5226 C C . ASP A 1 657 ? 45.625 -28.125 -16.938 1 20.14 657 ASP A C 1
ATOM 5228 O O . ASP A 1 657 ? 46.812 -28.312 -16.625 1 20.14 657 ASP A O 1
ATOM 5232 N N . SER A 1 658 ? 45.438 -28.516 -18.203 1 20.55 658 SER A N 1
ATOM 5233 C CA . SER A 1 658 ? 46.719 -28.594 -18.906 1 20.55 658 SER A CA 1
ATOM 5234 C C . SER A 1 658 ? 47.5 -27.281 -18.797 1 20.55 658 SER A C 1
ATOM 5236 O O . SER A 1 658 ? 46.906 -26.203 -18.891 1 20.55 658 SER A O 1
ATOM 5238 N N . GLU A 1 659 ? 48.812 -27.344 -18.234 1 19.94 659 GLU A N 1
ATOM 5239 C CA . GLU A 1 659 ? 50.156 -26.781 -18.172 1 19.94 659 GLU A CA 1
ATOM 5240 C C . GLU A 1 659 ? 50.656 -26.328 -19.547 1 19.94 659 GLU A C 1
ATOM 5242 O O . GLU A 1 659 ? 51.75 -25.812 -19.672 1 19.94 659 GLU A O 1
ATOM 5247 N N . GLN A 1 660 ? 50.156 -26.531 -20.703 1 18.73 660 GLN A N 1
ATOM 5248 C CA . GLN A 1 660 ? 51.219 -26.234 -21.641 1 18.73 660 GLN A CA 1
ATOM 5249 C C . GLN A 1 660 ? 51.781 -24.828 -21.422 1 18.73 660 GLN A C 1
ATOM 5251 O O . GLN A 1 660 ? 51.062 -23.922 -20.984 1 18.73 660 GLN A O 1
ATOM 5256 N N . ASP A 1 661 ? 53.094 -24.734 -22.062 1 19.53 661 ASP A N 1
ATOM 5257 C CA . ASP A 1 661 ? 54 -23.938 -22.875 1 19.53 661 ASP A CA 1
ATOM 5258 C C . ASP A 1 661 ? 53.25 -23.188 -23.969 1 19.53 661 ASP A C 1
ATOM 5260 O O . ASP A 1 661 ? 52.312 -23.734 -24.562 1 19.53 661 ASP A O 1
ATOM 5264 N N . MET B 1 1 ? 25.234 -5.566 -20.828 1 34.28 1 MET B N 1
ATOM 5265 C CA . MET B 1 1 ? 25.469 -6.867 -21.438 1 34.28 1 MET B CA 1
ATOM 5266 C C . MET B 1 1 ? 26.547 -7.641 -20.672 1 34.28 1 MET B C 1
ATOM 5268 O O . MET B 1 1 ? 26.859 -8.781 -21.016 1 34.28 1 MET B O 1
ATOM 5272 N N . THR B 1 2 ? 27.422 -6.766 -20.016 1 40.44 2 THR B N 1
ATOM 5273 C CA . THR B 1 2 ? 28.516 -7.387 -19.281 1 40.44 2 THR B CA 1
ATOM 5274 C C . THR B 1 2 ? 28 -8.156 -18.078 1 40.44 2 THR B C 1
ATOM 5276 O O . THR B 1 2 ? 28.781 -8.602 -17.234 1 40.44 2 THR B O 1
ATOM 5279 N N . HIS B 1 3 ? 26.75 -8.125 -17.938 1 48.03 3 HIS B N 1
ATOM 5280 C CA . HIS B 1 3 ? 26.219 -8.648 -16.688 1 48.03 3 HIS B CA 1
ATOM 5281 C C . HIS B 1 3 ? 26.547 -10.125 -16.516 1 48.03 3 HIS B C 1
ATOM 5283 O O . HIS B 1 3 ? 26.469 -10.664 -15.414 1 48.03 3 HIS B O 1
ATOM 5289 N N . ALA B 1 4 ? 26.797 -10.805 -17.641 1 48.25 4 ALA B N 1
ATOM 5290 C CA . ALA B 1 4 ? 26.641 -12.258 -17.594 1 48.25 4 ALA B CA 1
ATOM 5291 C C . ALA B 1 4 ? 27.734 -12.891 -16.75 1 48.25 4 ALA B C 1
ATOM 5293 O O . ALA B 1 4 ? 27.469 -13.742 -15.891 1 48.25 4 ALA B O 1
ATOM 5294 N N . PHE B 1 5 ? 29.125 -12.531 -17.109 1 53.81 5 PHE B N 1
ATOM 5295 C CA . PHE B 1 5 ? 30.125 -13.414 -16.516 1 53.81 5 PHE B CA 1
ATOM 5296 C C . PHE B 1 5 ? 30.609 -12.859 -15.18 1 53.81 5 PHE B C 1
ATOM 5298 O O . PHE B 1 5 ? 31.25 -13.57 -14.406 1 53.81 5 PHE B O 1
ATOM 5305 N N . PHE B 1 6 ? 30.141 -11.609 -14.945 1 63.88 6 PHE B N 1
ATOM 5306 C CA . PHE B 1 6 ? 30.75 -10.992 -13.773 1 63.88 6 PHE B CA 1
ATOM 5307 C C . PHE B 1 6 ? 29.812 -11.07 -12.57 1 63.88 6 PHE B C 1
ATOM 5309 O O . PHE B 1 6 ? 28.594 -11 -12.719 1 63.88 6 PHE B O 1
ATOM 5316 N N . ASN B 1 7 ? 30.359 -11.695 -11.547 1 70.38 7 ASN B N 1
ATOM 5317 C CA . ASN B 1 7 ? 29.656 -11.703 -10.266 1 70.38 7 ASN B CA 1
ATOM 5318 C C . ASN B 1 7 ? 30.156 -10.586 -9.352 1 70.38 7 ASN B C 1
ATOM 5320 O O . ASN B 1 7 ? 31.359 -10.336 -9.273 1 70.38 7 ASN B O 1
ATOM 5324 N N . PRO B 1 8 ? 29.219 -9.852 -8.828 1 78.06 8 PRO B N 1
ATOM 5325 C CA . PRO B 1 8 ? 29.672 -8.844 -7.875 1 78.06 8 PRO B CA 1
ATOM 5326 C C . PRO B 1 8 ? 30.391 -9.453 -6.672 1 78.06 8 PRO B C 1
ATOM 5328 O O . PRO B 1 8 ? 30 -10.516 -6.191 1 78.06 8 PRO B O 1
ATOM 5331 N N . LEU B 1 9 ? 31.5 -8.883 -6.344 1 79.38 9 LEU B N 1
ATOM 5332 C CA . LEU B 1 9 ? 32.25 -9.305 -5.164 1 79.38 9 LEU B CA 1
ATOM 5333 C C . LEU B 1 9 ? 31.953 -8.398 -3.977 1 79.38 9 LEU B C 1
ATOM 5335 O O . LEU B 1 9 ? 31.891 -7.172 -4.125 1 79.38 9 LEU B O 1
ATOM 5339 N N . PRO B 1 10 ? 31.641 -9.055 -2.871 1 82.19 10 PRO B N 1
ATOM 5340 C CA . PRO B 1 10 ? 31.484 -8.219 -1.681 1 82.19 10 PRO B CA 1
ATOM 5341 C C . PRO B 1 10 ? 32.781 -7.48 -1.309 1 82.19 10 PRO B C 1
ATOM 5343 O O . PRO B 1 10 ? 33.875 -7.91 -1.684 1 82.19 10 PRO B O 1
ATOM 5346 N N . PRO B 1 11 ? 32.625 -6.41 -0.634 1 82.62 11 PRO B N 1
ATOM 5347 C CA . PRO B 1 11 ? 33.812 -5.641 -0.27 1 82.62 11 PRO B CA 1
ATOM 5348 C C . PRO B 1 11 ? 34.781 -6.441 0.583 1 82.62 11 PRO B C 1
ATOM 5350 O O . PRO B 1 11 ? 35.969 -6.094 0.661 1 82.62 11 PRO B 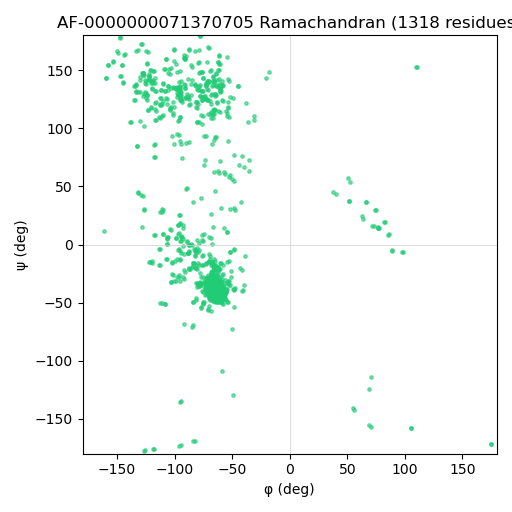O 1
ATOM 5353 N N . THR B 1 12 ? 34.344 -7.551 1.151 1 85.81 12 THR B N 1
ATOM 5354 C CA . THR B 1 12 ? 35.188 -8.344 2.051 1 85.81 12 THR B CA 1
ATOM 5355 C C . THR B 1 12 ? 35.938 -9.438 1.284 1 85.81 12 THR B C 1
ATOM 5357 O O . THR B 1 12 ? 36.5 -10.344 1.888 1 85.81 12 THR B O 1
ATOM 5360 N N . THR B 1 13 ? 35.781 -9.398 0.011 1 84.5 13 THR B N 1
ATOM 5361 C CA . THR B 1 13 ? 36.531 -10.344 -0.833 1 84.5 13 THR B CA 1
ATOM 5362 C C . THR B 1 13 ? 37.5 -9.617 -1.74 1 84.5 13 THR B C 1
ATOM 5364 O O . THR B 1 13 ? 37.156 -8.633 -2.391 1 84.5 13 THR B O 1
ATOM 5367 N N . CYS B 1 14 ? 38.75 -9.914 -1.68 1 83.94 14 CYS B N 1
ATOM 5368 C CA . CYS B 1 14 ? 39.781 -9.32 -2.529 1 83.94 14 CYS B CA 1
ATOM 5369 C C . CYS B 1 14 ? 40.562 -10.398 -3.289 1 83.94 14 CYS B C 1
ATOM 5371 O O . CYS B 1 14 ? 40.469 -11.586 -2.969 1 83.94 14 CYS B O 1
ATOM 5373 N N . VAL B 1 15 ? 41.125 -10.016 -4.391 1 83.25 15 VAL B N 1
ATOM 5374 C CA . VAL B 1 15 ? 41.938 -10.945 -5.184 1 83.25 15 VAL B CA 1
ATOM 5375 C C . VAL B 1 15 ? 43.406 -10.797 -4.824 1 83.25 15 VAL B C 1
ATOM 5377 O O . VAL B 1 15 ? 44 -9.727 -5.004 1 83.25 15 VAL B O 1
ATOM 5380 N N . VAL B 1 16 ? 43.906 -11.805 -4.172 1 83.31 16 VAL B N 1
ATOM 5381 C CA . VAL B 1 16 ? 45.312 -11.883 -3.877 1 83.31 16 VAL B CA 1
ATOM 5382 C C . VAL B 1 16 ? 45.969 -13.023 -4.672 1 83.31 16 VAL B C 1
ATOM 5384 O O . VAL B 1 16 ? 45.594 -14.188 -4.5 1 83.31 16 VAL B O 1
ATOM 5387 N N . GLU B 1 17 ? 46.875 -12.789 -5.461 1 83.19 17 GLU B N 1
ATOM 5388 C CA . GLU B 1 17 ? 47.562 -13.789 -6.281 1 83.19 17 GLU B CA 1
ATOM 5389 C C . GLU B 1 17 ? 46.562 -14.641 -7.055 1 83.19 17 GLU B C 1
ATOM 5391 O O . GLU B 1 17 ? 46.594 -15.867 -7.004 1 83.19 17 GLU B O 1
ATOM 5396 N N . ARG B 1 18 ? 45.469 -14.062 -7.543 1 83.69 18 ARG B N 1
ATOM 5397 C CA . ARG B 1 18 ? 44.469 -14.617 -8.438 1 83.69 18 ARG B CA 1
ATOM 5398 C C . ARG B 1 18 ? 43.531 -15.562 -7.688 1 83.69 18 ARG B C 1
ATOM 5400 O O . ARG B 1 18 ? 42.844 -16.391 -8.305 1 83.69 18 ARG B O 1
ATOM 5407 N N . VAL B 1 19 ? 43.594 -15.469 -6.406 1 85.44 19 VAL B N 1
ATOM 5408 C CA . VAL B 1 19 ? 42.688 -16.25 -5.578 1 85.44 19 VAL B CA 1
ATOM 5409 C C . VAL B 1 19 ? 41.781 -15.328 -4.77 1 85.44 19 VAL B C 1
ATOM 5411 O O . VAL B 1 19 ? 42.25 -14.289 -4.281 1 85.44 19 VAL B O 1
ATOM 5414 N N . LEU B 1 20 ? 40.594 -15.602 -4.801 1 86.5 20 LEU B N 1
ATOM 5415 C CA . LEU B 1 20 ? 39.656 -14.844 -3.973 1 86.5 20 LEU B CA 1
ATOM 5416 C C . LEU B 1 20 ? 39.938 -15.086 -2.492 1 86.5 20 LEU B C 1
ATOM 5418 O O . LEU B 1 20 ? 39.938 -16.234 -2.045 1 86.5 20 LEU B O 1
ATOM 5422 N N . THR B 1 21 ? 40.312 -14.047 -1.856 1 86.25 21 THR B N 1
ATOM 5423 C CA . THR B 1 21 ? 40.625 -14.125 -0.438 1 86.25 21 THR B CA 1
ATOM 5424 C C . THR B 1 21 ? 39.75 -13.164 0.374 1 86.25 21 THR B C 1
ATOM 5426 O O . THR B 1 21 ? 39.375 -12.109 -0.121 1 86.25 21 THR B O 1
ATOM 5429 N N . GLN B 1 22 ? 39.469 -13.656 1.604 1 86.31 22 GLN B N 1
ATOM 5430 C CA . GLN B 1 22 ? 38.719 -12.789 2.498 1 86.31 22 GLN B CA 1
ATOM 5431 C C . GLN B 1 22 ? 39.562 -11.641 3.02 1 86.31 22 GLN B C 1
ATOM 5433 O O . GLN B 1 22 ? 40.719 -11.852 3.393 1 86.31 22 GLN B O 1
ATOM 5438 N N . CYS B 1 23 ? 39.031 -10.43 2.805 1 87.5 23 CYS B N 1
ATOM 5439 C CA . CYS B 1 23 ? 39.719 -9.25 3.314 1 87.5 23 CYS B CA 1
ATOM 5440 C C . CYS B 1 23 ? 38.844 -8.5 4.312 1 87.5 23 CYS B C 1
ATOM 5442 O O . CYS B 1 23 ? 37.625 -8.445 4.16 1 87.5 23 CYS B O 1
ATOM 5444 N N . GLU B 1 24 ? 39.531 -8.055 5.367 1 87.38 24 GLU B N 1
ATOM 5445 C CA . GLU B 1 24 ? 38.812 -7.312 6.387 1 87.38 24 GLU B CA 1
ATOM 5446 C C . GLU B 1 24 ? 38.625 -5.859 5.969 1 87.38 24 GLU B C 1
ATOM 5448 O O . GLU B 1 24 ? 39.5 -5.25 5.363 1 87.38 24 GLU B O 1
ATOM 5453 N N . ARG B 1 25 ? 37.406 -5.434 6.168 1 93.12 25 ARG B N 1
ATOM 5454 C CA . ARG B 1 25 ? 37.062 -4.039 5.918 1 93.12 25 ARG B CA 1
ATOM 5455 C C . ARG B 1 25 ? 36.531 -3.361 7.184 1 93.12 25 ARG B C 1
ATOM 5457 O O . ARG B 1 25 ? 35.812 -3.971 7.961 1 93.12 25 ARG B O 1
ATOM 5464 N N . LEU B 1 26 ? 36.969 -2.154 7.367 1 95.19 26 LEU B N 1
ATOM 5465 C CA . LEU B 1 26 ? 36.625 -1.425 8.586 1 95.19 26 LEU B CA 1
ATOM 5466 C C . LEU B 1 26 ? 35.406 -0.521 8.352 1 95.19 26 LEU B C 1
ATOM 5468 O O . LEU B 1 26 ? 35.219 -0.021 7.242 1 95.19 26 LEU B O 1
ATOM 5472 N N . VAL B 1 27 ? 34.688 -0.362 9.414 1 95.38 27 VAL B N 1
ATOM 5473 C CA . VAL B 1 27 ? 33.594 0.604 9.375 1 95.38 27 VAL B CA 1
ATOM 5474 C C . VAL B 1 27 ? 34.156 2.012 9.188 1 95.38 27 VAL B C 1
ATOM 5476 O O . VAL B 1 27 ? 35.062 2.416 9.891 1 95.38 27 VAL B O 1
ATOM 5479 N N . PRO B 1 28 ? 33.594 2.725 8.156 1 93.44 28 PRO B N 1
ATOM 5480 C CA . PRO B 1 28 ? 34.031 4.109 7.996 1 93.44 28 PRO B CA 1
ATOM 5481 C C . PRO B 1 28 ? 33.625 5.008 9.156 1 93.44 28 PRO B C 1
ATOM 5483 O O . PRO B 1 28 ? 32.406 5.195 9.383 1 93.44 28 PRO B O 1
ATOM 5486 N N . LEU B 1 29 ? 34.531 5.449 9.883 1 93.5 29 LEU B N 1
ATOM 5487 C CA . LEU B 1 29 ? 34.25 6.41 10.945 1 93.5 29 LEU B CA 1
ATOM 5488 C C . LEU B 1 29 ? 35.469 7.27 11.242 1 93.5 29 LEU B C 1
ATOM 5490 O O . LEU B 1 29 ? 36.594 6.922 10.844 1 93.5 29 LEU B O 1
ATOM 5494 N N . GLU B 1 30 ? 35.281 8.359 11.773 1 91.25 30 GLU B N 1
ATOM 5495 C CA . GLU B 1 30 ? 36.375 9.242 12.172 1 91.25 30 GLU B CA 1
ATOM 5496 C C . GLU B 1 30 ? 37.125 8.688 13.375 1 91.25 30 GLU B C 1
ATOM 5498 O O . GLU B 1 30 ? 36.5 8.398 14.406 1 91.25 30 GLU B O 1
ATOM 5503 N N . MET B 1 31 ? 38.406 8.539 13.188 1 91.94 31 MET B N 1
ATOM 5504 C CA . MET B 1 31 ? 39.25 8.023 14.266 1 91.94 31 MET B CA 1
ATOM 5505 C C . MET B 1 31 ? 40.062 9.148 14.906 1 91.94 31 MET B C 1
ATOM 5507 O O . MET B 1 31 ? 40.406 10.125 14.242 1 91.94 31 MET B O 1
ATOM 5511 N N . PRO B 1 32 ? 40.25 8.953 16.172 1 90.44 32 PRO B N 1
ATOM 5512 C CA . PRO B 1 32 ? 41.094 9.977 16.812 1 90.44 32 PRO B CA 1
ATOM 5513 C C . PRO B 1 32 ? 42.531 10 16.266 1 90.44 32 PRO B C 1
ATOM 5515 O O . PRO B 1 32 ? 43.062 8.945 15.93 1 90.44 32 PRO B O 1
ATOM 5518 N N . GLU B 1 33 ? 43.062 11.195 16.25 1 87 33 GLU B N 1
ATOM 5519 C CA . GLU B 1 33 ? 44.438 11.359 15.75 1 87 33 GLU B CA 1
ATOM 5520 C C . GLU B 1 33 ? 45.438 10.758 16.719 1 87 33 GLU B C 1
ATOM 5522 O O . GLU B 1 33 ? 46.438 10.18 16.281 1 87 33 GLU B O 1
ATOM 5527 N N . THR B 1 34 ? 45.125 10.992 18 1 88.5 34 THR B N 1
ATOM 5528 C CA . THR B 1 34 ? 46.031 10.484 19.031 1 88.5 34 THR B CA 1
ATOM 5529 C C . THR B 1 34 ? 45.25 9.789 20.141 1 88.5 34 THR B C 1
ATOM 5531 O O . THR B 1 34 ? 44.156 10.242 20.531 1 88.5 34 THR B O 1
ATOM 5534 N N . ILE B 1 35 ? 45.812 8.625 20.562 1 91.94 35 ILE B N 1
ATOM 5535 C CA . ILE B 1 35 ? 45.125 7.902 21.625 1 91.94 35 ILE B CA 1
ATOM 5536 C C . ILE B 1 35 ? 46 7.934 22.891 1 91.94 35 ILE B C 1
ATOM 5538 O O . ILE B 1 35 ? 45.5 7.609 23.984 1 91.94 35 ILE B O 1
ATOM 5542 N N . CYS B 1 36 ? 47.281 8.242 22.688 1 91.38 36 CYS B N 1
ATOM 5543 C CA . CYS B 1 36 ? 48.219 8.344 23.812 1 91.38 36 CYS B CA 1
ATOM 5544 C C . CYS B 1 36 ? 49.281 9.406 23.531 1 91.38 36 CYS B C 1
ATOM 5546 O O . CYS B 1 36 ? 49.219 10.102 22.516 1 91.38 36 CYS B O 1
ATOM 5548 N N . GLY B 1 37 ? 50.188 9.656 24.453 1 89.88 37 GLY B N 1
ATOM 5549 C CA . GLY B 1 37 ? 51.219 10.68 24.328 1 89.88 37 GLY B CA 1
ATOM 5550 C C . GLY B 1 37 ? 52.406 10.234 23.484 1 89.88 37 GLY B C 1
ATOM 5551 O O . GLY B 1 37 ? 53.344 11 23.281 1 89.88 37 GLY B O 1
ATOM 5552 N N . CYS B 1 38 ? 52.312 9.023 22.906 1 92.38 38 CYS B N 1
ATOM 5553 C CA . CYS B 1 38 ? 53.406 8.484 22.125 1 92.38 38 CYS B CA 1
ATOM 5554 C C . CYS B 1 38 ? 53.375 9.047 20.703 1 92.38 38 CYS B C 1
ATOM 5556 O O . CYS B 1 38 ? 52.438 9.734 20.312 1 92.38 38 CYS B O 1
ATOM 5558 N N . GLN B 1 39 ? 54.531 8.883 19.844 1 89.5 39 GLN B N 1
ATOM 5559 C CA . GLN B 1 39 ? 54.594 9.328 18.469 1 89.5 39 GLN B CA 1
ATOM 5560 C C . GLN B 1 39 ? 53.531 8.617 17.609 1 89.5 39 GLN B C 1
ATOM 5562 O O . GLN B 1 39 ? 53.281 7.43 17.812 1 89.5 39 GLN B O 1
ATOM 5567 N N . ARG B 1 40 ? 52.969 9.312 16.719 1 86.38 40 ARG B N 1
ATOM 5568 C CA . ARG B 1 40 ? 51.906 8.812 15.852 1 86.38 40 ARG B CA 1
ATOM 5569 C C . ARG B 1 40 ? 52.344 7.539 15.133 1 86.38 40 ARG B C 1
ATOM 5571 O O . ARG B 1 40 ? 51.531 6.66 14.867 1 86.38 40 ARG B O 1
ATOM 5578 N N . VAL B 1 41 ? 53.625 7.508 14.852 1 86.62 41 VAL B N 1
ATOM 5579 C CA . VAL B 1 41 ? 54.156 6.398 14.062 1 86.62 41 VAL B CA 1
ATOM 5580 C C . VAL B 1 41 ? 54.031 5.098 14.852 1 86.62 41 VAL B C 1
ATOM 5582 O O . VAL B 1 41 ? 53.969 4.012 14.266 1 86.62 41 VAL B O 1
ATOM 5585 N N . SER B 1 42 ? 53.844 5.23 16.219 1 90.25 42 SER B N 1
ATOM 5586 C CA . SER B 1 42 ? 53.75 4.043 17.062 1 90.25 42 SER B CA 1
ATOM 5587 C C . SER B 1 42 ? 52.344 3.451 17.047 1 90.25 42 SER B C 1
ATOM 5589 O O . SER B 1 42 ? 52.156 2.324 17.5 1 90.25 42 SER B O 1
ATOM 5591 N N . SER B 1 43 ? 51.438 4.16 16.484 1 90.94 43 SER B N 1
ATOM 5592 C CA . SER B 1 43 ? 50.062 3.703 16.5 1 90.94 43 SER B CA 1
ATOM 5593 C C . SER B 1 43 ? 49.688 3.014 15.18 1 90.94 43 SER B C 1
ATOM 5595 O O . SER B 1 43 ? 50.125 3.443 14.109 1 90.94 43 SER B O 1
ATOM 5597 N N . SER B 1 44 ? 49.031 1.874 15.32 1 92.81 44 SER B N 1
ATOM 5598 C CA . SER B 1 44 ? 48.562 1.164 14.141 1 92.81 44 SER B CA 1
ATOM 5599 C C . SER B 1 44 ? 47.062 0.838 14.258 1 92.81 44 SER B C 1
ATOM 5601 O O . SER B 1 44 ? 46.562 0.643 15.359 1 92.81 44 SER B O 1
ATOM 5603 N N . VAL B 1 45 ? 46.375 0.832 13.133 1 93.69 45 VAL B N 1
ATOM 5604 C CA . VAL B 1 45 ? 44.969 0.5 13.078 1 93.69 45 VAL B CA 1
ATOM 5605 C C . VAL B 1 45 ? 44.781 -0.982 12.758 1 93.69 45 VAL B C 1
ATOM 5607 O O . VAL B 1 45 ? 45.344 -1.479 11.773 1 93.69 45 VAL B O 1
ATOM 5610 N N . ILE B 1 46 ? 44.062 -1.695 13.594 1 92.88 46 ILE B N 1
ATOM 5611 C CA . ILE B 1 46 ? 43.812 -3.115 13.375 1 92.88 46 ILE B CA 1
ATOM 5612 C C . ILE B 1 46 ? 42.312 -3.381 13.375 1 92.88 46 ILE B C 1
ATOM 5614 O O . ILE B 1 46 ? 41.531 -2.521 13.781 1 92.88 46 ILE B O 1
ATOM 5618 N N . ALA B 1 47 ? 41.938 -4.57 12.906 1 93.88 47 ALA B N 1
ATOM 5619 C CA . ALA B 1 47 ? 40.531 -4.973 12.891 1 93.88 47 ALA B CA 1
ATOM 5620 C C . ALA B 1 47 ? 40.062 -5.449 14.266 1 93.88 47 ALA B C 1
ATOM 5622 O O . ALA B 1 47 ? 40.688 -6.344 14.852 1 93.88 47 ALA B O 1
ATOM 5623 N N . GLY B 1 48 ? 39.062 -4.766 14.75 1 93.5 48 GLY B N 1
ATOM 5624 C CA . GLY B 1 48 ? 38.5 -5.141 16.047 1 93.5 48 GLY B CA 1
ATOM 5625 C C . GLY B 1 48 ? 37.312 -6.078 15.938 1 93.5 48 GLY B C 1
ATOM 5626 O O . GLY B 1 48 ? 37.344 -7.059 15.188 1 93.5 48 GLY B O 1
ATOM 5627 N N . GLN B 1 49 ? 36.312 -5.785 16.672 1 92.31 49 GLN B N 1
ATOM 5628 C CA . GLN B 1 49 ? 35.125 -6.625 16.766 1 92.31 49 GLN B CA 1
ATOM 5629 C C . GLN B 1 49 ? 34.344 -6.605 15.469 1 92.31 49 GLN B C 1
ATOM 5631 O O . GLN B 1 49 ? 34.312 -5.598 14.758 1 92.31 49 GLN B O 1
ATOM 5636 N N . SER B 1 50 ? 33.656 -7.793 15.211 1 93.12 50 SER B N 1
ATOM 5637 C CA . SER B 1 50 ? 32.75 -7.883 14.055 1 93.12 50 SER B CA 1
ATOM 5638 C C . SER B 1 50 ? 31.5 -7.059 14.273 1 93.12 50 SER B C 1
ATOM 5640 O O . SER B 1 50 ? 30.953 -7.023 15.383 1 93.12 50 SER B O 1
ATOM 5642 N N . ILE B 1 51 ? 31.078 -6.387 13.188 1 94.69 51 ILE B N 1
ATOM 5643 C CA . ILE B 1 51 ? 29.891 -5.547 13.289 1 94.69 51 ILE B CA 1
ATOM 5644 C C . ILE B 1 51 ? 29.109 -5.59 11.977 1 94.69 51 ILE B C 1
ATOM 5646 O O . ILE B 1 51 ? 29.703 -5.617 10.898 1 94.69 51 ILE B O 1
ATOM 5650 N N . VAL B 1 52 ? 27.781 -5.645 12.094 1 95.44 52 VAL B N 1
ATOM 5651 C CA . VAL B 1 52 ? 26.906 -5.559 10.93 1 95.44 52 VAL B CA 1
ATOM 5652 C C . VAL B 1 52 ? 26.453 -4.109 10.727 1 95.44 52 VAL B C 1
ATOM 5654 O O . VAL B 1 52 ? 25.938 -3.479 11.656 1 95.44 52 VAL B O 1
ATOM 5657 N N . VAL B 1 53 ? 26.703 -3.582 9.562 1 96.5 53 VAL B N 1
ATOM 5658 C CA . VAL B 1 53 ? 26.281 -2.225 9.227 1 96.5 53 VAL B CA 1
ATOM 5659 C C . VAL B 1 53 ? 25.203 -2.271 8.148 1 96.5 53 VAL B C 1
ATOM 5661 O O . VAL B 1 53 ? 25.406 -2.854 7.078 1 96.5 53 VAL B O 1
ATOM 5664 N N . VAL B 1 54 ? 24.062 -1.731 8.453 1 97.25 54 VAL B N 1
ATOM 5665 C CA . VAL B 1 54 ? 22.984 -1.689 7.48 1 97.25 54 VAL B CA 1
ATOM 5666 C C . VAL B 1 54 ? 22.859 -0.283 6.895 1 97.25 54 VAL B C 1
ATOM 5668 O O . VAL B 1 54 ? 22.688 0.688 7.633 1 97.25 54 VAL B O 1
ATOM 5671 N N . THR B 1 55 ? 23.062 -0.136 5.641 1 96.56 55 THR B N 1
ATOM 5672 C CA . THR B 1 55 ? 22.922 1.115 4.902 1 96.56 55 THR B CA 1
ATOM 5673 C C . THR B 1 55 ? 21.828 1.001 3.842 1 96.56 55 THR B C 1
ATOM 5675 O O . THR B 1 55 ? 21.156 -0.025 3.75 1 96.56 55 THR B O 1
ATOM 5678 N N . MET B 1 56 ? 21.672 2.037 3.062 1 96.19 56 MET B N 1
ATOM 5679 C CA . MET B 1 56 ? 20.703 2.006 1.973 1 96.19 56 MET B CA 1
ATOM 5680 C C . MET B 1 56 ? 21.125 1.013 0.895 1 96.19 56 MET B C 1
ATOM 5682 O O . MET B 1 56 ? 20.312 0.63 0.047 1 96.19 56 MET B O 1
ATOM 5686 N N . ASN B 1 57 ? 22.344 0.611 0.937 1 94.62 57 ASN B N 1
ATOM 5687 C CA . ASN B 1 57 ? 22.828 -0.373 -0.022 1 94.62 57 ASN B CA 1
ATOM 5688 C C . ASN B 1 57 ? 22.75 -1.791 0.536 1 94.62 57 ASN B C 1
ATOM 5690 O O . ASN B 1 57 ? 23.266 -2.732 -0.07 1 94.62 57 ASN B O 1
ATOM 5694 N N . GLY B 1 58 ? 22.141 -1.913 1.697 1 95.69 58 GLY B N 1
ATOM 5695 C CA . GLY B 1 58 ? 21.953 -3.23 2.283 1 95.69 58 GLY B CA 1
ATOM 5696 C C . GLY B 1 58 ? 22.891 -3.508 3.445 1 95.69 58 GLY B C 1
ATOM 5697 O O . GLY B 1 58 ? 23.344 -2.578 4.117 1 95.69 58 GLY B O 1
ATOM 5698 N N . ARG B 1 59 ? 23.094 -4.75 3.721 1 96.19 59 ARG B N 1
ATOM 5699 C CA . ARG B 1 59 ? 23.844 -5.23 4.871 1 96.19 59 ARG B CA 1
ATOM 5700 C C . ARG B 1 59 ? 25.312 -5.41 4.527 1 96.19 59 ARG B C 1
ATOM 5702 O O . ARG B 1 59 ? 25.656 -5.902 3.447 1 96.19 59 ARG B O 1
ATOM 5709 N N . TYR B 1 60 ? 26.172 -4.934 5.402 1 95.62 60 TYR B N 1
ATOM 5710 C CA . TYR B 1 60 ? 27.609 -5.148 5.336 1 95.62 60 TYR B CA 1
ATOM 5711 C C . TYR B 1 60 ? 28.109 -5.871 6.578 1 95.62 60 TYR B C 1
ATOM 5713 O O . TYR B 1 60 ? 27.672 -5.578 7.695 1 95.62 60 TYR B O 1
ATOM 5721 N N . ASP B 1 61 ? 28.938 -6.848 6.375 1 93.88 61 ASP B N 1
ATOM 5722 C CA . ASP B 1 61 ? 29.703 -7.441 7.473 1 93.88 61 ASP B CA 1
ATOM 5723 C C . ASP B 1 61 ? 31.094 -6.848 7.551 1 93.88 61 ASP B C 1
ATOM 5725 O O . ASP B 1 61 ? 31.969 -7.164 6.727 1 93.88 61 ASP B O 1
ATOM 5729 N N . LEU B 1 62 ? 31.281 -5.977 8.602 1 95.44 62 LEU B N 1
ATOM 5730 C CA . LEU B 1 62 ? 32.531 -5.238 8.719 1 95.44 62 LEU B CA 1
ATOM 5731 C C . LEU B 1 62 ? 33.156 -5.453 10.086 1 95.44 62 LEU B C 1
ATOM 5733 O O . LEU B 1 62 ? 32.719 -6.309 10.852 1 95.44 62 LEU B O 1
ATOM 5737 N N . ARG B 1 63 ? 34.281 -4.762 10.305 1 95.44 63 ARG B N 1
ATOM 5738 C CA . ARG B 1 63 ? 35 -4.781 11.586 1 95.44 63 ARG B CA 1
ATOM 5739 C C . ARG B 1 63 ? 35.125 -3.369 12.148 1 95.44 63 ARG B C 1
ATOM 5741 O O . ARG B 1 63 ? 35.312 -2.412 11.391 1 95.44 63 ARG B O 1
ATOM 5748 N N . LEU B 1 64 ? 35 -3.254 13.43 1 95.56 64 LEU B N 1
ATOM 5749 C CA . LEU B 1 64 ? 35.312 -1.98 14.07 1 95.56 64 LEU B CA 1
ATOM 5750 C C . LEU B 1 64 ? 36.844 -1.741 14.102 1 95.56 64 LEU B C 1
ATOM 5752 O O . LEU B 1 64 ? 37.594 -2.668 14.344 1 95.56 64 LEU B O 1
ATOM 5756 N N . PRO B 1 65 ? 37.188 -0.483 13.789 1 95.5 65 PRO B N 1
ATOM 5757 C CA . PRO B 1 65 ? 38.594 -0.21 13.891 1 95.5 65 PRO B CA 1
ATOM 5758 C C . PRO B 1 65 ? 39.094 -0.182 15.336 1 95.5 65 PRO B C 1
ATOM 5760 O O . PRO B 1 65 ? 38.375 0.248 16.234 1 95.5 65 PRO B O 1
ATOM 5763 N N . GLN B 1 66 ? 40.219 -0.704 15.562 1 95.19 66 GLN B N 1
ATOM 5764 C CA . GLN B 1 66 ? 40.938 -0.624 16.844 1 95.19 66 GLN B CA 1
ATOM 5765 C C . GLN B 1 66 ? 42.344 -0.036 16.672 1 95.19 66 GLN B C 1
ATOM 5767 O O . GLN B 1 66 ? 43.062 -0.424 15.758 1 95.19 66 GLN B O 1
ATOM 5772 N N . ILE B 1 67 ? 42.594 0.999 17.406 1 95.38 67 ILE B N 1
ATOM 5773 C CA . ILE B 1 67 ? 43.938 1.594 17.375 1 95.38 67 ILE B CA 1
ATOM 5774 C C . ILE B 1 67 ? 44.75 1.074 18.547 1 95.38 67 ILE B C 1
ATOM 5776 O O . ILE B 1 67 ? 44.312 1.081 19.688 1 95.38 67 ILE B O 1
ATOM 5780 N N . ARG B 1 68 ? 45.938 0.582 18.25 1 94.5 68 ARG B N 1
ATOM 5781 C CA . ARG B 1 68 ? 46.844 0.07 19.281 1 94.5 68 ARG B CA 1
ATOM 5782 C C . ARG B 1 68 ? 48.219 0.715 19.172 1 94.5 68 ARG B C 1
ATOM 5784 O O . ARG B 1 68 ? 48.75 0.837 18.062 1 94.5 68 ARG B O 1
ATOM 5791 N N . CYS B 1 69 ? 48.625 1.224 20.281 1 94.38 69 CYS B N 1
ATOM 5792 C CA . CYS B 1 69 ? 50 1.762 20.328 1 94.38 69 CYS B CA 1
ATOM 5793 C C . CYS B 1 69 ? 51 0.68 20.719 1 94.38 69 CYS B C 1
ATOM 5795 O O . CYS B 1 69 ? 50.844 0.037 21.766 1 94.38 69 CYS B O 1
ATOM 5797 N N . LYS B 1 70 ? 51.969 0.548 19.969 1 91.88 70 LYS B N 1
ATOM 5798 C CA . LYS B 1 70 ? 52.969 -0.472 20.234 1 91.88 70 LYS B CA 1
ATOM 5799 C C . LYS B 1 70 ? 53.906 -0.052 21.359 1 91.88 70 LYS B C 1
ATOM 5801 O O . LYS B 1 70 ? 54.469 -0.901 22.062 1 91.88 70 LYS B O 1
ATOM 5806 N N . ALA B 1 71 ? 54.062 1.223 21.5 1 93.69 71 ALA B N 1
ATOM 5807 C CA . ALA B 1 71 ? 55 1.748 22.484 1 93.69 71 ALA B CA 1
ATOM 5808 C C . ALA B 1 71 ? 54.469 1.616 23.906 1 93.69 71 ALA B C 1
ATOM 5810 O O . ALA B 1 71 ? 55.156 1.144 24.812 1 93.69 71 ALA B O 1
ATOM 5811 N N . CYS B 1 72 ? 53.25 2.035 24.188 1 94.31 72 CYS B N 1
ATOM 5812 C CA . CYS B 1 72 ? 52.719 2.043 25.547 1 94.31 72 CYS B CA 1
ATOM 5813 C C . CYS B 1 72 ? 51.562 1.046 25.688 1 94.31 72 CYS B C 1
ATOM 5815 O O . CYS B 1 72 ? 50.969 0.934 26.75 1 94.31 72 CYS B O 1
ATOM 5817 N N . GLU B 1 73 ? 51.062 0.357 24.734 1 91.81 73 GLU B N 1
ATOM 5818 C CA . GLU B 1 73 ? 50.062 -0.678 24.703 1 91.81 73 GLU B CA 1
ATOM 5819 C C . GLU B 1 73 ? 48.656 -0.086 24.922 1 91.81 73 GLU B C 1
ATOM 5821 O O . GLU B 1 73 ? 47.719 -0.809 25.234 1 91.81 73 GLU B O 1
ATOM 5826 N N . ALA B 1 74 ? 48.625 1.21 24.75 1 94.38 74 ALA B N 1
ATOM 5827 C CA . ALA B 1 74 ? 47.312 1.856 24.797 1 94.38 74 ALA B CA 1
ATOM 5828 C C . ALA B 1 74 ? 46.438 1.421 23.641 1 94.38 74 ALA B C 1
ATOM 5830 O O . ALA B 1 74 ? 46.906 1.211 22.531 1 94.38 74 ALA B O 1
ATOM 5831 N N . THR B 1 75 ? 45.062 1.205 23.969 1 94.56 75 THR B N 1
ATOM 5832 C CA . THR B 1 75 ? 44.156 0.801 22.922 1 94.56 75 THR B CA 1
ATOM 5833 C C . THR B 1 75 ? 42.938 1.723 22.891 1 94.56 75 THR B C 1
ATOM 5835 O O . THR B 1 75 ? 42.531 2.289 23.906 1 94.56 75 THR B O 1
ATOM 5838 N N . TRP B 1 76 ? 42.375 1.951 21.672 1 94.88 76 TRP B N 1
ATOM 5839 C CA . TRP B 1 76 ? 41.125 2.684 21.469 1 94.88 76 TRP B CA 1
ATOM 5840 C C . TRP B 1 76 ? 40.156 1.916 20.562 1 94.88 76 TRP B C 1
ATOM 5842 O O . TRP B 1 76 ? 40.594 1.354 19.547 1 94.88 76 TRP B O 1
ATOM 5852 N N . SER B 1 77 ? 38.938 1.788 20.969 1 94.19 77 SER B N 1
ATOM 5853 C CA . SER B 1 77 ? 37.844 1.292 20.141 1 94.19 77 SER B CA 1
ATOM 5854 C C . SER B 1 77 ? 36.656 2.219 20.203 1 94.19 77 SER B C 1
ATOM 5856 O O . SER B 1 77 ? 36.375 2.838 21.234 1 94.19 77 SER B O 1
ATOM 5858 N N . PRO B 1 78 ? 35.938 2.371 19.078 1 94 78 PRO B N 1
ATOM 5859 C CA . PRO B 1 78 ? 34.812 3.285 19.094 1 94 78 PRO B CA 1
ATOM 5860 C C . PRO B 1 78 ? 33.719 2.861 20.078 1 94 78 PRO B C 1
ATOM 5862 O O . PRO B 1 78 ? 33.406 1.675 20.188 1 94 78 PRO B O 1
ATOM 5865 N N . GLY B 1 79 ? 33.219 3.805 20.828 1 90.88 79 GLY B N 1
ATOM 5866 C CA . GLY B 1 79 ? 32.031 3.602 21.672 1 90.88 79 GLY B CA 1
ATOM 5867 C C . GLY B 1 79 ? 30.75 4.02 21.016 1 90.88 79 GLY B C 1
ATOM 5868 O O . GLY B 1 79 ? 30.719 4.34 19.812 1 90.88 79 GLY B O 1
ATOM 5869 N N . VAL B 1 80 ? 29.719 4 21.766 1 90.31 80 VAL B N 1
ATOM 5870 C CA . VAL B 1 80 ? 28.375 4.328 21.266 1 90.31 80 VAL B CA 1
ATOM 5871 C C . VAL B 1 80 ? 28.344 5.777 20.797 1 90.31 80 VAL B C 1
ATOM 5873 O O . VAL B 1 80 ? 27.766 6.086 19.75 1 90.31 80 VAL B O 1
ATOM 5876 N N . ASP B 1 81 ? 28.984 6.578 21.469 1 88.12 81 ASP B N 1
ATOM 5877 C CA . ASP B 1 81 ? 29 7.996 21.125 1 88.12 81 ASP B CA 1
ATOM 5878 C C . ASP B 1 81 ? 29.703 8.234 19.797 1 88.12 81 ASP B C 1
ATOM 5880 O O . ASP B 1 81 ? 29.281 9.086 19.016 1 88.12 81 ASP B O 1
ATOM 5884 N N . ASP B 1 82 ? 30.766 7.465 19.594 1 91.12 82 ASP B N 1
ATOM 5885 C CA . ASP B 1 82 ? 31.5 7.586 18.328 1 91.12 82 ASP B CA 1
ATOM 5886 C C . ASP B 1 82 ? 30.641 7.156 17.156 1 91.12 82 ASP B C 1
ATOM 5888 O O . ASP B 1 82 ? 30.656 7.793 16.094 1 91.12 82 ASP B O 1
ATOM 5892 N N . LEU B 1 83 ? 29.938 6.113 17.422 1 93.25 83 LEU B N 1
ATOM 5893 C CA . LEU B 1 83 ? 29.078 5.594 16.359 1 93.25 83 LEU B CA 1
ATOM 5894 C C . LEU B 1 83 ? 27.984 6.598 16.016 1 93.25 83 LEU B C 1
ATOM 5896 O O . LEU B 1 83 ? 27.766 6.898 14.844 1 93.25 83 LEU B O 1
ATOM 5900 N N . ILE B 1 84 ? 27.344 7.137 17.016 1 91.19 84 ILE B N 1
ATOM 5901 C CA . ILE B 1 84 ? 26.25 8.078 16.812 1 91.19 84 ILE B CA 1
ATOM 5902 C C . ILE B 1 84 ? 26.766 9.336 16.109 1 91.19 84 ILE B C 1
ATOM 5904 O O . ILE B 1 84 ? 26.109 9.859 15.211 1 91.19 84 ILE B O 1
ATOM 5908 N N . ARG B 1 85 ? 27.969 9.75 16.438 1 87.81 85 ARG B N 1
ATOM 5909 C CA . ARG B 1 85 ? 28.562 10.938 15.836 1 87.81 85 ARG B CA 1
ATOM 5910 C C . ARG B 1 85 ? 28.812 10.727 14.344 1 87.81 85 ARG B C 1
ATOM 5912 O O . ARG B 1 85 ? 28.812 11.68 13.562 1 87.81 85 ARG B O 1
ATOM 5919 N N . ASN B 1 86 ? 29.016 9.484 14.086 1 92.31 86 ASN B N 1
ATOM 5920 C CA . ASN B 1 86 ? 29.281 9.164 12.688 1 92.31 86 ASN B CA 1
ATOM 5921 C C . ASN B 1 86 ? 28.016 8.68 11.969 1 92.31 86 ASN B C 1
ATOM 5923 O O . ASN B 1 86 ? 28.109 7.992 10.953 1 92.31 86 ASN B O 1
ATOM 5927 N N . ASP B 1 87 ? 26.844 8.93 12.531 1 92.38 87 ASP B N 1
ATOM 5928 C CA . ASP B 1 87 ? 25.531 8.742 11.922 1 92.38 87 ASP B CA 1
ATOM 5929 C C . ASP B 1 87 ? 25.172 7.258 11.859 1 92.38 87 ASP B C 1
ATOM 5931 O O . ASP B 1 87 ? 24.547 6.805 10.898 1 92.38 87 ASP B O 1
ATOM 5935 N N . TYR B 1 88 ? 25.734 6.527 12.867 1 95.69 88 TYR B N 1
ATOM 5936 C CA . TYR B 1 88 ? 25.312 5.145 13.047 1 95.69 88 TYR B CA 1
ATOM 5937 C C . TYR B 1 88 ? 24.453 4.996 14.297 1 95.69 88 TYR B C 1
ATOM 5939 O O . TYR B 1 88 ? 24.797 5.531 15.359 1 95.69 88 TYR B O 1
ATOM 5947 N N . TRP B 1 89 ? 23.312 4.312 14.156 1 96.31 89 TRP B N 1
ATOM 5948 C CA . TRP B 1 89 ? 22.438 4.047 15.289 1 96.31 89 TRP B CA 1
ATOM 5949 C C . TRP B 1 89 ? 22.562 2.598 15.758 1 96.31 89 TRP B C 1
ATOM 5951 O O . TRP B 1 89 ? 22.25 1.669 15.008 1 96.31 89 TRP B O 1
ATOM 5961 N N . PRO B 1 90 ? 23.031 2.418 16.953 1 94.81 90 PRO B N 1
ATOM 5962 C CA . PRO B 1 90 ? 23.203 1.052 17.453 1 94.81 90 PRO B CA 1
ATOM 5963 C C . PRO B 1 90 ? 21.891 0.353 17.75 1 94.81 90 PRO B C 1
ATOM 5965 O O . PRO B 1 90 ? 21 0.937 18.391 1 94.81 90 PRO B O 1
ATOM 5968 N N . ALA B 1 91 ? 21.703 -0.889 17.312 1 92.25 91 ALA B N 1
ATOM 5969 C CA . ALA B 1 91 ? 20.469 -1.659 17.531 1 92.25 91 ALA B CA 1
ATOM 5970 C C . ALA B 1 91 ? 20.453 -2.275 18.922 1 92.25 91 ALA B C 1
ATOM 5972 O O . ALA B 1 91 ? 19.375 -2.564 19.469 1 92.25 91 ALA B O 1
ATOM 5973 N N . THR B 1 92 ? 21.641 -2.633 19.375 1 83 92 THR B N 1
ATOM 5974 C CA . THR B 1 92 ? 21.75 -3.277 20.688 1 83 92 THR B CA 1
ATOM 5975 C C . THR B 1 92 ? 22.797 -2.576 21.547 1 83 92 THR B C 1
ATOM 5977 O O . THR B 1 92 ? 23.547 -1.73 21.062 1 83 92 THR B O 1
ATOM 5980 N N . SER B 1 93 ? 22.797 -3.031 22.75 1 78.69 93 SER B N 1
ATOM 5981 C CA . SER B 1 93 ? 23.734 -2.436 23.703 1 78.69 93 SER B CA 1
ATOM 5982 C C . SER B 1 93 ? 25.172 -2.803 23.359 1 78.69 93 SER B C 1
ATOM 5984 O O . SER B 1 93 ? 26.094 -2.016 23.594 1 78.69 93 SER B O 1
ATOM 5986 N N . HIS B 1 94 ? 25.281 -3.916 22.766 1 81.31 94 HIS B N 1
ATOM 5987 C CA . HIS B 1 94 ? 26.625 -4.324 22.375 1 81.31 94 HIS B CA 1
ATOM 5988 C C . HIS B 1 94 ? 26.922 -3.967 20.922 1 81.31 94 HIS B C 1
ATOM 5990 O O . HIS B 1 94 ? 27.984 -4.301 20.406 1 81.31 94 HIS B O 1
ATOM 5996 N N . TYR B 1 95 ? 26.078 -3.23 20.344 1 80.69 95 TYR B N 1
ATOM 5997 C CA . TYR B 1 95 ? 26.094 -2.66 19 1 80.69 95 TYR B CA 1
ATOM 5998 C C . TYR B 1 95 ? 26.688 -3.639 18 1 80.69 95 TYR B C 1
ATOM 6000 O O . TYR B 1 95 ? 27.562 -3.268 17.203 1 80.69 95 TYR B O 1
ATOM 6008 N N . SER B 1 96 ? 26.281 -4.91 18.062 1 89.94 96 SER B N 1
ATOM 6009 C CA . SER B 1 96 ? 26.656 -5.898 17.047 1 89.94 96 SER B CA 1
ATOM 6010 C C . SER B 1 96 ? 26.047 -5.555 15.695 1 89.94 96 SER B C 1
ATOM 6012 O O . SER B 1 96 ? 26.516 -6.035 14.656 1 89.94 96 SER B O 1
ATOM 6014 N N . THR B 1 97 ? 25.047 -4.789 15.734 1 94.69 97 THR B N 1
ATOM 6015 C CA . THR B 1 97 ? 24.406 -4.273 14.531 1 94.69 97 THR B CA 1
ATOM 6016 C C . THR B 1 97 ? 24.156 -2.771 14.656 1 94.69 97 THR B C 1
ATOM 6018 O O . THR B 1 97 ? 23.703 -2.295 15.695 1 94.69 97 THR B O 1
ATOM 6021 N N . VAL B 1 98 ? 24.547 -2.055 13.617 1 96.5 98 VAL B N 1
ATOM 6022 C CA . VAL B 1 98 ? 24.266 -0.625 13.602 1 96.5 98 VAL B CA 1
ATOM 6023 C C . VAL B 1 98 ? 23.531 -0.257 12.312 1 96.5 98 VAL B C 1
ATOM 6025 O O . VAL B 1 98 ? 23.734 -0.894 11.273 1 96.5 98 VAL B O 1
ATOM 6028 N N . TYR B 1 99 ? 22.641 0.697 12.398 1 97.38 99 TYR B N 1
ATOM 6029 C CA . TYR B 1 99 ? 21.938 1.246 11.242 1 97.38 99 TYR B CA 1
ATOM 6030 C C . TYR B 1 99 ? 22.453 2.639 10.906 1 97.38 99 TYR B C 1
ATOM 6032 O O . TYR B 1 99 ? 22.562 3.5 11.781 1 97.38 99 TYR B O 1
ATOM 6040 N N . ALA B 1 100 ? 22.875 2.795 9.641 1 96.75 100 ALA B N 1
ATOM 6041 C CA . ALA B 1 100 ? 23.094 4.18 9.219 1 96.75 100 ALA B CA 1
ATOM 6042 C C . ALA B 1 100 ? 21.812 5.004 9.375 1 96.75 100 ALA B C 1
ATOM 6044 O O . ALA B 1 100 ? 20.719 4.551 9.016 1 96.75 100 ALA B O 1
ATOM 6045 N N . THR B 1 101 ? 21.875 6.199 9.859 1 95.31 101 THR B N 1
ATOM 6046 C CA . THR B 1 101 ? 20.688 6.988 10.164 1 95.31 101 THR B CA 1
ATOM 6047 C C . THR B 1 101 ? 19.922 7.324 8.898 1 95.31 101 THR B C 1
ATOM 6049 O O . THR B 1 101 ? 18.703 7.508 8.938 1 95.31 101 THR B O 1
ATOM 6052 N N . ASP B 1 102 ? 20.641 7.395 7.805 1 94.62 102 ASP B N 1
ATOM 6053 C CA . ASP B 1 102 ? 19.969 7.727 6.555 1 94.62 102 ASP B CA 1
ATOM 6054 C C . ASP B 1 102 ? 19 6.621 6.141 1 94.62 102 ASP B C 1
ATOM 6056 O O . ASP B 1 102 ? 18.016 6.879 5.438 1 94.62 102 ASP B O 1
ATOM 6060 N N . VAL B 1 103 ? 19.25 5.383 6.539 1 97.19 103 VAL B N 1
ATOM 6061 C CA . VAL B 1 103 ? 18.328 4.297 6.242 1 97.19 103 VAL B CA 1
ATOM 6062 C C . VAL B 1 103 ? 17.031 4.5 7.02 1 97.19 103 VAL B C 1
ATOM 6064 O O . VAL B 1 103 ? 15.938 4.309 6.48 1 97.19 103 VAL B O 1
ATOM 6067 N N . LEU B 1 104 ? 17.125 4.883 8.266 1 97.38 104 LEU B N 1
ATOM 6068 C CA . LEU B 1 104 ? 15.953 5.152 9.102 1 97.38 104 LEU B CA 1
ATOM 6069 C C . LEU B 1 104 ? 15.156 6.328 8.555 1 97.38 104 LEU B C 1
ATOM 6071 O O . LEU B 1 104 ? 13.93 6.262 8.461 1 97.38 104 LEU B O 1
ATOM 6075 N N . PHE B 1 105 ? 15.883 7.297 8.125 1 96.38 105 PHE B N 1
ATOM 6076 C CA . PHE B 1 105 ? 15.273 8.469 7.52 1 96.38 105 PHE B CA 1
ATOM 6077 C C . PHE B 1 105 ? 14.539 8.094 6.238 1 96.38 105 PHE B C 1
ATOM 6079 O O . PHE B 1 105 ? 13.414 8.547 6 1 96.38 105 PHE B O 1
ATOM 6086 N N . SER B 1 106 ? 15.148 7.305 5.453 1 97.25 106 SER B N 1
ATOM 6087 C CA . SER B 1 106 ? 14.57 6.902 4.176 1 97.25 106 SER B CA 1
ATOM 6088 C C . SER B 1 106 ? 13.297 6.09 4.383 1 97.25 106 SER B C 1
ATOM 6090 O O . SER B 1 106 ? 12.328 6.238 3.629 1 97.25 106 SER B O 1
ATOM 6092 N N . PHE B 1 107 ? 13.305 5.254 5.383 1 97.62 107 PHE B N 1
ATOM 6093 C CA . PHE B 1 107 ? 12.102 4.492 5.699 1 97.62 107 PHE B CA 1
ATOM 6094 C C . PHE B 1 107 ? 10.961 5.426 6.086 1 97.62 107 PHE B C 1
ATOM 6096 O O . PHE B 1 107 ? 9.828 5.25 5.637 1 97.62 107 PHE B O 1
ATOM 6103 N N . GLU B 1 108 ? 11.258 6.367 6.891 1 97.19 108 GLU B N 1
ATOM 6104 C CA . GLU B 1 108 ? 10.258 7.34 7.312 1 97.19 108 GLU B CA 1
ATOM 6105 C C . GLU B 1 108 ? 9.672 8.086 6.113 1 97.19 108 GLU B C 1
ATOM 6107 O O . GLU B 1 108 ? 8.453 8.242 6.012 1 97.19 108 GLU B O 1
ATOM 6112 N N . GLU B 1 109 ? 10.547 8.516 5.258 1 96.44 109 GLU B N 1
ATOM 6113 C CA . GLU B 1 109 ? 10.102 9.266 4.086 1 96.44 109 GLU B CA 1
ATOM 6114 C C . GLU B 1 109 ? 9.281 8.391 3.146 1 96.44 109 GLU B C 1
ATOM 6116 O O . GLU B 1 109 ? 8.312 8.852 2.545 1 96.44 109 GLU B O 1
ATOM 6121 N N . LEU B 1 110 ? 9.766 7.203 3.043 1 96.38 110 LEU B N 1
ATOM 6122 C CA . LEU B 1 110 ? 9.008 6.281 2.205 1 96.38 110 LEU B CA 1
ATOM 6123 C C . LEU B 1 110 ? 7.629 6.012 2.805 1 96.38 110 LEU B C 1
ATOM 6125 O O . LEU B 1 110 ? 6.637 5.93 2.076 1 96.38 110 LEU B O 1
ATOM 6129 N N . LYS B 1 111 ? 7.551 5.836 4.066 1 95.69 111 LYS B N 1
ATOM 6130 C CA . LYS B 1 111 ? 6.277 5.605 4.746 1 95.69 111 LYS B CA 1
ATOM 6131 C C . LYS B 1 111 ? 5.344 6.801 4.574 1 95.69 111 LYS B C 1
ATOM 6133 O O . LYS B 1 111 ? 4.125 6.633 4.488 1 95.69 111 LYS B O 1
ATOM 6138 N N . MET B 1 112 ? 5.84 7.98 4.52 1 95.44 112 MET B N 1
ATOM 6139 C CA . MET B 1 112 ? 5.043 9.18 4.285 1 95.44 112 MET B CA 1
ATOM 6140 C C . MET B 1 112 ? 4.492 9.203 2.865 1 95.44 112 MET B C 1
ATOM 6142 O O . MET B 1 112 ? 3.352 9.609 2.643 1 95.44 112 MET B O 1
ATOM 6146 N N . ALA B 1 113 ? 5.32 8.766 1.992 1 93.5 113 ALA B N 1
ATOM 6147 C CA . ALA B 1 113 ? 4.922 8.789 0.587 1 93.5 113 ALA B CA 1
ATOM 6148 C C . ALA B 1 113 ? 3.99 7.621 0.265 1 93.5 113 ALA B C 1
ATOM 6150 O O . ALA B 1 113 ? 3.121 7.738 -0.603 1 93.5 113 ALA B O 1
ATOM 6151 N N . ALA B 1 114 ? 4.234 6.504 0.909 1 93.94 114 ALA B N 1
ATOM 6152 C CA . ALA B 1 114 ? 3.416 5.301 0.803 1 93.94 114 ALA B CA 1
ATOM 6153 C C . ALA B 1 114 ? 3.096 4.73 2.182 1 93.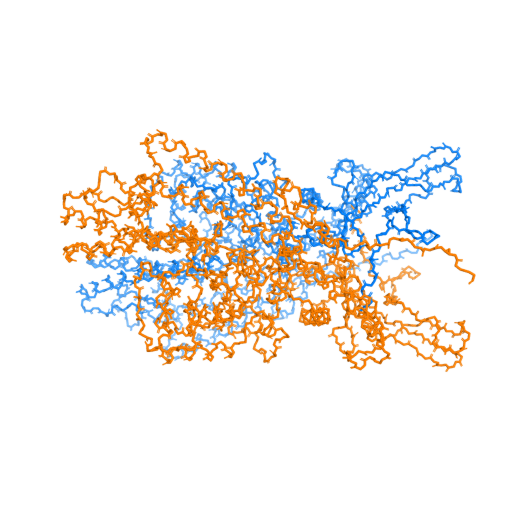94 114 ALA B C 1
ATOM 6155 O O . ALA B 1 114 ? 3.684 3.73 2.6 1 93.94 114 ALA B O 1
ATOM 6156 N N . PRO B 1 115 ? 2.09 5.246 2.754 1 91.81 115 PRO B N 1
ATOM 6157 C CA . PRO B 1 115 ? 1.817 4.934 4.16 1 91.81 115 PRO B CA 1
ATOM 6158 C C . PRO B 1 115 ? 1.534 3.451 4.391 1 91.81 115 PRO B C 1
ATOM 6160 O O . PRO B 1 115 ? 1.739 2.945 5.496 1 91.81 115 PRO B O 1
ATOM 6163 N N . GLY B 1 116 ? 1.209 2.729 3.459 1 90.5 116 GLY B N 1
ATOM 6164 C CA . GLY B 1 116 ? 0.871 1.322 3.609 1 90.5 116 GLY B CA 1
ATOM 6165 C C . GLY B 1 116 ? 2.082 0.41 3.57 1 90.5 116 GLY B C 1
ATOM 6166 O O . GLY B 1 116 ? 1.962 -0.798 3.785 1 90.5 116 GLY B O 1
ATOM 6167 N N . ILE B 1 117 ? 3.244 0.962 3.414 1 93.25 117 ILE B N 1
ATOM 6168 C CA . ILE B 1 117 ? 4.43 0.124 3.281 1 93.25 117 ILE B CA 1
ATOM 6169 C C . ILE B 1 117 ? 4.855 -0.385 4.656 1 93.25 117 ILE B C 1
ATOM 6171 O O . ILE B 1 117 ? 4.777 0.344 5.648 1 93.25 117 ILE B O 1
ATOM 6175 N N . SER B 1 118 ? 5.211 -1.675 4.719 1 92.06 118 SER B N 1
ATOM 6176 C CA . SER B 1 118 ? 5.691 -2.268 5.961 1 92.06 118 SER B CA 1
ATOM 6177 C C . SER B 1 118 ? 7.211 -2.191 6.059 1 92.06 118 SER B C 1
ATOM 6179 O O . SER B 1 118 ? 7.895 -1.996 5.051 1 92.06 118 SER B O 1
ATOM 6181 N N . SER B 1 119 ? 7.699 -2.33 7.301 1 93.75 119 SER B N 1
ATOM 6182 C CA . SER B 1 119 ? 9.141 -2.41 7.492 1 93.75 119 SER B CA 1
ATOM 6183 C C . SER B 1 119 ? 9.727 -3.643 6.809 1 93.75 119 SER B C 1
ATOM 6185 O O . SER B 1 119 ? 10.828 -3.594 6.27 1 93.75 119 SER B O 1
ATOM 6187 N N . GLN B 1 120 ? 8.984 -4.652 6.77 1 93.19 120 GLN B N 1
ATOM 6188 C CA . GLN B 1 120 ? 9.438 -5.887 6.141 1 93.19 120 GLN B CA 1
ATOM 6189 C C . GLN B 1 120 ? 9.648 -5.691 4.641 1 93.19 120 GLN B C 1
ATOM 6191 O O . GLN B 1 120 ? 10.633 -6.18 4.078 1 93.19 120 GLN B O 1
ATOM 6196 N N . ALA B 1 121 ? 8.719 -5.012 4.051 1 94.12 121 ALA B N 1
ATOM 6197 C CA . ALA B 1 121 ? 8.844 -4.762 2.617 1 94.12 121 ALA B CA 1
ATOM 6198 C C . ALA B 1 121 ? 10.07 -3.914 2.312 1 94.12 121 ALA B C 1
ATOM 6200 O O . ALA B 1 121 ? 10.797 -4.184 1.352 1 94.12 121 ALA B O 1
ATOM 6201 N N . PHE B 1 122 ? 10.266 -2.891 3.117 1 96.75 122 PHE B N 1
ATOM 6202 C CA . PHE B 1 122 ? 11.43 -2.027 2.967 1 96.75 122 PHE B CA 1
ATOM 6203 C C . PHE B 1 122 ? 12.719 -2.83 3.109 1 96.75 122 PHE B C 1
ATOM 6205 O O . PHE B 1 122 ? 13.648 -2.678 2.311 1 96.75 122 PHE B O 1
ATOM 6212 N N . LEU B 1 123 ? 12.75 -3.762 4.066 1 97.12 123 LEU B N 1
ATOM 6213 C CA . LEU B 1 123 ? 13.945 -4.547 4.348 1 97.12 123 LEU B CA 1
ATOM 6214 C C . LEU B 1 123 ? 14.18 -5.602 3.27 1 97.12 123 LEU B C 1
ATOM 6216 O O . LEU B 1 123 ? 15.32 -5.938 2.957 1 97.12 123 LEU B O 1
ATOM 6220 N N . ARG B 1 124 ? 13.133 -6.066 2.721 1 95.56 124 ARG B N 1
ATOM 6221 C CA . ARG B 1 124 ? 13.289 -7.012 1.621 1 95.56 124 ARG B CA 1
ATOM 6222 C C . ARG B 1 124 ? 14.023 -6.367 0.448 1 95.56 124 ARG B C 1
ATOM 6224 O O . ARG B 1 124 ? 14.828 -7.016 -0.219 1 95.56 124 ARG B O 1
ATOM 6231 N N . MET B 1 125 ? 13.648 -5.125 0.182 1 96.12 125 MET B N 1
ATOM 6232 C CA . MET B 1 125 ? 14.383 -4.398 -0.849 1 96.12 125 MET B CA 1
ATOM 6233 C C . MET B 1 125 ? 15.867 -4.316 -0.505 1 96.12 125 MET B C 1
ATOM 6235 O O . MET B 1 125 ? 16.719 -4.562 -1.36 1 96.12 125 MET B O 1
ATOM 6239 N N . LEU B 1 126 ? 16.156 -4.102 0.77 1 97.12 126 LEU B N 1
ATOM 6240 C CA . LEU B 1 126 ? 17.547 -3.996 1.2 1 97.12 126 LEU B CA 1
ATOM 6241 C C . LEU B 1 126 ? 18.234 -5.352 1.125 1 97.12 126 LEU B C 1
ATOM 6243 O O . LEU B 1 126 ? 19.422 -5.43 0.784 1 97.12 126 LEU B O 1
ATOM 6247 N N . ASP B 1 127 ? 17.484 -6.398 1.465 1 96.38 127 ASP B N 1
ATOM 6248 C CA . ASP B 1 127 ? 18.047 -7.75 1.357 1 96.38 127 ASP B CA 1
ATOM 6249 C C . ASP B 1 127 ? 18.422 -8.078 -0.086 1 96.38 127 ASP B C 1
ATOM 6251 O O . ASP B 1 127 ? 19.469 -8.664 -0.343 1 96.38 127 ASP B O 1
ATOM 6255 N N . GLN B 1 128 ? 17.594 -7.648 -0.965 1 94.44 128 GLN B N 1
ATOM 6256 C CA . GLN B 1 128 ? 17.859 -7.91 -2.373 1 94.44 128 GLN B CA 1
ATOM 6257 C C . GLN B 1 128 ? 19.062 -7.098 -2.863 1 94.44 128 GLN B C 1
ATOM 6259 O O . GLN B 1 128 ? 19.828 -7.566 -3.699 1 94.44 128 GLN B O 1
ATOM 6264 N N . ARG B 1 129 ? 19.188 -5.91 -2.355 1 94.5 129 ARG B N 1
ATOM 6265 C CA . ARG B 1 129 ? 20.375 -5.117 -2.691 1 94.5 129 ARG B CA 1
ATOM 6266 C C . ARG B 1 129 ? 21.641 -5.75 -2.125 1 94.5 129 ARG B C 1
ATOM 6268 O O . ARG B 1 129 ? 22.688 -5.707 -2.758 1 94.5 129 ARG B O 1
ATOM 6275 N N . THR B 1 130 ? 21.469 -6.336 -0.903 1 94.56 130 THR B N 1
ATOM 6276 C CA . THR B 1 130 ? 22.594 -7.051 -0.301 1 94.56 130 THR B CA 1
ATOM 6277 C C . THR B 1 130 ? 23.094 -8.156 -1.226 1 94.56 130 THR B C 1
ATOM 6279 O O . THR B 1 130 ? 24.281 -8.242 -1.515 1 94.56 130 THR B O 1
ATOM 6282 N N . VAL B 1 131 ? 22.172 -8.867 -1.79 1 90.62 131 VAL B N 1
ATOM 6283 C CA . VAL B 1 131 ? 22.5 -9.992 -2.66 1 90.62 131 VAL B CA 1
ATOM 6284 C C . VAL B 1 131 ? 23.031 -9.469 -3.998 1 90.62 131 VAL B C 1
ATOM 6286 O O . VAL B 1 131 ? 23.984 -10.016 -4.551 1 90.62 131 VAL B O 1
ATOM 6289 N N . ARG B 1 132 ? 22.469 -8.438 -4.465 1 89.06 132 ARG B N 1
ATOM 6290 C CA . ARG B 1 132 ? 22.859 -7.875 -5.754 1 89.06 132 ARG B CA 1
ATOM 6291 C C . ARG B 1 132 ? 24.312 -7.453 -5.746 1 89.06 132 ARG B C 1
ATOM 6293 O O . ARG B 1 132 ? 25.016 -7.574 -6.758 1 89.06 132 ARG B O 1
ATOM 6300 N N . PHE B 1 133 ? 24.75 -6.977 -4.645 1 90.88 133 PHE B N 1
ATOM 6301 C CA . PHE B 1 133 ? 26.125 -6.477 -4.57 1 90.88 133 PHE B CA 1
ATOM 6302 C C . PHE B 1 133 ? 27.062 -7.551 -4.027 1 90.88 133 PHE B C 1
ATOM 6304 O O . PHE B 1 133 ? 28.156 -7.242 -3.562 1 90.88 133 PHE B O 1
ATOM 6311 N N . GLY B 1 134 ? 26.641 -8.828 -4.059 1 88.19 134 GLY B N 1
ATOM 6312 C CA . GLY B 1 134 ? 27.5 -9.969 -3.803 1 88.19 134 GLY B CA 1
ATOM 6313 C C . GLY B 1 134 ? 27.625 -10.305 -2.326 1 88.19 134 GLY B C 1
ATOM 6314 O O . GLY B 1 134 ? 28.469 -11.109 -1.936 1 88.19 134 GLY B O 1
ATOM 6315 N N . ARG B 1 135 ? 26.797 -9.625 -1.539 1 92.06 135 ARG B N 1
ATOM 6316 C CA . ARG B 1 135 ? 26.844 -9.867 -0.102 1 92.06 135 ARG B CA 1
ATOM 6317 C C . ARG B 1 135 ? 25.719 -10.797 0.336 1 92.06 135 ARG B C 1
ATOM 6319 O O . ARG B 1 135 ? 24.875 -11.195 -0.479 1 92.06 135 ARG B O 1
ATOM 6326 N N . ASN B 1 136 ? 25.844 -11.258 1.583 1 89.06 136 ASN B N 1
ATOM 6327 C CA . ASN B 1 136 ? 24.859 -12.188 2.102 1 89.06 136 ASN B CA 1
ATOM 6328 C C . ASN B 1 136 ? 24.391 -11.789 3.502 1 89.06 136 ASN B C 1
ATOM 6330 O O . ASN B 1 136 ? 24.969 -10.898 4.125 1 89.06 136 ASN B O 1
ATOM 6334 N N . GLY B 1 137 ? 23.312 -12.422 3.902 1 89.56 137 GLY B N 1
ATOM 6335 C CA . GLY B 1 137 ? 22.781 -12.172 5.23 1 89.56 137 GLY B CA 1
ATOM 6336 C C . GLY B 1 137 ? 21.453 -11.422 5.207 1 89.56 137 GLY B C 1
ATOM 6337 O O . GLY B 1 137 ? 21.203 -10.648 4.285 1 89.56 137 GLY B O 1
ATOM 6338 N N . ASN B 1 138 ? 20.688 -11.656 6.223 1 89.94 138 ASN B N 1
ATOM 6339 C CA . ASN B 1 138 ? 19.391 -11.023 6.312 1 89.94 138 ASN B CA 1
ATOM 6340 C C . ASN B 1 138 ? 19.359 -9.953 7.402 1 89.94 138 ASN B C 1
ATOM 6342 O O . ASN B 1 138 ? 20.156 -9.992 8.336 1 89.94 138 ASN B O 1
ATOM 6346 N N . ILE B 1 139 ? 18.531 -8.992 7.199 1 93.19 139 ILE B N 1
ATOM 6347 C CA . ILE B 1 139 ? 18.297 -7.957 8.188 1 93.19 139 ILE B CA 1
ATOM 6348 C C . ILE B 1 139 ? 17.047 -8.305 9.008 1 93.19 139 ILE B C 1
ATOM 6350 O O . ILE B 1 139 ? 15.992 -8.594 8.445 1 93.19 139 ILE B O 1
ATOM 6354 N N . THR B 1 140 ? 17.156 -8.273 10.258 1 89.94 140 THR B N 1
ATOM 6355 C CA . THR B 1 140 ? 16.047 -8.633 11.125 1 89.94 140 THR B CA 1
ATOM 6356 C C . THR B 1 140 ? 15.039 -7.488 11.203 1 89.94 140 THR B C 1
ATOM 6358 O O . THR B 1 140 ? 15.375 -6.383 11.633 1 89.94 140 THR B O 1
ATOM 6361 N N . ALA B 1 141 ? 13.844 -7.832 10.953 1 89.56 141 ALA B N 1
ATOM 6362 C CA . ALA B 1 141 ? 12.789 -6.82 10.898 1 89.56 141 ALA B CA 1
ATOM 6363 C C . ALA B 1 141 ? 12.477 -6.281 12.289 1 89.56 141 ALA B C 1
ATOM 6365 O O . ALA B 1 141 ? 12.227 -5.082 12.453 1 89.56 141 ALA B O 1
ATOM 6366 N N . ASP B 1 142 ? 12.484 -7.074 13.25 1 87.38 142 ASP B N 1
ATOM 6367 C CA . ASP B 1 142 ? 12.164 -6.66 14.617 1 87.38 142 ASP B CA 1
ATOM 6368 C C . ASP B 1 142 ? 13.203 -5.68 15.148 1 87.38 142 ASP B C 1
ATOM 6370 O O . ASP B 1 142 ? 12.852 -4.656 15.75 1 87.38 142 ASP B O 1
ATOM 6374 N N . SER B 1 143 ? 14.422 -6.016 14.906 1 91.56 143 SER B N 1
ATOM 6375 C CA . SER B 1 143 ? 15.492 -5.129 15.352 1 91.56 143 SER B CA 1
ATOM 6376 C C . SER B 1 143 ? 15.43 -3.779 14.648 1 91.56 143 SER B C 1
ATOM 6378 O O . SER B 1 143 ? 15.68 -2.74 15.266 1 91.56 143 SER B O 1
ATOM 6380 N N . PHE B 1 144 ? 15.086 -3.838 13.438 1 95.94 144 PHE B N 1
ATOM 6381 C CA . PHE B 1 144 ? 14.984 -2.605 12.672 1 95.94 144 PHE B CA 1
ATOM 6382 C C . PHE B 1 144 ? 13.859 -1.729 13.195 1 95.94 144 PHE B C 1
ATOM 6384 O O . PHE B 1 144 ? 14.039 -0.529 13.406 1 95.94 144 PHE B O 1
ATOM 6391 N N . ARG B 1 145 ? 12.75 -2.283 13.406 1 92.94 145 ARG B N 1
ATOM 6392 C CA . ARG B 1 145 ? 11.578 -1.543 13.875 1 92.94 145 ARG B CA 1
ATOM 6393 C C . ARG B 1 145 ? 11.844 -0.904 15.234 1 92.94 145 ARG B C 1
ATOM 6395 O O . ARG B 1 145 ? 11.516 0.265 15.445 1 92.94 145 ARG B O 1
ATOM 6402 N N . LYS B 1 146 ? 12.375 -1.661 16.094 1 91.88 146 LYS B N 1
ATOM 6403 C CA . LYS B 1 146 ? 12.688 -1.146 17.422 1 91.88 146 LYS B CA 1
ATOM 6404 C C . LYS B 1 146 ? 13.68 0.009 17.344 1 91.88 146 LYS B C 1
ATOM 6406 O O . LYS B 1 146 ? 13.508 1.029 18 1 91.88 146 LYS B O 1
ATOM 6411 N N . SER B 1 147 ? 14.695 -0.208 16.531 1 95.5 147 SER B N 1
ATOM 6412 C CA . SER B 1 147 ? 15.703 0.837 16.359 1 95.5 147 SER B CA 1
ATOM 6413 C C . SER B 1 147 ? 15.094 2.102 15.766 1 95.5 147 SER B C 1
ATOM 6415 O O . SER B 1 147 ? 15.406 3.213 16.188 1 95.5 147 SER B O 1
ATOM 6417 N N . PHE B 1 148 ? 14.203 1.907 14.828 1 97 148 PHE B N 1
ATOM 6418 C CA . PHE B 1 148 ? 13.531 3.033 14.188 1 97 148 PHE B CA 1
ATOM 6419 C C . PHE B 1 148 ? 12.727 3.828 15.203 1 97 148 PHE B C 1
ATOM 6421 O O . PHE B 1 148 ? 12.805 5.059 15.242 1 97 148 PHE B O 1
ATOM 6428 N N . LEU B 1 149 ? 11.953 3.145 16.016 1 96.25 149 LEU B N 1
ATOM 6429 C CA . LEU B 1 149 ? 11.102 3.801 17 1 96.25 149 LEU B CA 1
ATOM 6430 C C . LEU B 1 149 ? 11.938 4.512 18.062 1 96.25 149 LEU B C 1
ATOM 6432 O O . LEU B 1 149 ? 11.602 5.617 18.484 1 96.25 149 LEU B O 1
ATOM 6436 N N . GLU B 1 150 ? 13 3.898 18.406 1 94.94 150 GLU B N 1
ATOM 6437 C CA . GLU B 1 150 ? 13.891 4.523 19.391 1 94.94 150 GLU B CA 1
ATOM 6438 C C . GLU B 1 150 ? 14.57 5.758 18.812 1 94.94 150 GLU B C 1
ATOM 6440 O O . GLU B 1 150 ? 14.711 6.777 19.484 1 94.94 150 GLU B O 1
ATOM 6445 N N . TRP B 1 151 ? 15 5.586 17.625 1 96.31 151 TRP B N 1
ATOM 6446 C CA . TRP B 1 151 ? 15.609 6.723 16.922 1 96.31 151 TRP B CA 1
ATOM 6447 C C . TRP B 1 151 ? 14.633 7.895 16.859 1 96.31 151 TRP B C 1
ATOM 6449 O O . TRP B 1 151 ? 15.016 9.039 17.109 1 96.31 151 TRP B O 1
ATOM 6459 N N . GLU B 1 152 ? 13.398 7.645 16.609 1 97.06 152 GLU B N 1
ATOM 6460 C CA . GLU B 1 152 ? 12.359 8.672 16.547 1 97.06 152 GLU B CA 1
ATOM 6461 C C . GLU B 1 152 ? 12.07 9.242 17.938 1 97.06 152 GLU B C 1
ATOM 6463 O O . GLU B 1 152 ? 11.758 10.43 18.078 1 97.06 152 GLU B O 1
ATOM 6468 N N . ALA B 1 153 ? 12.117 8.359 18.922 1 96.19 153 ALA B N 1
ATOM 6469 C CA . ALA B 1 153 ? 11.906 8.805 20.297 1 96.19 153 ALA B CA 1
ATOM 6470 C C . ALA B 1 153 ? 12.938 9.852 20.703 1 96.19 153 ALA B C 1
ATOM 6472 O O . ALA B 1 153 ? 12.602 10.852 21.344 1 96.19 153 ALA B O 1
ATOM 6473 N N . VAL B 1 154 ? 14.148 9.578 20.344 1 94.31 154 VAL B N 1
ATOM 6474 C CA . VAL B 1 154 ? 15.219 10.516 20.672 1 94.31 154 VAL B CA 1
ATOM 6475 C C . VAL B 1 154 ? 15.016 11.82 19.922 1 94.31 154 VAL B C 1
ATOM 6477 O O . VAL B 1 154 ? 15.203 12.906 20.484 1 94.31 154 VAL B O 1
ATOM 6480 N N . ARG B 1 155 ? 14.648 11.734 18.719 1 93.62 155 ARG B N 1
ATOM 6481 C CA . ARG B 1 155 ? 14.375 12.938 17.938 1 93.62 155 ARG B CA 1
ATOM 6482 C C . ARG B 1 155 ? 13.234 13.742 18.562 1 93.62 155 ARG B C 1
ATOM 6484 O O . ARG B 1 155 ? 13.273 14.969 18.594 1 93.62 155 ARG B O 1
ATOM 6491 N N . PHE B 1 156 ? 12.242 13.062 19.031 1 96.19 156 PHE B N 1
ATOM 6492 C CA . PHE B 1 156 ? 11.109 13.703 19.703 1 96.19 156 PHE B CA 1
ATOM 6493 C C . PHE B 1 156 ? 11.57 14.43 20.969 1 96.19 156 PHE B C 1
ATOM 6495 O O . PHE B 1 156 ? 11.125 15.547 21.234 1 96.19 156 PHE B O 1
ATOM 6502 N N . GLU B 1 157 ? 12.445 13.789 21.672 1 93.75 157 GLU B N 1
ATOM 6503 C CA . GLU B 1 157 ? 12.969 14.414 22.875 1 93.75 157 GLU B CA 1
ATOM 6504 C C . GLU B 1 157 ? 13.789 15.656 22.562 1 93.75 157 GLU B C 1
ATOM 6506 O O . GLU B 1 157 ? 13.742 16.641 23.297 1 93.75 157 GLU B O 1
ATOM 6511 N N . VAL B 1 158 ? 14.516 15.562 21.516 1 91.69 158 VAL B N 1
ATOM 6512 C CA . VAL B 1 158 ? 15.289 16.719 21.078 1 91.69 158 VAL B CA 1
ATOM 6513 C C . VAL B 1 158 ? 14.336 17.859 20.688 1 91.69 158 VAL B C 1
ATOM 6515 O O . VAL B 1 158 ? 14.562 19.016 21.047 1 91.69 158 VAL B O 1
ATOM 6518 N N . ASP B 1 159 ? 13.289 17.531 20 1 92.94 159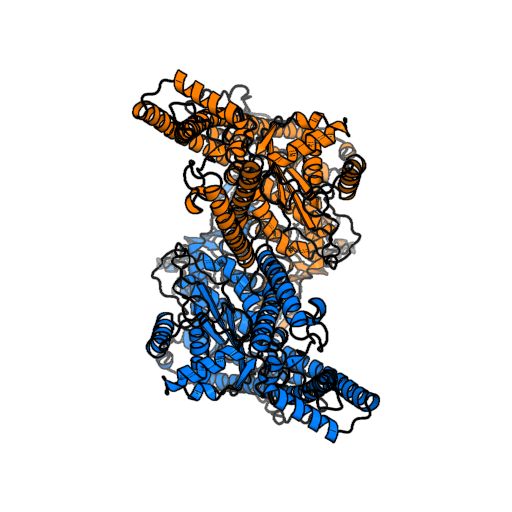 ASP B N 1
ATOM 6519 C CA . ASP B 1 159 ? 12.289 18.516 19.625 1 92.94 159 ASP B CA 1
ATOM 6520 C C . ASP B 1 159 ? 11.648 19.156 20.859 1 92.94 159 ASP B C 1
ATOM 6522 O O . ASP B 1 159 ? 11.375 20.359 20.875 1 92.94 159 ASP B O 1
ATOM 6526 N N . LYS B 1 160 ? 11.43 18.344 21.797 1 91.94 160 LYS B N 1
ATOM 6527 C CA . LYS B 1 160 ? 10.852 18.828 23.047 1 91.94 160 LYS B CA 1
ATOM 6528 C C . LYS B 1 160 ? 11.773 19.844 23.734 1 91.94 160 LYS B C 1
ATOM 6530 O O . LYS B 1 160 ? 11.305 20.844 24.266 1 91.94 160 LYS B O 1
ATOM 6535 N N . LEU B 1 161 ? 13.023 19.531 23.672 1 90.31 161 LEU B N 1
ATOM 6536 C CA . LEU B 1 161 ? 14 20.438 24.25 1 90.31 161 LEU B CA 1
ATOM 6537 C C . LEU B 1 161 ? 14.008 21.766 23.5 1 90.31 161 LEU B C 1
ATOM 6539 O O . LEU B 1 161 ? 14.258 22.812 24.109 1 90.31 161 LEU B O 1
ATOM 6543 N N . CYS B 1 162 ? 13.688 21.641 22.266 1 90.62 162 CYS B N 1
ATOM 6544 C CA . CYS B 1 162 ? 13.625 22.844 21.453 1 90.62 162 CYS B CA 1
ATOM 6545 C C . CYS B 1 162 ? 12.234 23.469 21.5 1 90.62 162 CYS B C 1
ATOM 6547 O O . CYS B 1 162 ? 11.93 24.391 20.75 1 90.62 162 CYS B O 1
ATOM 6549 N N . GLN B 1 163 ? 11.352 22.906 22.266 1 91.06 163 GLN B N 1
ATOM 6550 C CA . GLN B 1 163 ? 10 23.406 22.5 1 91.06 163 GLN B CA 1
ATOM 6551 C C . GLN B 1 163 ? 9.164 23.344 21.234 1 91.06 163 GLN B C 1
ATOM 6553 O O . GLN B 1 163 ? 8.43 24.297 20.922 1 91.06 163 GLN B O 1
ATOM 6558 N N . GLU B 1 164 ? 9.406 22.312 20.516 1 92.19 164 GLU B N 1
ATOM 6559 C CA . GLU B 1 164 ? 8.57 22.062 19.344 1 92.19 164 GLU B CA 1
ATOM 6560 C C . GLU B 1 164 ? 7.215 21.484 19.734 1 92.19 164 GLU B C 1
ATOM 6562 O O . GLU B 1 164 ? 7.137 20.594 20.578 1 92.19 164 GLU B O 1
ATOM 6567 N N . ASP B 1 165 ? 6.141 22.062 19.172 1 91.81 165 ASP B N 1
ATOM 6568 C CA . ASP B 1 165 ? 4.797 21.531 19.375 1 91.81 165 ASP B CA 1
ATOM 6569 C C . ASP B 1 165 ? 4.254 20.922 18.094 1 91.81 165 ASP B C 1
ATOM 6571 O O . ASP B 1 165 ? 3.822 21.641 17.188 1 91.81 165 ASP B O 1
ATOM 6575 N N . HIS B 1 166 ? 4.141 19.703 18.109 1 96.5 166 HIS B N 1
ATOM 6576 C CA . HIS B 1 166 ? 3.807 18.969 16.891 1 96.5 166 HIS B CA 1
ATOM 6577 C C . HIS B 1 166 ? 2.307 19 16.625 1 96.5 166 HIS B C 1
ATOM 6579 O O . HIS B 1 166 ? 1.865 18.719 15.508 1 96.5 166 HIS B O 1
ATOM 6585 N N . PHE B 1 167 ? 1.476 19.312 17.578 1 97.25 167 PHE B N 1
ATOM 6586 C CA . PHE B 1 167 ? 0.036 19.125 17.422 1 97.25 167 PHE B CA 1
ATOM 6587 C C . PHE B 1 167 ? -0.707 20.422 17.719 1 97.25 167 PHE B C 1
ATOM 6589 O O . PHE B 1 167 ? -1.828 20.406 18.234 1 97.25 167 PHE B O 1
ATOM 6596 N N . ASN B 1 168 ? -0.043 21.531 17.438 1 94.81 168 ASN B N 1
ATOM 6597 C CA . ASN B 1 168 ? -0.622 22.859 17.531 1 94.81 168 ASN B CA 1
ATOM 6598 C C . ASN B 1 168 ? -0.526 23.609 16.203 1 94.81 168 ASN B C 1
ATOM 6600 O O . ASN B 1 168 ? 0.573 23.891 15.727 1 94.81 168 ASN B O 1
ATOM 6604 N N . CYS B 1 169 ? -1.593 23.906 15.641 1 96.62 169 CYS B N 1
ATOM 6605 C CA . CYS B 1 169 ? -1.621 24.562 14.344 1 96.62 169 CYS B CA 1
ATOM 6606 C C . CYS B 1 169 ? -1.273 26.047 14.477 1 96.62 169 CYS B C 1
ATOM 6608 O O . CYS B 1 169 ? -1.97 26.781 15.164 1 96.62 169 CYS B O 1
ATOM 6610 N N . PRO B 1 170 ? -0.307 26.531 13.781 1 95.88 170 PRO B N 1
ATOM 6611 C CA . PRO B 1 170 ? 0.12 27.922 13.891 1 95.88 170 PRO B CA 1
ATOM 6612 C C . PRO B 1 170 ? -0.924 28.906 13.367 1 95.88 170 PRO B C 1
ATOM 6614 O O . PRO B 1 170 ? -0.962 30.062 13.789 1 95.88 170 PRO B O 1
ATOM 6617 N N . ALA B 1 171 ? -1.743 28.453 12.516 1 96.81 171 ALA B N 1
ATOM 6618 C CA . ALA B 1 171 ? -2.754 29.328 11.93 1 96.81 171 ALA B CA 1
ATOM 6619 C C . ALA B 1 171 ? -4.016 29.359 12.781 1 96.81 171 ALA B C 1
ATOM 6621 O O . ALA B 1 171 ? -4.82 30.297 12.68 1 96.81 171 ALA B O 1
ATOM 6622 N N . CYS B 1 172 ? -4.207 28.406 13.586 1 95.56 172 CYS B N 1
ATOM 6623 C CA . CYS B 1 172 ? -5.414 28.297 14.398 1 95.56 172 CYS B CA 1
ATOM 6624 C C . CYS B 1 172 ? -5.188 28.875 15.789 1 95.56 172 CYS B C 1
ATOM 6626 O O . CYS B 1 172 ? -6.141 29.281 16.469 1 95.56 172 CYS B O 1
ATOM 6628 N N . SER B 1 173 ? -4.012 28.875 16.312 1 91.12 173 SER B N 1
ATOM 6629 C CA . SER B 1 173 ? -3.723 29.25 17.688 1 91.12 173 SER B CA 1
ATOM 6630 C C . SER B 1 173 ? -3.545 30.766 17.812 1 91.12 173 SER B C 1
ATOM 6632 O O . SER B 1 173 ? -2.92 31.391 16.953 1 91.12 173 SER B O 1
ATOM 6634 N N . PRO B 1 174 ? -4.07 31.266 18.781 1 89.88 174 PRO B N 1
ATOM 6635 C CA . PRO B 1 174 ? -4.684 30.703 19.984 1 89.88 174 PRO B CA 1
ATOM 6636 C C . PRO B 1 174 ? -6.184 30.453 19.812 1 89.88 174 PRO B C 1
ATOM 6638 O O . PRO B 1 174 ? -6.781 29.719 20.609 1 89.88 174 PRO B O 1
ATOM 6641 N N . ASP B 1 175 ? -6.82 31.156 18.891 1 92.06 175 ASP B N 1
ATOM 6642 C CA . ASP B 1 175 ? -8.258 31.016 18.672 1 92.06 175 ASP B CA 1
ATOM 6643 C C . ASP B 1 175 ? -8.555 30.156 17.453 1 92.06 175 ASP B C 1
ATOM 6645 O O . ASP B 1 175 ? -8.406 30.594 16.312 1 92.06 175 ASP B O 1
ATOM 6649 N N . MET B 1 176 ? -9.078 29.062 17.75 1 95.44 176 MET B N 1
ATOM 6650 C CA . MET B 1 176 ? -9.359 28.109 16.688 1 95.44 176 MET B CA 1
ATOM 6651 C C . MET B 1 176 ? -10.805 28.25 16.203 1 95.44 176 MET B C 1
ATOM 6653 O O . MET B 1 176 ? -11.727 28.297 17.016 1 95.44 176 MET B O 1
ATOM 6657 N N . LEU B 1 177 ? -10.883 28.312 14.945 1 97.06 177 LEU B N 1
ATOM 6658 C CA . LEU B 1 177 ? -12.211 28.516 14.383 1 97.06 177 LEU B CA 1
ATOM 6659 C C . LEU B 1 177 ? -13.039 27.234 14.453 1 97.06 177 LEU B C 1
ATOM 6661 O O . LEU B 1 177 ? -14.195 27.266 14.883 1 97.06 177 LEU B O 1
ATOM 6665 N N . ALA B 1 178 ? -12.43 26.156 13.969 1 97.31 178 ALA B N 1
ATOM 6666 C CA . ALA B 1 178 ? -13.234 24.953 13.891 1 97.31 178 ALA B CA 1
ATOM 6667 C C . ALA B 1 178 ? -12.383 23.703 14.141 1 97.31 178 ALA B C 1
ATOM 6669 O O . ALA B 1 178 ? -11.219 23.656 13.742 1 97.31 178 ALA B O 1
ATOM 6670 N N . VAL B 1 179 ? -12.984 22.719 14.789 1 97.38 179 VAL B N 1
ATOM 6671 C CA . VAL B 1 179 ? -12.422 21.391 14.969 1 97.38 179 VAL B CA 1
ATOM 6672 C C . VAL B 1 179 ? -13.391 20.344 14.43 1 97.38 179 VAL B C 1
ATOM 6674 O O . VAL B 1 179 ? -14.594 20.391 14.711 1 97.38 179 VAL B O 1
ATOM 6677 N N . SER B 1 180 ? -12.867 19.5 13.594 1 96.94 180 SER B N 1
ATOM 6678 C CA . SER B 1 180 ? -13.664 18.422 13.039 1 96.94 180 SER B CA 1
ATOM 6679 C C . SER B 1 180 ? -13.289 17.078 13.672 1 96.94 180 SER B C 1
ATOM 6681 O O . SER B 1 180 ? -12.109 16.781 13.867 1 96.94 180 SER B O 1
ATOM 6683 N N . VAL B 1 181 ? -14.336 16.312 14 1 96.5 181 VAL B N 1
ATOM 6684 C CA . VAL B 1 181 ? -14.094 15.016 14.609 1 96.5 181 VAL B CA 1
ATOM 6685 C C . VAL B 1 181 ? -14.789 13.922 13.805 1 96.5 181 VAL B C 1
ATOM 6687 O O . VAL B 1 181 ? -15.875 14.148 13.25 1 96.5 181 VAL B O 1
ATOM 6690 N N . ASP B 1 182 ? -14.156 12.836 13.672 1 93.94 182 ASP B N 1
ATOM 6691 C CA . ASP B 1 182 ? -14.719 11.695 12.961 1 93.94 182 ASP B CA 1
ATOM 6692 C C . ASP B 1 182 ? -14.023 10.398 13.367 1 93.94 182 ASP B C 1
ATOM 6694 O O . ASP B 1 182 ? -12.828 10.398 13.688 1 93.94 182 ASP B O 1
ATOM 6698 N N . GLY B 1 183 ? -14.867 9.359 13.43 1 91.75 183 GLY B N 1
ATOM 6699 C CA . GLY B 1 183 ? -14.328 8.039 13.711 1 91.75 183 GLY B CA 1
ATOM 6700 C C . GLY B 1 183 ? -13.961 7.262 12.453 1 91.75 183 GLY B C 1
ATOM 6701 O O . GLY B 1 183 ? -14.664 7.336 11.445 1 91.75 183 GLY B O 1
ATOM 6702 N N . ASN B 1 184 ? -12.812 6.621 12.516 1 90.31 184 ASN B N 1
ATOM 6703 C CA . ASN B 1 184 ? -12.336 5.785 11.422 1 90.31 184 ASN B CA 1
ATOM 6704 C C . ASN B 1 184 ? -12.227 4.32 11.844 1 90.31 184 ASN B C 1
ATOM 6706 O O . ASN B 1 184 ? -11.258 3.934 12.5 1 90.31 184 ASN B O 1
ATOM 6710 N N . ARG B 1 185 ? -13.055 3.51 11.414 1 87.06 185 ARG B N 1
ATOM 6711 C CA . ARG B 1 185 ? -13.133 2.119 11.844 1 87.06 185 ARG B CA 1
ATOM 6712 C C . ARG B 1 185 ? -12.117 1.251 11.109 1 87.06 185 ARG B C 1
ATOM 6714 O O . ARG B 1 185 ? -11.961 0.07 11.43 1 87.06 185 ARG B O 1
ATOM 6721 N N . LYS B 1 186 ? -11.461 1.828 10.164 1 84 186 LYS B N 1
ATOM 6722 C CA . LYS B 1 186 ? -10.414 1.075 9.469 1 84 186 LYS B CA 1
ATOM 6723 C C . LYS B 1 186 ? -9.211 0.847 10.367 1 84 186 LYS B C 1
ATOM 6725 O O . LYS B 1 186 ? -8.367 -0.012 10.086 1 84 186 LYS B O 1
ATOM 6730 N N . HIS B 1 187 ? -9.195 1.575 11.383 1 91.19 187 HIS B N 1
ATOM 6731 C CA . HIS B 1 187 ? -8.078 1.477 12.32 1 91.19 187 HIS B CA 1
ATOM 6732 C C . HIS B 1 187 ? -8.352 0.43 13.398 1 91.19 187 HIS B C 1
ATOM 6734 O O . HIS B 1 187 ? -8.18 0.7 14.586 1 91.19 187 HIS B O 1
ATOM 6740 N N . TYR B 1 188 ? -8.789 -0.742 12.938 1 88.31 188 TYR B N 1
ATOM 6741 C CA . TYR B 1 188 ? -8.953 -1.821 13.906 1 88.31 188 TYR B CA 1
ATOM 6742 C C . TYR B 1 188 ? -7.641 -2.572 14.109 1 88.31 188 TYR B C 1
ATOM 6744 O O . TYR B 1 188 ? -6.742 -2.502 13.266 1 88.31 188 TYR B O 1
ATOM 6752 N N . ARG B 1 189 ? -7.473 -3.176 15.25 1 89.88 189 ARG B N 1
ATOM 6753 C CA . ARG B 1 189 ? -6.328 -4.016 15.586 1 89.88 189 ARG B CA 1
ATOM 6754 C C . ARG B 1 189 ? -6.777 -5.391 16.062 1 89.88 189 ARG B C 1
ATOM 6756 O O . ARG B 1 189 ? -7.727 -5.496 16.844 1 89.88 189 ARG B O 1
ATOM 6763 N N . PHE B 1 190 ? -6.066 -6.398 15.625 1 86.12 190 PHE B N 1
ATOM 6764 C CA . PHE B 1 190 ? -6.434 -7.762 15.992 1 86.12 190 PHE B CA 1
ATOM 6765 C C . PHE B 1 190 ? -5.973 -8.086 17.406 1 86.12 190 PHE B C 1
ATOM 6767 O O . PHE B 1 190 ? -4.883 -7.676 17.812 1 86.12 190 PHE B O 1
ATOM 6774 N N . LYS B 1 191 ? -6.793 -8.938 18.047 1 81.44 191 LYS B N 1
ATOM 6775 C CA . LYS B 1 191 ? -6.449 -9.391 19.391 1 81.44 191 LYS B CA 1
ATOM 6776 C C . LYS B 1 191 ? -5.199 -10.266 19.375 1 81.44 191 LYS B C 1
ATOM 6778 O O . LYS B 1 191 ? -4.434 -10.281 20.344 1 81.44 191 LYS B O 1
ATOM 6783 N N . SER B 1 192 ? -5.09 -10.945 18.297 1 73.38 192 SER B N 1
ATOM 6784 C CA . SER B 1 192 ? -4 -11.906 18.156 1 73.38 192 SER B CA 1
ATOM 6785 C C . SER B 1 192 ? -2.664 -11.203 17.953 1 73.38 192 SER B C 1
ATOM 6787 O O . SER B 1 192 ? -1.604 -11.82 18.078 1 73.38 192 SER B O 1
ATOM 6789 N N . ALA B 1 193 ? -2.803 -10.016 17.625 1 68.88 193 ALA B N 1
ATOM 6790 C CA . ALA B 1 193 ? -1.556 -9.297 17.406 1 68.88 193 ALA B CA 1
ATOM 6791 C C . ALA B 1 193 ? -0.7 -9.258 18.656 1 68.88 193 ALA B C 1
ATOM 6793 O O . ALA B 1 193 ? -1.228 -9.273 19.781 1 68.88 193 ALA B O 1
ATOM 6794 N N . ALA B 1 194 ? 0.557 -9.453 18.484 1 64.81 194 ALA B N 1
ATOM 6795 C CA . ALA B 1 194 ? 1.574 -9.633 19.516 1 64.81 194 ALA B CA 1
ATOM 6796 C C . ALA B 1 194 ? 1.212 -8.859 20.781 1 64.81 194 ALA B C 1
ATOM 6798 O O . ALA B 1 194 ? 1.004 -7.645 20.734 1 64.81 194 ALA B O 1
ATOM 6799 N N . ARG B 1 195 ? 0.819 -9.617 21.75 1 62.88 195 ARG B N 1
ATOM 6800 C CA . ARG B 1 195 ? 0.48 -9.086 23.078 1 62.88 195 ARG B CA 1
ATOM 6801 C C . ARG B 1 195 ? 1.735 -8.68 23.844 1 62.88 195 ARG B C 1
ATOM 6803 O O . ARG B 1 195 ? 2.576 -9.523 24.156 1 62.88 195 ARG B O 1
ATOM 6810 N N . SER B 1 196 ? 2.332 -7.562 23.406 1 66.31 196 SER B N 1
ATOM 6811 C CA . SER B 1 196 ? 3.416 -7.066 24.25 1 66.31 196 SER B CA 1
ATOM 6812 C C . SER B 1 196 ? 2.895 -6.105 25.312 1 66.31 196 SER B C 1
ATOM 6814 O O . SER B 1 196 ? 1.961 -5.344 25.062 1 66.31 196 SER B O 1
ATOM 6816 N N . GLU B 1 197 ? 3.25 -6.355 26.406 1 68.31 197 GLU B N 1
ATOM 6817 C CA . GLU B 1 197 ? 2.918 -5.492 27.547 1 68.31 197 GLU B CA 1
ATOM 6818 C C . GLU B 1 197 ? 3.779 -4.234 27.547 1 68.31 197 GLU B C 1
ATOM 6820 O O . GLU B 1 197 ? 3.678 -3.408 28.453 1 68.31 197 GLU B O 1
ATOM 6825 N N . GLU B 1 198 ? 4.5 -4.043 26.516 1 81.12 198 GLU B N 1
ATOM 6826 C CA . GLU B 1 198 ? 5.379 -2.879 26.469 1 81.12 198 GLU B CA 1
ATOM 6827 C C . GLU B 1 198 ? 4.578 -1.592 26.281 1 81.12 198 GLU B C 1
ATOM 6829 O O . GLU B 1 198 ? 3.57 -1.578 25.562 1 81.12 198 GLU B O 1
ATOM 6834 N N . LYS B 1 199 ? 5.004 -0.633 27.062 1 88.31 199 LYS B N 1
ATOM 6835 C CA . LYS B 1 199 ? 4.375 0.679 26.938 1 88.31 199 LYS B CA 1
ATOM 6836 C C . LYS B 1 199 ? 4.848 1.41 25.688 1 88.31 199 LYS B C 1
ATOM 6838 O O . LYS B 1 199 ? 6.02 1.323 25.328 1 88.31 199 LYS B O 1
ATOM 6843 N N . ALA B 1 200 ? 3.896 2.117 25.125 1 94 200 ALA B N 1
ATOM 6844 C CA . ALA B 1 200 ? 4.234 2.9 23.938 1 94 200 ALA B CA 1
ATOM 6845 C C . ALA B 1 200 ? 5.121 4.086 24.297 1 94 200 ALA B C 1
ATOM 6847 O O . ALA B 1 200 ? 4.93 4.719 25.328 1 94 200 ALA B O 1
ATOM 6848 N N . ILE B 1 201 ? 6.066 4.402 23.516 1 94 201 ILE B N 1
ATOM 6849 C CA . ILE B 1 201 ? 7.004 5.5 23.719 1 94 201 ILE B CA 1
ATOM 6850 C C . ILE B 1 201 ? 6.258 6.832 23.672 1 94 201 ILE B C 1
ATOM 6852 O O . ILE B 1 201 ? 6.574 7.754 24.422 1 94 201 ILE B O 1
ATOM 6856 N N . PHE B 1 202 ? 5.227 6.91 22.844 1 96.38 202 PHE B N 1
ATOM 6857 C CA . PHE B 1 202 ? 4.543 8.18 22.625 1 96.38 202 PHE B CA 1
ATOM 6858 C C . PHE B 1 202 ? 3.146 8.156 23.234 1 96.38 202 PHE B C 1
ATOM 6860 O O . PHE B 1 202 ? 2.232 8.805 22.719 1 96.38 202 PHE B O 1
ATOM 6867 N N . ASP B 1 203 ? 3.002 7.418 24.234 1 93.94 203 ASP B N 1
ATOM 6868 C CA . ASP B 1 203 ? 1.701 7.309 24.891 1 93.94 203 ASP B CA 1
ATOM 6869 C C . ASP B 1 203 ? 1.208 8.68 25.359 1 93.94 203 ASP B C 1
ATOM 6871 O O . ASP B 1 203 ? 1.932 9.406 26.047 1 93.94 203 ASP B O 1
ATOM 6875 N N . GLY B 1 204 ? 0.031 9.047 24.906 1 95 204 GLY B N 1
ATOM 6876 C CA . GLY B 1 204 ? -0.595 10.273 25.375 1 95 204 GLY B CA 1
ATOM 6877 C C . GLY B 1 204 ? -0.209 11.492 24.562 1 95 204 GLY B C 1
ATOM 6878 O O . GLY B 1 204 ? -0.745 12.578 24.766 1 95 204 GLY B O 1
ATOM 6879 N N . VAL B 1 205 ? 0.681 11.305 23.641 1 96.06 205 VAL B N 1
ATOM 6880 C CA . VAL B 1 205 ? 1.158 12.453 22.875 1 96.06 205 VAL B CA 1
ATOM 6881 C C . VAL B 1 205 ? 0.116 12.844 21.828 1 96.06 205 VAL B C 1
ATOM 6883 O O . VAL B 1 205 ? -0.33 13.992 21.781 1 96.06 205 VAL B O 1
ATOM 6886 N N . PHE B 1 206 ? -0.269 11.953 21.062 1 97.88 206 PHE B N 1
ATOM 6887 C CA . PHE B 1 206 ? -1.274 12.156 20.031 1 97.88 206 PHE B CA 1
ATOM 6888 C C . PHE B 1 206 ? -2.551 11.391 20.344 1 97.88 206 PHE B C 1
ATOM 6890 O O . PHE B 1 206 ? -3.645 11.961 20.328 1 97.88 206 PHE B O 1
ATOM 6897 N N . ILE B 1 207 ? -2.355 10.148 20.625 1 98.12 207 ILE B N 1
ATOM 6898 C CA . ILE B 1 207 ? -3.475 9.289 21 1 98.12 207 ILE B CA 1
ATOM 6899 C C . ILE B 1 207 ? -3.67 9.32 22.516 1 98.12 207 ILE B C 1
ATOM 6901 O O . ILE B 1 207 ? -2.74 9.039 23.281 1 98.12 207 ILE B O 1
ATOM 6905 N N . ALA B 1 208 ? -4.844 9.625 22.875 1 97.94 208 ALA B N 1
ATOM 6906 C CA . ALA B 1 208 ? -5.156 9.727 24.297 1 97.94 208 ALA B CA 1
ATOM 6907 C C . ALA B 1 208 ? -4.957 8.383 25 1 97.94 208 ALA B C 1
ATOM 6909 O O . ALA B 1 208 ? -5.102 7.328 24.375 1 97.94 208 ALA B O 1
ATOM 6910 N N . ASN B 1 209 ? -4.602 8.477 26.297 1 96.12 209 ASN B N 1
ATOM 6911 C CA . ASN B 1 209 ? -4.461 7.266 27.094 1 96.12 209 ASN B CA 1
ATOM 6912 C C . ASN B 1 209 ? -5.77 6.48 27.172 1 96.12 209 ASN B C 1
ATOM 6914 O O . ASN B 1 209 ? -6.816 7.035 27.516 1 96.12 209 ASN B O 1
ATOM 6918 N N . ASP B 1 210 ? -5.68 5.215 26.922 1 93.75 210 ASP B N 1
ATOM 6919 C CA . ASP B 1 210 ? -6.867 4.367 26.844 1 93.75 210 ASP B CA 1
ATOM 6920 C C . ASP B 1 210 ? -7.625 4.367 28.172 1 93.75 210 ASP B C 1
ATOM 6922 O O . ASP B 1 210 ? -8.859 4.391 28.188 1 93.75 210 ASP B O 1
ATOM 6926 N N . ASP B 1 211 ? -6.871 4.34 29.219 1 93.19 211 ASP B N 1
ATOM 6927 C CA . ASP B 1 211 ? -7.492 4.277 30.531 1 93.19 211 ASP B CA 1
ATOM 6928 C C . ASP B 1 211 ? -8.266 5.559 30.828 1 93.19 211 ASP B C 1
ATOM 6930 O O . ASP B 1 211 ? -9.352 5.512 31.422 1 93.19 211 ASP B O 1
ATOM 6934 N N . ASP B 1 212 ? -7.715 6.652 30.469 1 95.88 212 ASP B N 1
ATOM 6935 C CA . ASP B 1 212 ? -8.398 7.926 30.688 1 95.88 212 ASP B CA 1
ATOM 6936 C C . ASP B 1 212 ? -9.695 7.988 29.891 1 95.88 212 ASP B C 1
ATOM 6938 O O . ASP B 1 212 ? -10.727 8.438 30.391 1 95.88 212 ASP B O 1
ATOM 6942 N N . VAL B 1 213 ? -9.664 7.512 28.703 1 96.44 213 VAL B N 1
ATOM 6943 C CA . VAL B 1 213 ? -10.836 7.512 27.828 1 96.44 213 VAL B CA 1
ATOM 6944 C C . VAL B 1 213 ? -11.898 6.57 28.391 1 96.44 213 VAL B C 1
ATOM 6946 O O . VAL B 1 213 ? -13.086 6.918 28.438 1 96.44 213 VAL B O 1
ATOM 6949 N N . ALA B 1 214 ? -11.438 5.402 28.797 1 94.5 214 ALA B N 1
ATOM 6950 C CA . ALA B 1 214 ? -12.367 4.418 29.359 1 94.5 214 ALA B CA 1
ATOM 6951 C C . ALA B 1 214 ? -13.062 4.961 30.594 1 94.5 214 ALA B C 1
ATOM 6953 O O . ALA B 1 214 ? -14.273 4.781 30.766 1 94.5 214 ALA B O 1
ATOM 6954 N N . ARG B 1 215 ? -12.352 5.59 31.469 1 95.25 215 ARG B N 1
ATOM 6955 C CA . ARG B 1 215 ? -12.922 6.18 32.688 1 95.25 215 ARG B CA 1
ATOM 6956 C C . ARG B 1 215 ? -13.953 7.25 32.312 1 95.25 215 ARG B C 1
ATOM 6958 O O . ARG B 1 215 ? -15.008 7.336 32.969 1 95.25 215 ARG B O 1
ATOM 6965 N N . PHE B 1 216 ? -13.648 8.016 31.375 1 95.94 216 PHE B N 1
ATOM 6966 C CA . PHE B 1 216 ? -14.555 9.07 30.953 1 95.94 216 PHE B CA 1
ATOM 6967 C C . PHE B 1 216 ? -15.836 8.477 30.359 1 95.94 216 PHE B C 1
ATOM 6969 O O . PHE B 1 216 ? -16.938 8.93 30.688 1 95.94 216 PHE B O 1
ATOM 6976 N N . VAL B 1 217 ? -15.672 7.523 29.484 1 93.31 217 VAL B N 1
ATOM 6977 C CA . VAL B 1 217 ? -16.812 6.875 28.844 1 93.31 217 VAL B CA 1
ATOM 6978 C C . VAL B 1 217 ? -17.703 6.246 29.906 1 93.31 217 VAL B C 1
ATOM 6980 O O . VAL B 1 217 ? -18.938 6.391 29.859 1 93.31 217 VAL B O 1
ATOM 6983 N N . ASP B 1 218 ? -17.094 5.59 30.875 1 90.75 218 ASP B N 1
ATOM 6984 C CA . ASP B 1 218 ? -17.844 4.969 31.953 1 90.75 218 ASP B CA 1
ATOM 6985 C C . ASP B 1 218 ? -18.578 6.016 32.781 1 90.75 218 ASP B C 1
ATOM 6987 O O . ASP B 1 218 ? -19.734 5.812 33.188 1 90.75 218 ASP B O 1
ATOM 6991 N N . TYR B 1 219 ? -17.953 7.031 33.031 1 93 219 TYR B N 1
ATOM 6992 C CA . TYR B 1 219 ? -18.547 8.125 33.812 1 93 219 TYR B CA 1
ATOM 6993 C C . TYR B 1 219 ? -19.797 8.664 33.094 1 93 219 TYR B C 1
ATOM 6995 O O . TYR B 1 219 ? -20.844 8.805 33.719 1 93 219 TYR B O 1
ATOM 7003 N N . VAL B 1 220 ? -19.656 8.953 31.812 1 92.81 220 VAL B N 1
ATOM 7004 C CA . VAL B 1 220 ? -20.766 9.516 31.031 1 92.81 220 VAL B CA 1
ATOM 7005 C C . VAL B 1 220 ? -21.906 8.508 30.969 1 92.81 220 VAL B C 1
ATOM 7007 O O . VAL B 1 220 ? -23.078 8.875 31.141 1 92.81 220 VAL B O 1
ATOM 7010 N N . HIS B 1 221 ? -21.578 7.324 30.766 1 88.12 221 HIS B N 1
ATOM 7011 C CA . HIS B 1 221 ? -22.609 6.297 30.609 1 88.12 221 HIS B CA 1
ATOM 7012 C C . HIS B 1 221 ? -23.312 6.008 31.938 1 88.12 221 HIS B C 1
ATOM 7014 O O . HIS B 1 221 ? -24.516 5.727 31.953 1 88.12 221 HIS B O 1
ATOM 7020 N N . THR B 1 222 ? -22.578 5.914 32.969 1 87.56 222 THR B N 1
ATOM 7021 C CA . THR B 1 222 ? -23.172 5.66 34.281 1 87.56 222 THR B CA 1
ATOM 7022 C C . THR B 1 222 ? -24.047 6.824 34.719 1 87.56 222 THR B C 1
ATOM 7024 O O . THR B 1 222 ? -25.094 6.625 35.344 1 87.56 222 THR B O 1
ATOM 7027 N N . SER B 1 223 ? -23.641 7.961 34.344 1 88.75 223 SER B N 1
ATOM 7028 C CA . SER B 1 223 ? -24.375 9.156 34.75 1 88.75 223 SER B CA 1
ATOM 7029 C C . SER B 1 223 ? -25.625 9.352 33.906 1 88.75 223 SER B C 1
ATOM 7031 O O . SER B 1 223 ? -26.562 10.047 34.312 1 88.75 223 SER B O 1
ATOM 7033 N N . THR B 1 224 ? -25.469 8.984 32.656 1 82.88 224 THR B N 1
ATOM 7034 C CA . THR B 1 224 ? -26.578 9.219 31.719 1 82.88 224 THR B CA 1
ATOM 7035 C C . THR B 1 224 ? -27.375 7.934 31.484 1 82.88 224 THR B C 1
ATOM 7037 O O . THR B 1 224 ? -26.812 6.84 31.516 1 82.88 224 THR B O 1
ATOM 7040 N N . SER B 1 225 ? -28.375 7.527 32.25 1 63.41 225 SER B N 1
ATOM 7041 C CA . SER B 1 225 ? -29.156 6.309 32.031 1 63.41 225 SER B CA 1
ATOM 7042 C C . SER B 1 225 ? -29.344 6.035 30.531 1 63.41 225 SER B C 1
ATOM 7044 O O . SER B 1 225 ? -30.047 6.77 29.844 1 63.41 225 SER B O 1
ATOM 7046 N N . HIS B 1 226 ? -28.328 5.637 29.969 1 54.62 226 HIS B N 1
ATOM 7047 C CA . HIS B 1 226 ? -28.328 5.598 28.516 1 54.62 226 HIS B CA 1
ATOM 7048 C C . HIS B 1 226 ? -29.344 4.598 27.969 1 54.62 226 HIS B C 1
ATOM 7050 O O . HIS B 1 226 ? -29.359 3.438 28.391 1 54.62 226 HIS B O 1
ATOM 7056 N N . VAL B 1 227 ? -30.484 5.09 27.703 1 45.34 227 VAL B N 1
ATOM 7057 C CA . VAL B 1 227 ? -31.484 4.332 26.953 1 45.34 227 VAL B CA 1
ATOM 7058 C C . VAL B 1 227 ? -30.938 3.996 25.562 1 45.34 227 VAL B C 1
ATOM 7060 O O . VAL B 1 227 ? -30.297 4.836 24.922 1 45.34 227 VAL B O 1
ATOM 7063 N N . SER B 1 228 ? -30.734 2.818 25.297 1 42.22 228 SER B N 1
ATOM 7064 C CA . SER B 1 228 ? -30.312 2.324 23.984 1 42.22 228 SER B CA 1
ATOM 7065 C C . SER B 1 228 ? -31.172 2.922 22.875 1 42.22 228 SER B C 1
ATOM 7067 O O . SER B 1 228 ? -32.281 2.453 22.625 1 42.22 228 SER B O 1
ATOM 7069 N N . GLY B 1 229 ? -31.672 4.02 22.969 1 37.25 229 GLY B N 1
ATOM 7070 C CA . GLY B 1 229 ? -32.625 4.367 21.938 1 37.25 229 GLY B CA 1
ATOM 7071 C C . GLY B 1 229 ? -32 4.578 20.578 1 37.25 229 GLY B C 1
ATOM 7072 O O . GLY B 1 229 ? -30.859 5.016 20.484 1 37.25 229 GLY B O 1
ATOM 7073 N N . ARG B 1 230 ? -32.469 3.811 19.531 1 38.75 230 ARG B N 1
ATOM 7074 C CA . ARG B 1 230 ? -32.219 4.047 18.109 1 38.75 230 ARG B CA 1
ATOM 7075 C C . ARG B 1 230 ? -32.688 5.43 17.688 1 38.75 230 ARG B C 1
ATOM 7077 O O . ARG B 1 230 ? -33.875 5.727 17.766 1 38.75 230 ARG B O 1
ATOM 7084 N N . GLY B 1 231 ? -32.188 6.488 18.188 1 34.09 231 GLY B N 1
ATOM 7085 C CA . GLY B 1 231 ? -32.75 7.762 17.766 1 34.09 231 GLY B CA 1
ATOM 7086 C C . GLY B 1 231 ? -32.75 7.941 16.266 1 34.09 231 GLY B C 1
ATOM 7087 O O . GLY B 1 231 ? -31.797 7.582 15.586 1 34.09 231 GLY B O 1
ATOM 7088 N N . VAL B 1 232 ? -33.875 7.926 15.727 1 32.62 232 VAL B N 1
ATOM 7089 C CA . VAL B 1 232 ? -34.219 8.039 14.312 1 32.62 232 VAL B CA 1
ATOM 7090 C C . VAL B 1 232 ? -33.906 9.453 13.82 1 32.62 232 VAL B C 1
ATOM 7092 O O . VAL B 1 232 ? -34.688 10.375 14.016 1 32.62 232 VAL B O 1
ATOM 7095 N N . CYS B 1 233 ? -33 10.109 14.422 1 30.34 233 CYS B N 1
ATOM 7096 C CA . CYS B 1 233 ? -32.938 11.383 13.727 1 30.34 233 CYS B CA 1
ATOM 7097 C C . CYS B 1 233 ? -32.406 11.203 12.305 1 30.34 233 CYS B C 1
ATOM 7099 O O . CYS B 1 233 ? -31.203 11.164 12.086 1 30.34 233 CYS B O 1
ATOM 7101 N N . GLY B 1 234 ? -33.188 10.922 11.383 1 34.25 234 GLY B N 1
ATOM 7102 C CA . GLY B 1 234 ? -33.094 10.523 9.992 1 34.25 234 GLY B CA 1
ATOM 7103 C C . GLY B 1 234 ? -32.562 9.109 9.805 1 34.25 234 GLY B C 1
ATOM 7104 O O . GLY B 1 234 ? -33.062 8.164 10.406 1 34.25 234 GLY B O 1
ATOM 7105 N N . GLY B 1 235 ? -31.297 8.875 9.172 1 33.31 235 GLY B N 1
ATOM 7106 C CA . GLY B 1 235 ? -30.75 7.57 8.828 1 33.31 235 GLY B CA 1
ATOM 7107 C C . GLY B 1 235 ? -30.141 6.848 10.016 1 33.31 235 GLY B C 1
ATOM 7108 O O . GLY B 1 235 ? -29.906 7.457 11.062 1 33.31 235 GLY B O 1
ATOM 7109 N N . GLN B 1 236 ? -30.453 5.59 10.172 1 35.59 236 GLN B N 1
ATOM 7110 C CA . GLN B 1 236 ? -29.844 4.684 11.133 1 35.59 236 GLN B CA 1
ATOM 7111 C C . GLN B 1 236 ? -28.328 4.859 11.156 1 35.59 236 GLN B C 1
ATOM 7113 O O . GLN B 1 236 ? -27.641 4.473 10.211 1 35.59 236 GLN B O 1
ATOM 7118 N N . TRP B 1 237 ? -27.875 6.004 11.656 1 39.94 237 TRP B N 1
ATOM 7119 C CA . TRP B 1 237 ? -26.422 6.191 11.734 1 39.94 237 TRP B CA 1
ATOM 7120 C C . TRP B 1 237 ? -25.812 5.258 12.773 1 39.94 237 TRP B C 1
ATOM 7122 O O . TRP B 1 237 ? -26.312 5.164 13.898 1 39.94 237 TRP B O 1
ATOM 7132 N N . SER B 1 238 ? -25.094 4.281 12.312 1 43 238 SER B N 1
ATOM 7133 C CA . SER B 1 238 ? -24.375 3.385 13.211 1 43 238 SER B CA 1
ATOM 7134 C C . SER B 1 238 ? -23.531 4.168 14.203 1 43 238 SER B C 1
ATOM 7136 O O . SER B 1 238 ? -23.234 3.676 15.297 1 43 238 SER B O 1
ATOM 7138 N N . ALA B 1 239 ? -23.062 5.375 13.898 1 44.75 239 ALA B N 1
ATOM 7139 C CA . ALA B 1 239 ? -22.156 6.156 14.742 1 44.75 239 ALA B CA 1
ATOM 7140 C C . ALA B 1 239 ? -22.875 6.66 15.992 1 44.75 239 ALA B C 1
ATOM 7142 O O . ALA B 1 239 ? -22.234 7.148 16.922 1 44.75 239 ALA B O 1
ATOM 7143 N N . ALA B 1 240 ? -24.188 6.184 16.172 1 43.66 240 ALA B N 1
ATOM 7144 C CA . ALA B 1 240 ? -24.922 6.785 17.281 1 43.66 240 ALA B CA 1
ATOM 7145 C C . ALA B 1 240 ? -25.516 5.711 18.188 1 43.66 240 ALA B C 1
ATOM 7147 O O . ALA B 1 240 ? -26.406 5.988 18.984 1 43.66 240 ALA B O 1
ATOM 7148 N N . ARG B 1 241 ? -24.938 4.434 17.953 1 43.34 241 ARG B N 1
ATOM 7149 C CA . ARG B 1 241 ? -25.547 3.471 18.875 1 43.34 241 ARG B CA 1
ATOM 7150 C C . ARG B 1 241 ? -24.766 3.377 20.172 1 43.34 241 ARG B C 1
ATOM 7152 O O . ARG B 1 241 ? -23.719 2.723 20.234 1 43.34 241 ARG B O 1
ATOM 7159 N N . GLU B 1 242 ? -25.094 4.227 21.109 1 45.78 242 GLU B N 1
ATOM 7160 C CA . GLU B 1 242 ? -24.484 4.238 22.438 1 45.78 242 GLU B CA 1
ATOM 7161 C C . GLU B 1 242 ? -24.531 2.857 23.078 1 45.78 242 GLU B C 1
ATOM 7163 O O . GLU B 1 242 ? -23.844 2.604 24.078 1 45.78 242 GLU B O 1
ATOM 7168 N N . THR B 1 243 ? -25.219 1.928 22.406 1 42.34 243 THR B N 1
ATOM 7169 C CA . THR B 1 243 ? -25.359 0.606 23.016 1 42.34 243 THR B CA 1
ATOM 7170 C C . THR B 1 243 ? -24.344 -0.366 22.438 1 42.34 243 THR B C 1
ATOM 7172 O O . THR B 1 243 ? -24.359 -1.557 22.766 1 42.34 243 THR B O 1
ATOM 7175 N N . SER B 1 244 ? -23.531 0.133 21.656 1 48.66 244 SER B N 1
ATOM 7176 C CA . SER B 1 244 ? -22.594 -0.81 21.047 1 48.66 244 SER B CA 1
ATOM 7177 C C . SER B 1 244 ? -21.641 -1.389 22.078 1 48.66 244 SER B C 1
ATOM 7179 O O . SER B 1 244 ? -21.094 -0.654 22.906 1 48.66 244 SER B O 1
ATOM 7181 N N . GLN B 1 245 ? -21.734 -2.672 22.391 1 52.5 245 GLN B N 1
ATOM 7182 C CA . GLN B 1 245 ? -20.812 -3.402 23.25 1 52.5 245 GLN B CA 1
ATOM 7183 C C . GLN B 1 245 ? -19.547 -3.795 22.5 1 52.5 245 GLN B C 1
ATOM 7185 O O . GLN B 1 245 ? -19.516 -3.75 21.266 1 52.5 245 GLN B O 1
ATOM 7190 N N . LYS B 1 246 ? -18.625 -3.969 23.328 1 53.72 246 LYS B N 1
ATOM 7191 C CA . LYS B 1 246 ? -17.375 -4.457 22.766 1 53.72 246 LYS B CA 1
ATOM 7192 C C . LYS B 1 246 ? -17.594 -5.723 21.938 1 53.72 246 LYS B C 1
ATOM 7194 O O . LYS B 1 246 ? -18.281 -6.641 22.375 1 53.72 246 LYS B O 1
ATOM 7199 N N . SER B 1 247 ? -17.266 -5.555 20.672 1 55.16 247 SER B N 1
ATOM 7200 C CA . SER B 1 247 ? -17.453 -6.711 19.812 1 55.16 247 SER B CA 1
ATOM 7201 C C . SER B 1 247 ? -16.703 -7.93 20.344 1 55.16 247 SER B C 1
ATOM 7203 O O . SER B 1 247 ? -15.586 -7.805 20.844 1 55.16 247 SER B O 1
ATOM 7205 N N . SER B 1 248 ? -17.297 -8.961 20.75 1 55.09 248 SER B N 1
ATOM 7206 C CA . SER B 1 248 ? -16.656 -10.227 21.094 1 55.09 248 SER B CA 1
ATOM 7207 C C . SER B 1 248 ? -15.805 -10.75 19.938 1 55.09 248 SER B C 1
ATOM 7209 O O . SER B 1 248 ? -15.242 -11.844 20.031 1 55.09 248 SER B O 1
ATOM 7211 N N . GLY B 1 249 ? -15.656 -9.883 19.031 1 63.34 249 GLY B N 1
ATOM 7212 C CA . GLY B 1 249 ? -15.031 -10.391 17.828 1 63.34 249 GLY B CA 1
ATOM 7213 C C . GLY B 1 249 ? -13.516 -10.445 17.922 1 63.34 249 GLY B C 1
ATOM 7214 O O . GLY B 1 249 ? -12.953 -10.406 19.016 1 63.34 249 GLY B O 1
ATOM 7215 N N . LYS B 1 250 ? -12.797 -10.664 16.938 1 78.69 250 LYS B N 1
ATOM 7216 C CA . LYS B 1 250 ? -11.367 -10.898 16.766 1 78.69 250 LYS B CA 1
ATOM 7217 C C . LYS B 1 250 ? -10.578 -9.594 16.906 1 78.69 250 LYS B C 1
ATOM 7219 O O . LYS B 1 250 ? -9.352 -9.617 16.969 1 78.69 250 LYS B O 1
ATOM 7224 N N . THR B 1 251 ? -11.336 -8.414 17.234 1 84.25 251 THR B N 1
ATOM 7225 C CA . THR B 1 251 ? -10.625 -7.141 17.25 1 84.25 251 THR B CA 1
ATOM 7226 C C . THR B 1 251 ? -10.484 -6.609 18.672 1 84.25 251 THR B C 1
ATOM 7228 O O . THR B 1 251 ? -11.375 -6.805 19.5 1 84.25 251 THR B O 1
ATOM 7231 N N . ASP B 1 252 ? -9.352 -6.055 19.031 1 86.75 252 ASP B N 1
ATOM 7232 C CA . ASP B 1 252 ? -9.125 -5.348 20.297 1 86.75 252 ASP B CA 1
ATOM 7233 C C . ASP B 1 252 ? -9.555 -3.887 20.188 1 86.75 252 ASP B C 1
ATOM 7235 O O . ASP B 1 252 ? -10.602 -3.5 20.719 1 86.75 252 ASP B O 1
ATOM 7239 N N . GLU B 1 253 ? -8.852 -3.111 19.484 1 90.12 253 GLU B N 1
ATOM 7240 C CA . GLU B 1 253 ? -9.328 -1.786 19.094 1 90.12 253 GLU B CA 1
ATOM 7241 C C . GLU B 1 253 ? -10.188 -1.853 17.844 1 90.12 253 GLU B C 1
ATOM 7243 O O . GLU B 1 253 ? -9.875 -2.592 16.906 1 90.12 253 GLU B O 1
ATOM 7248 N N . GLU B 1 254 ? -11.195 -1.084 17.812 1 90.88 254 GLU B N 1
ATOM 7249 C CA . GLU B 1 254 ? -12.148 -1.17 16.703 1 90.88 254 GLU B CA 1
ATOM 7250 C C . GLU B 1 254 ? -12.008 0.023 15.758 1 90.88 254 GLU B C 1
ATOM 7252 O O . GLU B 1 254 ? -12.594 0.034 14.672 1 90.88 254 GLU B O 1
ATOM 7257 N N . GLY B 1 255 ? -11.281 1.01 16.219 1 93.56 255 GLY B N 1
ATOM 7258 C CA . GLY B 1 255 ? -11.078 2.166 15.359 1 93.56 255 GLY B CA 1
ATOM 7259 C C . GLY B 1 255 ? -10.328 3.293 16.047 1 93.56 255 GLY B C 1
ATOM 7260 O O . GLY B 1 255 ? -9.719 3.09 17.094 1 93.56 255 GLY B O 1
ATOM 7261 N N . LEU B 1 256 ? -10.281 4.422 15.352 1 95.5 256 LEU B N 1
ATOM 7262 C CA . LEU B 1 256 ? -9.602 5.629 15.812 1 95.5 256 LEU B CA 1
ATOM 7263 C C . LEU B 1 256 ? -10.469 6.859 15.586 1 95.5 256 LEU B C 1
ATOM 7265 O O . LEU B 1 256 ? -11.008 7.055 14.492 1 95.5 256 LEU B O 1
ATOM 7269 N N . GLU B 1 257 ? -10.711 7.598 16.641 1 96.88 257 GLU B N 1
ATOM 7270 C CA . GLU B 1 257 ? -11.398 8.883 16.547 1 96.88 257 GLU B CA 1
ATOM 7271 C C . GLU B 1 257 ? -10.398 10.039 16.484 1 96.88 257 GLU B C 1
ATOM 7273 O O . GLU B 1 257 ? -9.445 10.078 17.266 1 96.88 257 GLU B O 1
ATOM 7278 N N . LEU B 1 258 ? -10.625 10.961 15.547 1 97.38 258 LEU B N 1
ATOM 7279 C CA . LEU B 1 258 ? -9.656 12.023 15.305 1 97.38 258 LEU B CA 1
ATOM 7280 C C . LEU B 1 258 ? -10.289 13.398 15.492 1 97.38 258 LEU B C 1
ATOM 7282 O O . LEU B 1 258 ? -11.469 13.586 15.18 1 97.38 258 LEU B O 1
ATOM 7286 N N . ALA B 1 259 ? -9.539 14.289 16 1 98.06 259 ALA B N 1
ATOM 7287 C CA . ALA B 1 259 ? -9.836 15.719 15.977 1 98.06 259 ALA B CA 1
ATOM 7288 C C . ALA B 1 259 ? -8.852 16.469 15.086 1 98.06 259 ALA B C 1
ATOM 7290 O O . ALA B 1 259 ? -7.637 16.297 15.203 1 98.06 259 ALA B O 1
ATOM 7291 N N . VAL B 1 260 ? -9.359 17.219 14.148 1 97.94 260 VAL B N 1
ATOM 7292 C CA . VAL B 1 260 ? -8.555 17.906 13.141 1 97.94 260 VAL B CA 1
ATOM 7293 C C . VAL B 1 260 ? -9.023 19.344 12.984 1 97.94 260 VAL B C 1
ATOM 7295 O O . VAL B 1 260 ? -10.227 19.625 13.039 1 97.94 260 VAL B O 1
ATOM 7298 N N . CYS B 1 261 ? -8.102 20.297 12.898 1 97.44 261 CYS B N 1
ATOM 7299 C CA . CYS B 1 261 ? -8.516 21.672 12.664 1 97.44 261 CYS B CA 1
ATOM 7300 C C . CYS B 1 261 ? -8.867 21.891 11.195 1 97.44 261 CYS B C 1
ATOM 7302 O O . CYS B 1 261 ? -8.719 21 10.375 1 97.44 261 CYS B O 1
ATOM 7304 N N . ARG B 1 262 ? -9.273 23.047 10.805 1 96.62 262 ARG B N 1
ATOM 7305 C CA . ARG B 1 262 ? -9.766 23.312 9.453 1 96.62 262 ARG B CA 1
ATOM 7306 C C . ARG B 1 262 ? -8.625 23.375 8.453 1 96.62 262 ARG B C 1
ATOM 7308 O O . ARG B 1 262 ? -8.852 23.391 7.238 1 96.62 262 ARG B O 1
ATOM 7315 N N . HIS B 1 263 ? -7.344 23.375 8.977 1 97.06 263 HIS B N 1
ATOM 7316 C CA . HIS B 1 263 ? -6.18 23.391 8.109 1 97.06 263 HIS B CA 1
ATOM 7317 C C . HIS B 1 263 ? -5.652 21.984 7.871 1 97.06 263 HIS B C 1
ATOM 7319 O O . HIS B 1 263 ? -4.609 21.797 7.238 1 97.06 263 HIS B O 1
ATOM 7325 N N . GLY B 1 264 ? -6.324 20.984 8.398 1 96.69 264 GLY B N 1
ATOM 7326 C CA . GLY B 1 264 ? -5.926 19.594 8.211 1 96.69 264 GLY B CA 1
ATOM 7327 C C . GLY B 1 264 ? -4.828 19.156 9.156 1 96.69 264 GLY B C 1
ATOM 7328 O O . GLY B 1 264 ? -4.098 18.203 8.875 1 96.69 264 GLY B O 1
ATOM 7329 N N . VAL B 1 265 ? -4.668 19.891 10.234 1 98.12 265 VAL B N 1
ATOM 7330 C CA . VAL B 1 265 ? -3.67 19.531 11.234 1 98.12 265 VAL B CA 1
ATOM 7331 C C . VAL B 1 265 ? -4.281 18.578 12.25 1 98.12 265 VAL B C 1
ATOM 7333 O O . VAL B 1 265 ? -5.355 18.844 12.797 1 98.12 265 VAL B O 1
ATOM 7336 N N . LEU B 1 266 ? -3.631 17.469 12.414 1 98.38 266 LEU B N 1
ATOM 7337 C CA . LEU B 1 266 ? -4.047 16.516 13.438 1 98.38 266 LEU B CA 1
ATOM 7338 C C . LEU B 1 266 ? -3.799 17.078 14.836 1 98.38 266 LEU B C 1
ATOM 7340 O O . LEU B 1 266 ? -2.686 17.516 15.148 1 98.38 266 LEU B O 1
ATOM 7344 N N . LEU B 1 267 ? -4.844 17.031 15.664 1 98.06 267 LEU B N 1
ATOM 7345 C CA . LEU B 1 267 ? -4.738 17.641 16.984 1 98.06 267 LEU B CA 1
ATOM 7346 C C . LEU B 1 267 ? -4.672 16.562 18.078 1 98.06 267 LEU B C 1
ATOM 7348 O O . LEU B 1 267 ? -3.811 16.625 18.953 1 98.06 267 LEU B O 1
ATOM 7352 N N . ARG B 1 268 ? -5.594 15.688 18.016 1 97.88 268 ARG B N 1
ATOM 7353 C CA . ARG B 1 268 ? -5.711 14.633 19.031 1 97.88 268 ARG B CA 1
ATOM 7354 C C . ARG B 1 268 ? -6.484 13.438 18.484 1 97.88 268 ARG B C 1
ATOM 7356 O O . ARG B 1 268 ? -7.23 13.57 17.516 1 97.88 268 ARG B O 1
ATOM 7363 N N . ALA B 1 269 ? -6.215 12.289 19.062 1 98.44 269 ALA B N 1
ATOM 7364 C CA . ALA B 1 269 ? -6.93 11.078 18.672 1 98.44 269 ALA B CA 1
ATOM 7365 C C . ALA B 1 269 ? -7.18 10.172 19.875 1 98.44 269 ALA B C 1
ATOM 7367 O O . ALA B 1 269 ? -6.625 10.391 20.953 1 98.44 269 ALA B O 1
ATOM 7368 N N . LEU B 1 270 ? -8.078 9.258 19.719 1 98.31 270 LEU B N 1
ATOM 7369 C CA . LEU B 1 270 ? -8.297 8.219 20.719 1 98.31 270 LEU B CA 1
ATOM 7370 C C . LEU B 1 270 ? -8.688 6.898 20.062 1 98.31 270 LEU B C 1
ATOM 7372 O O . LEU B 1 270 ? -9.188 6.891 18.938 1 98.31 270 LEU B O 1
ATOM 7376 N N . ASN B 1 271 ? -8.406 5.797 20.766 1 95.94 271 ASN B N 1
ATOM 7377 C CA . ASN B 1 271 ? -8.805 4.473 20.297 1 95.94 271 ASN B CA 1
ATOM 7378 C C . ASN B 1 271 ? -10.266 4.18 20.641 1 95.94 271 ASN B C 1
ATOM 7380 O O . ASN B 1 271 ? -10.727 4.508 21.734 1 95.94 271 ASN B O 1
ATOM 7384 N N . MET B 1 272 ? -10.953 3.627 19.703 1 94.06 272 MET B N 1
ATOM 7385 C CA . MET B 1 272 ? -12.328 3.199 19.938 1 94.06 272 MET B CA 1
ATOM 7386 C C . MET B 1 272 ? -12.391 1.716 20.281 1 94.06 272 MET B C 1
ATOM 7388 O O . MET B 1 272 ? -11.766 0.893 19.609 1 94.06 272 MET B O 1
ATOM 7392 N N . PHE B 1 273 ? -13.156 1.352 21.281 1 90.62 273 PHE B N 1
ATOM 7393 C CA . PHE B 1 273 ? -13.258 -0.041 21.703 1 90.62 273 PHE B CA 1
ATOM 7394 C C . PHE B 1 273 ? -14.688 -0.548 21.578 1 90.62 273 PHE B C 1
ATOM 7396 O O . PHE B 1 273 ? -14.938 -1.75 21.688 1 90.62 273 PHE B O 1
ATOM 7403 N N . ARG B 1 274 ? -15.656 0.337 21.438 1 83.12 274 ARG B N 1
ATOM 7404 C CA . ARG B 1 274 ? -17.062 -0.016 21.422 1 83.12 274 ARG B CA 1
ATOM 7405 C C . ARG B 1 274 ? -17.766 0.558 20.188 1 83.12 274 ARG B C 1
ATOM 7407 O O . ARG B 1 274 ? -18.844 1.156 20.297 1 83.12 274 ARG B O 1
ATOM 7414 N N . GLY B 1 275 ? -17.094 0.466 19.109 1 79.62 275 GLY B N 1
ATOM 7415 C CA . GLY B 1 275 ? -17.703 1.079 17.938 1 79.62 275 GLY B CA 1
ATOM 7416 C C . GLY B 1 275 ? -17.719 2.594 18 1 79.62 275 GLY B C 1
ATOM 7417 O O . GLY B 1 275 ? -16.938 3.201 18.734 1 79.62 275 GLY B O 1
ATOM 7418 N N . GLU B 1 276 ? -18.641 3.203 17.25 1 82.75 276 GLU B N 1
ATOM 7419 C CA . GLU B 1 276 ? -18.719 4.66 17.219 1 82.75 276 GLU B CA 1
ATOM 7420 C C . GLU B 1 276 ? -19.766 5.18 18.188 1 82.75 276 GLU B C 1
ATOM 7422 O O . GLU B 1 276 ? -20.953 5.23 17.859 1 82.75 276 GLU B O 1
ATOM 7427 N N . ILE B 1 277 ? -19.359 5.516 19.344 1 88.88 277 ILE B N 1
ATOM 7428 C CA . ILE B 1 277 ? -20.266 6.062 20.344 1 88.88 277 ILE B CA 1
ATOM 7429 C C . ILE B 1 277 ? -20 7.559 20.516 1 88.88 277 ILE B C 1
ATOM 7431 O O . ILE B 1 277 ? -18.891 8.031 20.266 1 88.88 277 ILE B O 1
ATOM 7435 N N . PHE B 1 278 ? -20.922 8.32 21.047 1 92.75 278 PHE B N 1
ATOM 7436 C CA . PHE B 1 278 ? -20.828 9.773 21.156 1 92.75 278 PHE B CA 1
ATOM 7437 C C . PHE B 1 278 ? -19.875 10.164 22.281 1 92.75 278 PHE B C 1
ATOM 7439 O O . PHE B 1 278 ? -19.391 11.297 22.328 1 92.75 278 PHE B O 1
ATOM 7446 N N . ALA B 1 279 ? -19.609 9.242 23.141 1 93.81 279 ALA B N 1
ATOM 7447 C CA . ALA B 1 279 ? -18.703 9.555 24.234 1 93.81 279 ALA B CA 1
ATOM 7448 C C . ALA B 1 279 ? -17.297 9.844 23.734 1 93.81 279 ALA B C 1
ATOM 7450 O O . ALA B 1 279 ? -16.531 10.578 24.375 1 93.81 279 ALA B O 1
ATOM 7451 N N . TYR B 1 280 ? -16.953 9.289 22.625 1 95.81 280 TYR B N 1
ATOM 7452 C CA . TYR B 1 280 ? -15.609 9.492 22.078 1 95.81 280 TYR B CA 1
ATOM 7453 C C . TYR B 1 280 ? -15.438 10.914 21.562 1 95.81 280 TYR B C 1
ATOM 7455 O O . TYR B 1 280 ? -14.516 11.625 21.984 1 95.81 280 TYR B O 1
ATOM 7463 N N . PRO B 1 281 ? -16.312 11.344 20.656 1 96.62 281 PRO B N 1
ATOM 7464 C CA . PRO B 1 281 ? -16.188 12.758 20.281 1 96.62 281 PRO B CA 1
ATOM 7465 C C . PRO B 1 281 ? -16.359 13.703 21.469 1 96.62 281 PRO B C 1
ATOM 7467 O O . PRO B 1 281 ? -15.758 14.773 21.5 1 96.62 281 PRO B O 1
ATOM 7470 N N . LEU B 1 282 ? -17.156 13.312 22.406 1 96.88 282 LEU B N 1
ATOM 7471 C CA . LEU B 1 282 ? -17.328 14.125 23.609 1 96.88 282 LEU B CA 1
ATOM 7472 C C . LEU B 1 282 ? -16 14.273 24.359 1 96.88 282 LEU B C 1
ATOM 7474 O O . LEU B 1 282 ? -15.672 15.359 24.844 1 96.88 282 LEU B O 1
ATOM 7478 N N . TYR B 1 283 ? -15.32 13.242 24.453 1 97.5 283 TYR B N 1
ATOM 7479 C CA . TYR B 1 283 ? -14.016 13.273 25.109 1 97.5 283 TYR B CA 1
ATOM 7480 C C . TYR B 1 283 ? -13.07 14.219 24.359 1 97.5 283 TYR B C 1
ATOM 7482 O O . TYR B 1 283 ? -12.352 15.008 24.984 1 97.5 283 TYR B O 1
ATOM 7490 N N . LEU B 1 284 ? -13.047 14.109 23.078 1 97.81 284 LEU B N 1
ATOM 7491 C CA . LEU B 1 284 ? -12.172 14.961 22.281 1 97.81 284 LEU B CA 1
ATOM 7492 C C . LEU B 1 284 ? -12.586 16.422 22.391 1 97.81 284 LEU B C 1
ATOM 7494 O O . LEU B 1 284 ? -11.734 17.312 22.453 1 97.81 284 LEU B O 1
ATOM 7498 N N . GLN B 1 285 ? -13.891 16.656 22.359 1 97.88 285 GLN B N 1
ATOM 7499 C CA . GLN B 1 285 ? -14.367 18.016 22.562 1 97.88 285 GLN B CA 1
ATOM 7500 C C . GLN B 1 285 ? -13.883 18.578 23.906 1 97.88 285 GLN B C 1
ATOM 7502 O O . GLN B 1 285 ? -13.469 19.734 23.969 1 97.88 285 GLN B O 1
ATOM 7507 N N . LYS B 1 286 ? -13.945 17.766 24.891 1 96.94 286 LYS B N 1
ATOM 7508 C CA . LYS B 1 286 ? -13.461 18.172 26.203 1 96.94 286 LYS B CA 1
ATOM 7509 C C . LYS B 1 286 ? -11.977 18.516 26.172 1 96.94 286 LYS B C 1
ATOM 7511 O O . LYS B 1 286 ? -11.555 19.516 26.75 1 96.94 286 LYS B O 1
ATOM 7516 N N . GLN B 1 287 ? -11.234 17.703 25.484 1 95.44 287 GLN B N 1
ATOM 7517 C CA . GLN B 1 287 ? -9.797 17.938 25.375 1 95.44 287 GLN B CA 1
ATOM 7518 C C . GLN B 1 287 ? -9.508 19.234 24.625 1 95.44 287 GLN B C 1
ATOM 7520 O O . GLN B 1 287 ? -8.531 19.922 24.922 1 95.44 287 GLN B O 1
ATOM 7525 N N . MET B 1 288 ? -10.328 19.562 23.672 1 94.25 288 MET B N 1
ATOM 7526 C CA . MET B 1 288 ? -10.117 20.734 22.844 1 94.25 288 MET B CA 1
ATOM 7527 C C . MET B 1 288 ? -10.617 22 23.547 1 94.25 288 MET B C 1
ATOM 7529 O O . MET B 1 288 ? -10.203 23.109 23.203 1 94.25 288 MET B O 1
ATOM 7533 N N . ALA B 1 289 ? -11.461 21.844 24.484 1 92 289 ALA B N 1
ATOM 7534 C CA . ALA B 1 289 ? -12.133 22.953 25.141 1 92 289 ALA B CA 1
ATOM 7535 C C . ALA B 1 289 ? -11.148 23.766 25.984 1 92 289 ALA B C 1
ATOM 7537 O O . ALA B 1 289 ? -11.461 24.875 26.422 1 92 289 ALA B O 1
ATOM 7538 N N . CYS B 1 290 ? -9.984 23.234 26.125 1 85.75 290 CYS B N 1
ATOM 7539 C CA . CYS B 1 290 ? -8.969 23.984 26.859 1 85.75 290 CYS B CA 1
ATOM 7540 C C . CYS B 1 290 ? -8.508 25.203 26.078 1 85.75 290 CYS B C 1
ATOM 7542 O O . CYS B 1 290 ? -7.91 26.125 26.641 1 85.75 290 CYS B O 1
ATOM 7544 N N . LYS B 1 291 ? -8.859 25.266 24.812 1 87.12 291 LYS B N 1
ATOM 7545 C CA . LYS B 1 291 ? -8.602 26.391 23.922 1 87.12 291 LYS B CA 1
ATOM 7546 C C . LYS B 1 291 ? -9.906 26.953 23.359 1 87.12 291 LYS B C 1
ATOM 7548 O O . LYS B 1 291 ? -10.93 26.266 23.344 1 87.12 291 LYS B O 1
ATOM 7553 N N . PRO B 1 292 ? -9.82 28.188 23.109 1 92.25 292 PRO B N 1
ATOM 7554 C CA . PRO B 1 292 ? -11.031 28.75 22.5 1 92.25 292 PRO B CA 1
ATOM 7555 C C . PRO B 1 292 ? -11.297 28.172 21.109 1 92.25 292 PRO B C 1
ATOM 7557 O O . PRO B 1 292 ? -10.469 28.328 20.203 1 92.25 292 PRO B O 1
ATOM 7560 N N . VAL B 1 293 ? -12.406 27.453 20.969 1 96.25 293 VAL B N 1
ATOM 7561 C CA . VAL B 1 293 ? -12.867 26.891 19.703 1 96.25 293 VAL B CA 1
ATOM 7562 C C . VAL B 1 293 ? -14.297 27.344 19.422 1 96.25 293 VAL B C 1
ATOM 7564 O O . VAL B 1 293 ? -15.156 27.312 20.297 1 96.25 293 VAL B O 1
ATOM 7567 N N . THR B 1 294 ? -14.484 27.828 18.234 1 96.88 294 THR B N 1
ATOM 7568 C CA . THR B 1 294 ? -15.797 28.391 17.906 1 96.88 294 THR B CA 1
ATOM 7569 C C . THR B 1 294 ? -16.766 27.297 17.469 1 96.88 294 THR B C 1
ATOM 7571 O O . THR B 1 294 ? -17.891 27.219 17.969 1 96.88 294 THR B O 1
ATOM 7574 N N . PHE B 1 295 ? -16.281 26.469 16.531 1 97.56 295 PHE B N 1
ATOM 7575 C CA . PHE B 1 295 ? -17.188 25.484 15.953 1 97.56 295 PHE B CA 1
ATOM 7576 C C . PHE B 1 295 ? -16.688 24.062 16.203 1 97.56 295 PHE B C 1
ATOM 7578 O O . PHE B 1 295 ? -15.484 23.797 16.156 1 97.56 295 PHE B O 1
ATOM 7585 N N . PHE B 1 296 ? -17.578 23.172 16.5 1 97.5 296 PHE B N 1
ATOM 7586 C CA . PHE B 1 296 ? -17.328 21.734 16.594 1 97.5 296 PHE B CA 1
ATOM 7587 C C . PHE B 1 296 ? -18.047 20.984 15.484 1 97.5 296 PHE B C 1
ATOM 7589 O O . PHE B 1 296 ? -19.281 20.859 15.508 1 97.5 296 PHE B O 1
ATOM 7596 N N . ALA B 1 297 ? -17.266 20.5 14.57 1 96.5 297 ALA B N 1
ATOM 7597 C CA . ALA B 1 297 ? -17.828 19.969 13.328 1 96.5 297 ALA B CA 1
ATOM 7598 C C . ALA B 1 297 ? -17.891 18.438 13.359 1 96.5 297 ALA B C 1
ATOM 7600 O O . ALA B 1 297 ? -16.938 17.797 13.828 1 96.5 297 ALA B O 1
ATOM 7601 N N . MET B 1 298 ? -19.016 17.922 12.93 1 93.25 298 MET B N 1
ATOM 7602 C CA . MET B 1 298 ? -19.203 16.484 12.789 1 93.25 298 MET B CA 1
ATOM 7603 C C . MET B 1 298 ? -20.188 16.172 11.664 1 93.25 298 MET B C 1
ATOM 7605 O O . MET B 1 298 ? -20.938 17.062 11.234 1 93.25 298 MET B O 1
ATOM 7609 N N . ASP B 1 299 ? -20.203 14.93 11.281 1 87.25 299 ASP B N 1
ATOM 7610 C CA . ASP B 1 299 ? -21.094 14.523 10.211 1 87.25 299 ASP B CA 1
ATOM 7611 C C . ASP B 1 299 ? -22.531 14.344 10.734 1 87.25 299 ASP B C 1
ATOM 7613 O O . ASP B 1 299 ? -23.484 14.336 9.953 1 87.25 299 ASP B O 1
ATOM 7617 N N . VAL B 1 300 ? -22.688 14.219 12.07 1 88.25 300 VAL B N 1
ATOM 7618 C CA . VAL B 1 300 ? -24 14.016 12.672 1 88.25 300 VAL B CA 1
ATOM 7619 C C . VAL B 1 300 ? -24.188 14.984 13.836 1 88.25 300 VAL B C 1
ATOM 7621 O O . VAL B 1 300 ? -24.656 14.594 14.906 1 88.25 300 VAL B O 1
ATOM 7624 N N . ALA B 1 301 ? -23.828 16.188 13.578 1 91.56 301 ALA B N 1
ATOM 7625 C CA . ALA B 1 301 ? -23.922 17.219 14.609 1 91.56 301 ALA B CA 1
ATOM 7626 C C . ALA B 1 301 ? -25.359 17.359 15.109 1 91.56 301 ALA B C 1
ATOM 7628 O O . ALA B 1 301 ? -25.594 17.641 16.281 1 91.56 301 ALA B O 1
ATOM 7629 N N . CYS B 1 302 ? -26.359 17.078 14.258 1 88.12 302 CYS B N 1
ATOM 7630 C CA . CYS B 1 302 ? -27.781 17.219 14.57 1 88.12 302 CYS B CA 1
ATOM 7631 C C . CYS B 1 302 ? -28.203 16.203 15.625 1 88.12 302 CYS B C 1
ATOM 7633 O O . CYS B 1 302 ? -29.172 16.438 16.375 1 88.12 302 CYS B O 1
ATOM 7635 N N . LYS B 1 303 ? -27.516 15.133 15.773 1 87.5 303 LYS B N 1
ATOM 7636 C CA . LYS B 1 303 ? -27.828 14.117 16.781 1 87.5 303 LYS B CA 1
ATOM 7637 C C . LYS B 1 303 ? -26.906 14.266 18 1 87.5 303 LYS B C 1
ATOM 7639 O O . LYS B 1 303 ? -27.328 14 19.125 1 87.5 303 LYS B O 1
ATOM 7644 N N . TYR B 1 304 ? -25.812 14.688 17.75 1 93.19 304 TYR B N 1
ATOM 7645 C CA . TYR B 1 304 ? -24.812 14.805 18.812 1 93.19 304 TYR B CA 1
ATOM 7646 C C . TYR B 1 304 ? -25.141 15.938 19.766 1 93.19 304 TYR B C 1
ATOM 7648 O O . TYR B 1 304 ? -24.969 15.812 20.984 1 93.19 304 TYR B O 1
ATOM 7656 N N . TRP B 1 305 ? -25.594 16.984 19.234 1 94 305 TRP B N 1
ATOM 7657 C CA . TRP B 1 305 ? -25.766 18.172 20.062 1 94 305 TRP B CA 1
ATOM 7658 C C . TRP B 1 305 ? -26.875 17.953 21.094 1 94 305 TRP B C 1
ATOM 7660 O O . TRP B 1 305 ? -26.719 18.281 22.266 1 94 305 TRP B O 1
ATOM 7670 N N . PRO B 1 306 ? -28.078 17.375 20.594 1 90.81 306 PRO B N 1
ATOM 7671 C CA . PRO B 1 306 ? -29.062 17.047 21.625 1 90.81 306 PRO B CA 1
ATOM 7672 C C . PRO B 1 306 ? -28.516 16.078 22.672 1 90.81 306 PRO B C 1
ATOM 7674 O O . PRO B 1 306 ? -28.859 16.188 23.844 1 90.81 306 PRO B O 1
ATOM 7677 N N . TYR B 1 307 ? -27.734 15.211 22.266 1 90.62 307 TYR B N 1
ATOM 7678 C CA . TYR B 1 307 ? -27.078 14.289 23.188 1 90.62 307 TYR B CA 1
ATOM 7679 C C . TYR B 1 307 ? -26.203 15.039 24.172 1 90.62 307 TYR B C 1
ATOM 7681 O O . TYR B 1 307 ? -26.266 14.789 25.375 1 90.62 307 TYR B O 1
ATOM 7689 N N . LEU B 1 308 ? -25.422 15.922 23.734 1 95.31 308 LEU B N 1
ATOM 7690 C CA . LEU B 1 308 ? -24.531 16.734 24.562 1 95.31 308 LEU B CA 1
ATOM 7691 C C . LEU B 1 308 ? -25.344 17.531 25.594 1 95.31 308 LEU B C 1
ATOM 7693 O O . LEU B 1 308 ? -24.938 17.609 26.766 1 95.31 308 LEU B O 1
ATOM 7697 N N . GLN B 1 309 ? -26.438 18.047 25.141 1 93.75 309 GLN B N 1
ATOM 7698 C CA . GLN B 1 309 ? -27.297 18.812 26.031 1 93.75 309 GLN B CA 1
ATOM 7699 C C . GLN B 1 309 ? -27.828 17.953 27.172 1 93.75 309 GLN B C 1
ATOM 7701 O O . GLN B 1 309 ? -27.812 18.375 28.328 1 93.75 309 GLN B O 1
ATOM 7706 N N . ARG B 1 310 ? -28.188 16.797 26.828 1 91.5 310 ARG B N 1
ATOM 7707 C CA . ARG B 1 310 ? -28.672 15.875 27.859 1 91.5 310 ARG B CA 1
ATOM 7708 C C . ARG B 1 310 ? -27.562 15.484 28.812 1 91.5 310 ARG B C 1
ATOM 7710 O O . ARG B 1 310 ? -27.781 15.414 30.031 1 91.5 310 ARG B O 1
ATOM 7717 N N . VAL B 1 311 ? -26.453 15.219 28.312 1 93.75 311 VAL B N 1
ATOM 7718 C CA . VAL B 1 311 ? -25.312 14.812 29.125 1 93.75 311 VAL B CA 1
ATOM 7719 C C . VAL B 1 311 ? -24.922 15.938 30.078 1 93.75 311 VAL B C 1
ATOM 7721 O O . VAL B 1 311 ? -24.609 15.688 31.25 1 93.75 311 VAL B O 1
ATOM 7724 N N . THR B 1 312 ? -24.922 17.188 29.578 1 94.38 312 THR B N 1
ATOM 7725 C CA . THR B 1 312 ? -24.484 18.312 30.391 1 94.38 312 THR B CA 1
ATOM 7726 C C . THR B 1 312 ? -25.469 18.578 31.531 1 94.38 312 THR B C 1
ATOM 7728 O O . THR B 1 312 ? -25.125 19.188 32.531 1 94.38 312 THR B O 1
ATOM 7731 N N . GLU B 1 313 ? -26.703 18.141 31.328 1 93.31 313 GLU B N 1
ATOM 7732 C CA . GLU B 1 313 ? -27.688 18.25 32.406 1 93.31 313 GLU B CA 1
ATOM 7733 C C . GLU B 1 313 ? -27.312 17.344 33.594 1 93.31 313 GLU B C 1
ATOM 7735 O O . GLU B 1 313 ? -27.516 17.719 34.75 1 93.31 313 GLU B O 1
ATOM 7740 N N . LYS B 1 314 ? -26.812 16.266 33.281 1 92.38 314 LYS B N 1
ATOM 7741 C CA . LYS B 1 314 ? -26.469 15.273 34.281 1 92.38 314 LYS B CA 1
ATOM 7742 C C . LYS B 1 314 ? -25.031 15.445 34.75 1 92.38 314 LYS B C 1
ATOM 7744 O O . LYS B 1 314 ? -24.672 15.039 35.875 1 92.38 314 LYS B O 1
ATOM 7749 N N . CYS B 1 315 ? -24.234 15.938 33.875 1 94.38 315 CYS B N 1
ATOM 7750 C CA . CYS B 1 315 ? -22.828 16.219 34.188 1 94.38 315 CYS B CA 1
ATOM 7751 C C . CYS B 1 315 ? -22.531 17.703 34.062 1 94.38 315 CYS B C 1
ATOM 7753 O O . CYS B 1 315 ? -21.891 18.125 33.094 1 94.38 315 CYS B O 1
ATOM 7755 N N . PRO B 1 316 ? -22.734 18.453 35.031 1 93.06 316 PRO B N 1
ATOM 7756 C CA . PRO B 1 316 ? -22.641 19.906 34.938 1 93.06 316 PRO B CA 1
ATOM 7757 C C . PRO B 1 316 ? -21.203 20.391 34.688 1 93.06 316 PRO B C 1
ATOM 7759 O O . PRO B 1 316 ? -21.016 21.469 34.125 1 93.06 316 PRO B O 1
ATOM 7762 N N . GLU B 1 317 ? -20.25 19.594 35.031 1 93.31 317 GLU B N 1
ATOM 7763 C CA . GLU B 1 317 ? -18.859 19.953 34.781 1 93.31 317 GLU B CA 1
ATOM 7764 C C . GLU B 1 317 ? -18.562 20.047 33.281 1 93.31 317 GLU B C 1
ATOM 7766 O O . GLU B 1 317 ? -17.562 20.641 32.875 1 93.31 317 GLU B O 1
ATOM 7771 N N . LEU B 1 318 ? -19.469 19.531 32.469 1 95.31 318 LEU B N 1
ATOM 7772 C CA . LEU B 1 318 ? -19.266 19.516 31.016 1 95.31 318 LEU B CA 1
ATOM 7773 C C . LEU B 1 318 ? -20.094 20.594 30.328 1 95.31 318 LEU B C 1
ATOM 7775 O O . LEU B 1 318 ? -20.156 20.641 29.094 1 95.31 318 LEU B O 1
ATOM 7779 N N . GLN B 1 319 ? -20.625 21.484 31 1 94.19 319 GLN B N 1
ATOM 7780 C CA . GLN B 1 319 ? -21.516 22.5 30.469 1 94.19 319 GLN B CA 1
ATOM 7781 C C . GLN B 1 319 ? -20.781 23.453 29.531 1 94.19 319 GLN B C 1
ATOM 7783 O O . GLN B 1 319 ? -21.375 23.953 28.562 1 94.19 319 GLN B O 1
ATOM 7788 N N . ASP B 1 320 ? -19.547 23.672 29.781 1 94.06 320 ASP B N 1
ATOM 7789 C CA . ASP B 1 320 ? -18.75 24.594 29 1 94.06 320 ASP B CA 1
ATOM 7790 C C . ASP B 1 320 ? -18.609 24.109 27.562 1 94.06 320 ASP B C 1
ATOM 7792 O O . ASP B 1 320 ? -18.25 24.875 26.672 1 94.06 320 ASP B O 1
ATOM 7796 N N . LEU B 1 321 ? -18.844 22.891 27.328 1 96.12 321 LEU B N 1
ATOM 7797 C CA . LEU B 1 321 ? -18.719 22.328 25.984 1 96.12 321 LEU B CA 1
ATOM 7798 C C . LEU B 1 321 ? -19.766 22.906 25.062 1 96.12 321 LEU B C 1
ATOM 7800 O O . LEU B 1 321 ? -19.594 22.906 23.844 1 96.12 321 LEU B O 1
ATOM 7804 N N . LEU B 1 322 ? -20.766 23.469 25.625 1 95.44 322 LEU B N 1
ATOM 7805 C CA . LEU B 1 322 ? -21.859 24.062 24.844 1 95.44 322 LEU B CA 1
ATOM 7806 C C . LEU B 1 322 ? -21.469 25.438 24.328 1 95.44 322 LEU B C 1
ATOM 7808 O O . LEU B 1 322 ? -22.172 26.016 23.5 1 95.44 322 LEU B O 1
ATOM 7812 N N . ASN B 1 323 ? -20.328 25.859 24.781 1 94.19 323 ASN B N 1
ATOM 7813 C CA . ASN B 1 323 ? -19.844 27.141 24.266 1 94.19 323 ASN B CA 1
ATOM 7814 C C . ASN B 1 323 ? -19.469 27.047 22.797 1 94.19 323 ASN B C 1
ATOM 7816 O O . ASN B 1 323 ? -19.469 28.047 22.078 1 94.19 323 ASN B O 1
ATOM 7820 N N . MET B 1 324 ? -19.109 25.859 22.391 1 96.44 324 MET B N 1
ATOM 7821 C CA . MET B 1 324 ? -18.875 25.641 20.953 1 96.44 324 MET B CA 1
ATOM 7822 C C . MET B 1 324 ? -20.203 25.547 20.203 1 96.44 324 MET B C 1
ATOM 7824 O O . MET B 1 324 ? -21.203 25.078 20.75 1 96.44 324 MET B O 1
ATOM 7828 N N . ARG B 1 325 ? -20.172 25.969 19.016 1 96.56 325 ARG B N 1
ATOM 7829 C CA . ARG B 1 325 ? -21.375 25.875 18.188 1 96.56 325 ARG B CA 1
ATOM 7830 C C . ARG B 1 325 ? -21.359 24.609 17.344 1 96.56 325 ARG B C 1
ATOM 7832 O O . ARG B 1 325 ? -20.312 24.219 16.828 1 96.56 325 ARG B O 1
ATOM 7839 N N . PRO B 1 326 ? -22.547 23.984 17.219 1 95.75 326 PRO B N 1
ATOM 7840 C CA . PRO B 1 326 ? -22.625 22.797 16.359 1 95.75 326 PRO B CA 1
ATOM 7841 C C . PRO B 1 326 ? -22.391 23.125 14.891 1 95.75 326 PRO B C 1
ATOM 7843 O O . PRO B 1 326 ? -22.828 24.188 14.414 1 95.75 326 PRO B O 1
ATOM 7846 N N . PHE B 1 327 ? -21.703 22.266 14.203 1 96.31 327 PHE B N 1
ATOM 7847 C CA . PHE B 1 327 ? -21.344 22.438 12.805 1 96.31 327 PHE B CA 1
ATOM 7848 C C . PHE B 1 327 ? -21.5 21.125 12.039 1 96.31 327 PHE B C 1
ATOM 7850 O O . PHE B 1 327 ? -20.703 20.203 12.211 1 96.31 327 PHE B O 1
ATOM 7857 N N . LEU B 1 328 ? -22.516 21.094 11.281 1 94.38 328 LEU B N 1
ATOM 7858 C CA . LEU B 1 328 ? -22.672 19.953 10.391 1 94.38 328 LEU B CA 1
ATOM 7859 C C . LEU B 1 328 ? -21.828 20.125 9.133 1 94.38 328 LEU B C 1
ATOM 7861 O O . LEU B 1 328 ? -21.953 21.125 8.43 1 94.38 328 LEU B O 1
ATOM 7865 N N . SER B 1 329 ? -20.969 19.172 8.906 1 91.56 329 SER B N 1
ATOM 7866 C CA . SER B 1 329 ? -20.062 19.266 7.766 1 91.56 329 SER B CA 1
ATOM 7867 C C . SER B 1 329 ? -20.828 19.516 6.469 1 91.56 329 SER B C 1
ATOM 7869 O O . SER B 1 329 ? -21.875 18.906 6.23 1 91.56 329 SER B O 1
ATOM 7871 N N . VAL B 1 330 ? -20.297 20.297 5.609 1 88.75 330 VAL B N 1
ATOM 7872 C CA . VAL B 1 330 ? -21.031 20.891 4.492 1 88.75 330 VAL B CA 1
ATOM 7873 C C . VAL B 1 330 ? -21.391 19.812 3.475 1 88.75 330 VAL B C 1
ATOM 7875 O O . VAL B 1 330 ? -22.516 19.781 2.965 1 88.75 330 VAL B O 1
ATOM 7878 N N . PHE B 1 331 ? -20.484 19 3.154 1 80.75 331 PHE B N 1
ATOM 7879 C CA . PHE B 1 331 ? -20.766 17.969 2.15 1 80.75 331 PHE B CA 1
ATOM 7880 C C . PHE B 1 331 ? -21.734 16.922 2.688 1 80.75 331 PHE B C 1
ATOM 7882 O O . PHE B 1 331 ? -22.609 16.453 1.962 1 80.75 331 PHE B O 1
ATOM 7889 N N . HIS B 1 332 ? -21.578 16.594 3.947 1 80.69 332 HIS B N 1
ATOM 7890 C CA . HIS B 1 332 ? -22.453 15.609 4.562 1 80.69 332 HIS B CA 1
ATOM 7891 C C . HIS B 1 332 ? -23.844 16.172 4.773 1 80.69 332 HIS B C 1
ATOM 7893 O O . HIS B 1 332 ? -24.828 15.43 4.758 1 80.69 332 HIS B O 1
ATOM 7899 N N . ALA B 1 333 ? -23.891 17.406 4.934 1 80.88 333 ALA B N 1
ATOM 7900 C CA . ALA B 1 333 ? -25.172 18.078 5.152 1 80.88 333 ALA B CA 1
ATOM 7901 C C . ALA B 1 333 ? -26.109 17.875 3.961 1 80.88 333 ALA B C 1
ATOM 7903 O O . ALA B 1 333 ? -27.328 17.828 4.121 1 80.88 333 ALA B O 1
ATOM 7904 N N . LYS B 1 334 ? -25.516 17.766 2.838 1 72.88 334 LYS B N 1
ATOM 7905 C CA . LYS B 1 334 ? -26.312 17.594 1.623 1 72.88 334 LYS B CA 1
ATOM 7906 C C . LYS B 1 334 ? -27.062 16.266 1.634 1 72.88 334 LYS B C 1
ATOM 7908 O O . LYS B 1 334 ? -28.062 16.109 0.923 1 72.88 334 LYS B O 1
ATOM 7913 N N . ALA B 1 335 ? -26.609 15.375 2.455 1 69.5 335 ALA B N 1
ATOM 7914 C CA . ALA B 1 335 ? -27.266 14.086 2.578 1 69.5 335 ALA B CA 1
ATOM 7915 C C . ALA B 1 335 ? -28.375 14.133 3.623 1 69.5 335 ALA B C 1
ATOM 7917 O O . ALA B 1 335 ? -29.172 13.195 3.742 1 69.5 335 ALA B O 1
ATOM 7918 N N . HIS B 1 336 ? -28.484 15.25 4.359 1 74.31 336 HIS B N 1
ATOM 7919 C CA . HIS B 1 336 ? -29.531 15.453 5.359 1 74.31 336 HIS B CA 1
ATOM 7920 C C . HIS B 1 336 ? -30.75 16.141 4.75 1 74.31 336 HIS B C 1
ATOM 7922 O O . HIS B 1 336 ? -30.688 16.625 3.619 1 74.31 336 HIS B O 1
ATOM 7928 N N . ASP B 1 337 ? -31.828 16.031 5.488 1 72.56 337 ASP B N 1
ATOM 7929 C CA . ASP B 1 337 ? -33 16.781 5.027 1 72.56 337 ASP B CA 1
ATOM 7930 C C . ASP B 1 337 ? -32.719 18.281 5.035 1 72.56 337 ASP B C 1
ATOM 7932 O O . ASP B 1 337 ? -31.859 18.766 5.777 1 72.56 337 ASP B O 1
ATOM 7936 N N . PHE B 1 338 ? -33.469 18.922 4.258 1 77.12 338 PHE B N 1
ATOM 7937 C CA . PHE B 1 338 ? -33.188 20.344 4.066 1 77.12 338 PHE B CA 1
ATOM 7938 C C . PHE B 1 338 ? -33.375 21.109 5.367 1 77.12 338 PHE B C 1
ATOM 7940 O O . PHE B 1 338 ? -32.656 22.062 5.637 1 77.12 338 PHE B O 1
ATOM 7947 N N . LYS B 1 339 ? -34.344 20.812 6.137 1 79.44 339 LYS B N 1
ATOM 7948 C CA . LYS B 1 339 ? -34.531 21.484 7.422 1 79.44 339 LYS B CA 1
ATOM 7949 C C . LYS B 1 339 ? -33.312 21.328 8.312 1 79.44 339 LYS B C 1
ATOM 7951 O O . LYS B 1 339 ? -32.844 22.297 8.922 1 79.44 339 LYS B O 1
ATOM 7956 N N . CYS B 1 340 ? -32.781 20.125 8.344 1 84.44 340 CYS B N 1
ATOM 7957 C CA . CYS B 1 340 ? -31.594 19.844 9.125 1 84.44 340 CYS B CA 1
ATOM 7958 C C . CYS B 1 340 ? -30.391 20.594 8.57 1 84.44 340 CYS B C 1
ATOM 7960 O O . CYS B 1 340 ? -29.578 21.109 9.328 1 84.44 340 CYS B O 1
ATOM 7962 N N . GLU B 1 341 ? -30.312 20.625 7.277 1 87.88 341 GLU B N 1
ATOM 7963 C CA . GLU B 1 341 ? -29.219 21.328 6.629 1 87.88 341 GLU B CA 1
ATOM 7964 C C . GLU B 1 341 ? -29.219 22.812 6.988 1 87.88 341 GLU B C 1
ATOM 7966 O O . GLU B 1 341 ? -28.188 23.375 7.352 1 87.88 341 GLU B O 1
ATOM 7971 N N . VAL B 1 342 ? -30.344 23.391 6.898 1 88.06 342 VAL B N 1
ATOM 7972 C CA . VAL B 1 342 ? -30.453 24.828 7.156 1 88.06 342 VAL B CA 1
ATOM 7973 C C . VAL B 1 342 ? -30.094 25.109 8.609 1 88.06 342 VAL B C 1
ATOM 7975 O O . VAL B 1 342 ? -29.422 26.109 8.898 1 88.06 342 VAL B O 1
ATOM 7978 N N . LYS B 1 343 ? -30.422 24.266 9.453 1 88.06 343 LYS B N 1
ATOM 7979 C CA . LYS B 1 343 ? -30.266 24.5 10.883 1 88.06 343 LYS B CA 1
ATOM 7980 C C . LYS B 1 343 ? -28.828 24.266 11.32 1 88.06 343 LYS B C 1
ATOM 7982 O O . LYS B 1 343 ? -28.297 25 12.172 1 88.06 343 LYS B O 1
ATOM 7987 N N . TRP B 1 344 ? -28.219 23.297 10.648 1 92.06 344 TRP B N 1
ATOM 7988 C CA . TRP B 1 344 ? -27 22.797 11.297 1 92.06 344 TRP B CA 1
ATOM 7989 C C . TRP B 1 344 ? -25.797 22.938 10.375 1 92.06 344 TRP B C 1
ATOM 7991 O O . TRP B 1 344 ? -24.656 22.828 10.828 1 92.06 344 TRP B O 1
ATOM 8001 N N . SER B 1 345 ? -26 23.172 9.109 1 92.88 345 SER B N 1
ATOM 8002 C CA . SER B 1 345 ? -24.875 23.172 8.172 1 92.88 345 SER B CA 1
ATOM 8003 C C . SER B 1 345 ? -23.938 24.344 8.438 1 92.88 345 SER B C 1
ATOM 8005 O O . SER B 1 345 ? -24.375 25.469 8.68 1 92.88 345 SER B O 1
ATOM 8007 N N . GLY B 1 346 ? -22.688 24.016 8.391 1 93 346 GLY B N 1
ATOM 8008 C CA . GLY B 1 346 ? -21.688 25.062 8.555 1 93 346 GLY B CA 1
ATOM 8009 C C . GLY B 1 346 ? -21.75 26.125 7.469 1 93 346 GLY B C 1
ATOM 8010 O O . GLY B 1 346 ? -21.344 27.266 7.691 1 93 346 GLY B O 1
ATOM 8011 N N . ALA B 1 347 ? -22.328 25.75 6.363 1 92.94 347 ALA B N 1
ATOM 8012 C CA . ALA B 1 347 ? -22.391 26.656 5.223 1 92.94 347 ALA B CA 1
ATOM 8013 C C . ALA B 1 347 ? -23.312 27.844 5.516 1 92.94 347 ALA B C 1
ATOM 8015 O O . ALA B 1 347 ? -23.25 28.875 4.852 1 92.94 347 ALA B O 1
ATOM 8016 N N . TYR B 1 348 ? -24.172 27.703 6.535 1 93.69 348 TYR B N 1
ATOM 8017 C CA . TYR B 1 348 ? -25.188 28.734 6.762 1 93.69 348 TYR B CA 1
ATOM 8018 C C . TYR B 1 348 ? -24.984 29.406 8.109 1 93.69 348 TYR B C 1
ATOM 8020 O O . TYR B 1 348 ? -25.797 30.234 8.523 1 93.69 348 TYR B O 1
ATOM 8028 N N . GLN B 1 349 ? -23.859 29.078 8.742 1 94.06 349 GLN B N 1
ATOM 8029 C CA . GLN B 1 349 ? -23.609 29.641 10.07 1 94.06 349 GLN B CA 1
ATOM 8030 C C . GLN B 1 349 ? -22.703 30.859 10 1 94.06 349 GLN B C 1
ATOM 8032 O O . GLN B 1 349 ? -21.625 30.797 9.391 1 94.06 349 GLN B O 1
ATOM 8037 N N . GLU B 1 350 ? -23.141 31.812 10.703 1 94.75 350 GLU B N 1
ATOM 8038 C CA . GLU B 1 350 ? -22.359 33.031 10.727 1 94.75 350 GLU B CA 1
ATOM 8039 C C . GLU B 1 350 ? -21 32.812 11.383 1 94.75 350 GLU B C 1
ATOM 8041 O O . GLU B 1 350 ? -20.906 32.156 12.43 1 94.75 350 GLU B O 1
ATOM 8046 N N . GLY B 1 351 ? -20 33.219 10.734 1 95.81 351 GLY B N 1
ATOM 8047 C CA . GLY B 1 351 ? -18.656 33.125 11.281 1 95.81 351 GLY B CA 1
ATOM 8048 C C . GLY B 1 351 ? -17.891 31.906 10.781 1 95.81 351 GLY B C 1
ATOM 8049 O O . GLY B 1 351 ? -16.672 31.812 10.984 1 95.81 351 GLY B O 1
ATOM 8050 N N . ALA B 1 352 ? -18.516 31.062 10.07 1 96.5 352 ALA B N 1
ATOM 8051 C CA . ALA B 1 352 ? -17.906 29.797 9.656 1 96.5 352 ALA B CA 1
ATOM 8052 C C . ALA B 1 352 ? -17.062 29.984 8.398 1 96.5 352 ALA B C 1
ATOM 8054 O O . ALA B 1 352 ? -16.172 29.172 8.109 1 96.5 352 ALA B O 1
ATOM 8055 N N . GLY B 1 353 ? -17.297 31.094 7.652 1 96.5 353 GLY B N 1
ATOM 8056 C CA . GLY B 1 353 ? -16.641 31.234 6.367 1 96.5 353 GLY B CA 1
ATOM 8057 C C . GLY B 1 353 ? -16.875 30.062 5.441 1 96.5 353 GLY B C 1
ATOM 8058 O O . GLY B 1 353 ? -17.984 29.516 5.375 1 96.5 353 GLY B O 1
ATOM 8059 N N . SER B 1 354 ? -15.812 29.688 4.707 1 94.25 354 SER B N 1
ATOM 8060 C CA . SER B 1 354 ? -15.922 28.562 3.783 1 94.25 354 SER B CA 1
ATOM 8061 C C . SER B 1 354 ? -15.414 27.281 4.418 1 94.25 354 SER B C 1
ATOM 8063 O O . SER B 1 354 ? -14.945 26.375 3.715 1 94.25 354 SER B O 1
ATOM 8065 N N . THR B 1 355 ? -15.484 27.266 5.75 1 95.06 355 THR B N 1
ATOM 8066 C CA . THR B 1 355 ? -15.086 26.031 6.438 1 95.06 355 THR B CA 1
ATOM 8067 C C . THR B 1 355 ? -15.961 24.859 6.008 1 95.06 355 THR B C 1
ATOM 8069 O O . THR B 1 355 ? -17.188 24.984 5.953 1 95.06 355 THR B O 1
ATOM 8072 N N . LEU B 1 356 ? -15.406 23.75 5.719 1 91.81 356 LEU B N 1
ATOM 8073 C CA . LEU B 1 356 ? -16.172 22.609 5.195 1 91.81 356 LEU B CA 1
ATOM 8074 C C . LEU B 1 356 ? -16.406 21.578 6.281 1 91.81 356 LEU B C 1
ATOM 8076 O O . LEU B 1 356 ? -17.406 20.844 6.242 1 91.81 356 LEU B O 1
ATOM 8080 N N . GLY B 1 357 ? -15.477 21.438 7.215 1 91.06 357 GLY B N 1
ATOM 8081 C CA . GLY B 1 357 ? -15.57 20.406 8.234 1 91.06 357 GLY B CA 1
ATOM 8082 C C . GLY B 1 357 ? -15.203 19.016 7.711 1 91.06 357 GLY B C 1
ATOM 8083 O O . GLY B 1 357 ? -15.547 18.016 8.32 1 91.06 357 GLY B O 1
ATOM 8084 N N . GLU B 1 358 ? -14.562 18.984 6.512 1 87.62 358 GLU B N 1
ATOM 8085 C CA . GLU B 1 358 ? -14.242 17.719 5.855 1 87.62 358 GLU B CA 1
ATOM 8086 C C . GLU B 1 358 ? -12.75 17.406 5.945 1 87.62 358 GLU B C 1
ATOM 8088 O O . GLU B 1 358 ? -12.281 16.422 5.387 1 87.62 358 GLU B O 1
ATOM 8093 N N . GLU B 1 359 ? -12.031 18.219 6.637 1 89.94 359 GLU B N 1
ATOM 8094 C CA . GLU B 1 359 ? -10.586 18.047 6.703 1 89.94 359 GLU B CA 1
ATOM 8095 C C . GLU B 1 359 ? -10.219 16.719 7.355 1 89.94 359 GLU B C 1
ATOM 8097 O O . GLU B 1 359 ? -9.188 16.125 7.02 1 89.94 359 GLU B O 1
ATOM 8102 N N . VAL B 1 360 ? -11.094 16.266 8.156 1 92.62 360 VAL B N 1
ATOM 8103 C CA . VAL B 1 360 ? -10.844 15.016 8.859 1 92.62 360 VAL B CA 1
ATOM 8104 C C . VAL B 1 360 ? -10.805 13.859 7.863 1 92.62 360 VAL B C 1
ATOM 8106 O O . VAL B 1 360 ? -10.07 12.883 8.055 1 92.62 360 VAL B O 1
ATOM 8109 N N . GLU B 1 361 ? -11.531 14 6.758 1 87.44 361 GLU B N 1
ATOM 8110 C CA . GLU B 1 361 ? -11.547 12.961 5.73 1 87.44 361 GLU B CA 1
ATOM 8111 C C . GLU B 1 361 ? -10.188 12.836 5.055 1 87.44 361 GLU B C 1
ATOM 8113 O O . GLU B 1 361 ? -9.773 11.734 4.688 1 87.44 361 GLU B O 1
ATOM 8118 N N . GLN B 1 362 ? -9.531 13.914 4.867 1 87.69 362 GLN B N 1
ATOM 8119 C CA . GLN B 1 362 ? -8.188 13.883 4.293 1 87.69 362 GLN B CA 1
ATOM 8120 C C . GLN B 1 362 ? -7.207 13.18 5.227 1 87.69 362 GLN B C 1
ATOM 8122 O O . GLN B 1 362 ? -6.402 12.359 4.785 1 87.69 362 GLN B O 1
ATOM 8127 N N . CYS B 1 363 ? -7.332 13.547 6.465 1 94.31 363 CYS B N 1
ATOM 8128 C CA . CYS B 1 363 ? -6.465 12.914 7.453 1 94.31 363 CYS B CA 1
ATOM 8129 C C . CYS B 1 363 ? -6.75 11.422 7.551 1 94.31 363 CYS B C 1
ATOM 8131 O O . CYS B 1 363 ? -5.824 10.609 7.594 1 94.31 363 CYS B O 1
ATOM 8133 N N . ASN B 1 364 ? -8.008 11.117 7.543 1 92.69 364 ASN B N 1
ATOM 8134 C CA . ASN B 1 364 ? -8.398 9.711 7.617 1 92.69 364 ASN B CA 1
ATOM 8135 C C . ASN B 1 364 ? -7.922 8.93 6.398 1 92.69 364 ASN B C 1
ATOM 8137 O O . ASN B 1 364 ? -7.547 7.762 6.512 1 92.69 364 ASN B O 1
ATOM 8141 N N . ALA B 1 365 ? -7.992 9.594 5.266 1 87.5 365 ALA B N 1
ATOM 8142 C CA . ALA B 1 365 ? -7.5 8.93 4.059 1 87.5 365 ALA B CA 1
ATOM 8143 C C . ALA B 1 365 ? -6.027 8.555 4.203 1 87.5 365 ALA B C 1
ATOM 8145 O O . ALA B 1 365 ? -5.617 7.457 3.826 1 87.5 365 ALA B O 1
ATOM 8146 N N . PHE B 1 366 ? -5.293 9.43 4.719 1 92.12 366 PHE B N 1
ATOM 8147 C CA . PHE B 1 366 ? -3.869 9.203 4.941 1 92.12 366 PHE B CA 1
ATOM 8148 C C . PHE B 1 366 ? -3.65 8.133 6 1 92.12 366 PHE B C 1
ATOM 8150 O O . PHE B 1 366 ? -2.928 7.16 5.766 1 92.12 366 PHE B O 1
ATOM 8157 N N . LEU B 1 367 ? -4.324 8.234 7.09 1 94.06 367 LEU B N 1
ATOM 8158 C CA . LEU B 1 367 ? -4.113 7.324 8.211 1 94.06 367 LEU B CA 1
ATOM 8159 C C . LEU B 1 367 ? -4.66 5.938 7.902 1 94.06 367 LEU B C 1
ATOM 8161 O O . LEU B 1 367 ? -4.133 4.934 8.383 1 94.06 367 LEU B O 1
ATOM 8165 N N . SER B 1 368 ? -5.723 5.887 7.16 1 90.31 368 SER B N 1
ATOM 8166 C CA . SER B 1 368 ? -6.305 4.598 6.801 1 90.31 368 SER B CA 1
ATOM 8167 C C . SER B 1 368 ? -5.309 3.73 6.039 1 90.31 368 SER B C 1
ATOM 8169 O O . SER B 1 368 ? -5.316 2.506 6.168 1 90.31 368 SER B O 1
ATOM 8171 N N . ARG B 1 369 ? -4.488 4.332 5.281 1 88.19 369 ARG B N 1
ATOM 8172 C CA . ARG B 1 369 ? -3.48 3.584 4.535 1 88.19 369 ARG B CA 1
ATOM 8173 C C . ARG B 1 369 ? -2.432 2.994 5.473 1 88.19 369 ARG B C 1
ATOM 8175 O O . ARG B 1 369 ? -1.869 1.934 5.195 1 88.19 369 ARG B O 1
ATOM 8182 N N . ILE B 1 370 ? -2.232 3.65 6.508 1 92.88 370 ILE B N 1
ATOM 8183 C CA . ILE B 1 370 ? -1.279 3.168 7.504 1 92.88 370 ILE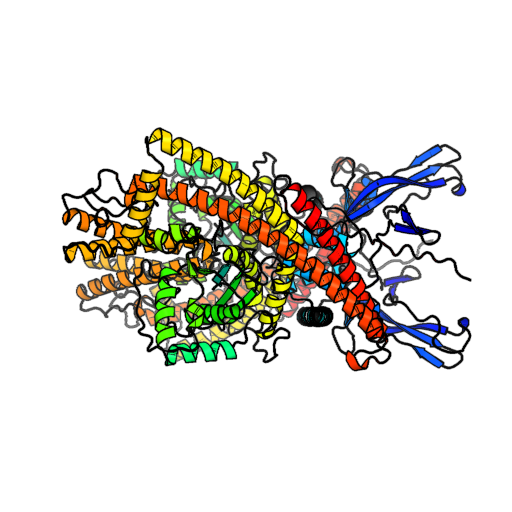 B CA 1
ATOM 8184 C C . ILE B 1 370 ? -1.863 1.962 8.234 1 92.88 370 ILE B C 1
ATOM 8186 O O . ILE B 1 370 ? -1.122 1.089 8.695 1 92.88 370 ILE B O 1
ATOM 8190 N N . ALA B 1 371 ? -3.164 1.932 8.328 1 90.62 371 ALA B N 1
ATOM 8191 C CA . ALA B 1 371 ? -3.869 0.9 9.086 1 90.62 371 ALA B CA 1
ATOM 8192 C C . ALA B 1 371 ? -3.58 -0.488 8.516 1 90.62 371 ALA B C 1
ATOM 8194 O O . ALA B 1 371 ? -3.646 -1.485 9.242 1 90.62 371 ALA B O 1
ATOM 8195 N N . VAL B 1 372 ? -3.16 -0.579 7.293 1 84.31 372 VAL B N 1
ATOM 8196 C CA . VAL B 1 372 ? -2.871 -1.855 6.652 1 84.31 372 VAL B CA 1
ATOM 8197 C C . VAL B 1 372 ? -1.755 -2.574 7.406 1 84.31 372 VAL B C 1
ATOM 8199 O O . VAL B 1 372 ? -1.769 -3.803 7.523 1 84.31 372 VAL B O 1
ATOM 8202 N N . THR B 1 373 ? -0.895 -1.83 7.941 1 87.62 373 THR B N 1
ATOM 8203 C CA . THR B 1 373 ? 0.242 -2.439 8.625 1 87.62 373 THR B CA 1
ATOM 8204 C C . THR B 1 373 ? 0.04 -2.418 10.133 1 87.62 373 THR B C 1
ATOM 8206 O O . THR B 1 373 ? 0.507 -3.314 10.844 1 87.62 373 THR B O 1
ATOM 8209 N N . THR B 1 374 ? -0.711 -1.519 10.641 1 91.31 374 THR B N 1
ATOM 8210 C CA . THR B 1 374 ? -0.799 -1.342 12.086 1 91.31 374 THR B CA 1
ATOM 8211 C C . THR B 1 374 ? -1.807 -2.316 12.695 1 91.31 374 THR B C 1
ATOM 8213 O O . THR B 1 374 ? -1.797 -2.557 13.898 1 91.31 374 THR B O 1
ATOM 8216 N N . LYS B 1 375 ? -2.625 -2.896 11.906 1 88.56 375 LYS B N 1
ATOM 8217 C CA . LYS B 1 375 ? -3.631 -3.826 12.414 1 88.56 375 LYS B CA 1
ATOM 8218 C C . LYS B 1 375 ? -2.979 -5.07 13.008 1 88.56 375 LYS B C 1
ATOM 8220 O O . LYS B 1 375 ? -3.578 -5.754 13.844 1 88.56 375 LYS B O 1
ATOM 8225 N N . HIS B 1 376 ? -1.711 -5.34 12.586 1 85.31 376 HIS B N 1
ATOM 8226 C CA . HIS B 1 376 ? -1.005 -6.539 13.023 1 85.31 376 HIS B CA 1
ATOM 8227 C C . HIS B 1 376 ? 0.086 -6.199 14.031 1 85.31 376 HIS B C 1
ATOM 8229 O O . HIS B 1 376 ? 0.832 -7.082 14.461 1 85.31 376 HIS B O 1
ATOM 8235 N N . MET B 1 377 ? 0.125 -4.996 14.43 1 88.75 377 MET B N 1
ATOM 8236 C CA . MET B 1 377 ? 1.163 -4.555 15.359 1 88.75 377 MET B CA 1
ATOM 8237 C C . MET B 1 377 ? 0.699 -4.699 16.797 1 88.75 377 MET B C 1
ATOM 8239 O O . MET B 1 377 ? -0.5 -4.812 17.062 1 88.75 377 MET B O 1
ATOM 8243 N N . SER B 1 378 ? 1.711 -4.734 17.688 1 90.44 378 SER B N 1
ATOM 8244 C CA . SER B 1 378 ? 1.385 -4.602 19.109 1 90.44 378 SER B CA 1
ATOM 8245 C C . SER B 1 378 ? 0.731 -3.254 19.391 1 90.44 378 SER B C 1
ATOM 8247 O O . SER B 1 378 ? 0.818 -2.328 18.578 1 90.44 378 SER B O 1
ATOM 8249 N N . LYS B 1 379 ? 0.089 -3.197 20.516 1 91.19 379 LYS B N 1
ATOM 8250 C CA . LYS B 1 379 ? -0.571 -1.953 20.906 1 91.19 379 LYS B CA 1
ATOM 8251 C C . LYS B 1 379 ? 0.428 -0.802 20.984 1 91.19 379 LYS B C 1
ATOM 8253 O O . LYS B 1 379 ? 0.164 0.29 20.469 1 91.19 379 LYS B O 1
ATOM 8258 N N . ALA B 1 380 ? 1.489 -1.104 21.641 1 92.81 380 ALA B N 1
ATOM 8259 C CA . ALA B 1 380 ? 2.521 -0.083 21.797 1 92.81 380 ALA B CA 1
ATOM 8260 C C . ALA B 1 380 ? 3.088 0.338 20.453 1 92.81 380 ALA B C 1
ATOM 8262 O O . ALA B 1 380 ? 3.244 1.531 20.188 1 92.81 380 ALA B O 1
ATOM 8263 N N . GLY B 1 381 ? 3.387 -0.639 19.625 1 92.38 381 GLY B N 1
ATOM 8264 C CA . GLY B 1 381 ? 3.924 -0.351 18.297 1 92.38 381 GLY B CA 1
ATOM 8265 C C . GLY B 1 381 ? 2.979 0.465 17.438 1 92.38 381 GLY B C 1
ATOM 8266 O O . GLY B 1 381 ? 3.412 1.359 16.719 1 92.38 381 GLY B O 1
ATOM 8267 N N . ARG B 1 382 ? 1.735 0.143 17.531 1 94.31 382 ARG B N 1
ATOM 8268 C CA . ARG B 1 382 ? 0.713 0.843 16.75 1 94.31 382 ARG B CA 1
ATOM 8269 C C . ARG B 1 382 ? 0.61 2.305 17.188 1 94.31 382 ARG B C 1
ATOM 8271 O O . ARG B 1 382 ? 0.578 3.201 16.344 1 94.31 382 ARG B O 1
ATOM 8278 N N . ILE B 1 383 ? 0.61 2.561 18.453 1 96 383 ILE B N 1
ATOM 8279 C CA . ILE B 1 383 ? 0.506 3.914 18.984 1 96 383 ILE B CA 1
ATOM 8280 C C . ILE B 1 383 ? 1.712 4.738 18.547 1 96 383 ILE B C 1
ATOM 8282 O O . ILE B 1 383 ? 1.561 5.871 18.078 1 96 383 ILE B O 1
ATOM 8286 N N . ASP B 1 384 ? 2.811 4.129 18.688 1 97 384 ASP B N 1
ATOM 8287 C CA . ASP B 1 384 ? 4.039 4.828 18.328 1 97 384 ASP B CA 1
ATOM 8288 C C . ASP B 1 384 ? 4.066 5.172 16.844 1 97 384 ASP B C 1
ATOM 8290 O O . ASP B 1 384 ? 4.344 6.316 16.469 1 97 384 ASP B O 1
ATOM 8294 N N . MET B 1 385 ? 3.764 4.227 16.047 1 96.5 385 MET B N 1
ATOM 8295 C CA . MET B 1 385 ? 3.814 4.434 14.602 1 96.5 385 MET B CA 1
ATOM 8296 C C . MET B 1 385 ? 2.809 5.496 14.172 1 96.5 385 MET B C 1
ATOM 8298 O O . MET B 1 385 ? 3.137 6.379 13.375 1 96.5 385 MET B O 1
ATOM 8302 N N . LEU B 1 386 ? 1.629 5.445 14.672 1 97.5 386 LEU B N 1
ATOM 8303 C CA . LEU B 1 386 ? 0.597 6.414 14.32 1 97.5 386 LEU B CA 1
ATOM 8304 C C . LEU B 1 386 ? 0.997 7.82 14.766 1 97.5 386 LEU B C 1
ATOM 8306 O O . LEU B 1 386 ? 0.785 8.789 14.031 1 97.5 386 LEU B O 1
ATOM 8310 N N . THR B 1 387 ? 1.571 7.859 15.883 1 98.25 387 THR B N 1
ATOM 8311 C CA . THR B 1 387 ? 1.984 9.156 16.406 1 98.25 387 THR B CA 1
ATOM 8312 C C . THR B 1 387 ? 3.1 9.758 15.547 1 98.25 387 THR B C 1
ATOM 8314 O O . THR B 1 387 ? 3.057 10.938 15.203 1 98.25 387 THR B O 1
ATOM 8317 N N . ILE B 1 388 ? 4.035 8.945 15.203 1 97.81 388 ILE B N 1
ATOM 8318 C CA . ILE B 1 388 ? 5.145 9.406 14.367 1 97.81 388 ILE B CA 1
ATOM 8319 C C . ILE B 1 388 ? 4.609 9.906 13.031 1 97.81 388 ILE B C 1
ATOM 8321 O O . ILE B 1 388 ? 4.988 10.992 12.57 1 97.81 388 ILE B O 1
ATOM 8325 N N . MET B 1 389 ? 3.744 9.188 12.461 1 97.88 389 MET B N 1
ATOM 8326 C CA . MET B 1 389 ? 3.193 9.555 11.156 1 97.88 389 MET B CA 1
ATOM 8327 C C . MET B 1 389 ? 2.326 10.805 11.266 1 97.88 389 MET B C 1
ATOM 8329 O O . MET B 1 389 ? 2.303 11.633 10.352 1 97.88 389 MET B O 1
ATOM 8333 N N . ALA B 1 390 ? 1.623 10.914 12.359 1 98.38 390 ALA B N 1
ATOM 8334 C CA . ALA B 1 390 ? 0.822 12.109 12.594 1 98.38 390 ALA B CA 1
ATOM 8335 C C . ALA B 1 390 ? 1.707 13.352 12.711 1 98.38 390 ALA B C 1
ATOM 8337 O O . ALA B 1 390 ? 1.391 14.398 12.148 1 98.38 390 ALA B O 1
ATOM 8338 N N . MET B 1 391 ? 2.775 13.195 13.438 1 98.12 391 MET B N 1
ATOM 8339 C CA . MET B 1 391 ? 3.715 14.305 13.57 1 98.12 391 MET B CA 1
ATOM 8340 C C . MET B 1 391 ? 4.277 14.711 12.211 1 98.12 391 MET B C 1
ATOM 8342 O O . MET B 1 391 ? 4.367 15.898 11.906 1 98.12 391 MET B O 1
ATOM 8346 N N . ARG B 1 392 ? 4.602 13.773 11.453 1 97 392 ARG B N 1
ATOM 8347 C CA . ARG B 1 392 ? 5.164 14.047 10.133 1 97 392 ARG B CA 1
ATOM 8348 C C . ARG B 1 392 ? 4.121 14.68 9.211 1 97 392 ARG B C 1
ATOM 8350 O O . ARG B 1 392 ? 4.445 15.555 8.414 1 97 392 ARG B O 1
ATOM 8357 N N . TRP B 1 393 ? 2.941 14.156 9.281 1 97.62 393 TRP B N 1
ATOM 8358 C CA . TRP B 1 393 ? 1.84 14.766 8.547 1 97.62 393 TRP B CA 1
ATOM 8359 C C . TRP B 1 393 ? 1.705 16.25 8.891 1 97.62 393 TRP B C 1
ATOM 8361 O O . TRP B 1 393 ? 1.634 17.094 7.996 1 97.62 393 TRP B O 1
ATOM 8371 N N . ASN B 1 394 ? 1.694 16.516 10.156 1 98.25 394 ASN B N 1
ATOM 8372 C CA . ASN B 1 394 ? 1.557 17.891 10.609 1 98.25 394 ASN B CA 1
ATOM 8373 C C . ASN B 1 394 ? 2.736 18.75 10.156 1 98.25 394 ASN B C 1
ATOM 8375 O O . ASN B 1 394 ? 2.559 19.906 9.781 1 98.25 394 ASN B O 1
ATOM 8379 N N . GLN B 1 395 ? 3.883 18.156 10.211 1 96.12 395 GLN B N 1
ATOM 8380 C CA . GLN B 1 395 ? 5.062 18.891 9.766 1 96.12 395 GLN B CA 1
ATOM 8381 C C . GLN B 1 395 ? 4.918 19.328 8.305 1 96.12 395 GLN B C 1
ATOM 8383 O O . GLN B 1 395 ? 5.266 20.453 7.957 1 96.12 395 GLN B O 1
ATOM 8388 N N . GLN B 1 396 ? 4.434 18.453 7.531 1 94.31 396 GLN B N 1
ATOM 8389 C CA . GLN B 1 396 ? 4.223 18.781 6.125 1 94.31 396 GLN B CA 1
ATOM 8390 C C . GLN B 1 396 ? 3.184 19.891 5.973 1 94.31 396 GLN B C 1
ATOM 8392 O O . GLN B 1 396 ? 3.33 20.766 5.121 1 94.31 396 GLN B O 1
ATOM 8397 N N . LYS B 1 397 ? 2.193 19.812 6.75 1 96.19 397 LYS B N 1
ATOM 8398 C CA . LYS B 1 397 ? 1.175 20.859 6.723 1 96.19 397 LYS B CA 1
ATOM 8399 C C . LYS B 1 397 ? 1.761 22.203 7.125 1 96.19 397 LYS B C 1
ATOM 8401 O O . LYS B 1 397 ? 1.473 23.234 6.496 1 96.19 397 LYS B O 1
ATOM 8406 N N . PHE B 1 398 ? 2.582 22.203 8.117 1 96.25 398 PHE B N 1
ATOM 8407 C CA . PHE B 1 398 ? 3.213 23.422 8.586 1 96.25 398 PHE B CA 1
ATOM 8408 C C . PHE B 1 398 ? 4.109 24.031 7.516 1 96.25 398 PHE B C 1
ATOM 8410 O O . PHE B 1 398 ? 4.078 25.234 7.277 1 96.25 398 PHE B O 1
ATOM 8417 N N . ASP B 1 399 ? 4.805 23.188 6.871 1 91.75 399 ASP B N 1
ATOM 8418 C CA . ASP B 1 399 ? 5.766 23.625 5.863 1 91.75 399 ASP B CA 1
ATOM 8419 C C . ASP B 1 399 ? 5.059 24.281 4.68 1 91.75 399 ASP B C 1
ATOM 8421 O O . ASP B 1 399 ? 5.617 25.172 4.023 1 91.75 399 ASP B O 1
ATOM 8425 N N . ASN B 1 400 ? 3.854 23.891 4.48 1 93.12 400 ASN B N 1
ATOM 8426 C CA . ASN B 1 400 ? 3.141 24.359 3.297 1 93.12 400 ASN B CA 1
ATOM 8427 C C . ASN B 1 400 ? 2.016 25.328 3.666 1 93.12 400 ASN B C 1
ATOM 8429 O O . ASN B 1 400 ? 1.191 25.688 2.822 1 93.12 400 ASN B O 1
ATOM 8433 N N . LEU B 1 401 ? 1.96 25.734 4.871 1 96.31 401 LEU B N 1
ATOM 8434 C CA . LEU B 1 401 ? 0.831 26.516 5.375 1 96.31 401 LEU B CA 1
ATOM 8435 C C . LEU B 1 401 ? 0.73 27.859 4.652 1 96.31 401 LEU B C 1
ATOM 8437 O O . LEU B 1 401 ? -0.368 28.312 4.316 1 96.31 401 LEU B O 1
ATOM 8441 N N . ALA B 1 402 ? 1.901 28.5 4.352 1 95.81 402 ALA B N 1
ATOM 8442 C CA . ALA B 1 402 ? 1.914 29.797 3.684 1 95.81 402 ALA B CA 1
ATOM 8443 C C . ALA B 1 402 ? 1.284 29.703 2.297 1 95.81 402 ALA B C 1
ATOM 8445 O O . ALA B 1 402 ? 0.411 30.5 1.951 1 95.81 402 ALA B O 1
ATOM 8446 N N . SER B 1 403 ? 1.694 28.781 1.566 1 93.56 403 SER B N 1
ATOM 8447 C CA . SER B 1 403 ? 1.172 28.609 0.216 1 93.56 403 SER B CA 1
ATOM 8448 C C . SER B 1 403 ? -0.302 28.219 0.241 1 93.56 403 SER B C 1
ATOM 8450 O O . SER B 1 403 ? -1.084 28.672 -0.597 1 93.56 403 SER B O 1
ATOM 8452 N N . THR B 1 404 ? -0.693 27.406 1.188 1 94.5 404 THR B N 1
ATOM 8453 C CA . THR B 1 404 ? -2.07 26.938 1.288 1 94.5 404 THR B CA 1
ATOM 8454 C C . THR B 1 404 ? -3.012 28.094 1.629 1 94.5 404 THR B C 1
ATOM 8456 O O . THR B 1 404 ? -4.074 28.234 1.016 1 94.5 404 THR B O 1
ATOM 8459 N N . LEU B 1 405 ? -2.629 28.891 2.592 1 96.75 405 LEU B N 1
ATOM 8460 C CA . LEU B 1 405 ? -3.465 30.031 2.996 1 96.75 405 LEU B CA 1
ATOM 8461 C C . LEU B 1 405 ? -3.594 31.031 1.862 1 96.75 405 LEU B C 1
ATOM 8463 O O . LEU B 1 405 ? -4.684 31.562 1.616 1 96.75 405 LEU B O 1
ATOM 8467 N N . ALA B 1 406 ? -2.49 31.25 1.164 1 94.56 406 ALA B N 1
ATOM 8468 C CA . ALA B 1 406 ? -2.514 32.188 0.03 1 94.56 406 ALA B CA 1
ATOM 8469 C C . ALA B 1 406 ? -3.426 31.656 -1.078 1 94.56 406 ALA B C 1
ATOM 8471 O O . ALA B 1 406 ? -4.203 32.406 -1.659 1 94.56 406 ALA B O 1
ATOM 8472 N N . ARG B 1 407 ? -3.338 30.469 -1.351 1 92.75 407 ARG B N 1
ATOM 8473 C CA . ARG B 1 407 ? -4.172 29.859 -2.381 1 92.75 407 ARG B CA 1
ATOM 8474 C C . ARG B 1 407 ? -5.645 29.906 -1.998 1 92.75 407 ARG B C 1
ATOM 8476 O O . ARG B 1 407 ? -6.5 30.188 -2.842 1 92.75 407 A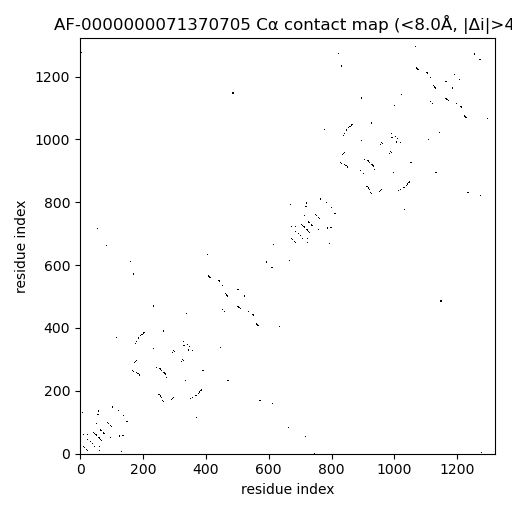RG B O 1
ATOM 8483 N N . ARG B 1 408 ? -5.961 29.625 -0.785 1 94.38 408 ARG B N 1
ATOM 8484 C CA . ARG B 1 408 ? -7.34 29.672 -0.307 1 94.38 408 ARG B CA 1
ATOM 8485 C C . ARG B 1 408 ? -7.91 31.078 -0.442 1 94.38 408 ARG B C 1
ATOM 8487 O O . ARG B 1 408 ? -9.078 31.25 -0.796 1 94.38 408 ARG B O 1
ATOM 8494 N N . TYR B 1 409 ? -7.066 32.062 -0.106 1 95.69 409 TYR B N 1
ATOM 8495 C CA . TYR B 1 409 ? -7.508 33.438 -0.218 1 95.69 409 TYR B CA 1
ATOM 8496 C C . TYR B 1 409 ? -7.832 33.812 -1.664 1 95.69 409 TYR B C 1
ATOM 8498 O O . TYR B 1 409 ? -8.859 34.438 -1.941 1 95.69 409 TYR B O 1
ATOM 8506 N N . ARG B 1 410 ? -7 33.406 -2.557 1 92.06 410 ARG B N 1
ATOM 8507 C CA . ARG B 1 410 ? -7.23 33.656 -3.975 1 92.06 410 ARG B CA 1
ATOM 8508 C C . ARG B 1 410 ? -8.508 32.969 -4.457 1 92.06 410 ARG B C 1
ATOM 8510 O O . ARG B 1 410 ? -9.305 33.594 -5.172 1 92.06 410 ARG B O 1
ATOM 8517 N N . LYS B 1 411 ? -8.648 31.797 -4.078 1 92.12 411 LYS B N 1
ATOM 8518 C CA . LYS B 1 411 ? -9.836 31.047 -4.477 1 92.12 411 LYS B CA 1
ATOM 8519 C C . LYS B 1 411 ? -11.102 31.703 -3.92 1 92.12 411 LYS B C 1
ATOM 8521 O O . LYS B 1 411 ? -12.117 31.781 -4.609 1 92.12 411 LYS B O 1
ATOM 8526 N N . ALA B 1 412 ? -11.023 32.094 -2.639 1 95 412 ALA B N 1
ATOM 8527 C CA . ALA B 1 412 ? -12.172 32.75 -2.004 1 95 412 ALA B CA 1
ATOM 8528 C C . ALA B 1 412 ? -12.516 34.062 -2.695 1 95 412 ALA B C 1
ATOM 8530 O O . ALA B 1 412 ? -13.688 34.375 -2.855 1 95 412 ALA B O 1
ATOM 8531 N N . THR B 1 413 ? -11.523 34.781 -3.117 1 93.75 413 THR B N 1
ATOM 8532 C CA . THR B 1 413 ? -11.727 36.062 -3.791 1 93.75 413 THR B CA 1
ATOM 8533 C C . THR B 1 413 ? -12.398 35.844 -5.145 1 93.75 413 THR B C 1
ATOM 8535 O O . THR B 1 413 ? -13.352 36.562 -5.484 1 93.75 413 THR B O 1
ATOM 8538 N N . ILE B 1 414 ? -11.914 34.875 -5.82 1 92.81 414 ILE B N 1
ATOM 8539 C CA . ILE B 1 414 ? -12.484 34.594 -7.133 1 92.81 414 ILE B CA 1
ATOM 8540 C C . ILE B 1 414 ? -13.914 34.062 -6.973 1 92.81 414 ILE B C 1
ATOM 8542 O O . ILE B 1 414 ? -14.812 34.5 -7.703 1 92.81 414 ILE B O 1
ATOM 8546 N N . ALA B 1 415 ? -14.094 33.25 -6.043 1 94.38 415 ALA B N 1
ATOM 8547 C CA . ALA B 1 415 ? -15.422 32.688 -5.805 1 94.38 415 ALA B CA 1
ATOM 8548 C C . ALA B 1 415 ? -16.406 33.781 -5.387 1 94.38 415 ALA B C 1
ATOM 8550 O O . ALA B 1 415 ? -17.578 33.75 -5.773 1 94.38 415 ALA B O 1
ATOM 8551 N N . LEU B 1 416 ? -15.953 34.719 -4.527 1 95.5 416 LEU B N 1
ATOM 8552 C CA . LEU B 1 416 ? -16.797 35.812 -4.082 1 95.5 416 LEU B CA 1
ATOM 8553 C C . LEU B 1 416 ? -17.266 36.656 -5.262 1 95.5 416 LEU B C 1
ATOM 8555 O O . LEU B 1 416 ? -18.438 37.031 -5.359 1 95.5 416 LEU B O 1
ATOM 8559 N N . GLN B 1 417 ? -16.359 36.906 -6.148 1 93.56 417 GLN B N 1
ATOM 8560 C CA . GLN B 1 417 ? -16.719 37.688 -7.332 1 93.56 417 GLN B CA 1
ATOM 8561 C C . GLN B 1 417 ? -17.75 36.969 -8.188 1 93.56 417 GLN B C 1
ATOM 8563 O O . GLN B 1 417 ? -18.703 37.562 -8.664 1 93.56 417 GLN B O 1
ATOM 8568 N N . CYS B 1 418 ? -17.547 35.75 -8.273 1 93.19 418 CYS B N 1
ATOM 8569 C CA . CYS B 1 418 ? -18.484 34.938 -9.055 1 93.19 418 CYS B CA 1
ATOM 8570 C C . CYS B 1 418 ? -19.859 34.938 -8.406 1 93.19 418 CYS B C 1
ATOM 8572 O O . CYS B 1 418 ? -20.875 35.094 -9.086 1 93.19 418 CYS B O 1
ATOM 8574 N N . GLN B 1 419 ? -19.906 34.781 -7.141 1 94.06 419 GLN B N 1
ATOM 8575 C CA . GLN B 1 419 ? -21.172 34.688 -6.434 1 94.06 419 GLN B CA 1
ATOM 8576 C C . GLN B 1 419 ? -21.891 36.062 -6.395 1 94.06 419 GLN B C 1
ATOM 8578 O O . GLN B 1 419 ? -23.109 36.094 -6.43 1 94.06 419 GLN B O 1
ATOM 8583 N N . LEU B 1 420 ? -21.141 37.094 -6.293 1 95.44 420 LEU B N 1
ATOM 8584 C CA . LEU B 1 420 ? -21.719 38.438 -6.348 1 95.44 420 LEU B CA 1
ATOM 8585 C C . LEU B 1 420 ? -22.391 38.688 -7.695 1 95.44 420 LEU B C 1
ATOM 8587 O O . LEU B 1 420 ? -23.484 39.25 -7.754 1 95.44 420 LEU B O 1
ATOM 8591 N N . HIS B 1 421 ? -21.75 38.156 -8.703 1 94 421 HIS B N 1
ATOM 8592 C CA . HIS B 1 421 ? -22.344 38.25 -10.031 1 94 421 HIS B CA 1
ATOM 8593 C C . HIS B 1 421 ? -23.625 37.438 -10.133 1 94 421 HIS B C 1
ATOM 8595 O O . HIS B 1 421 ? -24.625 37.875 -10.711 1 94 421 HIS B O 1
ATOM 8601 N N . ASN B 1 422 ? -23.594 36.344 -9.562 1 92.88 422 ASN B N 1
ATOM 8602 C CA . ASN B 1 422 ? -24.766 35.469 -9.555 1 92.88 422 ASN B CA 1
ATOM 8603 C C . ASN B 1 422 ? -25.922 36.094 -8.781 1 92.88 422 ASN B C 1
ATOM 8605 O O . ASN B 1 422 ? -27.078 35.969 -9.172 1 92.88 422 ASN B O 1
ATOM 8609 N N . LEU B 1 423 ? -25.578 36.719 -7.652 1 94.25 423 LEU B N 1
ATOM 8610 C CA . LEU B 1 423 ? -26.578 37.375 -6.828 1 94.25 423 LEU B CA 1
ATOM 8611 C C . LEU B 1 423 ? -27.234 38.531 -7.582 1 94.25 423 LEU B C 1
ATOM 8613 O O . LEU B 1 423 ? -28.469 38.656 -7.559 1 94.25 423 LEU B O 1
ATOM 8617 N N . GLU B 1 424 ? -26.453 39.25 -8.289 1 94.19 424 GLU B N 1
ATOM 8618 C CA . GLU B 1 424 ? -26.984 40.344 -9.062 1 94.19 424 GLU B CA 1
ATOM 8619 C C . GLU B 1 424 ? -27.828 39.844 -10.227 1 94.19 424 GLU B C 1
ATOM 8621 O O . GLU B 1 424 ? -28.891 40.438 -10.523 1 94.19 424 GLU B O 1
ATOM 8626 N N . ALA B 1 425 ? -27.359 38.844 -10.828 1 93.12 425 ALA B N 1
ATOM 8627 C CA . ALA B 1 425 ? -28.109 38.281 -11.93 1 93.12 425 ALA B CA 1
ATOM 8628 C C . ALA B 1 425 ? -29.453 37.719 -11.445 1 93.12 425 ALA B C 1
ATOM 8630 O O . ALA B 1 425 ? -30.484 37.875 -12.125 1 93.12 425 ALA B O 1
ATOM 8631 N N . MET B 1 426 ? -29.406 37.125 -10.297 1 92.44 426 MET B N 1
ATOM 8632 C CA . MET B 1 426 ? -30.625 36.562 -9.734 1 92.44 426 MET B CA 1
ATOM 8633 C C . MET B 1 426 ? -31.609 37.688 -9.352 1 92.44 426 MET B C 1
ATOM 8635 O O . MET B 1 426 ? -32.812 37.562 -9.594 1 92.44 426 MET B O 1
ATOM 8639 N N . LYS B 1 427 ? -31.141 38.75 -8.781 1 92.44 427 LYS B N 1
ATOM 8640 C CA . LYS B 1 427 ? -31.969 39.875 -8.398 1 92.44 427 LYS B CA 1
ATOM 8641 C C . LYS B 1 427 ? -32.656 40.469 -9.617 1 92.44 427 LYS B C 1
ATOM 8643 O O . LYS B 1 427 ? -33.844 40.844 -9.562 1 92.44 427 LYS B O 1
ATOM 8648 N N . THR B 1 428 ? -31.938 40.5 -10.68 1 92.38 428 THR B N 1
ATOM 8649 C CA . THR B 1 428 ? -32.469 41.062 -11.914 1 92.38 428 THR B CA 1
ATOM 8650 C C . THR B 1 428 ? -33.5 40.125 -12.539 1 92.38 428 THR B C 1
ATOM 8652 O O . THR B 1 428 ? -34.594 40.562 -12.961 1 92.38 428 THR B O 1
ATOM 8655 N N . GLU B 1 429 ? -33.156 38.938 -12.508 1 88.88 429 GLU B N 1
ATOM 8656 C CA . GLU B 1 429 ? -34.031 37.938 -13.125 1 88.88 429 GLU B CA 1
ATOM 8657 C C . GLU B 1 429 ? -35.344 37.812 -12.367 1 88.88 429 GLU B C 1
ATOM 8659 O O . GLU B 1 429 ? -36.406 37.656 -12.977 1 88.88 429 GLU B O 1
ATOM 8664 N N . MET B 1 430 ? -35.25 37.906 -11.078 1 88 430 MET B N 1
ATOM 8665 C CA . MET B 1 430 ? -36.438 37.688 -10.258 1 88 430 MET B CA 1
ATOM 8666 C C . MET B 1 430 ? -37.094 39.031 -9.883 1 88 430 MET B C 1
ATOM 8668 O O . MET B 1 430 ? -38.156 39.062 -9.273 1 88 430 MET B O 1
ATOM 8672 N N . ASP B 1 431 ? -36.469 40.094 -10.242 1 88.31 431 ASP B N 1
ATOM 8673 C CA . ASP B 1 431 ? -36.938 41.438 -9.922 1 88.31 431 ASP B CA 1
ATOM 8674 C C . ASP B 1 431 ? -37.219 41.594 -8.43 1 88.31 431 ASP B C 1
ATOM 8676 O O . ASP B 1 431 ? -38.344 41.938 -8.047 1 88.31 431 ASP B O 1
ATOM 8680 N N . ILE B 1 432 ? -36.25 41.281 -7.648 1 89.88 432 ILE B N 1
ATOM 8681 C CA . ILE B 1 432 ? -36.406 41.312 -6.195 1 89.88 432 ILE B CA 1
ATOM 8682 C C . ILE B 1 432 ? -35.469 42.344 -5.578 1 89.88 432 ILE B C 1
ATOM 8684 O O . ILE B 1 432 ? -34.312 42.5 -6.043 1 89.88 432 ILE B O 1
ATOM 8688 N N . SER B 1 433 ? -36 43 -4.531 1 90.19 433 SER B N 1
ATOM 8689 C CA . SER B 1 433 ? -35.219 43.969 -3.781 1 90.19 433 SER B CA 1
ATOM 8690 C C . SER B 1 433 ? -34.438 43.281 -2.658 1 90.19 433 SER B C 1
ATOM 8692 O O . SER B 1 433 ? -34.719 42.156 -2.309 1 90.19 433 SER B O 1
ATOM 8694 N N . ASP B 1 434 ? -33.5 44.062 -2.113 1 90.75 434 ASP B N 1
ATOM 8695 C CA . ASP B 1 434 ? -32.688 43.531 -1.015 1 90.75 434 ASP B CA 1
ATOM 8696 C C . ASP B 1 434 ? -33.562 43.25 0.213 1 90.75 434 ASP B C 1
ATOM 8698 O O . ASP B 1 434 ? -33.281 42.281 0.945 1 90.75 434 ASP B O 1
ATOM 8702 N N . ASN B 1 435 ? -34.531 44 0.372 1 91.12 435 ASN B N 1
ATOM 8703 C CA . ASN B 1 435 ? -35.438 43.812 1.511 1 91.12 435 ASN B CA 1
ATOM 8704 C C . ASN B 1 435 ? -36.25 42.531 1.372 1 91.12 435 ASN B C 1
ATOM 8706 O O . ASN B 1 435 ? -36.469 41.812 2.354 1 91.12 435 ASN B O 1
ATOM 8710 N N . GLN B 1 436 ? -36.625 42.344 0.216 1 90.5 436 GLN B N 1
ATOM 8711 C CA . GLN B 1 436 ? -37.375 41.125 -0.03 1 90.5 436 GLN B CA 1
ATOM 8712 C C . GLN B 1 436 ? -36.469 39.875 0.169 1 90.5 436 GLN B C 1
ATOM 8714 O O . GLN B 1 436 ? -36.938 38.844 0.674 1 90.5 436 GLN B O 1
ATOM 8719 N N . LEU B 1 437 ? -35.312 40.062 -0.246 1 92.06 437 LEU B N 1
ATOM 8720 C CA . LEU B 1 437 ? -34.375 38.969 -0.085 1 92.06 437 LEU B CA 1
ATOM 8721 C C . LEU B 1 437 ? -34.156 38.656 1.391 1 92.06 437 LEU B C 1
ATOM 8723 O O . LEU B 1 437 ? -34.094 37.469 1.774 1 92.06 437 LEU B O 1
ATOM 8727 N N . GLU B 1 438 ? -34 39.594 2.146 1 92.88 438 GLU B N 1
ATOM 8728 C CA . GLU B 1 438 ? -33.781 39.406 3.58 1 92.88 438 GLU B CA 1
ATOM 8729 C C . GLU B 1 438 ? -35 38.75 4.219 1 92.88 438 GLU B C 1
ATOM 8731 O O . GLU B 1 438 ? -34.875 37.938 5.152 1 92.88 438 GLU B O 1
ATOM 8736 N N . ARG B 1 439 ? -36.188 39.062 3.736 1 90.81 439 ARG B N 1
ATOM 8737 C CA . ARG B 1 439 ? -37.406 38.438 4.23 1 90.81 439 ARG B CA 1
ATOM 8738 C C . ARG B 1 439 ? -37.406 36.969 3.883 1 90.81 439 ARG B C 1
ATOM 8740 O O . ARG B 1 439 ? -37.875 36.125 4.68 1 90.81 439 ARG B O 1
ATOM 8747 N N . TRP B 1 440 ? -36.938 36.75 2.723 1 90.88 440 TRP B N 1
ATOM 8748 C CA . TRP B 1 440 ? -36.906 35.344 2.309 1 90.88 440 TRP B CA 1
ATOM 8749 C C . TRP B 1 440 ? -35.969 34.531 3.209 1 90.88 440 TRP B C 1
ATOM 8751 O O . TRP B 1 440 ? -36.219 33.375 3.525 1 90.88 440 TRP B O 1
ATOM 8761 N N . ILE B 1 441 ? -34.875 35.125 3.576 1 91.44 441 ILE B N 1
ATOM 8762 C CA . ILE B 1 441 ? -33.906 34.469 4.449 1 91.44 441 ILE B CA 1
ATOM 8763 C C . ILE B 1 441 ? -34.562 34.188 5.805 1 91.44 441 ILE B C 1
ATOM 8765 O O . ILE B 1 441 ? -34.406 33.062 6.344 1 91.44 441 ILE B O 1
ATOM 8769 N N . ILE B 1 442 ? -35.281 35.094 6.281 1 90.62 442 ILE B N 1
ATOM 8770 C CA . ILE B 1 442 ? -35.969 34.938 7.562 1 90.62 442 ILE B CA 1
ATOM 8771 C C . ILE B 1 442 ? -37.031 33.844 7.461 1 90.62 442 ILE B C 1
ATOM 8773 O O . ILE B 1 442 ? -37.156 33.031 8.367 1 90.62 442 ILE B O 1
ATOM 8777 N N . ASP B 1 443 ? -37.719 33.844 6.387 1 87.94 443 ASP B N 1
ATOM 8778 C CA . ASP B 1 443 ? -38.75 32.844 6.156 1 87.94 443 ASP B CA 1
ATOM 8779 C C . ASP B 1 443 ? -38.156 31.422 6.211 1 87.94 443 ASP B C 1
ATOM 8781 O O . ASP B 1 443 ? -38.75 30.531 6.816 1 87.94 443 ASP B O 1
ATOM 8785 N N . ILE B 1 444 ? -37.031 31.328 5.582 1 88.5 444 ILE B N 1
ATOM 8786 C CA . ILE B 1 444 ? -36.406 30.016 5.512 1 88.5 444 ILE B CA 1
ATOM 8787 C C . ILE B 1 444 ? -35.938 29.594 6.898 1 88.5 444 ILE B C 1
ATOM 8789 O O . ILE B 1 444 ? -36.125 28.438 7.297 1 88.5 444 ILE B O 1
ATOM 8793 N N . ASN B 1 445 ? -35.406 30.484 7.582 1 88.62 445 ASN B N 1
ATOM 8794 C CA . ASN B 1 445 ? -34.906 30.172 8.922 1 88.62 445 ASN B CA 1
ATOM 8795 C C . ASN B 1 445 ? -36.062 29.797 9.859 1 88.62 445 ASN B C 1
ATOM 8797 O O . ASN B 1 445 ? -35.938 28.859 10.648 1 88.62 445 ASN B O 1
ATOM 8801 N N . GLU B 1 446 ? -37.125 30.5 9.758 1 85.94 446 GLU B N 1
ATOM 8802 C CA . GLU B 1 446 ? -38.312 30.219 10.586 1 85.94 446 GLU B CA 1
ATOM 8803 C C . GLU B 1 446 ? -38.938 28.875 10.211 1 85.94 446 GLU B C 1
ATOM 8805 O O . GLU B 1 446 ? -39.375 28.125 11.086 1 85.94 446 GLU B O 1
ATOM 8810 N N . TRP B 1 447 ? -38.969 28.734 8.984 1 83.31 447 TRP B N 1
ATOM 8811 C CA . TRP B 1 447 ? -39.469 27.453 8.5 1 83.31 447 TRP B CA 1
ATOM 8812 C C . TRP B 1 447 ? -38.656 26.297 9.039 1 83.31 447 TRP B C 1
ATOM 8814 O O . TRP B 1 447 ? -39.219 25.266 9.438 1 83.31 447 TRP B O 1
ATOM 8824 N N . ALA B 1 448 ? -37.438 26.438 9.016 1 84.5 448 ALA B N 1
ATOM 8825 C CA . ALA B 1 448 ? -36.531 25.375 9.461 1 84.5 448 ALA B CA 1
ATOM 8826 C C . ALA B 1 448 ? -36.688 25.109 10.953 1 84.5 448 ALA B C 1
ATOM 8828 O O . ALA B 1 448 ? -36.5 23.969 11.414 1 84.5 448 ALA B O 1
ATOM 8829 N N . GLU B 1 449 ? -37.062 26.078 11.648 1 82.06 449 GLU B N 1
ATOM 8830 C CA . GLU B 1 449 ? -37.219 25.938 13.094 1 82.06 449 GLU B CA 1
ATOM 8831 C C . GLU B 1 449 ? -38.625 25.422 13.453 1 82.06 449 GLU B C 1
ATOM 8833 O O . GLU B 1 449 ? -38.812 24.828 14.516 1 82.06 449 GLU B O 1
ATOM 8838 N N . ALA B 1 450 ? -39.5 25.625 12.523 1 74.19 450 ALA B N 1
ATOM 8839 C CA . ALA B 1 450 ? -40.906 25.266 12.805 1 74.19 450 ALA B CA 1
ATOM 8840 C C . ALA B 1 450 ? -41.094 23.75 12.773 1 74.19 450 ALA B C 1
ATOM 8842 O O . ALA B 1 450 ? -40.469 23.062 11.977 1 74.19 450 ALA B O 1
ATOM 8843 N N . THR B 1 451 ? -41.656 23.203 13.797 1 62.19 451 THR B N 1
ATOM 8844 C CA . THR B 1 451 ? -42.031 21.797 13.828 1 62.19 451 THR B CA 1
ATOM 8845 C C . THR B 1 451 ? -43.281 21.531 12.969 1 62.19 451 THR B C 1
ATOM 8847 O O . THR B 1 451 ? -44.312 22.125 13.195 1 62.19 451 THR B O 1
ATOM 8850 N N . THR B 1 452 ? -43.062 21.141 11.648 1 57.53 452 THR B N 1
ATOM 8851 C CA . THR B 1 452 ? -44.219 20.922 10.797 1 57.53 452 THR B CA 1
ATOM 8852 C C . THR B 1 452 ? -44.625 19.453 10.773 1 57.53 452 THR B C 1
ATOM 8854 O O . THR B 1 452 ? -43.781 18.594 10.453 1 57.53 452 THR B O 1
ATOM 8857 N N . SER B 1 453 ? -45.375 18.984 11.602 1 56.91 453 SER B N 1
ATOM 8858 C CA . SER B 1 453 ? -45.938 17.625 11.508 1 56.91 453 SER B CA 1
ATOM 8859 C C . SER B 1 453 ? -47.312 17.656 10.867 1 56.91 453 SER B C 1
ATOM 8861 O O . SER B 1 453 ? -48.094 18.578 11.078 1 56.91 453 SER B O 1
ATOM 8863 N N . PRO B 1 454 ? -47.5 16.781 9.734 1 59.47 454 PRO B N 1
ATOM 8864 C CA . PRO B 1 454 ? -48.844 16.734 9.203 1 59.47 454 PRO B CA 1
ATOM 8865 C C . PRO B 1 454 ? -49.906 16.609 10.297 1 59.47 454 PRO B C 1
ATOM 8867 O O . PRO B 1 454 ? -49.656 16 11.344 1 59.47 454 PRO B O 1
ATOM 8870 N N . ASN B 1 455 ? -51 17.359 10.219 1 60.16 455 ASN B N 1
ATOM 8871 C CA . ASN B 1 455 ? -52.094 17.344 11.164 1 60.16 455 ASN B CA 1
ATOM 8872 C C . ASN B 1 455 ? -52.656 15.93 11.328 1 60.16 455 ASN B C 1
ATOM 8874 O O . ASN B 1 455 ? -53.094 15.547 12.422 1 60.16 455 ASN B O 1
ATOM 8878 N N . ASP B 1 456 ? -52.594 15.172 10.18 1 68.06 456 ASP B N 1
ATOM 8879 C CA . ASP B 1 456 ? -53.062 13.797 10.219 1 68.06 456 ASP B CA 1
ATOM 8880 C C . ASP B 1 456 ? -51.969 12.836 10.672 1 68.06 456 ASP B C 1
ATOM 8882 O O . ASP B 1 456 ? -50.906 12.758 10.047 1 68.06 456 ASP B O 1
ATOM 8886 N N . ALA B 1 457 ? -52.281 12.188 11.727 1 71.94 457 ALA B N 1
ATOM 8887 C CA . ALA B 1 457 ? -51.312 11.312 12.383 1 71.94 457 ALA B CA 1
ATOM 8888 C C . ALA B 1 457 ? -50.812 10.242 11.414 1 71.94 457 ALA B C 1
ATOM 8890 O O . ALA B 1 457 ? -49.625 9.898 11.43 1 71.94 457 ALA B O 1
ATOM 8891 N N . ASP B 1 458 ? -51.719 9.789 10.562 1 74.69 458 ASP B N 1
ATOM 8892 C CA . ASP B 1 458 ? -51.344 8.734 9.633 1 74.69 458 ASP B CA 1
ATOM 8893 C C . ASP B 1 458 ? -50.406 9.281 8.547 1 74.69 458 ASP B C 1
ATOM 8895 O O . ASP B 1 458 ? -49.406 8.641 8.188 1 74.69 458 ASP B O 1
ATOM 8899 N N . VAL B 1 459 ? -50.688 10.367 8.102 1 78.19 459 VAL B N 1
ATOM 8900 C CA . VAL B 1 459 ? -49.875 11.008 7.07 1 78.19 459 VAL B CA 1
ATOM 8901 C C . VAL B 1 459 ? -48.531 11.414 7.66 1 78.19 459 VAL B C 1
ATOM 8903 O O . VAL B 1 459 ? -47.5 11.273 7.004 1 78.19 459 VAL B O 1
ATOM 8906 N N . ALA B 1 460 ? -48.656 11.797 8.859 1 77.56 460 ALA B N 1
ATOM 8907 C CA . ALA B 1 460 ? -47.438 12.211 9.539 1 77.56 460 ALA B CA 1
ATOM 8908 C C . ALA B 1 460 ? -46.5 11.023 9.703 1 77.56 460 ALA B C 1
ATOM 8910 O O . ALA B 1 460 ? -45.281 11.172 9.539 1 77.56 460 ALA B O 1
ATOM 8911 N N . ALA B 1 461 ? -47.094 9.961 10 1 77.5 461 ALA B N 1
ATOM 8912 C CA . ALA B 1 461 ? -46.281 8.758 10.18 1 77.5 461 ALA B CA 1
ATOM 8913 C C . ALA B 1 461 ? -45.625 8.328 8.875 1 77.5 461 ALA B C 1
ATOM 8915 O O . ALA B 1 461 ? -44.438 7.965 8.859 1 77.5 461 ALA B O 1
ATOM 8916 N N . VAL B 1 462 ? -46.406 8.375 7.855 1 80.69 462 VAL B N 1
ATOM 8917 C CA . VAL B 1 462 ? -45.875 7.984 6.547 1 80.69 462 VAL B CA 1
ATOM 8918 C C . VAL B 1 462 ? -44.844 8.992 6.074 1 80.69 462 VAL B C 1
ATOM 8920 O O . VAL B 1 462 ? -43.812 8.617 5.516 1 80.69 462 VAL B O 1
ATOM 8923 N N . ALA B 1 463 ? -45.125 10.219 6.312 1 79.25 463 ALA B N 1
ATOM 8924 C CA . ALA B 1 463 ? -44.188 11.281 5.934 1 79.25 463 ALA B CA 1
ATOM 8925 C C . ALA B 1 463 ? -42.844 11.133 6.66 1 79.25 463 ALA B C 1
ATOM 8927 O O . ALA B 1 463 ? -41.781 11.266 6.055 1 79.25 463 ALA B O 1
ATOM 8928 N N . SER B 1 464 ? -43 10.867 7.859 1 77.62 464 SER B N 1
ATOM 8929 C CA . SER B 1 464 ? -41.812 10.664 8.664 1 77.62 464 SER B CA 1
ATOM 8930 C C . SER B 1 464 ? -41 9.469 8.164 1 77.62 464 SER B C 1
ATOM 8932 O O . SER B 1 464 ? -39.781 9.523 8.117 1 77.62 464 SER B O 1
ATOM 8934 N N . ARG B 1 465 ? -41.688 8.523 7.773 1 79.25 465 ARG B N 1
ATOM 8935 C CA . ARG B 1 465 ? -41.062 7.324 7.258 1 79.25 465 ARG B CA 1
ATOM 8936 C C . ARG B 1 465 ? -40.344 7.602 5.934 1 79.25 465 ARG B C 1
ATOM 8938 O O . ARG B 1 465 ? -39.25 7.082 5.676 1 79.25 465 ARG B O 1
ATOM 8945 N N . ILE B 1 466 ? -40.969 8.359 5.145 1 80.12 466 ILE B N 1
ATOM 8946 C CA . ILE B 1 466 ? -40.344 8.742 3.871 1 80.12 466 ILE B CA 1
ATOM 8947 C C . ILE B 1 466 ? -39.062 9.516 4.117 1 80.12 466 ILE B C 1
ATOM 8949 O O . ILE B 1 466 ? -38.031 9.227 3.506 1 80.12 466 ILE B O 1
ATOM 8953 N N . GLU B 1 467 ? -39.219 10.438 5.016 1 75.12 467 GLU B N 1
ATOM 8954 C CA . GLU B 1 467 ? -38.031 11.25 5.34 1 75.12 467 GLU B CA 1
ATOM 8955 C C . GLU B 1 467 ? -36.906 10.398 5.859 1 75.12 467 GLU B C 1
ATOM 8957 O O . GLU B 1 467 ? -35.75 10.602 5.477 1 75.12 467 GLU B O 1
ATOM 8962 N N . GLU B 1 468 ? -37.25 9.555 6.516 1 73.88 468 GLU B N 1
ATOM 8963 C CA . GLU B 1 468 ? -36.25 8.656 7.094 1 73.88 468 GLU B CA 1
ATOM 8964 C C . GLU B 1 468 ? -35.562 7.812 6.02 1 73.88 468 GLU B C 1
ATOM 8966 O O . GLU B 1 468 ? -34.344 7.656 6.023 1 73.88 468 GLU B O 1
ATOM 8971 N N . LEU B 1 469 ? -36.375 7.328 5.215 1 78.31 469 LEU B N 1
ATOM 8972 C CA . LEU B 1 469 ? -35.844 6.441 4.176 1 78.31 469 LEU B CA 1
ATOM 8973 C C . LEU B 1 469 ? -35 7.219 3.18 1 78.31 469 LEU B C 1
ATOM 8975 O O . LEU B 1 469 ? -33.938 6.727 2.74 1 78.31 469 LEU B O 1
ATOM 8979 N N . VAL B 1 470 ? -35.406 8.398 2.842 1 77.06 470 VAL B N 1
ATOM 8980 C CA . VAL B 1 470 ? -34.656 9.219 1.898 1 77.06 470 VAL B CA 1
ATOM 8981 C C . VAL B 1 470 ? -33.312 9.586 2.498 1 77.06 470 VAL B C 1
ATOM 8983 O O . VAL B 1 470 ? -32.281 9.5 1.825 1 77.06 470 VAL B O 1
ATOM 8986 N N . ALA B 1 471 ? -33.406 10 3.674 1 70.75 471 ALA B N 1
ATOM 8987 C CA . ALA B 1 471 ? -32.188 10.352 4.371 1 70.75 471 ALA B CA 1
ATOM 8988 C C . ALA B 1 471 ? -31.219 9.156 4.43 1 70.75 471 ALA B C 1
ATOM 8990 O O . ALA B 1 471 ? -30.016 9.312 4.23 1 70.75 471 ALA B O 1
ATOM 8991 N N . SER B 1 472 ? -31.781 8.117 4.609 1 72.69 472 SER B N 1
ATOM 8992 C CA . SER B 1 472 ? -30.984 6.895 4.684 1 72.69 472 SER B CA 1
ATOM 8993 C C . SER B 1 472 ? -30.328 6.578 3.344 1 72.69 472 SER B C 1
ATOM 8995 O O . SER B 1 472 ? -29.141 6.266 3.285 1 72.69 472 SER B O 1
ATOM 8997 N N . VAL B 1 473 ? -31.109 6.723 2.354 1 73.69 473 VAL B N 1
ATOM 8998 C CA . VAL B 1 473 ? -30.625 6.434 1.008 1 73.69 473 VAL B CA 1
ATOM 8999 C C . VAL B 1 473 ? -29.516 7.414 0.632 1 73.69 473 VAL B C 1
ATOM 9001 O O . VAL B 1 473 ? -28.484 7.02 0.095 1 73.69 473 VAL B O 1
ATOM 9004 N N . LYS B 1 474 ? -29.719 8.656 0.912 1 69.12 474 LYS B N 1
ATOM 9005 C CA . LYS B 1 474 ? -28.75 9.688 0.566 1 69.12 474 LYS B CA 1
ATOM 9006 C C . LYS B 1 474 ? -27.453 9.508 1.345 1 69.12 474 LYS B C 1
ATOM 9008 O O . LYS B 1 474 ? -26.359 9.617 0.78 1 69.12 474 LYS B O 1
ATOM 9013 N N . ARG B 1 475 ? -27.594 9.281 2.445 1 64.94 475 ARG B N 1
ATOM 9014 C CA . ARG B 1 475 ? -26.438 9.078 3.309 1 64.94 475 ARG B CA 1
ATOM 9015 C C . ARG B 1 475 ? -25.609 7.883 2.85 1 64.94 475 ARG B C 1
ATOM 9017 O O . ARG B 1 475 ? -24.391 7.961 2.773 1 64.94 475 ARG B O 1
ATOM 9024 N N . LYS B 1 476 ? -26.359 6.977 2.643 1 67.25 476 LYS B N 1
ATOM 9025 C CA . LYS B 1 476 ? -25.688 5.77 2.18 1 67.25 476 LYS B CA 1
ATOM 9026 C C . LYS B 1 476 ? -24.984 6.012 0.851 1 67.25 476 LYS B C 1
ATOM 9028 O O . LYS B 1 476 ? -23.875 5.516 0.634 1 67.25 476 LYS B O 1
ATOM 9033 N N . SER B 1 477 ? -25.578 6.77 0.178 1 63.69 477 SER B N 1
ATOM 9034 C CA . SER B 1 477 ? -24.984 7.113 -1.11 1 63.69 477 SER B CA 1
ATOM 9035 C C . SER B 1 477 ? -23.719 7.941 -0.931 1 63.69 477 SER B C 1
ATOM 9037 O O . SER B 1 477 ? -22.734 7.738 -1.639 1 63.69 477 SER B O 1
ATOM 9039 N N . GLN B 1 478 ? -23.766 8.734 0.024 1 60.5 478 GLN B N 1
ATOM 9040 C CA . GLN B 1 478 ? -22.641 9.617 0.275 1 60.5 478 GLN B CA 1
ATOM 9041 C C . GLN B 1 478 ? -21.469 8.867 0.918 1 60.5 478 GLN B C 1
ATOM 9043 O O . GLN B 1 478 ? -20.312 9.148 0.631 1 60.5 478 GLN B O 1
ATOM 9048 N N . ARG B 1 479 ? -21.875 8.094 1.735 1 56.75 479 ARG B N 1
ATOM 9049 C CA . ARG B 1 479 ? -20.844 7.406 2.521 1 56.75 479 ARG B CA 1
ATOM 9050 C C . ARG B 1 479 ? -20.297 6.211 1.762 1 56.75 479 ARG B C 1
ATOM 9052 O O . ARG B 1 479 ? -19.359 5.543 2.234 1 56.75 479 ARG B O 1
ATOM 9059 N N . LEU B 1 480 ? -20.891 6.078 0.762 1 56.31 480 LEU B N 1
ATOM 9060 C CA . LEU B 1 480 ? -20.562 4.914 -0.046 1 56.31 480 LEU B CA 1
ATOM 9061 C C . LEU B 1 480 ? -19.047 4.793 -0.223 1 56.31 480 LEU B C 1
ATOM 9063 O O . LEU B 1 480 ? -18.484 3.703 -0.082 1 56.31 480 LEU B O 1
ATOM 9067 N N . TYR B 1 481 ? -18.422 5.926 -0.373 1 47.09 481 TYR B N 1
ATOM 9068 C CA . TYR B 1 481 ? -17 5.852 -0.681 1 47.09 481 TYR B CA 1
ATOM 9069 C C . TYR B 1 481 ? -16.156 6.152 0.554 1 47.09 481 TYR B C 1
ATOM 9071 O O . TYR B 1 481 ? -14.945 5.887 0.571 1 47.09 481 TYR B O 1
ATOM 9079 N N . LYS B 1 482 ? -16.828 6.734 1.561 1 51 482 LYS B N 1
ATOM 9080 C CA . LYS B 1 482 ? -16.078 7.129 2.758 1 51 482 LYS B CA 1
ATOM 9081 C C . LYS B 1 482 ? -15.867 5.938 3.686 1 51 482 LYS B C 1
ATOM 9083 O O . LYS B 1 482 ? -14.828 5.836 4.34 1 51 482 LYS B O 1
ATOM 9088 N N . ASP B 1 483 ? -16.875 5.332 3.865 1 45.78 483 ASP B N 1
ATOM 9089 C CA . ASP B 1 483 ? -16.891 4.301 4.898 1 45.78 483 ASP B CA 1
ATOM 9090 C C . ASP B 1 483 ? -16.203 3.023 4.414 1 45.78 483 ASP B C 1
ATOM 9092 O O . ASP B 1 483 ? -15.875 2.146 5.219 1 45.78 483 ASP B O 1
ATOM 9096 N N . SER B 1 484 ? -16.234 2.951 2.992 1 43.5 484 SER B N 1
ATOM 9097 C CA . SER B 1 484 ? -15.766 1.644 2.539 1 43.5 484 SER B CA 1
ATOM 9098 C C . SER B 1 484 ? -14.641 1.778 1.521 1 43.5 484 SER B C 1
ATOM 9100 O O . SER B 1 484 ? -14.742 2.559 0.573 1 43.5 484 SER B O 1
ATOM 9102 N N . ASP B 1 485 ? -13.508 1.598 1.835 1 44.44 485 ASP B N 1
ATOM 9103 C CA . ASP B 1 485 ? -12.414 1.626 0.865 1 44.44 485 ASP B CA 1
ATOM 9104 C C . ASP B 1 485 ? -12.586 0.525 -0.18 1 44.44 485 ASP B C 1
ATOM 9106 O O . ASP B 1 485 ? -11.938 0.558 -1.23 1 44.44 485 ASP B O 1
ATOM 9110 N N . GLY B 1 486 ? -13.352 -0.513 0.024 1 43.66 486 GLY B N 1
ATOM 9111 C CA . GLY B 1 486 ? -13.398 -1.668 -0.859 1 43.66 486 GLY B CA 1
ATOM 9112 C C . GLY B 1 486 ? -14.625 -1.683 -1.759 1 43.66 486 GLY B C 1
ATOM 9113 O O . GLY B 1 486 ? -15.672 -1.147 -1.397 1 43.66 486 GLY B O 1
ATOM 9114 N N . CYS B 1 487 ? -14.578 -1.942 -2.971 1 43.06 487 CYS B N 1
ATOM 9115 C CA . CYS B 1 487 ? -15.617 -2.006 -3.992 1 43.06 487 CYS B CA 1
ATOM 9116 C C . CYS B 1 487 ? -16.797 -2.832 -3.512 1 43.06 487 CYS B C 1
ATOM 9118 O O . CYS B 1 487 ? -17.953 -2.49 -3.785 1 43.06 487 CYS B O 1
ATOM 9120 N N . LYS B 1 488 ? -16.703 -3.852 -2.854 1 42.28 488 LYS B N 1
ATOM 9121 C CA . LYS B 1 488 ? -17.781 -4.703 -2.332 1 42.28 488 LYS B CA 1
ATOM 9122 C C . LYS B 1 488 ? -18.609 -3.963 -1.289 1 42.28 488 LYS B C 1
ATOM 9124 O O . LYS B 1 488 ? -19.828 -4.078 -1.271 1 42.28 488 LYS B O 1
ATOM 9129 N N . GLY B 1 489 ? -17.906 -3.1 -0.461 1 48.91 489 GLY B N 1
ATOM 9130 C CA . GLY B 1 489 ? -18.594 -2.252 0.495 1 48.91 489 GLY B CA 1
ATOM 9131 C C . GLY B 1 489 ? -19.531 -1.253 -0.16 1 48.91 489 GLY B C 1
ATOM 9132 O O . GLY B 1 489 ? -20.672 -1.083 0.276 1 48.91 489 GLY B O 1
ATOM 9133 N N . ARG B 1 490 ? -19.109 -0.81 -1.163 1 57.25 490 ARG B N 1
ATOM 9134 C CA . ARG B 1 490 ? -19.906 0.172 -1.887 1 57.25 490 ARG B CA 1
ATOM 9135 C C . ARG B 1 490 ? -21.109 -0.49 -2.561 1 57.25 490 ARG B C 1
ATOM 9137 O O . ARG B 1 490 ? -22.188 0.092 -2.623 1 57.25 490 ARG B O 1
ATOM 9144 N N . ALA B 1 491 ? -20.906 -1.66 -2.959 1 54.75 491 ALA B N 1
ATOM 9145 C CA . ALA B 1 491 ? -22 -2.383 -3.609 1 54.75 491 ALA B CA 1
ATOM 9146 C C . ALA B 1 491 ? -23.125 -2.699 -2.619 1 54.75 491 ALA B C 1
ATOM 9148 O O . ALA B 1 491 ? -24.297 -2.594 -2.951 1 54.75 491 ALA B O 1
ATOM 9149 N N . ARG B 1 492 ? -22.812 -3.033 -1.43 1 56.53 492 ARG B N 1
ATOM 9150 C CA . ARG B 1 492 ? -23.781 -3.264 -0.362 1 56.53 492 ARG B CA 1
ATOM 9151 C C . ARG B 1 492 ? -24.594 -2.002 -0.069 1 56.53 492 ARG B C 1
ATOM 9153 O O . ARG B 1 492 ? -25.812 -2.061 0.088 1 56.53 492 ARG B O 1
ATOM 9160 N N . ILE B 1 493 ? -23.875 -0.9 0.011 1 62.84 493 ILE B N 1
ATOM 9161 C CA . ILE B 1 493 ? -24.531 0.381 0.244 1 62.84 493 ILE B CA 1
ATOM 9162 C C . ILE B 1 493 ? -25.469 0.707 -0.925 1 62.84 493 ILE B C 1
ATOM 9164 O O . ILE B 1 493 ? -26.578 1.175 -0.724 1 62.84 493 ILE B O 1
ATOM 9168 N N . ARG B 1 494 ? -24.969 0.265 -2.004 1 64.44 494 ARG B N 1
ATOM 9169 C CA . ARG B 1 494 ? -25.797 0.538 -3.178 1 64.44 494 ARG B CA 1
ATOM 9170 C C . ARG B 1 494 ? -27.062 -0.313 -3.168 1 64.44 494 ARG B C 1
ATOM 9172 O O . ARG B 1 494 ? -28.141 0.164 -3.533 1 64.44 494 ARG B O 1
ATOM 9179 N N . ARG B 1 495 ? -26.938 -1.592 -2.756 1 65.25 495 ARG B N 1
ATOM 9180 C CA . ARG B 1 495 ? -28.094 -2.465 -2.645 1 65.25 495 ARG B CA 1
ATOM 9181 C C . ARG B 1 495 ? -29.078 -1.937 -1.604 1 65.25 495 ARG B C 1
ATOM 9183 O O . ARG B 1 495 ? -30.297 -1.918 -1.84 1 65.25 495 ARG B O 1
ATOM 9190 N N . LYS B 1 496 ? -28.547 -1.581 -0.451 1 66.38 496 LYS B N 1
ATOM 9191 C CA . LYS B 1 496 ? -29.391 -0.971 0.571 1 66.38 496 LYS B CA 1
ATOM 9192 C C . LYS B 1 496 ? -30.109 0.263 0.029 1 66.38 496 LYS B C 1
ATOM 9194 O O . LYS B 1 496 ? -31.281 0.486 0.323 1 66.38 496 LYS B O 1
ATOM 9199 N N . ILE B 1 497 ? -29.344 0.908 -0.67 1 72.81 497 ILE B N 1
ATOM 9200 C CA . ILE B 1 497 ? -29.938 2.08 -1.297 1 72.81 497 ILE B CA 1
ATOM 9201 C C . ILE B 1 497 ? -31.094 1.647 -2.205 1 72.81 497 ILE B C 1
ATOM 9203 O O . ILE B 1 497 ? -32.156 2.244 -2.178 1 72.81 497 ILE B O 1
ATOM 9207 N N . ARG B 1 498 ? -30.875 0.559 -2.906 1 70.75 498 ARG B N 1
ATOM 9208 C CA . ARG B 1 498 ? -31.906 0.085 -3.82 1 70.75 498 ARG B CA 1
ATOM 9209 C C . ARG B 1 498 ? -33.125 -0.447 -3.057 1 70.75 498 ARG B C 1
ATOM 9211 O O . ARG B 1 498 ? -34.25 -0.19 -3.436 1 70.75 498 ARG B O 1
ATOM 9218 N N . GLU B 1 499 ? -32.812 -1.235 -2.039 1 74.06 499 GLU B N 1
ATOM 9219 C CA . GLU B 1 499 ? -33.906 -1.745 -1.202 1 74.06 499 GLU B CA 1
ATOM 9220 C C . GLU B 1 499 ? -34.688 -0.605 -0.559 1 74.06 499 GLU B C 1
ATOM 9222 O O . GLU B 1 499 ? -35.938 -0.608 -0.572 1 74.06 499 GLU B O 1
ATOM 9227 N N . GLU B 1 500 ? -33.969 0.265 0.005 1 77.81 500 GLU B N 1
ATOM 9228 C CA . GLU B 1 500 ? -34.625 1.415 0.628 1 77.81 500 GLU B CA 1
ATOM 9229 C C . GLU B 1 500 ? -35.344 2.258 -0.405 1 77.81 500 GLU B C 1
ATOM 9231 O O . GLU B 1 500 ? -36.406 2.809 -0.116 1 77.81 500 GLU B O 1
ATOM 9236 N N . LYS B 1 501 ? -34.781 2.152 -1.461 1 78.75 501 LYS B N 1
ATOM 9237 C CA . LYS B 1 501 ? -35.469 2.857 -2.525 1 78.75 501 LYS B CA 1
ATOM 9238 C C . LYS B 1 501 ? -36.781 2.166 -2.867 1 78.75 501 LYS B C 1
ATOM 9240 O O . LYS B 1 501 ? -37.781 2.83 -3.143 1 78.75 501 LYS B O 1
ATOM 9245 N N . LYS B 1 502 ? -36.781 0.806 -2.824 1 78.06 502 LYS B N 1
ATOM 9246 C CA . LYS B 1 502 ? -38.031 0.063 -3.078 1 78.06 502 LYS B CA 1
ATOM 9247 C C . LYS B 1 502 ? -39.062 0.32 -1.983 1 78.06 502 LYS B C 1
ATOM 9249 O O . LYS B 1 502 ? -40.219 0.55 -2.275 1 78.06 502 LYS B O 1
ATOM 9254 N N . ILE B 1 503 ? -38.594 0.194 -0.788 1 80.19 503 ILE B N 1
ATOM 9255 C CA . ILE B 1 503 ? -39.469 0.51 0.329 1 80.19 503 ILE B CA 1
ATOM 9256 C C . ILE B 1 503 ? -39.969 1.953 0.212 1 80.19 503 ILE B C 1
ATOM 9258 O O . ILE B 1 503 ? -41.156 2.238 0.425 1 80.19 503 ILE B O 1
ATOM 9262 N N . LEU B 1 504 ? -39.031 2.734 -0.045 1 85.81 504 LEU B N 1
ATOM 9263 C CA . LEU B 1 504 ? -39.375 4.145 -0.22 1 85.81 504 LEU B CA 1
ATOM 9264 C C . LEU B 1 504 ? -40.438 4.316 -1.292 1 85.81 504 LEU B C 1
ATOM 9266 O O . LEU B 1 504 ? -41.375 5.09 -1.113 1 85.81 504 LEU B O 1
ATOM 9270 N N . ASN B 1 505 ? -40.281 3.545 -2.309 1 82.5 505 ASN B N 1
ATOM 9271 C CA . ASN B 1 505 ? -41.281 3.615 -3.373 1 82.5 505 ASN B CA 1
ATOM 9272 C C . ASN B 1 505 ? -42.656 3.186 -2.879 1 82.5 505 ASN B C 1
ATOM 9274 O O . ASN B 1 505 ? -43.656 3.818 -3.207 1 82.5 505 ASN B O 1
ATOM 9278 N N . SER B 1 506 ? -42.688 2.154 -2.113 1 84.19 506 SER B N 1
ATOM 9279 C CA . SER B 1 506 ? -43.938 1.67 -1.563 1 84.19 506 SER B CA 1
ATOM 9280 C C . SER B 1 506 ? -44.562 2.688 -0.606 1 84.19 506 SER B C 1
ATOM 9282 O O . SER B 1 506 ? -45.75 2.912 -0.624 1 84.19 506 SER B O 1
ATOM 9284 N N . VAL B 1 507 ? -43.75 3.254 0.18 1 86.12 507 VAL B N 1
ATOM 9285 C CA . VAL B 1 507 ? -44.25 4.227 1.157 1 86.12 507 VAL B CA 1
ATOM 9286 C C . VAL B 1 507 ? -44.688 5.5 0.441 1 86.12 507 VAL B C 1
ATOM 9288 O O . VAL B 1 507 ? -45.656 6.133 0.845 1 86.12 507 VAL B O 1
ATOM 9291 N N . VAL B 1 508 ? -44 5.777 -0.51 1 86.31 508 VAL B N 1
ATOM 9292 C CA . VAL B 1 508 ? -44.375 6.945 -1.303 1 86.31 508 VAL B CA 1
ATOM 9293 C C . VAL B 1 508 ? -45.719 6.711 -1.964 1 86.31 508 VAL B C 1
ATOM 9295 O O . VAL B 1 508 ? -46.562 7.617 -2.014 1 86.31 508 VAL B O 1
ATOM 9298 N N . GLU B 1 509 ? -45.906 5.512 -2.441 1 83.19 509 GLU B N 1
ATOM 9299 C CA . GLU B 1 509 ? -47.188 5.168 -3.027 1 83.19 509 GLU B CA 1
ATOM 9300 C C . GLU B 1 509 ? -48.312 5.254 -1.992 1 83.19 509 GLU B C 1
ATOM 9302 O O . GLU B 1 509 ? -49.406 5.734 -2.293 1 83.19 509 GLU B O 1
ATOM 9307 N N . LYS B 1 510 ? -48.062 4.836 -0.893 1 86.19 510 LYS B N 1
ATOM 9308 C CA . LYS B 1 510 ? -49.031 4.945 0.198 1 86.19 510 LYS B CA 1
ATOM 9309 C C . LYS B 1 510 ? -49.344 6.406 0.512 1 86.19 510 LYS B C 1
ATOM 9311 O O . LYS B 1 510 ? -50.5 6.77 0.724 1 86.19 510 LYS B O 1
ATOM 9316 N N . TYR B 1 511 ? -48.375 7.133 0.635 1 87.19 511 TYR B N 1
ATOM 9317 C CA . TYR B 1 511 ? -48.562 8.562 0.874 1 87.19 511 TYR B CA 1
ATOM 9318 C C . TYR B 1 511 ? -49.438 9.188 -0.215 1 87.19 511 TYR B C 1
ATOM 9320 O O . TYR B 1 511 ? -50.344 9.945 0.079 1 87.19 511 TYR B O 1
ATOM 9328 N N . ASN B 1 512 ? -49.094 8.867 -1.396 1 85.88 512 ASN B N 1
ATOM 9329 C CA . ASN B 1 512 ? -49.812 9.438 -2.52 1 85.88 512 ASN B CA 1
ATOM 9330 C C . ASN B 1 512 ? -51.281 9.047 -2.479 1 85.88 512 ASN B C 1
ATOM 9332 O O . ASN B 1 512 ? -52.156 9.797 -2.947 1 85.88 512 ASN B O 1
ATOM 9336 N N . THR B 1 513 ? -51.562 7.949 -1.904 1 83.75 513 THR B N 1
ATOM 9337 C CA . THR B 1 513 ? -52.938 7.492 -1.753 1 83.75 513 THR B CA 1
ATOM 9338 C C . THR B 1 513 ? -53.625 8.234 -0.612 1 83.75 513 THR B C 1
ATOM 9340 O O . THR B 1 513 ? -54.812 8.531 -0.696 1 83.75 513 THR B O 1
ATOM 9343 N N . LEU B 1 514 ? -52.875 8.547 0.352 1 83.19 514 LEU B N 1
ATOM 9344 C CA . LEU B 1 514 ? -53.438 9.18 1.539 1 83.19 514 LEU B CA 1
ATOM 9345 C C . LEU B 1 514 ? -53.656 10.672 1.307 1 83.19 514 LEU B C 1
ATOM 9347 O O . LEU B 1 514 ? -54.531 11.281 1.919 1 83.19 514 LEU B O 1
ATOM 9351 N N . VAL B 1 515 ? -52.781 11.172 0.617 1 80.75 515 VAL B N 1
ATOM 9352 C CA . VAL B 1 515 ? -52.906 12.594 0.33 1 80.75 515 VAL B CA 1
ATOM 9353 C C . VAL B 1 515 ? -53.062 12.812 -1.173 1 80.75 515 VAL B C 1
ATOM 9355 O O . VAL B 1 515 ? -52.156 13.297 -1.845 1 80.75 515 VAL B O 1
ATOM 9358 N N . PRO B 1 516 ? -54.219 12.523 -1.644 1 73.69 516 PRO B N 1
ATOM 9359 C CA . PRO B 1 516 ? -54.438 12.555 -3.092 1 73.69 516 PRO B CA 1
ATOM 9360 C C . PRO B 1 516 ? -54.344 13.969 -3.672 1 73.69 516 PRO B C 1
ATOM 9362 O O . PRO B 1 516 ? -54.062 14.133 -4.859 1 73.69 516 PRO B O 1
ATOM 9365 N N . ASN B 1 517 ? -54.594 15.008 -2.898 1 66 517 ASN B N 1
ATOM 9366 C CA . ASN B 1 517 ? -54.656 16.375 -3.416 1 66 517 ASN B CA 1
ATOM 9367 C C . ASN B 1 517 ? -53.281 17.031 -3.436 1 66 517 ASN B C 1
ATOM 9369 O O . ASN B 1 517 ? -53.156 18.172 -3.881 1 66 517 ASN B O 1
ATOM 9373 N N . ALA B 1 518 ? -52.281 16.359 -3.006 1 66.31 518 ALA B N 1
ATOM 9374 C CA . ALA B 1 518 ? -50.938 16.922 -3.008 1 66.31 518 ALA B CA 1
ATOM 9375 C C . ALA B 1 518 ? -50.125 16.438 -4.211 1 66.31 518 ALA B C 1
ATOM 9377 O O . ALA B 1 518 ? -50.531 15.492 -4.891 1 66.31 518 ALA B O 1
ATOM 9378 N N . GLU B 1 519 ? -49.156 17.125 -4.66 1 67.62 519 GLU B N 1
ATOM 9379 C CA . GLU B 1 519 ? -48.25 16.703 -5.742 1 67.62 519 GLU B CA 1
ATOM 9380 C C . GLU B 1 519 ? -47.719 15.297 -5.512 1 67.62 519 GLU B C 1
ATOM 9382 O O . GLU B 1 519 ? -47.25 14.984 -4.422 1 67.62 519 GLU B O 1
ATOM 9387 N N . LYS B 1 520 ? -47.906 14.469 -6.523 1 73.5 520 LYS B N 1
ATOM 9388 C CA . LYS B 1 520 ? -47.5 13.07 -6.438 1 73.5 520 LYS B CA 1
ATOM 9389 C C . LYS B 1 520 ? -45.969 12.953 -6.266 1 73.5 520 LYS B C 1
ATOM 9391 O O . LYS B 1 520 ? -45.219 13.562 -7.016 1 73.5 520 LYS B O 1
ATOM 9396 N N . LEU B 1 521 ? -45.625 12.297 -5.156 1 78.38 521 LEU B N 1
ATOM 9397 C CA . LEU B 1 521 ? -44.188 12.086 -4.863 1 78.38 521 LEU B CA 1
ATOM 9398 C C . LEU B 1 521 ? -43.656 10.914 -5.672 1 78.38 521 LEU B C 1
ATOM 9400 O O . LEU B 1 521 ? -44.281 9.859 -5.766 1 78.38 521 LEU B O 1
ATOM 9404 N N . THR B 1 522 ? -42.688 11.188 -6.566 1 77.56 522 THR B N 1
ATOM 9405 C CA . THR B 1 522 ? -42 10.117 -7.273 1 77.56 522 THR B CA 1
ATOM 9406 C C . THR B 1 522 ? -40.625 9.891 -6.672 1 77.56 522 THR B C 1
ATOM 9408 O O . THR B 1 522 ? -40.062 10.781 -6.035 1 77.56 522 THR B O 1
ATOM 9411 N N . LEU B 1 523 ? -40.156 8.711 -6.785 1 75.44 523 LEU B N 1
ATOM 9412 C CA . LEU B 1 523 ? -38.844 8.352 -6.242 1 75.44 523 LEU B CA 1
ATOM 9413 C C . LEU B 1 523 ? -37.75 9.273 -6.781 1 75.44 523 LEU B C 1
ATOM 9415 O O . LEU B 1 523 ? -36.844 9.672 -6.047 1 75.44 523 LEU B O 1
ATOM 9419 N N . ASP B 1 524 ? -37.875 9.594 -7.973 1 64.44 524 ASP B N 1
ATOM 9420 C CA . ASP B 1 524 ? -36.875 10.438 -8.602 1 64.44 524 ASP B CA 1
ATOM 9421 C C . ASP B 1 524 ? -36.875 11.844 -8.008 1 64.44 524 ASP B C 1
ATOM 9423 O O . ASP B 1 524 ? -35.812 12.43 -7.785 1 64.44 524 ASP B O 1
ATOM 9427 N N . THR B 1 525 ? -38 12.273 -7.73 1 66.06 525 THR B N 1
ATOM 9428 C CA . THR B 1 525 ? -38.125 13.617 -7.176 1 66.06 525 THR B CA 1
ATOM 9429 C C . THR B 1 525 ? -37.625 13.656 -5.734 1 66.06 525 THR B C 1
ATOM 9431 O O . THR B 1 525 ? -37.062 14.656 -5.297 1 66.06 525 THR B O 1
ATOM 9434 N N . ILE B 1 526 ? -37.875 12.531 -5.105 1 71.12 526 ILE B N 1
ATOM 9435 C CA . ILE B 1 526 ? -37.531 12.492 -3.68 1 71.12 526 ILE B CA 1
ATOM 9436 C C . ILE B 1 526 ? -36.031 12.305 -3.488 1 71.12 526 ILE B C 1
ATOM 9438 O O . ILE B 1 526 ? -35.469 12.805 -2.518 1 71.12 526 ILE B O 1
ATOM 9442 N N . LEU B 1 527 ? -35.531 11.617 -4.387 1 66.81 527 LEU B N 1
ATOM 9443 C CA . LEU B 1 527 ? -34.094 11.328 -4.227 1 66.81 527 LEU B CA 1
ATOM 9444 C C . LEU B 1 527 ? -33.25 12.422 -4.859 1 66.81 527 LEU B C 1
ATOM 9446 O O . LEU B 1 527 ? -32.031 12.43 -4.703 1 66.81 527 LEU B O 1
ATOM 9450 N N . CYS B 1 528 ? -33.938 13.289 -5.531 1 56.72 528 CYS B N 1
ATOM 9451 C CA . CYS B 1 528 ? -33.219 14.43 -6.082 1 56.72 528 CYS B CA 1
ATOM 9452 C C . CYS B 1 528 ? -32.875 15.438 -4.988 1 56.72 528 CYS B C 1
ATOM 9454 O O . CYS B 1 528 ? -33.625 15.609 -4.039 1 56.72 528 CYS B O 1
ATOM 9456 N N . ASP B 1 529 ? -31.703 15.867 -4.75 1 54 529 ASP B N 1
ATOM 9457 C CA . ASP B 1 529 ? -31.047 16.672 -3.723 1 54 529 ASP B CA 1
ATOM 9458 C C . ASP B 1 529 ? -31.922 17.859 -3.324 1 54 529 ASP B C 1
ATOM 9460 O O . ASP B 1 529 ? -31.844 18.344 -2.191 1 54 529 ASP B O 1
ATOM 9464 N N . GLU B 1 530 ? -32.906 18.344 -4.172 1 54.72 530 GLU B N 1
ATOM 9465 C CA . GLU B 1 530 ? -33.469 19.672 -3.953 1 54.72 530 GLU B CA 1
ATOM 9466 C C . GLU B 1 530 ? -34.906 19.578 -3.484 1 54.72 530 GLU B C 1
ATOM 9468 O O . GLU B 1 530 ? -35.625 20.578 -3.508 1 54.72 530 GLU B O 1
ATOM 9473 N N . ASN B 1 531 ? -35.375 18.5 -2.793 1 56.59 531 ASN B N 1
ATOM 9474 C CA . ASN B 1 531 ? -36.844 18.5 -2.732 1 56.59 531 ASN B CA 1
ATOM 9475 C C . ASN B 1 531 ? -37.344 18.875 -1.343 1 56.59 531 ASN B C 1
ATOM 9477 O O . ASN B 1 531 ? -36.812 18.391 -0.336 1 56.59 531 ASN B O 1
ATOM 9481 N N . VAL B 1 532 ? -38.125 19.938 -1.212 1 63.5 532 VAL B N 1
ATOM 9482 C CA . VAL B 1 532 ? -38.969 20.25 -0.067 1 63.5 532 VAL B CA 1
ATOM 9483 C C . VAL B 1 532 ? -40.188 19.328 -0.041 1 63.5 532 VAL B C 1
ATOM 9485 O O . VAL B 1 532 ? -40.844 19.141 -1.063 1 63.5 532 VAL B O 1
ATOM 9488 N N . TRP B 1 533 ? -40.25 18.75 1.119 1 71.38 533 TRP B N 1
ATOM 9489 C CA . TRP B 1 533 ? -41.375 17.828 1.244 1 71.38 533 TRP B CA 1
ATOM 9490 C C . TRP B 1 533 ? -42.719 18.578 1.134 1 71.38 533 TRP B C 1
ATOM 9492 O O . TRP B 1 533 ? -42.844 19.688 1.665 1 71.38 533 TRP B O 1
ATOM 9502 N N . PRO B 1 534 ? -43.656 18.047 0.42 1 70.06 534 PRO B N 1
ATOM 9503 C CA . PRO B 1 534 ? -44.969 18.719 0.271 1 70.06 534 PRO B CA 1
ATOM 9504 C C . PRO B 1 534 ? -45.594 19.078 1.611 1 70.06 534 PRO B C 1
ATOM 9506 O O . PRO B 1 534 ? -46.25 20.109 1.721 1 70.06 534 PRO B O 1
ATOM 9509 N N . TRP B 1 535 ? -45.406 18.281 2.604 1 71.31 535 TRP B N 1
ATOM 9510 C CA . TRP B 1 535 ? -46.031 18.547 3.885 1 71.31 535 TRP B CA 1
ATOM 9511 C C . TRP B 1 535 ? -45.281 19.609 4.668 1 71.31 535 TRP B C 1
ATOM 9513 O O . TRP B 1 535 ? -45.719 20.031 5.746 1 71.31 535 TRP B O 1
ATOM 9523 N N . GLN B 1 536 ? -44.25 20 4.164 1 69.12 536 GLN B N 1
ATOM 9524 C CA . GLN B 1 536 ? -43.5 21.078 4.801 1 69.12 536 GLN B CA 1
ATOM 9525 C C . GLN B 1 536 ? -43.812 22.406 4.133 1 69.12 536 GLN B C 1
ATOM 9527 O O . GLN B 1 536 ? -43.312 23.453 4.59 1 69.12 536 GLN B O 1
ATOM 9532 N N . LEU B 1 537 ? -44.438 22.25 3.031 1 65.5 537 LEU B N 1
ATOM 9533 C CA . LEU B 1 537 ? -44.75 23.469 2.287 1 65.5 537 LEU B CA 1
ATOM 9534 C C . LEU B 1 537 ? -45.938 24.203 2.916 1 65.5 537 LEU B C 1
ATOM 9536 O O . LEU B 1 537 ? -46.938 23.594 3.277 1 65.5 537 LEU B O 1
ATOM 9540 N N . THR B 1 538 ? -45.656 25.328 3.475 1 58 538 THR B N 1
ATOM 9541 C CA . THR B 1 538 ? -46.75 26.172 3.979 1 58 538 THR B CA 1
ATOM 9542 C C . THR B 1 538 ? -47.531 26.781 2.826 1 58 538 THR B C 1
ATOM 9544 O O . THR B 1 538 ? -46.938 27.234 1.844 1 58 538 THR B O 1
ATOM 9547 N N . HIS B 1 539 ? -48.812 26.453 2.541 1 54.44 539 HIS B N 1
ATOM 9548 C CA . HIS B 1 539 ? -49.719 26.812 1.447 1 54.44 539 HIS B CA 1
ATOM 9549 C C . HIS B 1 539 ? -49.812 28.328 1.259 1 54.44 539 HIS B C 1
ATOM 9551 O O . HIS B 1 539 ? -50.344 28.797 0.257 1 54.44 539 HIS B O 1
ATOM 9557 N N . GLY B 1 540 ? -49.375 29.109 2.148 1 52.59 540 GLY B N 1
ATOM 9558 C CA . GLY B 1 540 ? -49.875 30.469 2.047 1 52.59 540 GLY B CA 1
ATOM 9559 C C . GLY B 1 540 ? -48.938 31.406 1.286 1 52.59 540 GLY B C 1
ATOM 9560 O O . GLY B 1 540 ? -49.25 32.562 1.087 1 52.59 540 GLY B O 1
ATOM 9561 N N . ASP B 1 541 ? -47.719 31.078 1.012 1 58.09 541 ASP B N 1
ATOM 9562 C CA . ASP B 1 541 ? -46.844 32.156 0.556 1 58.09 541 ASP B CA 1
ATOM 9563 C C . ASP B 1 541 ? -46.781 32.219 -0.97 1 58.09 541 ASP B C 1
ATOM 9565 O O . ASP B 1 541 ? -46.969 31.188 -1.636 1 58.09 541 ASP B O 1
ATOM 9569 N N . SER B 1 542 ? -46.875 33.469 -1.636 1 60.97 542 SER B N 1
ATOM 9570 C CA . SER B 1 542 ? -46.844 33.812 -3.051 1 60.97 542 SER B CA 1
ATOM 9571 C C . SER B 1 542 ? -45.625 33.219 -3.734 1 60.97 542 SER B C 1
ATOM 9573 O O . SER B 1 542 ? -45.656 32.906 -4.93 1 60.97 542 SER B O 1
ATOM 9575 N N . VAL B 1 543 ? -44.5 33.062 -3.061 1 75 543 VAL B N 1
ATOM 9576 C CA . VAL B 1 543 ? -43.281 32.531 -3.674 1 75 543 VAL B CA 1
ATOM 9577 C C . VAL B 1 543 ? -42.938 31.156 -3.107 1 75 543 VAL B C 1
ATOM 9579 O O . VAL B 1 543 ? -43.031 30.953 -1.894 1 75 543 VAL B O 1
ATOM 9582 N N . ASP B 1 544 ? -42.656 30.297 -4.023 1 78.12 544 ASP B N 1
ATOM 9583 C CA . ASP B 1 544 ? -42.406 28.891 -3.686 1 78.12 544 ASP B CA 1
ATOM 9584 C C . ASP B 1 544 ? -41.125 28.734 -2.871 1 78.12 544 ASP B C 1
ATOM 9586 O O . ASP B 1 544 ? -40.188 29.547 -2.984 1 78.12 544 ASP B O 1
ATOM 9590 N N . LEU B 1 545 ? -41.125 27.859 -1.988 1 79.38 545 LEU B N 1
ATOM 9591 C CA . LEU B 1 545 ? -40 27.594 -1.08 1 79.38 545 LEU B CA 1
ATOM 9592 C C . LEU B 1 545 ? -38.75 27.25 -1.857 1 79.38 545 LEU B C 1
ATOM 9594 O O . LEU B 1 545 ? -37.625 27.531 -1.396 1 79.38 545 LEU B O 1
ATOM 9598 N N . ARG B 1 546 ? -38.844 26.75 -3.016 1 76.38 546 ARG B N 1
ATOM 9599 C CA . ARG B 1 546 ? -37.688 26.391 -3.848 1 76.38 546 ARG B CA 1
ATOM 9600 C C . ARG B 1 546 ? -36.938 27.641 -4.324 1 76.38 546 ARG B C 1
ATOM 9602 O O . ARG B 1 546 ? -35.719 27.656 -4.371 1 76.38 546 ARG B O 1
ATOM 9609 N N . THR B 1 547 ? -37.719 28.5 -4.68 1 82 547 THR B N 1
ATOM 9610 C CA . THR B 1 547 ? -37.156 29.75 -5.137 1 82 547 THR B CA 1
ATOM 9611 C C . THR B 1 547 ? -36.469 30.484 -3.982 1 82 547 THR B C 1
ATOM 9613 O O . THR B 1 547 ? -35.375 31.031 -4.141 1 82 547 THR B O 1
ATOM 9616 N N . LYS B 1 548 ? -37.125 30.453 -2.889 1 86.56 548 LYS B N 1
ATOM 9617 C CA . LYS B 1 548 ? -36.531 31.078 -1.711 1 86.56 548 LYS B CA 1
ATOM 9618 C C . LYS B 1 548 ? -35.25 30.391 -1.296 1 86.56 548 LYS B C 1
ATOM 9620 O O . LYS B 1 548 ? -34.281 31.031 -0.842 1 86.56 548 LYS B O 1
ATOM 9625 N N . ARG B 1 549 ? -35.281 29.094 -1.468 1 86.5 549 ARG B N 1
ATOM 9626 C CA . ARG B 1 549 ? -34.094 28.312 -1.114 1 86.5 549 ARG B CA 1
ATOM 9627 C C . ARG B 1 549 ? -32.906 28.688 -1.998 1 86.5 549 ARG B C 1
ATOM 9629 O O . ARG B 1 549 ? -31.781 28.844 -1.51 1 86.5 549 ARG B O 1
ATOM 9636 N N . LYS B 1 550 ? -33.125 28.797 -3.279 1 85.38 550 LYS B N 1
ATOM 9637 C CA . LYS B 1 550 ? -32.062 29.172 -4.211 1 85.38 550 LYS B CA 1
ATOM 9638 C C . LYS B 1 550 ? -31.469 30.516 -3.834 1 85.38 550 LYS B C 1
ATOM 9640 O O . LYS B 1 550 ? -30.25 30.688 -3.863 1 85.38 550 LYS B O 1
ATOM 9645 N N . ALA B 1 551 ? -32.375 31.391 -3.566 1 89.94 551 ALA B N 1
ATOM 9646 C CA . ALA B 1 551 ? -31.906 32.719 -3.15 1 89.94 551 ALA B CA 1
ATOM 9647 C C . ALA B 1 551 ? -31.141 32.656 -1.835 1 89.94 551 ALA B C 1
ATOM 9649 O O . ALA B 1 551 ? -30.109 33.312 -1.673 1 89.94 551 ALA B O 1
ATOM 9650 N N . PHE B 1 552 ? -31.672 31.875 -0.971 1 92.62 552 PHE B N 1
ATOM 9651 C CA . PHE B 1 552 ? -31.031 31.672 0.323 1 92.62 552 PHE B CA 1
ATOM 9652 C C . PHE B 1 552 ? -29.609 31.156 0.15 1 92.62 552 PHE B C 1
ATOM 9654 O O . PHE B 1 552 ? -28.672 31.672 0.77 1 92.62 552 PHE B O 1
ATOM 9661 N N . ASP B 1 553 ? -29.375 30.203 -0.672 1 91.88 553 ASP B N 1
ATOM 9662 C CA . ASP B 1 553 ? -28.078 29.594 -0.906 1 91.88 553 ASP B CA 1
ATOM 9663 C C . ASP B 1 553 ? -27.078 30.609 -1.447 1 91.88 553 ASP B C 1
ATOM 9665 O O . ASP B 1 553 ? -25.922 30.625 -1.025 1 91.88 553 ASP B O 1
ATOM 9669 N N . ILE B 1 554 ? -27.5 31.375 -2.357 1 92.38 554 ILE B N 1
ATOM 9670 C CA . ILE B 1 554 ? -26.625 32.344 -2.998 1 92.38 554 ILE B CA 1
ATOM 9671 C C . ILE B 1 554 ? -26.234 33.406 -1.995 1 92.38 554 ILE B C 1
ATOM 9673 O O . ILE B 1 554 ? -25.062 33.812 -1.917 1 92.38 554 ILE B O 1
ATOM 9677 N N . VAL B 1 555 ? -27.188 33.875 -1.242 1 94.69 555 VAL B N 1
ATOM 9678 C CA . VAL B 1 555 ? -26.922 34.938 -0.272 1 94.69 555 VAL B CA 1
ATOM 9679 C C . VAL B 1 555 ? -25.953 34.406 0.799 1 94.69 555 VAL B C 1
ATOM 9681 O O . VAL B 1 555 ? -25 35.094 1.175 1 94.69 555 VAL B O 1
ATOM 9684 N N . MET B 1 556 ? -26.266 33.25 1.27 1 94.75 556 MET B N 1
ATOM 9685 C CA . MET B 1 556 ? -25.406 32.688 2.289 1 94.75 556 MET B CA 1
ATOM 9686 C C . MET B 1 556 ? -24 32.469 1.751 1 94.75 556 MET B C 1
ATOM 9688 O O . MET B 1 556 ? -23.016 32.656 2.473 1 94.75 556 MET B O 1
ATOM 9692 N N . ALA B 1 557 ? -23.875 32.031 0.49 1 95.06 557 ALA B N 1
ATOM 9693 C CA . ALA B 1 557 ? -22.562 31.828 -0.131 1 95.06 557 ALA B CA 1
ATOM 9694 C C . ALA B 1 557 ? -21.766 33.125 -0.15 1 95.06 557 ALA B C 1
ATOM 9696 O O . ALA B 1 557 ? -20.562 33.125 0.145 1 95.06 557 ALA B O 1
ATOM 9697 N N . VAL B 1 558 ? -22.406 34.188 -0.501 1 95.5 558 VAL B N 1
ATOM 9698 C CA . VAL B 1 558 ? -21.75 35.469 -0.555 1 95.5 558 VAL B CA 1
ATOM 9699 C C . VAL B 1 558 ? -21.297 35.906 0.845 1 95.5 558 VAL B C 1
ATOM 9701 O O . VAL B 1 558 ? -20.156 36.312 1.037 1 95.5 558 VAL B O 1
ATOM 9704 N N . ARG B 1 559 ? -22.172 35.781 1.829 1 96.44 559 ARG B N 1
ATOM 9705 C CA . ARG B 1 559 ? -21.844 36.156 3.201 1 96.44 559 ARG B CA 1
ATOM 9706 C C . ARG B 1 559 ? -20.672 35.344 3.734 1 96.44 559 ARG B C 1
ATOM 9708 O O . ARG B 1 559 ? -19.766 35.875 4.363 1 96.44 559 ARG B O 1
ATOM 9715 N N . ARG B 1 560 ? -20.734 34.062 3.482 1 96.75 560 ARG B N 1
ATOM 9716 C CA . ARG B 1 560 ? -19.688 33.188 3.977 1 96.75 560 ARG B CA 1
ATOM 9717 C C . ARG B 1 560 ? -18.344 33.469 3.303 1 96.75 560 ARG B C 1
ATOM 9719 O O . ARG B 1 560 ? -17.297 33.406 3.941 1 96.75 560 ARG B O 1
ATOM 9726 N N . LEU B 1 561 ? -18.375 33.75 2.029 1 96.81 561 LEU B N 1
ATOM 9727 C CA . LEU B 1 561 ? -17.141 34.062 1.303 1 96.81 561 LEU B CA 1
ATOM 9728 C C . LEU B 1 561 ? -16.531 35.344 1.786 1 96.81 561 LEU B C 1
ATOM 9730 O O . LEU B 1 561 ? -15.305 35.469 1.86 1 96.81 561 LEU B O 1
ATOM 9734 N N . GLU B 1 562 ? -17.359 36.281 2.111 1 97 562 GLU B N 1
ATOM 9735 C CA . GLU B 1 562 ? -16.875 37.531 2.705 1 97 562 GLU B CA 1
ATOM 9736 C C . GLU B 1 562 ? -16.203 37.281 4.055 1 97 562 GLU B C 1
ATOM 9738 O O . GLU B 1 562 ? -15.141 37.812 4.344 1 97 562 GLU B O 1
ATOM 9743 N N . GLU B 1 563 ? -16.859 36.5 4.797 1 97.5 563 GLU B N 1
ATOM 9744 C CA . GLU B 1 563 ? -16.297 36.094 6.082 1 97.5 563 GLU B CA 1
ATOM 9745 C C . GLU B 1 563 ? -14.961 35.375 5.898 1 97.5 563 GLU B C 1
ATOM 9747 O O . GLU B 1 563 ? -14.008 35.594 6.652 1 97.5 563 GLU B O 1
ATOM 9752 N N . GLU B 1 564 ? -14.922 34.5 4.898 1 97.44 564 GLU B N 1
ATOM 9753 C CA . GLU B 1 564 ? -13.734 33.688 4.652 1 97.44 564 GLU B CA 1
ATOM 9754 C C . GLU B 1 564 ? -12.516 34.562 4.375 1 97.44 564 GLU B C 1
ATOM 9756 O O . GLU B 1 564 ? -11.422 34.25 4.848 1 97.44 564 GLU B O 1
ATOM 9761 N N . LYS B 1 565 ? -12.68 35.531 3.639 1 96.19 565 LYS B N 1
ATOM 9762 C CA . LYS B 1 565 ? -11.57 36.438 3.359 1 96.19 565 LYS B CA 1
ATOM 9763 C C . LYS B 1 565 ? -11.016 37.062 4.645 1 96.19 565 LYS B C 1
ATOM 9765 O O . LYS B 1 565 ? -9.805 37.125 4.84 1 96.19 565 LYS B O 1
ATOM 9770 N N . ARG B 1 566 ? -11.945 37.438 5.523 1 96.44 566 ARG B N 1
ATOM 9771 C CA . ARG B 1 566 ? -11.531 38.031 6.793 1 96.44 566 ARG B CA 1
ATOM 9772 C C . ARG B 1 566 ? -10.844 37 7.676 1 96.44 566 ARG B C 1
ATOM 9774 O O . ARG B 1 566 ? -9.828 37.281 8.312 1 96.44 566 ARG B O 1
ATOM 9781 N N . ILE B 1 567 ? -11.391 35.844 7.656 1 97.31 567 ILE B N 1
ATOM 9782 C CA . ILE B 1 567 ? -10.836 34.75 8.453 1 97.31 567 ILE B CA 1
ATOM 9783 C C . ILE B 1 567 ? -9.422 34.438 7.973 1 97.31 567 ILE B C 1
ATOM 9785 O O . ILE B 1 567 ? -8.508 34.281 8.781 1 97.31 567 ILE B O 1
ATOM 9789 N N . LEU B 1 568 ? -9.25 34.375 6.684 1 97 568 LEU B N 1
ATOM 9790 C CA . LEU B 1 568 ? -7.961 34 6.105 1 97 568 LEU B CA 1
ATOM 9791 C C . LEU B 1 568 ? -6.906 35.062 6.398 1 97 568 LEU B C 1
ATOM 9793 O O . LEU B 1 568 ? -5.746 34.719 6.664 1 97 568 LEU B O 1
ATOM 9797 N N . ILE B 1 569 ? -7.305 36.281 6.375 1 96.06 569 ILE B N 1
ATOM 9798 C CA . ILE B 1 569 ? -6.375 37.344 6.707 1 96.06 569 ILE B CA 1
ATOM 9799 C C . ILE B 1 569 ? -5.922 37.188 8.156 1 96.06 569 ILE B C 1
ATOM 9801 O O . ILE B 1 569 ? -4.73 37.312 8.453 1 96.06 569 ILE B O 1
ATOM 9805 N N . ALA B 1 570 ? -6.859 36.938 9.008 1 96.31 570 ALA B N 1
ATOM 9806 C CA . ALA B 1 570 ? -6.527 36.75 10.422 1 96.31 570 ALA B CA 1
ATOM 9807 C C . ALA B 1 570 ? -5.617 35.562 10.609 1 96.31 570 ALA B C 1
ATOM 9809 O O . ALA B 1 570 ? -4.688 35.594 11.422 1 96.31 570 ALA B O 1
ATOM 9810 N N . GLU B 1 571 ? -5.875 34.5 9.906 1 97.19 571 GLU B N 1
ATOM 9811 C CA . GLU B 1 571 ? -5.07 33.281 10 1 97.19 571 GLU B CA 1
ATOM 9812 C C . GLU B 1 571 ? -3.656 33.531 9.477 1 97.19 571 GLU B C 1
ATOM 9814 O O . GLU B 1 571 ? -2.689 33 10.031 1 97.19 571 GLU B O 1
ATOM 9819 N N . MET B 1 572 ? -3.533 34.219 8.367 1 96.69 572 MET B N 1
ATOM 9820 C CA . MET B 1 572 ? -2.221 34.562 7.828 1 96.69 572 MET B CA 1
ATOM 9821 C C . MET B 1 572 ? -1.407 35.344 8.836 1 96.69 572 MET B C 1
ATOM 9823 O O . MET B 1 572 ? -0.216 35.094 9.031 1 96.69 572 MET B O 1
ATOM 9827 N N . ASN B 1 573 ? -2.119 36.25 9.469 1 95.19 573 ASN B N 1
ATOM 9828 C CA . ASN B 1 573 ? -1.462 37.062 10.5 1 95.19 573 ASN B CA 1
ATOM 9829 C C . ASN B 1 573 ? -1.008 36.188 11.672 1 95.19 573 ASN B C 1
ATOM 9831 O O . ASN B 1 573 ? 0.113 36.344 12.164 1 95.19 573 ASN B O 1
ATOM 9835 N N . LYS B 1 574 ? -1.843 35.375 12.125 1 96 574 LYS B N 1
ATOM 9836 C CA . LYS B 1 574 ? -1.503 34.5 13.227 1 96 574 LYS B CA 1
ATOM 9837 C C . LYS B 1 574 ? -0.317 33.594 12.875 1 96 574 LYS B C 1
ATOM 9839 O O . LYS B 1 574 ? 0.581 33.375 13.695 1 96 574 LYS B O 1
ATOM 9844 N N . HIS B 1 575 ? -0.372 33.031 11.68 1 96.94 575 HIS B N 1
ATOM 9845 C CA . HIS B 1 575 ? 0.707 32.188 11.219 1 96.94 575 HIS B CA 1
ATOM 9846 C C . HIS B 1 575 ? 2.041 32.906 11.211 1 96.94 575 HIS B C 1
ATOM 9848 O O . HIS B 1 575 ? 3.031 32.406 11.758 1 96.94 575 HIS B O 1
ATOM 9854 N N . TRP B 1 576 ? 2.025 34.031 10.609 1 95.81 576 TRP B N 1
ATOM 9855 C CA . TRP B 1 576 ? 3.252 34.812 10.523 1 95.81 576 TRP B CA 1
ATOM 9856 C C . TRP B 1 576 ? 3.76 35.188 11.906 1 95.81 576 TRP B C 1
ATOM 9858 O O . TRP B 1 576 ? 4.953 35.094 12.195 1 95.81 576 TRP B O 1
ATOM 9868 N N . LYS B 1 577 ? 2.881 35.625 12.82 1 94.94 577 LYS B N 1
ATOM 9869 C CA . LYS B 1 577 ? 3.248 36 14.188 1 94.94 577 LYS B CA 1
ATOM 9870 C C . LYS B 1 577 ? 3.803 34.781 14.938 1 94.94 577 LYS B C 1
ATOM 9872 O O . LYS B 1 577 ? 4.715 34.906 15.758 1 94.94 577 LYS B O 1
ATOM 9877 N N . SER B 1 578 ? 3.174 33.688 14.695 1 95.44 578 SER B N 1
ATOM 9878 C CA . SER B 1 578 ? 3.643 32.469 15.352 1 95.44 578 SER B CA 1
ATOM 9879 C C . SER B 1 578 ? 5.082 32.156 14.961 1 95.44 578 SER B C 1
ATOM 9881 O O . SER B 1 578 ? 5.879 31.734 15.797 1 95.44 578 SER B O 1
ATOM 9883 N N . LEU B 1 579 ? 5.445 32.312 13.719 1 95.38 579 LEU B N 1
ATOM 9884 C CA . LEU B 1 579 ? 6.801 32.062 13.25 1 95.38 579 LEU B CA 1
ATOM 9885 C C . LEU B 1 579 ? 7.785 33.062 13.875 1 95.38 579 LEU B C 1
ATOM 9887 O O . LEU B 1 579 ? 8.883 32.656 14.281 1 95.38 579 LEU B O 1
ATOM 9891 N N . CYS B 1 580 ? 7.324 34.281 14.008 1 94.81 580 CYS B N 1
ATOM 9892 C CA . CYS B 1 580 ? 8.164 35.312 14.625 1 94.81 580 CYS B CA 1
ATOM 9893 C C . CYS B 1 580 ? 8.352 35.031 16.109 1 94.81 580 CYS B C 1
ATOM 9895 O O . CYS B 1 580 ? 9.469 35.156 16.625 1 94.81 580 CYS B O 1
ATOM 9897 N N . SER B 1 581 ? 7.25 34.75 16.719 1 94.81 581 SER B N 1
ATOM 9898 C CA . SER B 1 581 ? 7.32 34.438 18.141 1 94.81 581 SER B CA 1
ATOM 9899 C C . SER B 1 581 ? 8.227 33.25 18.406 1 94.81 581 SER B C 1
ATOM 9901 O O . SER B 1 581 ? 8.93 33.219 19.422 1 94.81 581 SER B O 1
ATOM 9903 N N . ARG B 1 582 ? 8.172 32.312 17.578 1 94.88 582 ARG B N 1
ATOM 9904 C CA . ARG B 1 582 ? 9.039 31.141 17.703 1 94.88 582 ARG B CA 1
ATOM 9905 C C . ARG B 1 582 ? 10.508 31.531 17.562 1 94.88 582 ARG B C 1
ATOM 9907 O O . ARG B 1 582 ? 11.352 31.078 18.344 1 94.88 582 ARG B O 1
ATOM 9914 N N . ALA B 1 583 ? 10.805 32.281 16.609 1 94.88 583 ALA B N 1
ATOM 9915 C CA . ALA B 1 583 ? 12.172 32.781 16.422 1 94.88 583 ALA B CA 1
ATOM 9916 C C . ALA B 1 583 ? 12.664 33.5 17.672 1 94.88 583 ALA B C 1
ATOM 9918 O O . ALA B 1 583 ? 13.812 33.344 18.078 1 94.88 583 ALA B O 1
ATOM 9919 N N . ASP B 1 584 ? 11.781 34.281 18.281 1 94.62 584 ASP B N 1
ATOM 9920 C CA . ASP B 1 584 ? 12.125 35.031 19.484 1 94.62 584 ASP B CA 1
ATOM 9921 C C . ASP B 1 584 ? 12.367 34.094 20.656 1 94.62 584 ASP B C 1
ATOM 9923 O O . ASP B 1 584 ? 13.305 34.281 21.438 1 94.62 584 ASP B O 1
ATOM 9927 N N . THR B 1 585 ? 11.508 33.156 20.75 1 94.62 585 THR B N 1
ATOM 9928 C CA . THR B 1 585 ? 11.656 32.188 21.812 1 94.62 585 THR B CA 1
ATOM 9929 C C . THR B 1 585 ? 12.984 31.438 21.688 1 94.62 585 THR B C 1
ATOM 9931 O O . THR B 1 585 ? 13.68 31.219 22.688 1 94.62 585 THR B O 1
ATOM 9934 N N . LEU B 1 586 ? 13.328 31.047 20.531 1 93.81 586 LEU B N 1
ATOM 9935 C CA . LEU B 1 586 ? 14.562 30.328 20.281 1 93.81 586 LEU B CA 1
ATOM 9936 C C . LEU B 1 586 ? 15.781 31.219 20.516 1 93.81 586 LEU B C 1
ATOM 9938 O O . LEU B 1 586 ? 16.812 30.75 20.984 1 93.81 586 LEU B O 1
ATOM 9942 N N . LYS B 1 587 ? 15.617 32.469 20.203 1 92.81 587 LYS B N 1
ATOM 9943 C CA . LYS B 1 587 ? 16.672 33.438 20.484 1 92.81 587 LYS B CA 1
ATOM 9944 C C . LYS B 1 587 ? 16.922 33.562 21.984 1 92.81 587 LYS B C 1
ATOM 9946 O O . LYS B 1 587 ? 18.078 33.562 22.422 1 92.81 587 LYS B O 1
ATOM 9951 N N . GLN B 1 588 ? 15.906 33.656 22.703 1 93.25 588 GLN B N 1
ATOM 9952 C CA . GLN B 1 588 ? 16.016 33.75 24.156 1 93.25 588 GLN B CA 1
ATOM 9953 C C . GLN B 1 588 ? 16.656 32.5 24.734 1 93.25 588 GLN B C 1
ATOM 9955 O O . GLN B 1 588 ? 17.5 32.562 25.625 1 93.25 588 GLN B O 1
ATOM 9960 N N . MET B 1 589 ? 16.25 31.422 24.219 1 91.31 589 MET B N 1
ATOM 9961 C CA . MET B 1 589 ? 16.828 30.156 24.672 1 91.31 589 MET B CA 1
ATOM 9962 C C . MET B 1 589 ? 18.328 30.094 24.391 1 91.31 589 MET B C 1
ATOM 9964 O O . MET B 1 589 ? 19.109 29.641 25.234 1 91.31 589 MET B O 1
ATOM 9968 N N . SER B 1 590 ? 18.656 30.469 23.219 1 89.62 590 SER B N 1
ATOM 9969 C CA . SER B 1 590 ? 20.062 30.469 22.844 1 89.62 590 SER B CA 1
ATOM 9970 C C . SER B 1 590 ? 20.891 31.359 23.766 1 89.62 590 SER B C 1
ATOM 9972 O O . SER B 1 590 ? 22.016 31.016 24.125 1 89.62 590 SER B O 1
ATOM 9974 N N . SER B 1 591 ? 20.312 32.438 24.156 1 89.62 591 SER B N 1
ATOM 9975 C CA . SER B 1 591 ? 20.984 33.344 25.078 1 89.62 591 SER B CA 1
ATOM 9976 C C . SER B 1 591 ? 21.141 32.75 26.469 1 89.62 591 SER B C 1
ATOM 9978 O O . SER B 1 591 ? 22.172 32.938 27.109 1 89.62 591 SER B O 1
ATOM 9980 N N . GLN B 1 592 ? 20.156 32.031 26.844 1 88.88 592 GLN B N 1
ATOM 9981 C CA . GLN B 1 592 ? 20.219 31.359 28.141 1 88.88 592 GLN B CA 1
ATOM 9982 C C . GLN B 1 592 ? 21.266 30.25 28.141 1 88.88 592 GLN B C 1
ATOM 9984 O O . GLN B 1 592 ? 21.969 30.047 29.125 1 88.88 592 GLN B O 1
ATOM 9989 N N . LEU B 1 593 ? 21.281 29.594 27.078 1 88.06 593 LEU B N 1
ATOM 9990 C CA . LEU B 1 593 ? 22.219 28.469 26.953 1 88.06 593 LEU B CA 1
ATOM 9991 C C . LEU B 1 593 ? 23.656 28.969 26.891 1 88.06 593 LEU B C 1
ATOM 9993 O O . LEU B 1 593 ? 24.578 28.266 27.297 1 88.06 593 LEU B O 1
ATOM 9997 N N . ALA B 1 594 ? 23.844 30.109 26.344 1 83.94 594 ALA B N 1
ATOM 9998 C CA . ALA B 1 594 ? 25.172 30.703 26.266 1 83.94 594 ALA B CA 1
ATOM 9999 C C . ALA B 1 594 ? 25.688 31.094 27.641 1 83.94 594 ALA B C 1
ATOM 10001 O O . ALA B 1 594 ? 26.906 31.094 27.891 1 83.94 594 ALA B O 1
ATOM 10002 N N . ASN B 1 595 ? 24.781 31.391 28.516 1 78.75 595 ASN B N 1
ATOM 10003 C CA . ASN B 1 595 ? 25.172 31.891 29.828 1 78.75 595 ASN B CA 1
ATOM 10004 C C . ASN B 1 595 ? 25.234 30.766 30.859 1 78.75 595 ASN B C 1
ATOM 10006 O O . ASN B 1 595 ? 25.531 31.016 32.031 1 78.75 595 ASN B O 1
ATOM 10010 N N . VAL B 1 596 ? 24.812 29.625 30.391 1 71.31 596 VAL B N 1
ATOM 10011 C CA . VAL B 1 596 ? 24.781 28.531 31.344 1 71.31 596 VAL B CA 1
ATOM 10012 C C . VAL B 1 596 ? 26.188 27.938 31.5 1 71.31 596 VAL B C 1
ATOM 10014 O O . VAL B 1 596 ? 26.812 27.562 30.516 1 71.31 596 VAL B O 1
ATOM 10017 N N . THR B 1 597 ? 26.828 28.234 32.625 1 61.84 597 THR B N 1
ATOM 10018 C CA . THR B 1 597 ? 28.125 27.703 32.969 1 61.84 597 THR B CA 1
ATOM 10019 C C . THR B 1 597 ? 28.016 26.234 33.406 1 61.84 597 THR B C 1
ATOM 10021 O O . THR B 1 597 ? 29.016 25.5 33.375 1 61.84 597 THR B O 1
ATOM 10024 N N . SER B 1 598 ? 26.859 25.906 34.062 1 61.12 598 SER B N 1
ATOM 10025 C CA . SER B 1 598 ? 26.766 24.516 34.5 1 61.12 598 SER B CA 1
ATOM 10026 C C . SER B 1 598 ? 25.562 23.812 33.875 1 61.12 598 SER B C 1
ATOM 10028 O O . SER B 1 598 ? 24.516 24.422 33.656 1 61.12 598 SER B O 1
ATOM 10030 N N . GLY B 1 599 ? 25.703 22.781 33.094 1 58.09 599 GLY B N 1
ATOM 10031 C CA . GLY B 1 599 ? 24.766 21.938 32.375 1 58.09 599 GLY B CA 1
ATOM 10032 C C . GLY B 1 599 ? 23.609 21.453 33.219 1 58.09 599 GLY B C 1
ATOM 10033 O O . GLY B 1 599 ? 22.703 20.781 32.719 1 58.09 599 GLY B O 1
ATOM 10034 N N . GLU B 1 600 ? 23.578 21.75 34.562 1 64.38 600 GLU B N 1
ATOM 10035 C CA . GLU B 1 600 ? 22.641 21.141 35.5 1 64.38 600 GLU B CA 1
ATOM 10036 C C . GLU B 1 600 ? 21.219 21.594 35.219 1 64.38 600 GLU B C 1
ATOM 10038 O O . GLU B 1 600 ? 20.281 20.797 35.344 1 64.38 600 GLU B O 1
ATOM 10043 N N . THR B 1 601 ? 21.094 22.719 34.688 1 65.94 601 THR B N 1
ATOM 10044 C CA . THR B 1 601 ? 19.75 23.266 34.5 1 65.94 601 THR B CA 1
ATOM 10045 C C . THR B 1 601 ? 19.016 22.5 33.406 1 65.94 601 THR B C 1
ATOM 10047 O O . THR B 1 601 ? 17.797 22.312 33.5 1 65.94 601 THR B O 1
ATOM 10050 N N . TRP B 1 602 ? 19.797 22.031 32.531 1 73.88 602 TRP B N 1
ATOM 10051 C CA . TRP B 1 602 ? 19.156 21.391 31.391 1 73.88 602 TRP B CA 1
ATOM 10052 C C . TRP B 1 602 ? 19.297 19.875 31.453 1 73.88 602 TRP B C 1
ATOM 10054 O O . TRP B 1 602 ? 18.781 19.156 30.594 1 73.88 602 TRP B O 1
ATOM 10064 N N . GLY B 1 603 ? 19.953 19.516 32.531 1 77.75 603 GLY B N 1
ATOM 10065 C CA . GLY B 1 603 ? 20.203 18.078 32.625 1 77.75 603 GLY B CA 1
ATOM 10066 C C . GLY B 1 603 ? 21.094 17.531 31.531 1 77.75 603 GLY B C 1
ATOM 10067 O O . GLY B 1 603 ? 20.906 16.406 31.094 1 77.75 603 GLY B O 1
ATOM 10068 N N . LEU B 1 604 ? 21.906 18.406 30.906 1 84.62 604 LEU B N 1
ATOM 10069 C CA . LEU B 1 604 ? 22.766 18.016 29.781 1 84.62 604 LEU B CA 1
ATOM 10070 C C . LEU B 1 604 ? 24.234 18.219 30.125 1 84.62 604 LEU B C 1
ATOM 10072 O O . LEU B 1 604 ? 24.578 19.062 30.953 1 84.62 604 LEU B O 1
ATOM 10076 N N . LEU B 1 605 ? 25.047 17.391 29.547 1 83 605 LEU B N 1
ATOM 10077 C CA . LEU B 1 605 ? 26.484 17.594 29.609 1 83 605 LEU B CA 1
ATOM 10078 C C . LEU B 1 605 ? 26.906 18.797 28.781 1 83 605 LEU B C 1
ATOM 10080 O O . LEU B 1 605 ? 26.125 19.328 28 1 83 605 LEU B O 1
ATOM 10084 N N . GLN B 1 606 ? 28.109 19.188 28.938 1 82.06 606 GLN B N 1
ATOM 10085 C CA . GLN B 1 606 ? 28.594 20.375 28.25 1 82.06 606 GLN B CA 1
ATOM 10086 C C . GLN B 1 606 ? 28.453 20.234 26.75 1 82.06 606 GLN B C 1
ATOM 10088 O O . GLN B 1 606 ? 28.062 21.188 26.062 1 82.06 606 GLN B O 1
ATOM 10093 N N . ASP B 1 607 ? 28.75 19.094 26.328 1 80.75 607 ASP B N 1
ATOM 10094 C CA . ASP B 1 607 ? 28.609 18.859 24.891 1 80.75 607 ASP B CA 1
ATOM 10095 C C . ASP B 1 607 ? 27.141 18.906 24.469 1 80.75 607 ASP B C 1
ATOM 10097 O O . ASP B 1 607 ? 26.828 19.328 23.359 1 80.75 607 ASP B O 1
ATOM 10101 N N . GLY B 1 608 ? 26.359 18.516 25.375 1 83.88 608 GLY B N 1
ATOM 10102 C CA . GLY B 1 608 ? 24.922 18.578 25.125 1 83.88 608 GLY B CA 1
ATOM 10103 C C . GLY B 1 608 ? 24.391 20 25.062 1 83.88 608 GLY B C 1
ATOM 10104 O O . GLY B 1 608 ? 23.547 20.312 24.219 1 83.88 608 GLY B O 1
ATOM 10105 N N . ILE B 1 609 ? 24.922 20.812 25.828 1 86.31 609 ILE B N 1
ATOM 10106 C CA . ILE B 1 609 ? 24.516 22.203 25.875 1 86.31 609 ILE B CA 1
ATOM 10107 C C . ILE B 1 609 ? 24.938 22.922 24.594 1 86.31 609 ILE B C 1
ATOM 10109 O O . ILE B 1 609 ? 24.172 23.688 24 1 86.31 609 ILE B O 1
ATOM 10113 N N . ARG B 1 610 ? 26.156 22.594 24.203 1 84.06 610 ARG B N 1
ATOM 10114 C CA . ARG B 1 610 ? 26.641 23.172 22.953 1 84.06 610 ARG B CA 1
ATOM 10115 C C . ARG B 1 610 ? 25.781 22.719 21.766 1 84.06 610 ARG B C 1
ATOM 10117 O O . ARG B 1 610 ? 25.5 23.5 20.859 1 84.06 610 ARG B O 1
ATOM 10124 N N . GLY B 1 611 ? 25.484 21.469 21.875 1 85.62 611 GLY B N 1
ATOM 10125 C CA . GLY B 1 611 ? 24.625 20.938 20.828 1 85.62 611 GLY B CA 1
ATOM 10126 C C . GLY B 1 611 ? 23.25 21.562 20.797 1 85.62 611 GLY B C 1
ATOM 10127 O O . GLY B 1 611 ? 22.734 21.891 19.719 1 85.62 611 GLY B O 1
ATOM 10128 N N . LEU B 1 612 ? 22.703 21.75 21.922 1 88.5 612 LEU B N 1
ATOM 10129 C CA . LEU B 1 612 ? 21.375 22.344 22.016 1 88.5 612 LEU B CA 1
ATOM 10130 C C . LEU B 1 612 ? 21.406 23.797 21.547 1 88.5 612 LEU B C 1
ATOM 10132 O O . LEU B 1 612 ? 20.469 24.266 20.891 1 88.5 612 LEU B O 1
ATOM 10136 N N . LYS B 1 613 ? 22.422 24.469 21.906 1 88.5 613 LYS B N 1
ATOM 10137 C CA . LYS B 1 613 ? 22.578 25.844 21.453 1 88.5 613 LYS B CA 1
ATOM 10138 C C . LYS B 1 613 ? 22.656 25.922 19.938 1 88.5 613 LYS B C 1
ATOM 10140 O O . LYS B 1 613 ? 22 26.766 19.312 1 88.5 613 LYS B O 1
ATOM 10145 N N . SER B 1 614 ? 23.406 25.016 19.375 1 87.94 614 SER B N 1
ATOM 10146 C CA . SER B 1 614 ? 23.531 24.969 17.922 1 87.94 614 SER B CA 1
ATOM 10147 C C . SER B 1 614 ? 22.188 24.672 17.266 1 87.94 614 SER B C 1
ATOM 10149 O O . SER B 1 614 ? 21.859 25.266 16.234 1 87.94 614 SER B O 1
ATOM 10151 N N . LEU B 1 615 ? 21.484 23.859 17.875 1 89.44 615 LEU B N 1
ATOM 10152 C CA . LEU B 1 615 ? 20.172 23.5 17.328 1 89.44 615 LEU B CA 1
ATOM 10153 C C . LEU B 1 615 ? 19.203 24.672 17.422 1 89.44 615 LEU B C 1
ATOM 10155 O O . LEU B 1 615 ? 18.391 24.875 16.516 1 89.44 615 LEU B O 1
ATOM 10159 N N . THR B 1 616 ? 19.25 25.344 18.5 1 90 616 THR B N 1
ATOM 10160 C CA . THR B 1 616 ? 18.359 26.484 18.672 1 90 616 THR B CA 1
ATOM 10161 C C . THR B 1 616 ? 18.656 27.562 17.641 1 90 616 THR B C 1
ATOM 10163 O O . THR B 1 616 ? 17.734 28.203 17.109 1 90 616 THR B O 1
ATOM 10166 N N . LEU B 1 617 ? 19.906 27.734 17.312 1 89.31 617 LEU B N 1
ATOM 10167 C CA . LEU B 1 617 ? 20.281 28.719 16.312 1 89.31 617 LEU B CA 1
ATOM 10168 C C . LEU B 1 617 ? 19.812 28.281 14.93 1 89.31 617 LEU B C 1
ATOM 10170 O O . LEU B 1 617 ? 19.328 29.109 14.148 1 89.31 617 LEU B O 1
ATOM 10174 N N . LYS B 1 618 ? 19.969 27.062 14.68 1 88.94 618 LYS B N 1
ATOM 10175 C CA . LYS B 1 618 ? 19.516 26.531 13.398 1 88.94 618 LYS B CA 1
ATOM 10176 C C . LYS B 1 618 ? 18.016 26.672 13.234 1 88.94 618 LYS B C 1
ATOM 10178 O O . LYS B 1 618 ? 17.531 27.109 12.188 1 88.94 618 LYS B O 1
ATOM 10183 N N . ASN B 1 619 ? 17.328 26.344 14.242 1 91.38 619 ASN B N 1
ATOM 10184 C CA . ASN B 1 619 ? 15.867 26.422 14.203 1 91.38 619 ASN B CA 1
ATOM 10185 C C . ASN B 1 619 ? 15.383 27.875 14.109 1 91.38 619 ASN B C 1
ATOM 10187 O O . ASN B 1 619 ? 14.359 28.141 13.484 1 91.38 619 ASN B O 1
ATOM 10191 N N . LYS B 1 620 ? 16.094 28.688 14.812 1 92.75 620 LYS B N 1
ATOM 10192 C CA . LYS B 1 620 ? 15.766 30.109 14.711 1 92.75 620 LYS B CA 1
ATOM 10193 C C . LYS B 1 620 ? 15.898 30.594 13.273 1 92.75 620 LYS B C 1
ATOM 10195 O O . LYS B 1 620 ? 15.016 31.281 12.758 1 92.75 620 LYS B O 1
ATOM 10200 N N . GLN B 1 621 ? 16.984 30.188 12.633 1 89.94 621 GLN B N 1
ATOM 10201 C CA . GLN B 1 621 ? 17.203 30.578 11.242 1 89.94 621 GLN B CA 1
ATOM 10202 C C . GLN B 1 621 ? 16.109 30 10.336 1 89.94 621 GLN B C 1
ATOM 10204 O O . GLN B 1 621 ? 15.641 30.672 9.414 1 89.94 621 GLN B O 1
ATOM 10209 N N . ALA B 1 622 ? 15.797 28.812 10.586 1 89.69 622 ALA B N 1
ATOM 10210 C CA . ALA B 1 622 ? 14.742 28.188 9.805 1 89.69 622 ALA B CA 1
ATOM 10211 C C . ALA B 1 622 ? 13.414 28.906 9.977 1 89.69 622 ALA B C 1
ATOM 10213 O O . ALA B 1 622 ? 12.688 29.125 9 1 89.69 622 ALA B O 1
ATOM 10214 N N . SER B 1 623 ? 13.062 29.266 11.188 1 93.06 623 SER B N 1
ATOM 10215 C CA . SER B 1 623 ? 11.828 29.984 11.477 1 93.06 623 SER B CA 1
ATOM 10216 C C . SER B 1 623 ? 11.805 31.344 10.781 1 93.06 623 SER B C 1
ATOM 10218 O O . SER B 1 623 ? 10.766 31.75 10.258 1 93.06 623 SER B O 1
ATOM 10220 N N . ASN B 1 624 ? 12.922 31.953 10.781 1 93.06 624 ASN B N 1
ATOM 10221 C CA . ASN B 1 624 ? 13.031 33.25 10.102 1 93.06 624 ASN B CA 1
ATOM 10222 C C . ASN B 1 624 ? 12.836 33.094 8.594 1 93.06 624 ASN B C 1
ATOM 10224 O O . ASN B 1 624 ? 12.172 33.938 7.973 1 93.06 624 ASN B O 1
ATOM 10228 N N . SER B 1 625 ? 13.469 32.125 8.07 1 92.12 625 SER B N 1
ATOM 10229 C CA . SER B 1 625 ? 13.32 31.875 6.645 1 92.12 625 SER B CA 1
ATOM 10230 C C . SER B 1 625 ? 11.875 31.578 6.273 1 92.12 625 SER B C 1
ATOM 10232 O O . SER B 1 625 ? 11.391 32.031 5.234 1 92.12 625 SER B O 1
ATOM 10234 N N . LEU B 1 626 ? 11.258 30.859 7.109 1 93.62 626 LEU B N 1
ATOM 10235 C CA . LEU B 1 626 ? 9.859 30.531 6.871 1 93.62 626 LEU B CA 1
ATOM 10236 C C . LEU B 1 626 ? 8.977 31.766 6.98 1 93.62 626 LEU B C 1
ATOM 10238 O O . LEU B 1 626 ? 8.023 31.938 6.219 1 93.62 626 LEU B O 1
ATOM 10242 N N . ALA B 1 627 ? 9.289 32.562 7.918 1 95.31 627 ALA B N 1
ATOM 10243 C CA . ALA B 1 627 ? 8.531 33.812 8.094 1 95.31 627 ALA B CA 1
ATOM 10244 C C . ALA B 1 627 ? 8.672 34.719 6.875 1 95.31 627 ALA B C 1
ATOM 10246 O O . ALA B 1 627 ? 7.688 35.312 6.422 1 95.31 627 ALA B O 1
ATOM 10247 N N . LYS B 1 628 ? 9.883 34.781 6.359 1 93.69 628 LYS B N 1
ATOM 10248 C CA . LYS B 1 628 ? 10.117 35.594 5.16 1 93.69 628 LYS B CA 1
ATOM 10249 C C . LYS B 1 628 ? 9.375 35 3.961 1 93.69 628 LYS B C 1
ATOM 10251 O O . LYS B 1 628 ? 8.789 35.75 3.172 1 93.69 628 LYS B O 1
ATOM 10256 N N . HIS B 1 629 ? 9.461 33.781 3.893 1 93.12 629 HIS B N 1
ATOM 10257 C CA . HIS B 1 629 ? 8.75 33.094 2.816 1 93.12 629 HIS B CA 1
ATOM 10258 C C . HIS B 1 629 ? 7.25 33.344 2.914 1 93.12 629 HIS B C 1
ATOM 10260 O O . HIS B 1 629 ? 6.59 33.594 1.908 1 93.12 629 HIS B O 1
ATOM 10266 N N . ALA B 1 630 ? 6.711 33.188 4.105 1 95.56 630 ALA B N 1
ATOM 10267 C CA . ALA B 1 630 ? 5.285 33.406 4.332 1 95.56 630 ALA B CA 1
ATOM 10268 C C . ALA B 1 630 ? 4.887 34.844 3.969 1 95.56 630 ALA B C 1
ATOM 10270 O O . ALA B 1 630 ? 3.865 35.062 3.312 1 95.56 630 ALA B O 1
ATOM 10271 N N . LYS B 1 631 ? 5.695 35.719 4.352 1 93.38 631 LYS B N 1
ATOM 10272 C CA . LYS B 1 631 ? 5.43 37.125 4.047 1 93.38 631 LYS B CA 1
ATOM 10273 C C . LYS B 1 631 ? 5.371 37.344 2.537 1 93.38 631 LYS B C 1
ATOM 10275 O O . LYS B 1 631 ? 4.504 38.062 2.049 1 93.38 631 LYS B O 1
ATOM 10280 N N . THR B 1 632 ? 6.266 36.781 1.822 1 91.62 632 THR B N 1
ATOM 10281 C CA . THR B 1 632 ? 6.301 36.906 0.371 1 91.62 632 THR B CA 1
ATOM 10282 C C . THR B 1 632 ? 5 36.406 -0.252 1 91.62 632 THR B C 1
ATOM 10284 O O . THR B 1 632 ? 4.43 37.062 -1.127 1 91.62 632 THR B O 1
ATOM 10287 N N . PHE B 1 633 ? 4.535 35.281 0.206 1 92 633 PHE B N 1
ATOM 10288 C CA . PHE B 1 633 ? 3.291 34.719 -0.307 1 92 633 PHE B CA 1
ATOM 10289 C C . PHE B 1 633 ? 2.111 35.625 0.022 1 92 633 PHE B C 1
ATOM 10291 O O . PHE B 1 633 ? 1.247 35.875 -0.826 1 92 633 PHE B O 1
ATOM 10298 N N . TYR B 1 634 ? 2.037 36.156 1.215 1 94.69 634 TYR B N 1
ATOM 10299 C CA . TYR B 1 634 ? 0.877 36.875 1.706 1 94.69 634 TYR B CA 1
ATOM 10300 C C . TYR B 1 634 ? 0.802 38.281 1.076 1 94.69 634 TYR B C 1
ATOM 10302 O O . TYR B 1 634 ? -0.279 38.75 0.708 1 94.69 634 TYR B O 1
ATOM 10310 N N . VAL B 1 635 ? 1.93 38.812 0.888 1 90.94 635 VAL B N 1
ATOM 10311 C CA . VAL B 1 635 ? 1.964 40.156 0.274 1 90.94 635 VAL B CA 1
ATOM 10312 C C . VAL B 1 635 ? 1.513 40.062 -1.182 1 90.94 635 VAL B C 1
ATOM 10314 O O . VAL B 1 635 ? 0.842 40.969 -1.689 1 90.94 635 VAL B O 1
ATOM 10317 N N . GLN B 1 636 ? 1.866 39.031 -1.814 1 89 636 GLN B N 1
ATOM 10318 C CA . GLN B 1 636 ? 1.508 38.844 -3.215 1 89 636 GLN B CA 1
ATOM 10319 C C . GLN B 1 636 ? -0.006 38.75 -3.389 1 89 636 GLN B C 1
ATOM 10321 O O . GLN B 1 636 ? -0.55 39.188 -4.398 1 89 636 GLN B O 1
ATOM 10326 N N . VAL B 1 637 ? -0.64 38.188 -2.402 1 90.31 637 VAL B N 1
ATOM 10327 C CA . VAL B 1 637 ? -2.066 37.969 -2.588 1 90.31 637 VAL B CA 1
ATOM 10328 C C . VAL B 1 637 ? -2.873 39.094 -1.96 1 90.31 637 VAL B C 1
ATOM 10330 O O . VAL B 1 637 ? -4.004 39.344 -2.371 1 90.31 637 VAL B O 1
ATOM 10333 N N . LEU B 1 638 ? -2.344 39.781 -0.931 1 87.69 638 LEU B N 1
ATOM 10334 C CA . LEU B 1 638 ? -3.076 40.812 -0.217 1 87.69 638 LEU B CA 1
ATOM 10335 C C . LEU B 1 638 ? -2.795 42.188 -0.821 1 87.69 638 LEU B C 1
ATOM 10337 O O . LEU B 1 638 ? -3.031 43.219 -0.178 1 87.69 638 LEU B O 1
ATOM 10341 N N . THR B 1 639 ? -2.219 42.375 -2.002 1 68.81 639 THR B N 1
ATOM 10342 C CA . THR B 1 639 ? -1.881 43.656 -2.578 1 68.81 639 THR B CA 1
ATOM 10343 C C . THR B 1 639 ? -2.988 44.688 -2.312 1 68.81 639 THR B C 1
ATOM 10345 O O . THR B 1 639 ? -2.715 45.875 -2.092 1 68.81 639 THR B O 1
ATOM 10348 N N . GLU B 1 640 ? -4.164 44.375 -2.363 1 56.34 640 GLU B N 1
ATOM 10349 C CA . GLU B 1 640 ? -5.211 45.375 -2.225 1 56.34 640 GLU B CA 1
ATOM 10350 C C . GLU B 1 640 ? -5.578 45.594 -0.76 1 56.34 640 GLU B C 1
ATOM 10352 O O . GLU B 1 640 ? -6.379 46.469 -0.44 1 56.34 640 GLU B O 1
ATOM 10357 N N . THR B 1 641 ? -5.035 44.812 0.234 1 53.53 641 THR B N 1
ATOM 10358 C CA . THR B 1 641 ? -5.453 44.906 1.627 1 53.53 641 THR B CA 1
ATOM 10359 C C . THR B 1 641 ? -4.293 45.375 2.502 1 53.53 641 THR B C 1
ATOM 10361 O O . THR B 1 641 ? -3.139 45 2.254 1 53.53 641 THR B O 1
ATOM 10364 N N . GLU B 1 642 ? -4.312 46.594 3.176 1 44.91 642 GLU B N 1
ATOM 10365 C CA . GLU B 1 642 ? -3.344 47.219 4.074 1 44.91 642 GLU B CA 1
ATOM 10366 C C . GLU B 1 642 ? -2.895 46.219 5.156 1 44.91 642 GLU B C 1
ATOM 10368 O O . GLU B 1 642 ? -3.611 46 6.133 1 44.91 642 GLU B O 1
ATOM 10373 N N . ILE B 1 643 ? -2.434 45.125 4.996 1 50.03 643 ILE B N 1
ATOM 10374 C CA . ILE B 1 643 ? -1.974 44.312 6.125 1 50.03 643 ILE B CA 1
ATOM 10375 C C . ILE B 1 643 ? -0.598 44.781 6.574 1 50.03 643 ILE B C 1
ATOM 10377 O O . ILE B 1 643 ? 0.313 44.938 5.758 1 50.03 643 ILE B O 1
ATOM 10381 N N . ASN B 1 644 ? -0.395 45.562 7.801 1 41.97 644 ASN B N 1
ATOM 10382 C CA . ASN B 1 644 ? 0.814 46.031 8.477 1 41.97 644 ASN B CA 1
ATOM 10383 C C . ASN B 1 644 ? 1.68 44.844 8.938 1 41.97 644 ASN B C 1
ATOM 10385 O O . ASN B 1 644 ? 1.463 44.312 10.023 1 41.97 644 ASN B O 1
ATOM 10389 N N . PHE B 1 645 ? 2.172 44.062 8.102 1 45.28 645 PHE B N 1
ATOM 10390 C CA . PHE B 1 645 ? 3.139 43.062 8.578 1 45.28 645 PHE B CA 1
ATOM 10391 C C . PHE B 1 645 ? 4.375 43.75 9.148 1 45.28 645 PHE B C 1
ATOM 10393 O O . PHE B 1 645 ? 5.191 43.125 9.82 1 45.28 645 PHE B O 1
ATOM 10400 N N . ASP B 1 646 ? 4.832 45.062 8.734 1 37.56 646 ASP B N 1
ATOM 10401 C CA . ASP B 1 646 ? 6.09 45.781 8.969 1 37.56 646 ASP B CA 1
ATOM 10402 C C . ASP B 1 646 ? 6.188 46.25 10.414 1 37.56 646 ASP B C 1
ATOM 10404 O O . ASP B 1 646 ? 7.203 46.812 10.812 1 37.56 646 ASP B O 1
ATOM 10408 N N . SER B 1 647 ? 5.199 46.688 11.117 1 34.41 647 SER B N 1
ATOM 10409 C CA . SER B 1 647 ? 5.77 47.656 12.039 1 34.41 647 SER B CA 1
ATOM 10410 C C . SER B 1 647 ? 7 47.094 12.742 1 34.41 647 SER B C 1
ATOM 10412 O O . SER B 1 647 ? 7.832 47.844 13.25 1 34.41 647 SER B O 1
ATOM 10414 N N . HIS B 1 648 ? 7.059 45.969 13.406 1 28.62 648 HIS B N 1
ATOM 10415 C CA . HIS B 1 648 ? 8.203 45.719 14.273 1 28.62 648 HIS B CA 1
ATOM 10416 C C . HIS B 1 648 ? 9.375 45.156 13.484 1 28.62 648 HIS B C 1
ATOM 10418 O O . HIS B 1 648 ? 9.641 43.938 13.57 1 28.62 648 HIS B O 1
ATOM 10424 N N . SER B 1 649 ? 9.578 45.594 12.281 1 29.41 649 SER B N 1
ATOM 10425 C CA . SER B 1 649 ? 10.836 45.156 11.68 1 29.41 649 SER B CA 1
ATOM 10426 C C . SER B 1 649 ? 12.031 45.656 12.492 1 29.41 649 SER B C 1
ATOM 10428 O O . SER B 1 649 ? 12.344 46.844 12.477 1 29.41 649 SER B O 1
ATOM 10430 N N . GLU B 1 650 ? 12.336 45.375 13.75 1 26.84 650 GLU B N 1
ATOM 10431 C CA . GLU B 1 650 ? 13.688 45.625 14.227 1 26.84 650 GLU B CA 1
ATOM 10432 C C . GLU B 1 650 ? 14.719 45.281 13.156 1 26.84 650 GLU B C 1
ATOM 10434 O O . GLU B 1 650 ? 14.547 44.344 12.406 1 26.84 650 GLU B O 1
ATOM 10439 N N . GLU B 1 651 ? 15.578 46.312 12.758 1 26.36 651 GLU B N 1
ATOM 10440 C CA . GLU B 1 651 ? 16.828 46.438 12.031 1 26.36 651 GLU B CA 1
ATOM 10441 C C . GLU B 1 651 ? 17.75 45.25 12.328 1 26.36 651 GLU B C 1
ATOM 10443 O O . GLU B 1 651 ? 18.281 45.125 13.438 1 26.36 651 GLU B O 1
ATOM 10448 N N . TYR B 1 652 ? 17.594 44.062 12.094 1 25.31 652 TYR B N 1
ATOM 10449 C CA . TYR B 1 652 ? 18.812 43.281 12.211 1 25.31 652 TYR B CA 1
ATOM 10450 C C . TYR B 1 652 ? 19.922 43.875 11.367 1 25.31 652 TYR B C 1
ATOM 10452 O O . TYR B 1 652 ? 19.812 43.969 10.141 1 25.31 652 TYR B O 1
ATOM 10460 N N . ASP B 1 653 ? 20.781 44.875 11.945 1 22.94 653 ASP B N 1
ATOM 10461 C CA . ASP B 1 653 ? 22.094 45.406 11.602 1 22.94 653 ASP B CA 1
ATOM 10462 C C . ASP B 1 653 ? 23 44.312 11.039 1 22.94 653 ASP B C 1
ATOM 10464 O O . ASP B 1 653 ? 23.281 43.312 11.711 1 22.94 653 ASP B O 1
ATOM 10468 N N . THR B 1 654 ? 23.281 44.219 9.836 1 24.95 654 THR B N 1
ATOM 10469 C CA . THR B 1 654 ? 24.344 43.594 9.047 1 24.95 654 THR B CA 1
ATOM 10470 C C . THR B 1 654 ? 25.703 44.125 9.469 1 24.95 654 THR B C 1
ATOM 10472 O O . THR B 1 654 ? 26.719 43.781 8.844 1 24.95 654 THR B O 1
ATOM 10475 N N . SER B 1 655 ? 25.938 45.281 10.188 1 22.39 655 SER B N 1
ATOM 10476 C CA . SER B 1 655 ? 27.203 45.969 9.945 1 22.39 655 SER B CA 1
ATOM 10477 C C . SER B 1 655 ? 28.391 45.062 10.242 1 22.39 655 SER B C 1
ATOM 10479 O O . SER B 1 655 ? 29.266 44.875 9.398 1 22.39 655 SER B O 1
ATOM 10481 N N . SER B 1 656 ? 29.25 45.344 11.461 1 21.02 656 SER B N 1
ATOM 10482 C CA . SER B 1 656 ? 30.594 45.812 11.75 1 21.02 656 SER B CA 1
ATOM 10483 C C . SER B 1 656 ? 31.547 44.625 11.914 1 21.02 656 SER B C 1
ATOM 10485 O O . SER B 1 656 ? 31.516 43.938 12.938 1 21.02 656 SER B O 1
ATOM 10487 N N . ASP B 1 657 ? 32.062 43.812 10.945 1 19.92 657 ASP B N 1
ATOM 10488 C CA . ASP B 1 657 ? 33.469 43.469 10.961 1 19.92 657 ASP B CA 1
ATOM 10489 C C . ASP B 1 657 ? 34.344 44.719 10.875 1 19.92 657 ASP B C 1
ATOM 10491 O O . ASP B 1 657 ? 35.062 44.906 9.891 1 19.92 657 ASP B O 1
ATOM 10495 N N . SER B 1 658 ? 34.156 45.906 11.297 1 19.97 658 SER B N 1
ATOM 10496 C CA . SER B 1 658 ? 35.344 46.719 11.227 1 19.97 658 SER B CA 1
ATOM 10497 C C . SER B 1 658 ? 36.562 46.031 11.836 1 19.97 658 SER B C 1
ATOM 10499 O O . SER B 1 658 ? 37.594 45.875 11.188 1 19.97 658 SER B O 1
ATOM 10501 N N . GLU B 1 659 ? 37.344 46.75 12.805 1 19.94 659 GLU B N 1
ATOM 10502 C CA . GLU B 1 659 ? 38.688 47.281 13.102 1 19.94 659 GLU B CA 1
ATOM 10503 C C . GLU B 1 659 ? 39.5 46.25 13.875 1 19.94 659 GLU B C 1
ATOM 10505 O O . GLU B 1 659 ? 40.75 46.219 13.734 1 19.94 659 GLU B O 1
ATOM 10510 N N . GLN B 1 660 ? 39.25 45.844 15.172 1 19.3 660 GLN B N 1
ATOM 10511 C CA . GLN B 1 660 ? 40.406 45.938 16.031 1 19.3 660 GLN B CA 1
ATOM 10512 C C . GLN B 1 660 ? 41.438 44.844 15.68 1 19.3 660 GLN B C 1
ATOM 10514 O O . GLN B 1 660 ? 41.062 43.75 15.258 1 19.3 660 GLN B O 1
ATOM 10519 N N . ASP B 1 661 ? 42.844 45.188 16.125 1 19.73 661 ASP B N 1
ATOM 10520 C CA . ASP B 1 661 ? 44.188 44.875 16.609 1 19.73 661 ASP B CA 1
ATOM 10521 C C . ASP B 1 661 ? 44.156 43.719 17.594 1 19.73 661 ASP B C 1
ATOM 10523 O O . ASP B 1 661 ? 43.281 43.625 18.453 1 19.73 661 ASP B O 1
#

Secondary structure (DSSP, 8-state):
-TTTTPPPPPTTEEEETTEEEE---B------S-SSSS-GGGEEEEEEEEEEEEETTEEEEEEEEEEEETTT--EE---HHHHHHTTEEESSTT-SEEEEHHHHHHHHHHHHHSTT--HHHHHHHHHHHHHHTT------HHHHHHHHHHHHHHHHHHHHHTT--TT--TTT-SSEEEEEEEEETT--EETTS----PPPTTTTTSBPPHHHHHHHHHHHHHHS--------SSS--GGG-TT-----SSEEE-EEEEEEETT--EEEEEEESSSS-THHHHHHHHHHTTS-EEEEEETTHHHHHHHHHHHHHH-GGGGGGGGSEEEE-HHHHTTS-HHHHHHHBGGGSTT-TT--S-HHHHHHHHHHHHHHHHTTS-HHHHHHHHHHHHHHHHHHHHHTHHHHHHHHHHHHHHHHHHHHHHHHHHHHHHT--HHHHHHHHHHHHHHHHS----SSHHHHHHHHHHHHHHHHHHHHHHHTTTS-SSHHHHHHHHHHHHHHHHHHHHHHHHHHHH-TTSPPP-HHHHHSTT---GGG--TT-SS-HHHHHHHHHHHHHHHHHHHHHHHHHHHHHHHHHHHHHHHHHHHHHHHHHHS-SSGGGGT--HHHHHHHHHHHHHHHHHHHHHHHHHHHHHHHH-TTS--------------------/-TTTTPPPPPTTEEEETTEEEE---B------S-SSSS-GGGEEEEEEEEEEEEETTEEEEEEEEEEEETTT--EE---HHHHHHTTEEESSTT-SEEEEHHHHHHHHHHHHHSTT--HHHHHHHHHHHHHHTT------HHHHHHHHHHHHHHHHHHHHHTT--TT--TTT-SSEEEEEEEEETT---BTTS----PPPTTTTTSBPPHHHHHHHHHHHHHHTT-------SSS--GGG-TT-----SSBS--EEEEEEETT--EEEEEEESSSS-THHHHHHHHHHTTS-EEEEEETTHHHHHHHHHHHHHH-GGGGGGGGSEEEE-HHHHTTS-HHHHHHHBGGGSTT-TT--S-HHHHHHHHHHHHHHHHTTS-HHHHHHHHHHHHHHHHHHHHHTHHHHHHHHHHHHHHHHHHHHHHHHHHHHHHT--HHHHHHHHHHHHHHHHS----SSHHHHHHHHHHHHHHHHHHHHHHHTTTT-SSHHHHHHHHHHHHHHHHHHHHHHHHHHHH-TTSPPPPHHHHHSTT---GGG--TT-SS-HHHHHHHHHHHHHHHHHHHHHHHHHHHHHHHHHHHHHHHHHHHHHHHHHHT-SSGGGGT--HHHHHHHHHHHHHHHHHHHHHHHHHHHHHHHH-TTS-----TT-------------

Sequence (1322 aa):
MTHAFFNPLPPTTCVVERVLTQCERLVPLEMPETICGCQRVSSSVIAGQSIVVVTMNGRYDLRLPQIRCKACEATWSPGVDDLIRNDYWPATSHYSTVYATDVLFSFEELKMAAPGISSQAFLRMLDQRTVRFGRNGNITADSFRKSFLEWEAVRFEVDKLCQEDHFNCPACSPDMLAVSVDGNRKHYRFKSAARSEEKAIFDGVFIANDDDVARFVDYVHTSTSHVSGRGVCGGQWSAARETSQKSSGKTDEEGLELAVCRHGVLLRALNMFRGEIFAYPLYLQKQMACKPVTFFAMDVACKYWPYLQRVTEKCPELQDLLNMRPFLSVFHAKAHDFKCEVKWSGAYQEGAGSTLGEEVEQCNAFLSRIAVTTKHMSKAGRIDMLTIMAMRWNQQKFDNLASTLARRYRKATIALQCQLHNLEAMKTEMDISDNQLERWIIDINEWAEATTSPNDADVAAVASRIEELVASVKRKSQRLYKDSDGCKGRARIRRKIREEKKILNSVVEKYNTLVPNAEKLTLDTILCDENVWPWQLTHGDSVDLRTKRKAFDIVMAVRRLEEEKRILIAEMNKHWKSLCSRADTLKQMSSQLANVTSGETWGLLQDGIRGLKSLTLKNKQASNSLAKHAKTFYVQVLTETEINFDSHSEEYDTSSDSEQDMTHAFFNPLPPTTCVVERVLTQCERLVPLEMPETICGCQRVSSSVIAGQSIVVVTMNGRYDLRLPQIRCKACEATWSPGVDDLIRNDYWPATSHYSTVYATDVLFSFEELKMAAPGISSQAFLRMLDQRTVRFGRNGNITADSFRKSFLEWEAVRFEVDKLCQEDHFNCPACSPDMLAVSVDGNRKHYRFKSAARSEEKAIFDGVFIANDDDVARFVDYVHTSTSHVSGRGVCGGQWSAARETSQKSSGKTDEEGLELAVCRHGVLLRALNMFRGEIFAYPLYLQKQMACKPVTFFAMDVACKYWPYLQRVTEKCPELQDLLNMRPFLSVFHAKAHDFKCEVKWSGAYQEGAGSTLGEEVEQCNAFLSRIAVTTKHMSKAGRIDMLTIMAMRWNQQKFDNLASTLARRYRKATIALQCQLHNLEAMKTEMDISDNQLERWIIDINEWAEATTSPNDADVAAVASRIEELVASVKRKSQRLYKDSDGCKGRARIRRKIREEKKILNSVVEKYNTLVPNAEKLTLDTILCDENVWPWQLTHGDSVDLRTKRKAFDIVMAVRRLEEEKRILIAEMNKHWKSLCSRADTLKQMSSQLANVTSGETWGLLQDGIRGLKSLTLKNKQASNSLAKHAKTFYVQVLTETEINFDSHSEEYDTSSDSEQD

=== Feature glossary ===
The record interleaves many kinds of information about one protein. Here is each kind framed as the question it answers.

Q: Are the domains correctly placed relative to each other?
A: Predicted aligned error is AlphaFold's pairwise confidence. Unlike pLDDT (per-residue), PAE is per-residue-pair and captures whether two parts of the structure are correctly placed relative to each other. Units are ångströms of expected positional error.

Q: Which residues are in helices, strands, or loops?
A: Eight-state secondary structure (DSSP): H is the canonical α-helix, G the tighter 3₁₀-helix, I the wider π-helix; E/B are β-structure, T and S are turns and bends, and '-' is everything else. DSSP derives these from the pattern of main-chain N–H···O=C hydrogen bonds, not from the sequence.

Q: What if only a Cα trace is available?
A: P-SEA three-state annotation labels each residue as helix, strand, or coil based purely on the geometry of the Cα trace. It serves as a fallback when the full backbone (and thus DSSP) is unavailable.

Q: What are the backbone torsion angles?
A: φ (phi) and ψ (psi) are the two rotatable backbone dihedrals per residue: φ is the C(i-1)–N–Cα–C torsion, ψ is the N–Cα–C–N(i+1) torsion, both in degrees on (−180°, 180°]. α-helical residues cluster near (−60°, −45°); β-strand residues near (−120°, +130°). A Ramachandran plot is simply a scatter of (φ, ψ) for every residue.

Q: What known structures does this most resemble?
A: Structural nearest neighbors (via Foldseek easy-search vs the PDB). Reported per hit: target PDB id, E-value, and alignment TM-score. A TM-score above ~0.5 is the conventional threshold for 'same fold'.

Q: What family and function is it annotated with?
A: Database cross-references. InterPro integrates a dozen domain/family signature databases into unified entries with residue-range hits. GO terms attach function/process/location labels with evidence codes. CATH codes position the fold in a four-level structural taxonomy. Organism is the NCBI-taxonomy species name.

Q: Which residues are buried vs exposed?
A: Solvent accessibility: the surface area of each residue that a 1.4 Å water probe can touch, in Å². When only backbone atoms are present the absolute values are lower than full-atom SASA (side chains contribute most of the area) and are flagged as backbone-only.

Q: What do the diagnostic plots show?
A: Three diagnostic plots accompany the record. The Cα contact map visualizes the tertiary structure as a 2D adjacency matrix (8 Å cutoff, sequence-local contacts suppressed). The Ramachandran plot shows the distribution of backbone (φ, ψ) torsions, with points in the α and β basins reflecting secondary structure content. The PAE plot shows AlphaFold's inter-residue confidence as a color matrix.

Q: What is the amino-acid chain?
A: The amino-acid sequence is the protein's primary structure: the linear order of residues from the N-terminus to the C-terminus, written in one-letter code. Everything else here — the 3D coordinates, the secondary structure, the domain annotations — is ultimately a consequence of this string.

Q: What do the rendered images show?
A: The six renders are orthographic views along the three Cartesian axes in both directions. Representation (cartoon, sticks, or surface) and color scheme (sequence-rainbow or by-chain) vary across proteins so the training set covers all the common visualization conventions.

Q: Where is each backbone atom in 3D?
A: The mmCIF table is the protein's shape written out atom by atom. For each backbone N, Cα, C, and carbonyl O, it records an (x, y, z) coordinate triple in Å plus the residue type, chain letter, and residue number.

Q: How mobile is each atom in the crystal?
A: For experimental (PDB) structures, the B-factor (temperature factor) quantifies the positional spread of each atom in the crystal — a combination of thermal vibration and static disorder — in units of Å². High B-factors mark flexible loops or poorly resolved regions; low B-factors mark the rigid, well-ordered core.

Q: How big and how compact is the whole molecule?
A: Three whole-structure scalars: the radius of gyration (RMS distance of Cα from centroid, in Å), the count of Cα–Cα contacts (pairs closer than 8 Å and separated by more than four residues in sequence — i.e. tertiary, not local, contacts), and the bounding-box dimensions. Together they distinguish compact globular folds from extended fibres or disordered chains.

Q: What does the local fold look like, residue by residue?
A: A 3Di character summarizes, for each residue, the relative orientation of the Cα frame of its nearest spatial neighbor. Because it encodes fold topology rather than chemistry, 3Di alignments detect remote structural similarity that sequence alignment misses.

Q: How confident is the AlphaFold model at each residue?
A: For AlphaFold models, the B-factor field carries pLDDT — the model's own estimate of local accuracy on a 0–100 scale. Regions with pLDDT<50 should be treated as essentially unmodeled; they often correspond to intrinsically disordered segments.